Protein AF-0000000078246160 (afdb_homodimer)

Secondary structure (DSSP, 8-state):
-B-TTT--B------GGGTSSSSS--------------------------------------------------------------------------------------------S--HHHHHHHHHHHHHHHHHHT--GGGGGSHHHHHHHHHHHHHHHHH-TTS--TTTTS--HHHHHHHHHHHHHHHHHHHHHHHHH-TT--EEEEEEEEETTEEEEEEEEEEE-TT--EEEEEEEEEE--TT--HHHHHHHHHHHHT--GGG-EEEES-TTS---TTSEEEE-HHHHHHHHHHHHHHHSSS-HHHHHHHHHHHHHHHHHTTPPPSS--PPP-SHHHHHHHHHHHHHTHHHHHHHHHHHS-HHHHHHHHTS-HHHHHHHHHHHHHHHHHHHHHHHSS--GGGHHHHHHHHHHHTSPPTT-S-HHHHHHHHHHHHHHHHHHHHH--HHHHHHHHT-GGGGGGHHHHS-HHHHHHHHHHHHHHHTPPPTT------------HHHHHHHHHHHHSS-----HHHHHHH----HHHHS-HHHHHHTHHHHH-HHHHHHHHHHHTS-SS-------TTT----GGGHHHHHHHHHHHHHHHTTS---/-B-TTT--B------THHHHHHHS------------------GGG-----------------------------------------------------------------------S--HHHHHHHHHHHHHHHHHHT--GGGGGSHHHHHHHHHHHHHHHHH-TTS---TTTS--HHHHHHHHHHHHHHHHHHHHHHHHH-TT--EEEEEEEEETTEEEEEEEEEEE-TT--EEEEEEEEEE--TT--HHHHHHHHHHHHT--GGG-EEEES-TTS---TTSEEEE-HHHHHHHHHHHHHHHSSS-HHHHHHHHHHHHHHHHHTTPPPSS--PPP-STTTHHHHHHHHHHTHHHHHHHHHHHS-HHHHHHHHTS-HHHHHHHHHHHHHHHHHHHHHHHSS--GGGHHHHHHHHHHHTSPPTT-S-HHHHHHHHHHHHHHHHHHHHH--HHHHHHHHT-GGGGGGHHHHS-HHHHHHHHHHHHHHHT-----------------HHHHHHHHHHHHHS-----HHHHHHH----HHHHS-HHHHHHTHHHHH-HHHHHHHHHHHTS-SS-------TTT----GGGHHHHHHHHHHHHHHHTTS---

Organism: Caenorhabditis remanei (NCBI:txid31234)

InterPro domains:
  IPR012337 Ribonuclease H-like superfamily [SSF53098] (216-569)
  IPR052717 Vacuolar processing and transposase activity regulators [PTHR46169] (126-572)

Solvent-accessible surface area (backbone atoms only — not comparable to full-atom values): 72380 Å² total; per-residue (Å²): 85,64,37,81,83,76,70,44,74,42,84,79,77,88,73,71,73,80,62,36,84,41,60,70,82,81,95,68,97,78,68,89,71,78,80,71,85,61,94,61,83,64,86,63,74,88,76,85,72,90,73,90,76,93,83,77,86,84,89,87,93,87,93,84,92,90,91,72,96,86,85,85,92,88,87,94,81,89,78,86,84,80,89,74,96,78,82,84,78,85,86,90,84,88,88,84,82,89,82,84,81,80,82,78,78,78,78,80,79,76,79,75,78,79,75,57,58,90,44,74,65,53,37,49,51,50,40,51,32,49,43,47,19,24,22,61,44,34,31,37,63,64,58,70,66,32,71,19,39,51,53,29,52,48,50,51,31,52,52,30,38,68,37,41,88,80,47,78,67,53,70,82,54,47,70,52,59,68,56,40,53,51,48,45,51,50,51,45,52,50,50,51,51,52,47,24,56,51,43,50,63,38,83,62,34,50,22,37,24,42,22,82,43,78,54,96,91,38,51,28,40,34,33,33,39,22,30,46,45,99,86,51,43,82,43,61,34,48,70,45,62,39,79,61,50,94,84,59,53,65,37,56,53,49,49,51,45,34,60,74,30,49,45,55,66,87,63,31,38,35,22,33,54,63,82,84,59,70,53,51,87,79,52,55,68,44,64,12,47,56,49,45,48,51,52,49,51,49,52,42,42,66,68,41,91,56,70,51,55,59,52,56,51,47,54,53,50,50,50,52,51,37,51,74,70,69,49,85,63,97,63,87,84,69,90,68,89,51,76,65,48,46,43,58,53,42,48,50,46,66,76,39,42,69,60,50,52,51,49,35,66,71,76,43,58,69,69,60,36,55,59,53,68,68,56,55,69,68,59,49,51,42,49,39,62,64,47,45,55,58,40,51,44,46,50,62,45,66,70,52,86,71,25,30,44,46,48,62,61,46,50,52,50,46,48,57,73,28,46,81,57,94,79,57,90,44,73,65,50,47,51,50,21,51,47,40,42,52,50,52,56,58,47,44,68,72,68,58,51,64,66,50,52,41,31,36,66,68,28,70,69,39,55,88,47,38,77,80,75,37,53,71,68,56,48,49,52,31,51,51,49,50,28,63,74,65,67,46,80,67,79,77,65,61,73,77,71,70,77,78,73,82,70,59,72,66,55,49,45,48,45,42,44,41,52,65,58,38,58,73,70,58,41,64,62,54,48,58,68,69,55,83,77,58,66,85,55,34,71,43,61,56,62,24,37,64,47,61,29,36,74,74,28,50,64,59,30,54,49,44,44,44,58,37,29,33,60,37,40,48,68,76,90,82,77,55,77,61,41,44,28,57,52,78,92,46,42,48,60,33,48,34,46,21,29,52,54,63,62,50,58,78,64,58,74,92,121,87,66,36,81,84,77,71,43,75,42,81,79,74,87,65,66,66,82,59,47,75,70,69,62,82,85,91,85,89,74,72,86,81,75,83,72,83,77,89,84,86,74,73,77,60,83,73,85,67,92,84,86,82,71,81,80,71,73,86,88,77,88,87,90,79,89,85,91,85,84,91,82,87,90,84,91,81,88,71,88,78,77,88,72,80,80,80,86,81,86,89,86,88,79,83,71,81,83,82,83,81,81,81,78,78,78,78,80,80,77,80,76,76,78,74,54,56,89,43,76,64,53,37,50,52,51,41,49,31,49,43,48,19,24,22,60,44,34,32,38,64,64,56,70,68,31,73,19,39,52,55,30,51,49,50,49,32,52,52,29,39,69,39,40,88,81,46,75,66,53,71,80,54,49,69,52,58,67,57,41,54,51,49,45,53,51,51,48,53,51,50,52,50,51,47,23,57,50,43,50,63,37,84,63,33,52,21,37,25,42,23,81,43,77,55,96,92,38,52,27,41,35,34,33,39,23,32,47,44,98,86,51,43,81,44,61,34,46,69,45,63,38,79,61,50,94,86,59,55,64,38,58,56,50,48,50,45,34,60,73,29,50,48,57,65,88,62,32,38,34,23,33,55,63,84,84,59,69,53,51,86,79,51,55,67,43,62,12,48,56,48,45,50,52,50,49,53,50,51,42,43,66,68,41,90,56,70,51,55,56,52,55,49,48,53,53,49,51,51,52,51,38,50,74,69,67,49,86,62,98,62,87,84,68,91,68,88,49,76,64,47,45,45,57,54,41,48,51,46,64,74,40,43,69,61,50,53,51,49,35,65,71,75,43,58,71,67,61,37,54,60,52,68,69,55,54,69,68,60,48,50,43,48,38,61,63,47,44,57,58,40,51,46,46,49,61,45,67,70,53,85,72,25,30,44,46,48,62,61,46,49,53,52,44,48,57,71,28,46,81,56,94,79,56,89,44,72,64,52,46,51,51,20,52,47,38,44,54,50,52,57,58,46,44,67,71,67,58,50,63,65,50,51,40,32,35,67,65,28,70,68,39,56,88,47,39,76,79,76,38,54,73,66,56,46,51,52,31,51,50,51,49,28,63,74,65,66,44,77,74,83,66,68,73,74,76,68,68,74,78,71,82,70,63,72,66,56,52,45,48,46,45,45,38,55,64,58,42,63,72,73,59,44,64,63,54,48,56,67,68,55,85,76,60,66,85,56,34,72,41,60,56,62,24,38,66,46,62,30,36,75,77,29,50,64,60,29,55,48,43,45,42,58,38,29,34,60,36,39,50,68,76,92,81,77,56,77,59,42,44,28,57,51,79,90,45,43,48,61,33,48,35,46,22,30,53,57,62,60,51,58,80,63,58,73,91,120

Sequence (1214 aa):
VLDGATHLRLPYVACYACKVLYTDTGGGTGNMTRHRCPIGASYRSSTHASSTETVEAGGTNSFDSTVSARNFGSSTDIVKSQLSISMAESGPESAPSGSGSGNNSLPLLSQHSGENSIGDVDREVLIDAVVKCCAIDLIDPIVFSGKGFRGLLKQICNVSKRLGSTISPPIEAFPDIQTVRSAMQTHLRFCADDLKNELSRTAQGCRLALETLTYSGRDYRVIHGSRISPEWKWRSNILGVFKARENESLSEMINIVVHNYEINKTVLRVTVPNSNNDLDSTYRSFFCVKAKLKEILFTILSSCSQPVMEMLNAVDQLTKALVEMDVRLPFAIEPREDIFDVHQLLAEWNDQWGQLEQIISTKCADTLLDSFKKLDPVHMRDLEIFILPFRETVESLTSEQPNFHKILPEWLALQHECQLQNDEPTALLRELKQIATRVLEAEKEVIMTDEHMIAVLLNPRLIRKLNMILTDQERQIACEKIRSQCGFRNPKEPLSRGSSCDGEPHRKRRMFLSSLEDDQVTDELECYLRSQYPPHQTKDVATFWSATGQSQFPMLSTMARRVLCTPAVAPTTRFDARCASVSPDQLHTFLMLRSMFDCEKEEEPRDVLDGATHLRLPYVACYACKVLYTDTGGGTGNMTRHRCPIGASYRSSTHASSTETVEAGGTNSFDSTVSARNFGSSTDIVKSQLSISMAESGPESAPSGSGSGNNSLPLLSQHSGENSIGDVDREVLIDAVVKCCAIDLIDPIVFSGKGFRGLLKQICNVSKRLGSTISPPIEAFPDIQTVRSAMQTHLRFCADDLKNELSRTAQGCRLALETLTYSGRDYRVIHGSRISPEWKWRSNILGVFKARENESLSEMINIVVHNYEINKTVLRVTVPNSNNDLDSTYRSFFCVKAKLKEILFTILSSCSQPVMEMLNAVDQLTKALVEMDVRLPFAIEPREDIFDVHQLLAEWNDQWGQLEQIISTKCADTLLDSFKKLDPVHMRDLEIFILPFRETVESLTSEQPNFHKILPEWLALQHECQLQNDEPTALLRELKQIATRVLEAEKEVIMTDEHMIAVLLNPRLIRKLNMILTDQERQIACEKIRSQCGFRNPKEPLSRGSSCDGEPHRKRRMFLSSLEDDQVTDELECYLRSQYPPHQTKDVATFWSATGQSQFPMLSTMARRVLCTPAVAPTTRFDARCASVSPDQLHTFLMLRSMFDCEKEEEPRD

pLDDT: mean 72.72, std 28.34, range [13.88, 97.31]

Radius of gyration: 44.69 Å; Cα contacts (8 Å, |Δi|>4): 1254; chains: 2; bounding box: 116×170×140 Å

Nearest PDB structures (foldseek):
  4d1q-assembly1_H-2  TM=7.286E-01  e=3.742E-15  Musca domestica
  8sjd-assembly1_D  TM=7.743E-01  e=3.086E-14  Musca domestica
  4d1q-assembly1_B  TM=7.560E-01  e=2.466E-14  Musca domestica
  2bw3-assembly1_A  TM=7.176E-01  e=1.149E-14  Musca domestica
  8sjd-assembly1_A  TM=7.331E-01  e=1.420E-13  Musca domestica

Structure (mmCIF, N/CA/C/O backbone):
data_AF-0000000078246160-model_v1
#
loop_
_entity.id
_entity.type
_entity.pdbx_description
1 polymer 'HAT C-terminal dimerisation domain-containing protein'
#
loop_
_atom_site.group_PDB
_atom_site.id
_atom_site.type_symbol
_atom_site.label_atom_id
_atom_site.label_alt_id
_atom_site.label_comp_id
_atom_site.label_asym_id
_atom_site.label_entity_id
_atom_site.label_seq_id
_atom_site.pdbx_PDB_ins_code
_atom_site.Cartn_x
_atom_site.Cartn_y
_atom_site.Cartn_z
_atom_site.occupancy
_atom_site.B_iso_or_equiv
_atom_site.auth_seq_id
_atom_site.auth_comp_id
_atom_site.auth_asym_id
_atom_site.auth_atom_id
_atom_site.pdbx_PDB_model_num
ATOM 1 N N . VAL A 1 1 ? 24.234 22.797 -9.469 1 37.72 1 VAL A N 1
ATOM 2 C CA . VAL A 1 1 ? 24.953 23.922 -8.875 1 37.72 1 VAL A CA 1
ATOM 3 C C . VAL A 1 1 ? 25.172 25 -9.93 1 37.72 1 VAL A C 1
ATOM 5 O O . VAL A 1 1 ? 25.703 24.734 -11.008 1 37.72 1 VAL A O 1
ATOM 8 N N . LEU A 1 2 ? 24.141 25.922 -9.984 1 39.09 2 LEU A N 1
ATOM 9 C CA . LEU A 1 2 ? 24.297 27.031 -10.914 1 39.09 2 LEU A CA 1
ATOM 10 C C . LEU A 1 2 ? 25.641 27.734 -10.727 1 39.09 2 LEU A C 1
ATOM 12 O O . LEU A 1 2 ? 26.047 28.016 -9.594 1 39.09 2 LEU A O 1
ATOM 16 N N . ASP A 1 3 ? 26.578 27.5 -11.617 1 35.94 3 ASP A N 1
ATOM 17 C CA . ASP A 1 3 ? 27.859 28.219 -11.641 1 35.94 3 ASP A CA 1
ATOM 18 C C . ASP A 1 3 ? 27.641 29.719 -11.484 1 35.94 3 ASP A C 1
ATOM 20 O O . ASP A 1 3 ? 26.812 30.312 -12.188 1 35.94 3 ASP A O 1
ATOM 24 N N . GLY A 1 4 ? 27.953 30.312 -10.297 1 40.12 4 GLY A N 1
ATOM 25 C CA . GLY A 1 4 ? 27.812 31.734 -10.016 1 40.12 4 GLY A CA 1
ATOM 26 C C . GLY A 1 4 ? 28.297 32.594 -11.156 1 40.12 4 GLY A C 1
ATOM 27 O O . GLY A 1 4 ? 27.875 33.75 -11.281 1 40.12 4 GLY A O 1
ATOM 28 N N . ALA A 1 5 ? 29.453 32.281 -11.664 1 41.91 5 ALA A N 1
ATOM 29 C CA . ALA A 1 5 ? 29.984 33.25 -12.617 1 41.91 5 ALA A CA 1
ATOM 30 C C . ALA A 1 5 ? 29.25 33.188 -13.953 1 41.91 5 ALA A C 1
ATOM 32 O O . ALA A 1 5 ? 28.906 34.219 -14.539 1 41.91 5 ALA A O 1
ATOM 33 N N . THR A 1 6 ? 29.344 31.891 -14.453 1 42.62 6 THR A N 1
ATOM 34 C CA . THR A 1 6 ? 28.875 31.859 -15.836 1 42.62 6 THR A CA 1
ATOM 35 C C . THR A 1 6 ? 27.391 31.484 -15.898 1 42.62 6 THR A C 1
ATOM 37 O O . THR A 1 6 ? 26.781 31.562 -16.969 1 42.62 6 THR A O 1
ATOM 40 N N . HIS A 1 7 ? 26.516 31.688 -14.969 1 41.66 7 HIS A N 1
ATOM 41 C CA . HIS A 1 7 ? 25.078 31.484 -14.797 1 41.66 7 HIS A CA 1
ATOM 42 C C . HIS A 1 7 ? 24.641 30.125 -15.328 1 41.66 7 HIS A C 1
ATOM 44 O O . HIS A 1 7 ? 23.469 29.938 -15.672 1 41.66 7 HIS A O 1
ATOM 50 N N . LEU A 1 8 ? 25.734 29.344 -15.719 1 35.66 8 LEU A N 1
ATOM 51 C CA . LEU A 1 8 ? 25.406 28.094 -16.375 1 35.66 8 LEU A CA 1
ATOM 52 C C . LEU A 1 8 ? 25.156 26.984 -15.352 1 35.66 8 LEU A C 1
ATOM 54 O O . LEU A 1 8 ? 25.812 26.953 -14.305 1 35.66 8 LEU A O 1
ATOM 58 N N . ARG A 1 9 ? 24.094 26.312 -15.305 1 34.66 9 ARG A N 1
ATOM 59 C CA . ARG A 1 9 ? 23.594 25.266 -14.422 1 34.66 9 ARG A CA 1
ATOM 60 C C . ARG A 1 9 ? 24.484 24.031 -14.469 1 34.66 9 ARG A C 1
ATOM 62 O O . ARG A 1 9 ? 24.625 23.406 -15.516 1 34.66 9 ARG A O 1
ATOM 69 N N . LEU A 1 10 ? 25.781 24.047 -13.656 1 30.55 10 LEU A N 1
ATOM 70 C CA . LEU A 1 10 ? 26.781 23 -13.812 1 30.55 10 LEU A CA 1
ATOM 71 C C . LEU A 1 10 ? 26.328 21.719 -13.125 1 30.55 10 LEU A C 1
ATOM 73 O O . LEU A 1 10 ? 25.703 21.75 -12.062 1 30.55 10 LEU A O 1
ATOM 77 N N . PRO A 1 11 ? 26.375 20.453 -13.672 1 29.39 11 PRO A N 1
ATOM 78 C CA . PRO A 1 11 ? 25.969 19.109 -13.258 1 29.39 11 PRO A CA 1
ATOM 79 C C . PRO A 1 11 ? 26.781 18.594 -12.078 1 29.39 11 PRO A C 1
ATOM 81 O O . PRO A 1 11 ? 28.016 18.656 -12.094 1 29.39 11 PRO A O 1
ATOM 84 N N . TYR A 1 12 ? 26.688 18.859 -10.734 1 32.78 12 TYR A N 1
ATOM 85 C CA . TYR A 1 12 ? 27.719 18.578 -9.734 1 32.78 12 TYR A CA 1
ATOM 86 C C . TYR A 1 12 ? 27.891 17.078 -9.539 1 32.78 12 TYR A C 1
ATOM 88 O O . TYR A 1 12 ? 26.906 16.359 -9.297 1 32.78 12 TYR A O 1
ATOM 96 N N . VAL A 1 13 ? 28.969 16.375 -10.148 1 28.92 13 VAL A N 1
ATOM 97 C CA . VAL A 1 13 ? 29.5 15.047 -9.898 1 28.92 13 VAL A CA 1
ATOM 98 C C . VAL A 1 13 ? 30.375 15.062 -8.648 1 28.92 13 VAL A C 1
ATOM 100 O O . VAL A 1 13 ? 31.344 15.82 -8.578 1 28.92 13 VAL A O 1
ATOM 103 N N . ALA A 1 14 ? 30.031 14.922 -7.34 1 28.72 14 ALA A N 1
ATOM 104 C CA . ALA A 1 14 ? 30.969 14.922 -6.215 1 28.72 14 ALA A CA 1
ATOM 105 C C . ALA A 1 14 ? 31.984 13.805 -6.355 1 28.72 14 ALA A C 1
ATOM 107 O O . ALA A 1 14 ? 31.641 12.656 -6.648 1 28.72 14 ALA A O 1
ATOM 108 N N . CYS A 1 15 ? 33.312 14 -6.383 1 27.75 15 CYS A N 1
ATOM 109 C CA . CYS A 1 15 ? 34.531 13.273 -6.641 1 27.75 15 CYS A CA 1
ATOM 110 C C . CYS A 1 15 ? 34.906 12.406 -5.449 1 27.75 15 CYS A C 1
ATOM 112 O O . CYS A 1 15 ? 34.375 12.578 -4.352 1 27.75 15 CYS A O 1
ATOM 114 N N . TYR A 1 16 ? 35.938 11.602 -5.301 1 29.2 16 TYR A N 1
ATOM 115 C CA . TYR A 1 16 ? 36.531 10.531 -4.523 1 29.2 16 TYR A CA 1
ATOM 116 C C . TYR A 1 16 ? 37.156 11.078 -3.244 1 29.2 16 TYR A C 1
ATOM 118 O O . TYR A 1 16 ? 37.125 10.43 -2.195 1 29.2 16 TYR A O 1
ATOM 126 N N . ALA A 1 17 ? 37.875 12.203 -3.121 1 26.97 17 ALA A N 1
ATOM 127 C CA . ALA A 1 17 ? 38.594 12.672 -1.942 1 26.97 17 ALA A CA 1
ATOM 128 C C . ALA A 1 17 ? 37.625 12.906 -0.771 1 26.97 17 ALA A C 1
ATOM 130 O O . ALA A 1 17 ? 38 12.68 0.386 1 26.97 17 ALA A O 1
ATOM 131 N N . CYS A 1 18 ? 36.438 13.242 -0.822 1 29.59 18 CYS A N 1
ATOM 132 C CA . CYS A 1 18 ? 35.625 13.461 0.358 1 29.59 18 CYS A CA 1
ATOM 133 C C . CYS A 1 18 ? 35.25 12.133 1.006 1 29.59 18 CYS A C 1
ATOM 135 O O . CYS A 1 18 ? 34.875 12.094 2.184 1 29.59 18 CYS A O 1
ATOM 137 N N . LYS A 1 19 ? 35.688 10.898 0.575 1 28.22 19 LYS A N 1
ATOM 138 C CA . LYS A 1 19 ? 35.469 9.562 1.11 1 28.22 19 LYS A CA 1
ATOM 139 C C . LYS A 1 19 ? 36.656 9.102 1.948 1 28.22 19 LYS A C 1
ATOM 141 O O . LYS A 1 19 ? 36.469 8.492 3.004 1 28.22 19 LYS A O 1
ATOM 146 N N . VAL A 1 20 ? 37.938 9.039 1.839 1 27.05 20 VAL A N 1
ATOM 147 C CA . VAL A 1 20 ? 38.969 8.266 2.52 1 27.05 20 VAL A CA 1
ATOM 148 C C . VAL A 1 20 ? 39.281 8.891 3.879 1 27.05 20 VAL A C 1
ATOM 150 O O . VAL A 1 20 ? 39.344 8.188 4.891 1 27.05 20 VAL A O 1
ATOM 153 N N . LEU A 1 21 ? 39.812 9.5 4.879 1 28.77 21 LEU A N 1
ATOM 154 C CA . LEU A 1 21 ? 39.812 10.781 5.582 1 28.77 21 LEU A CA 1
ATOM 155 C C . LEU A 1 21 ? 39.375 11.906 4.66 1 28.77 21 LEU A C 1
ATOM 157 O O . LEU A 1 21 ? 39.094 13.023 5.121 1 28.77 21 LEU A O 1
ATOM 161 N N . TYR A 1 22 ? 38.594 11.344 4.078 1 28.66 22 TYR A N 1
ATOM 162 C CA . TYR A 1 22 ? 37.938 10.18 4.684 1 28.66 22 TYR A CA 1
ATOM 163 C C . TYR A 1 22 ? 38.938 9.07 4.949 1 28.66 22 TYR A C 1
ATOM 165 O O . TYR A 1 22 ? 38.938 8.461 6.023 1 28.66 22 TYR A O 1
ATOM 173 N N . THR A 1 23 ? 39.656 8.047 4.379 1 27.72 23 THR A N 1
ATOM 174 C CA . THR A 1 23 ? 40.25 6.816 4.898 1 27.72 23 THR A CA 1
ATOM 175 C C . THR A 1 23 ? 41.719 6.996 5.137 1 27.72 23 THR A C 1
ATOM 177 O O . THR A 1 23 ? 42.344 6.227 5.883 1 27.72 23 THR A O 1
ATOM 180 N N . ASP A 1 24 ? 42.781 7.449 4.43 1 24.34 24 ASP A N 1
ATOM 181 C CA . ASP A 1 24 ? 44.156 7.105 4.723 1 24.34 24 ASP A CA 1
ATOM 182 C C . ASP A 1 24 ? 44.719 7.941 5.879 1 24.34 24 ASP A C 1
ATOM 184 O O . ASP A 1 24 ? 44.156 9.008 6.184 1 24.34 24 ASP A O 1
ATOM 188 N N . THR A 1 25 ? 45.812 8.398 6.316 1 24.47 25 THR A N 1
ATOM 189 C CA . THR A 1 25 ? 46.469 9.289 7.27 1 24.47 25 THR A CA 1
ATOM 190 C C . THR A 1 25 ? 46 10.727 7.062 1 24.47 25 THR A C 1
ATOM 192 O O . THR A 1 25 ? 45.562 11.391 8.016 1 24.47 25 THR A O 1
ATOM 195 N N . GLY A 1 26 ? 47.094 11.578 6.629 1 26.17 26 GLY A N 1
ATOM 196 C CA . GLY A 1 26 ? 48.156 11.992 7.531 1 26.17 26 GLY A CA 1
ATOM 197 C C . GLY A 1 26 ? 47.875 13.305 8.234 1 26.17 26 GLY A C 1
ATOM 198 O O . GLY A 1 26 ? 46.719 13.758 8.266 1 26.17 26 GLY A O 1
ATOM 199 N N . GLY A 1 27 ? 48.781 14.594 8.195 1 25.12 27 GLY A N 1
ATOM 200 C CA . GLY A 1 27 ? 49 15.742 9.07 1 25.12 27 GLY A CA 1
ATOM 201 C C . GLY A 1 27 ? 47.875 16.781 8.969 1 25.12 27 GLY A C 1
ATOM 202 O O . GLY A 1 27 ? 46.875 16.562 8.297 1 25.12 27 GLY A O 1
ATOM 203 N N . GLY A 1 28 ? 48.312 18.391 8.617 1 24.41 28 GLY A N 1
ATOM 204 C CA . GLY A 1 28 ? 48.188 19.766 9.07 1 24.41 28 GLY A CA 1
ATOM 205 C C . GLY A 1 28 ? 47.094 20.547 8.352 1 24.41 28 GLY A C 1
ATOM 206 O O . GLY A 1 28 ? 47.062 21.781 8.43 1 24.41 28 GLY A O 1
ATOM 207 N N . THR A 1 29 ? 46.25 20.312 7.828 1 24.3 29 THR A N 1
ATOM 208 C CA . THR A 1 29 ? 45.469 21.359 7.195 1 24.3 29 THR A CA 1
ATOM 209 C C . THR A 1 29 ? 45.156 22.484 8.188 1 24.3 29 THR A C 1
ATOM 211 O O . THR A 1 29 ? 44.312 22.312 9.062 1 24.3 29 THR A O 1
ATOM 214 N N . GLY A 1 30 ? 46.156 23.391 8.789 1 24.12 30 GLY A N 1
ATOM 215 C CA . GLY A 1 30 ? 46.25 24.625 9.555 1 24.12 30 GLY A CA 1
ATOM 216 C C . GLY A 1 30 ? 45.25 25.688 9.125 1 24.12 30 GLY A C 1
ATOM 217 O O . GLY A 1 30 ? 44.531 26.219 9.945 1 24.12 30 GLY A O 1
ATOM 218 N N . ASN A 1 31 ? 45.625 26.578 7.961 1 21.5 31 ASN A N 1
ATOM 219 C CA . ASN A 1 31 ? 45.406 27.984 7.648 1 21.5 31 ASN A CA 1
ATOM 220 C C . ASN A 1 31 ? 44.031 28.203 7 1 21.5 31 ASN A C 1
ATOM 222 O O . ASN A 1 31 ? 43.812 29.188 6.301 1 21.5 31 ASN A O 1
ATOM 226 N N . MET A 1 32 ? 43.469 27.438 6.539 1 23 32 MET A N 1
ATOM 227 C CA . MET A 1 32 ? 42.344 28.016 5.816 1 23 32 MET A CA 1
ATOM 228 C C . MET A 1 32 ? 41.594 29 6.699 1 23 32 MET A C 1
ATOM 230 O O . MET A 1 32 ? 41 28.609 7.723 1 23 32 MET A O 1
ATOM 234 N N . THR A 1 33 ? 42.062 30.359 6.605 1 21.27 33 THR A N 1
ATOM 235 C CA . THR A 1 33 ? 41.812 31.719 7.086 1 21.27 33 THR A CA 1
ATOM 236 C C . THR A 1 33 ? 40.344 32.094 6.887 1 21.27 33 THR A C 1
ATOM 238 O O . THR A 1 33 ? 39.812 32.031 5.77 1 21.27 33 THR A O 1
ATOM 241 N N . ARG A 1 34 ? 39.531 31.781 7.52 1 22.75 34 ARG A N 1
ATOM 242 C CA . ARG A 1 34 ? 38.25 32.438 7.809 1 22.75 34 ARG A CA 1
ATOM 243 C C . ARG A 1 34 ? 38.438 33.969 7.859 1 22.75 34 ARG A C 1
ATOM 245 O O . ARG A 1 34 ? 39.188 34.469 8.68 1 22.75 34 ARG A O 1
ATOM 252 N N . HIS A 1 35 ? 38.562 34.719 6.641 1 22.73 35 HIS A N 1
ATOM 253 C CA . HIS A 1 35 ? 38.469 36.156 6.578 1 22.73 35 HIS A CA 1
ATOM 254 C C . HIS A 1 35 ? 37.312 36.656 7.434 1 22.73 35 HIS A C 1
ATOM 256 O O . HIS A 1 35 ? 36.344 35.938 7.695 1 22.73 35 HIS A O 1
ATOM 262 N N . ARG A 1 36 ? 37.5 37.969 7.957 1 21.55 36 ARG A N 1
ATOM 263 C CA . ARG A 1 36 ? 37.125 38.781 9.109 1 21.55 36 ARG A CA 1
ATOM 264 C C . ARG A 1 36 ? 35.844 39.531 8.852 1 21.55 36 ARG A C 1
ATOM 266 O O . ARG A 1 36 ? 35.844 40.594 8.266 1 21.55 36 ARG A O 1
ATOM 273 N N . CYS A 1 37 ? 34.906 39.344 8.016 1 21.31 37 CYS A N 1
ATOM 274 C CA . CYS A 1 37 ? 34.156 40.562 7.703 1 21.31 37 CYS A CA 1
ATOM 275 C C . CYS A 1 37 ? 33.875 41.375 8.969 1 21.31 37 CYS A C 1
ATOM 277 O O . CYS A 1 37 ? 33.469 40.812 9.984 1 21.31 37 CYS A O 1
ATOM 279 N N . PRO A 1 38 ? 34.156 42.719 8.898 1 18.75 38 PRO A N 1
ATOM 280 C CA . PRO A 1 38 ? 34.406 43.656 9.977 1 18.75 38 PRO A CA 1
ATOM 281 C C . PRO A 1 38 ? 33.156 43.938 10.828 1 18.75 38 PRO A C 1
ATOM 283 O O . PRO A 1 38 ? 33.281 44.406 11.953 1 18.75 38 PRO A O 1
ATOM 286 N N . ILE A 1 39 ? 32 44.156 10.078 1 20.7 39 ILE A N 1
ATOM 287 C CA . ILE A 1 39 ? 31.234 45.219 10.719 1 20.7 39 ILE A CA 1
ATOM 288 C C . ILE A 1 39 ? 31.016 44.906 12.195 1 20.7 39 ILE A C 1
ATOM 290 O O . ILE A 1 39 ? 30.266 43.969 12.523 1 20.7 39 ILE A O 1
ATOM 294 N N . GLY A 1 40 ? 32.062 44.844 12.906 1 17.36 40 GLY A N 1
ATOM 295 C CA . GLY A 1 40 ? 32.281 44.531 14.305 1 17.36 40 GLY A CA 1
ATOM 296 C C . GLY A 1 40 ? 31.547 45.438 15.25 1 17.36 40 GLY A C 1
ATOM 297 O O . GLY A 1 40 ? 31.766 45.406 16.469 1 17.36 40 GLY A O 1
ATOM 298 N N . ALA A 1 41 ? 30.953 46.688 14.688 1 17.86 41 ALA A N 1
ATOM 299 C CA . ALA A 1 41 ? 31.125 47.688 15.727 1 17.86 41 ALA A CA 1
ATOM 300 C C . ALA A 1 41 ? 30.391 47.312 17 1 17.86 41 ALA A C 1
ATOM 302 O O . ALA A 1 41 ? 29.375 46.625 16.953 1 17.86 41 ALA A O 1
ATOM 303 N N . SER A 1 42 ? 31.031 47.562 18.109 1 17.03 42 SER A N 1
ATOM 304 C CA . SER A 1 42 ? 31.141 47.344 19.547 1 17.03 42 SER A CA 1
ATOM 305 C C . SER A 1 42 ? 30.078 48.125 20.312 1 17.03 42 SER A C 1
ATOM 307 O O . SER A 1 42 ? 30.141 48.219 21.547 1 17.03 42 SER A O 1
ATOM 309 N N . TYR A 1 43 ? 28.906 48.625 19.625 1 16.53 43 TYR A N 1
ATOM 310 C CA . TYR A 1 43 ? 28.422 49.844 20.297 1 16.53 43 TYR A CA 1
ATOM 311 C C . TYR A 1 43 ? 28.188 49.562 21.781 1 16.53 43 TYR A C 1
ATOM 313 O O . TYR A 1 43 ? 27.047 49.344 22.203 1 16.53 43 TYR A O 1
ATOM 321 N N . ARG A 1 44 ? 28.844 48.625 22.281 1 17.53 44 ARG A N 1
ATOM 322 C CA . ARG A 1 44 ? 28.562 48.406 23.703 1 17.53 44 ARG A CA 1
ATOM 323 C C . ARG A 1 44 ? 28.859 49.625 24.531 1 17.53 44 ARG A C 1
ATOM 325 O O . ARG A 1 44 ? 29 49.562 25.766 1 17.53 44 ARG A O 1
ATOM 332 N N . SER A 1 45 ? 29.062 50.812 23.828 1 15.78 45 SER A N 1
ATOM 333 C CA . SER A 1 45 ? 29.812 51.594 24.797 1 15.78 45 SER A CA 1
ATOM 334 C C . SER A 1 45 ? 29.109 51.625 26.156 1 15.78 45 SER A C 1
ATOM 336 O O . SER A 1 45 ? 29.688 51.219 27.172 1 15.78 45 SER A O 1
ATOM 338 N N . SER A 1 46 ? 28.531 52.938 26.625 1 16.03 46 SER A N 1
ATOM 339 C CA . SER A 1 46 ? 28.828 53.875 27.703 1 16.03 46 SER A CA 1
ATOM 340 C C . SER A 1 46 ? 28 53.562 28.938 1 16.03 46 SER A C 1
ATOM 342 O O . SER A 1 46 ? 26.844 53.156 28.828 1 16.03 46 SER A O 1
ATOM 344 N N . THR A 1 47 ? 28.625 53.625 30.281 1 16.27 47 THR A N 1
ATOM 345 C CA . THR A 1 47 ? 28.531 53.406 31.719 1 16.27 47 THR A CA 1
ATOM 346 C C . THR A 1 47 ? 27.469 54.281 32.312 1 16.27 47 THR A C 1
ATOM 348 O O . THR A 1 47 ? 27.25 54.281 33.531 1 16.27 47 THR A O 1
ATOM 351 N N . HIS A 1 48 ? 26.688 55.219 31.734 1 15.99 48 HIS A N 1
ATOM 352 C CA . HIS A 1 48 ? 26.531 56.375 32.594 1 15.99 48 HIS A CA 1
ATOM 353 C C . HIS A 1 48 ? 25.953 55.969 33.938 1 15.99 48 HIS A C 1
ATOM 355 O O . HIS A 1 48 ? 25.094 55.094 34.031 1 15.99 48 HIS A O 1
ATOM 361 N N . ALA A 1 49 ? 26.547 56.625 35.125 1 15.88 49 ALA A N 1
ATOM 362 C CA . ALA A 1 49 ? 26.719 56.656 36.594 1 15.88 49 ALA A CA 1
ATOM 363 C C . ALA A 1 49 ? 25.406 57.031 37.281 1 15.88 49 ALA A C 1
ATOM 365 O O . ALA A 1 49 ? 25.312 56.969 38.5 1 15.88 49 ALA A O 1
ATOM 366 N N . SER A 1 50 ? 24.344 57.625 36.688 1 16.52 50 SER A N 1
ATOM 367 C CA . SER A 1 50 ? 23.859 58.688 37.594 1 16.52 50 SER A CA 1
ATOM 368 C C . SER A 1 50 ? 23.531 58.125 38.969 1 16.52 50 SER A C 1
ATOM 370 O O . SER A 1 50 ? 23 57.031 39.094 1 16.52 50 SER A O 1
ATOM 372 N N . SER A 1 51 ? 23.984 58.969 40.125 1 15.81 51 SER A N 1
ATOM 373 C CA . SER A 1 51 ? 24.266 59.062 41.562 1 15.81 51 SER A CA 1
ATOM 374 C C . SER A 1 51 ? 22.984 58.938 42.375 1 15.81 51 SER A C 1
ATOM 376 O O . SER A 1 51 ? 23.047 58.688 43.594 1 15.81 51 SER A O 1
ATOM 378 N N . THR A 1 52 ? 21.828 59.594 42 1 15.77 52 THR A N 1
ATOM 379 C CA . THR A 1 52 ? 21.312 60.375 43.125 1 15.77 52 THR A CA 1
ATOM 380 C C . THR A 1 52 ? 21.156 59.469 44.375 1 15.77 52 THR A C 1
ATOM 382 O O . THR A 1 52 ? 20.922 58.281 44.25 1 15.77 52 THR A O 1
ATOM 385 N N . GLU A 1 53 ? 21.094 60.219 45.656 1 15.37 53 GLU A N 1
ATOM 386 C CA . GLU A 1 53 ? 21.359 60.406 47.094 1 15.37 53 GLU A CA 1
ATOM 387 C C . GLU A 1 53 ? 20.359 59.625 47.938 1 15.37 53 GLU A C 1
ATOM 389 O O . GLU A 1 53 ? 20.75 58.969 48.906 1 15.37 53 GLU A O 1
ATOM 394 N N . THR A 1 54 ? 19.031 60.125 47.938 1 15.78 54 THR A N 1
ATOM 395 C CA . THR A 1 54 ? 18.531 60.5 49.25 1 15.78 54 THR A CA 1
ATOM 396 C C . THR A 1 54 ? 18.5 59.312 50.188 1 15.78 54 THR A C 1
ATOM 398 O O . THR A 1 54 ? 18.266 58.188 49.75 1 15.78 54 THR A O 1
ATOM 401 N N . VAL A 1 55 ? 18.688 59.625 51.5 1 15.52 55 VAL A N 1
ATOM 402 C CA . VAL A 1 55 ? 19.125 59.344 52.875 1 15.52 55 VAL A CA 1
ATOM 403 C C . VAL A 1 55 ? 18.172 58.344 53.531 1 15.52 55 VAL A C 1
ATOM 405 O O . VAL A 1 55 ? 18.594 57.281 54.031 1 15.52 55 VAL A O 1
ATOM 408 N N . GLU A 1 56 ? 17.375 58.938 54.531 1 14.66 56 GLU A N 1
ATOM 409 C CA . GLU A 1 56 ? 17.406 58.656 55.969 1 14.66 56 GLU A CA 1
ATOM 410 C C . GLU A 1 56 ? 16.406 57.562 56.312 1 14.66 56 GLU A C 1
ATOM 412 O O . GLU A 1 56 ? 16.719 56.656 57.094 1 14.66 56 GLU A O 1
ATOM 417 N N . ALA A 1 57 ? 15.023 57.812 56.062 1 15.41 57 ALA A N 1
ATOM 418 C CA . ALA A 1 57 ? 14.289 58.094 57.281 1 15.41 57 ALA A CA 1
ATOM 419 C C . ALA A 1 57 ? 14.117 56.844 58.156 1 15.41 57 ALA A C 1
ATOM 421 O O . ALA A 1 57 ? 14.141 55.719 57.625 1 15.41 57 ALA A O 1
ATOM 422 N N . GLY A 1 58 ? 13.539 57.031 59.344 1 14.62 58 GLY A N 1
ATOM 423 C CA . GLY A 1 58 ? 13.641 56.625 60.75 1 14.62 58 GLY A CA 1
ATOM 424 C C . GLY A 1 58 ? 13.109 55.219 61 1 14.62 58 GLY A C 1
ATOM 425 O O . GLY A 1 58 ? 13.852 54.344 61.438 1 14.62 58 GLY A O 1
ATOM 426 N N . GLY A 1 59 ? 11.773 55.125 61.562 1 14.9 59 GLY A N 1
ATOM 427 C CA . GLY A 1 59 ? 11.461 54.75 62.938 1 14.9 59 GLY A CA 1
ATOM 428 C C . GLY A 1 59 ? 11.297 53.25 63.125 1 14.9 59 GLY A C 1
ATOM 429 O O . GLY A 1 59 ? 11.203 52.5 62.125 1 14.9 59 GLY A O 1
ATOM 430 N N . THR A 1 60 ? 10.594 52.812 64.25 1 15.09 60 THR A N 1
ATOM 431 C CA . THR A 1 60 ? 10.844 51.969 65.438 1 15.09 60 THR A CA 1
ATOM 432 C C . THR A 1 60 ? 10.414 50.531 65.188 1 15.09 60 THR A C 1
ATOM 434 O O . THR A 1 60 ? 11.203 49.594 65.375 1 15.09 60 THR A O 1
ATOM 437 N N . ASN A 1 61 ? 9.102 50.031 65.812 1 14.58 61 ASN A N 1
ATOM 438 C CA . ASN A 1 61 ? 8.922 49.375 67.125 1 14.58 61 ASN A CA 1
ATOM 439 C C . ASN A 1 61 ? 8.828 47.875 66.938 1 14.58 61 ASN A C 1
ATOM 441 O O . ASN A 1 61 ? 8.625 47.375 65.875 1 14.58 61 ASN A O 1
ATOM 445 N N . SER A 1 62 ? 8.039 47.062 68 1 14.63 62 SER A N 1
ATOM 446 C CA . SER A 1 62 ? 8.125 46.062 69.062 1 14.63 62 SER A CA 1
ATOM 447 C C . SER A 1 62 ? 7.617 44.719 68.625 1 14.63 62 SER A C 1
ATOM 449 O O . SER A 1 62 ? 8.312 43.688 68.75 1 14.63 62 SER A O 1
ATOM 451 N N . PHE A 1 63 ? 6.223 44.219 69.125 1 15.05 63 PHE A N 1
ATOM 452 C CA . PHE A 1 63 ? 5.926 43.281 70.188 1 15.05 63 PHE A CA 1
ATOM 453 C C . PHE A 1 63 ? 5.777 41.844 69.625 1 15.05 63 PHE A C 1
ATOM 455 O O . PHE A 1 63 ? 5.699 41.656 68.438 1 15.05 63 PHE A O 1
ATOM 462 N N . ASP A 1 64 ? 4.707 40.969 70.312 1 13.96 64 ASP A N 1
ATOM 463 C CA . ASP A 1 64 ? 4.43 39.969 71.312 1 13.96 64 ASP A CA 1
ATOM 464 C C . ASP A 1 64 ? 3.92 38.688 70.688 1 13.96 64 ASP A C 1
ATOM 466 O O . ASP A 1 64 ? 4.445 37.594 70.938 1 13.96 64 ASP A O 1
ATOM 470 N N . SER A 1 65 ? 2.471 38.312 70.75 1 14.44 65 SER A N 1
ATOM 471 C CA . SER A 1 65 ? 1.887 37.344 71.688 1 14.44 65 SER A CA 1
ATOM 472 C C . SER A 1 65 ? 1.814 35.969 71.062 1 14.44 65 SER A C 1
ATOM 474 O O . SER A 1 65 ? 2.004 35.812 69.812 1 14.44 65 SER A O 1
ATOM 476 N N . THR A 1 66 ? 0.573 35.125 71.25 1 14.3 66 THR A N 1
ATOM 477 C CA . THR A 1 66 ? -0.001 34.156 72.125 1 14.3 66 THR A CA 1
ATOM 478 C C . THR A 1 66 ? -0.223 32.812 71.438 1 14.3 66 THR A C 1
ATOM 480 O O . THR A 1 66 ? -0.23 32.781 70.188 1 14.3 66 THR A O 1
ATOM 483 N N . VAL A 1 67 ? -1.382 32 71.812 1 14.73 67 VAL A N 1
ATOM 484 C CA . VAL A 1 67 ? -1.606 30.734 72.562 1 14.73 67 VAL A CA 1
ATOM 485 C C . VAL A 1 67 ? -1.716 29.594 71.562 1 14.73 67 VAL A C 1
ATOM 487 O O . VAL A 1 67 ? -0.956 28.625 71.625 1 14.73 67 VAL A O 1
ATOM 490 N N . SER A 1 68 ? -2.957 28.734 71.562 1 13.88 68 SER A N 1
ATOM 491 C CA . SER A 1 68 ? -3.432 27.594 72.312 1 13.88 68 SER A CA 1
ATOM 492 C C . SER A 1 68 ? -3.801 26.422 71.438 1 13.88 68 SER A C 1
ATOM 494 O O . SER A 1 68 ? -3.854 25.281 71.875 1 13.88 68 SER A O 1
ATOM 496 N N . ALA A 1 69 ? -4.664 26.406 70.375 1 15.02 69 ALA A N 1
ATOM 497 C CA . ALA A 1 69 ? -5.824 25.562 70.625 1 15.02 69 ALA A CA 1
ATOM 498 C C . ALA A 1 69 ? -5.5 24.094 70.375 1 15.02 69 ALA A C 1
ATOM 500 O O . ALA A 1 69 ? -4.762 23.766 69.438 1 15.02 69 ALA A O 1
ATOM 501 N N . ARG A 1 70 ? -6.094 23.016 71.125 1 15.15 70 ARG A N 1
ATOM 502 C CA . ARG A 1 70 ? -6.027 21.766 71.875 1 15.15 70 ARG A CA 1
ATOM 503 C C . ARG A 1 70 ? -6.059 20.562 70.938 1 15.15 70 ARG A C 1
ATOM 505 O O . ARG A 1 70 ? -5.195 19.688 71 1 15.15 70 ARG A O 1
ATOM 512 N N . ASN A 1 71 ? -7.336 19.781 70.875 1 14.29 71 ASN A N 1
ATOM 513 C CA . ASN A 1 71 ? -7.801 18.578 71.562 1 14.29 71 ASN A CA 1
ATOM 514 C C . ASN A 1 71 ? -7.672 17.344 70.625 1 14.29 71 ASN A C 1
ATOM 516 O O . ASN A 1 71 ? -7.082 16.344 71 1 14.29 71 ASN A O 1
ATOM 520 N N . PHE A 1 72 ? -8.93 16.656 70.125 1 14.5 72 PHE A N 1
ATOM 521 C CA . PHE A 1 72 ? -9.547 15.438 70.688 1 14.5 72 PHE A CA 1
ATOM 522 C C . PHE A 1 72 ? -9.172 14.234 69.812 1 14.5 72 PHE A C 1
ATOM 524 O O . PHE A 1 72 ? -8.664 13.234 70.312 1 14.5 72 PHE A O 1
ATOM 531 N N . GLY A 1 73 ? -10.242 13.359 69.125 1 14.41 73 GLY A N 1
ATOM 532 C CA . GLY A 1 73 ? -10.781 12.102 69.625 1 14.41 73 GLY A CA 1
ATOM 533 C C . GLY A 1 73 ? -10.195 10.891 68.938 1 14.41 73 GLY A C 1
ATOM 534 O O . GLY A 1 73 ? -9.484 11.031 67.938 1 14.41 73 GLY A O 1
ATOM 535 N N . SER A 1 74 ? -10.867 9.586 69.062 1 15.09 74 SER A N 1
ATOM 536 C CA . SER A 1 74 ? -10.82 8.227 69.625 1 15.09 74 SER A CA 1
ATOM 537 C C . SER A 1 74 ? -10.516 7.203 68.5 1 15.09 74 SER A C 1
ATOM 539 O O . SER A 1 74 ? -9.555 6.438 68.625 1 15.09 74 SER A O 1
ATOM 541 N N . SER A 1 75 ? -11.586 6.25 68.062 1 14.96 75 SER A N 1
ATOM 542 C CA . SER A 1 75 ? -11.812 4.883 68.562 1 14.96 75 SER A CA 1
ATOM 543 C C . SER A 1 75 ? -11.375 3.865 67.5 1 14.96 75 SER A C 1
ATOM 545 O O . SER A 1 75 ? -10.594 2.963 67.812 1 14.96 75 SER A O 1
ATOM 547 N N . THR A 1 76 ? -12.406 3.234 66.562 1 15.02 76 THR A N 1
ATOM 548 C CA . THR A 1 76 ? -12.914 1.868 66.625 1 15.02 76 THR A CA 1
ATOM 549 C C . THR A 1 76 ? -12.125 0.948 65.688 1 15.02 76 THR A C 1
ATOM 551 O O . THR A 1 76 ? -11.43 1.416 64.812 1 15.02 76 THR A O 1
ATOM 554 N N . ASP A 1 77 ? -12.648 -0.483 65.312 1 15.35 77 ASP A N 1
ATOM 555 C CA . ASP A 1 77 ? -12.484 -1.915 65.562 1 15.35 77 ASP A CA 1
ATOM 556 C C . ASP A 1 77 ? -12.156 -2.65 64.25 1 15.35 77 ASP A C 1
ATOM 558 O O . ASP A 1 77 ? -11.398 -3.625 64.312 1 15.35 77 ASP A O 1
ATOM 562 N N . ILE A 1 78 ? -12.727 -2.369 62.969 1 15.62 78 ILE A N 1
ATOM 563 C CA . ILE A 1 78 ? -13.406 -3.527 62.406 1 15.62 78 ILE A CA 1
ATOM 564 C C . ILE A 1 78 ? -12.383 -4.555 61.938 1 15.62 78 ILE A C 1
ATOM 566 O O . ILE A 1 78 ? -11.352 -4.195 61.375 1 15.62 78 ILE A O 1
ATOM 570 N N . VAL A 1 79 ? -12.75 -5.941 61.938 1 15.32 79 VAL A N 1
ATOM 571 C CA . VAL A 1 79 ? -12.414 -7.34 62.188 1 15.32 79 VAL A CA 1
ATOM 572 C C . VAL A 1 79 ? -11.93 -7.996 60.875 1 15.32 79 VAL A C 1
ATOM 574 O O . VAL A 1 79 ? -12.688 -8.102 59.906 1 15.32 79 VAL A O 1
ATOM 577 N N . LYS A 1 80 ? -10.922 -7.676 60.25 1 16.64 80 LYS A N 1
ATOM 578 C CA . LYS A 1 80 ? -10.508 -8.406 59.062 1 16.64 80 LYS A CA 1
ATOM 579 C C . LYS A 1 80 ? -10.391 -9.906 59.344 1 16.64 80 LYS A C 1
ATOM 581 O O . LYS A 1 80 ? -9.508 -10.336 60.094 1 16.64 80 LYS A O 1
ATOM 586 N N . SER A 1 81 ? -11.602 -10.672 59.156 1 15.14 81 SER A N 1
ATOM 587 C CA . SER A 1 81 ? -11.961 -12.055 59.469 1 15.14 81 SER A CA 1
ATOM 588 C C . SER A 1 81 ? -10.961 -13.031 58.844 1 15.14 81 SER A C 1
ATOM 590 O O . SER A 1 81 ? -10.367 -12.734 57.812 1 15.14 81 SER A O 1
ATOM 592 N N . GLN A 1 82 ? -10.719 -14.305 59.406 1 15.95 82 GLN A N 1
ATOM 593 C CA . GLN A 1 82 ? -9.828 -15.375 59.844 1 15.95 82 GLN A CA 1
ATOM 594 C C . GLN A 1 82 ? -9.836 -16.547 58.875 1 15.95 82 GLN A C 1
ATOM 596 O O . GLN A 1 82 ? -8.797 -17.172 58.656 1 15.95 82 GLN A O 1
ATOM 601 N N . LEU A 1 83 ? -11.086 -16.938 58.281 1 14.84 83 LEU A N 1
ATOM 602 C CA . LEU A 1 83 ? -11.391 -18.328 58.594 1 14.84 83 LEU A CA 1
ATOM 603 C C . LEU A 1 83 ? -10.422 -19.266 57.875 1 14.84 83 LEU A C 1
ATOM 605 O O . LEU A 1 83 ? -9.812 -18.875 56.875 1 14.84 83 LEU A O 1
ATOM 609 N N . SER A 1 84 ? -10.547 -20.828 58.094 1 15.47 84 SER A N 1
ATOM 610 C CA . SER A 1 84 ? -9.984 -22.078 58.594 1 15.47 84 SER A CA 1
ATOM 611 C C . SER A 1 84 ? -9.969 -23.156 57.531 1 15.47 84 SER A C 1
ATOM 613 O O . SER A 1 84 ? -9.594 -24.297 57.781 1 15.47 84 SER A O 1
ATOM 615 N N . ILE A 1 85 ? -9.938 -23 56.25 1 16.36 85 ILE A N 1
ATOM 616 C CA . ILE A 1 85 ? -10.352 -24.188 55.5 1 16.36 85 ILE A CA 1
ATOM 617 C C . ILE A 1 85 ? -9.445 -25.375 55.875 1 16.36 85 ILE A C 1
ATOM 619 O O . ILE A 1 85 ? -8.227 -25.297 55.688 1 16.36 85 ILE A O 1
ATOM 623 N N . SER A 1 86 ? -10.008 -26.422 56.5 1 14.85 86 SER A N 1
ATOM 624 C CA . SER A 1 86 ? -9.828 -27.688 57.188 1 14.85 86 SER A CA 1
ATOM 625 C C . SER A 1 86 ? -9.469 -28.812 56.219 1 14.85 86 SER A C 1
ATOM 627 O O . SER A 1 86 ? -9.992 -28.859 55.094 1 14.85 86 SER A O 1
ATOM 629 N N . MET A 1 87 ? -8.375 -29.625 56.438 1 16.83 87 MET A N 1
ATOM 630 C CA . MET A 1 87 ? -7.598 -30.75 55.906 1 16.83 87 MET A CA 1
ATOM 631 C C . MET A 1 87 ? -8.359 -32.062 56.062 1 16.83 87 MET A C 1
ATOM 633 O O . MET A 1 87 ? -7.84 -33.125 55.719 1 16.83 87 MET A O 1
ATOM 637 N N . ALA A 1 88 ? -9.625 -32.094 56.625 1 14.74 88 ALA A N 1
ATOM 638 C CA . ALA A 1 88 ? -9.812 -33.344 57.344 1 14.74 88 ALA A CA 1
ATOM 639 C C . ALA A 1 88 ? -9.703 -34.562 56.438 1 14.74 88 ALA A C 1
ATOM 641 O O . ALA A 1 88 ? -9.93 -34.438 55.219 1 14.74 88 ALA A O 1
ATOM 642 N N . GLU A 1 89 ? -9.5 -35.719 57.125 1 16.72 89 GLU A N 1
ATOM 643 C CA . GLU A 1 89 ? -8.984 -37.094 57.125 1 16.72 89 GLU A CA 1
ATOM 644 C C . GLU A 1 89 ? -9.984 -38.062 56.531 1 16.72 89 GLU A C 1
ATOM 646 O O . GLU A 1 89 ? -9.625 -38.875 55.656 1 16.72 89 GLU A O 1
ATOM 651 N N . SER A 1 90 ? -11.172 -38.312 57.25 1 15.49 90 SER A N 1
ATOM 652 C CA . SER A 1 90 ? -11.367 -39.688 57.781 1 15.49 90 SER A CA 1
ATOM 653 C C . SER A 1 90 ? -11.969 -40.594 56.719 1 15.49 90 SER A C 1
ATOM 655 O O . SER A 1 90 ? -12.016 -40.219 55.531 1 15.49 90 SER A O 1
ATOM 657 N N . GLY A 1 91 ? -13.234 -41.156 57.094 1 15.48 91 GLY A N 1
ATOM 658 C CA . GLY A 1 91 ? -13.617 -42.531 57.469 1 15.48 91 GLY A CA 1
ATOM 659 C C . GLY A 1 91 ? -14.219 -43.312 56.312 1 15.48 91 GLY A C 1
ATOM 660 O O . GLY A 1 91 ? -14.391 -42.781 55.219 1 15.48 91 GLY A O 1
ATOM 661 N N . PRO A 1 92 ? -15.375 -44.062 56.688 1 17.08 92 PRO A N 1
ATOM 662 C CA . PRO A 1 92 ? -15.703 -45.5 56.531 1 17.08 92 PRO A CA 1
ATOM 663 C C . PRO A 1 92 ? -16.469 -45.781 55.25 1 17.08 92 PRO A C 1
ATOM 665 O O . PRO A 1 92 ? -16.859 -44.844 54.531 1 17.08 92 PRO A O 1
ATOM 668 N N . GLU A 1 93 ? -17.781 -46.406 55.406 1 16.58 93 GLU A N 1
ATOM 669 C CA . GLU A 1 93 ? -18.297 -47.719 55.094 1 16.58 93 GLU A CA 1
ATOM 670 C C . GLU A 1 93 ? -19.156 -47.719 53.844 1 16.58 93 GLU A C 1
ATOM 672 O O . GLU A 1 93 ? -18.938 -48.5 52.906 1 16.58 93 GLU A O 1
ATOM 677 N N . SER A 1 94 ? -20.578 -47.312 53.938 1 15.86 94 SER A N 1
ATOM 678 C CA . SER A 1 94 ? -21.656 -48.281 53.781 1 15.86 94 SER A CA 1
ATOM 679 C C . SER A 1 94 ? -22.125 -48.312 52.312 1 15.86 94 SER A C 1
ATOM 681 O O . SER A 1 94 ? -21.875 -47.406 51.562 1 15.86 94 SER A O 1
ATOM 683 N N . ALA A 1 95 ? -23.438 -49.031 52.094 1 17.42 95 ALA A N 1
ATOM 684 C CA . ALA A 1 95 ? -24.062 -50.094 51.312 1 17.42 95 ALA A CA 1
ATOM 685 C C . ALA A 1 95 ? -24.75 -49.5 50.094 1 17.42 95 ALA A C 1
ATOM 687 O O . ALA A 1 95 ? -25 -48.312 50 1 17.42 95 ALA A O 1
ATOM 688 N N . PRO A 1 96 ? -25.594 -50.312 49.25 1 18.42 96 PRO A N 1
ATOM 689 C CA . PRO A 1 96 ? -25.875 -50.75 47.875 1 18.42 96 PRO A CA 1
ATOM 690 C C . PRO A 1 96 ? -27.094 -50.031 47.281 1 18.42 96 PRO A C 1
ATOM 692 O O . PRO A 1 96 ? -27.266 -50.031 46.062 1 18.42 96 PRO A O 1
ATOM 695 N N . SER A 1 97 ? -27.891 -49.219 48.094 1 16.33 97 SER A N 1
ATOM 696 C CA . SER A 1 97 ? -29.281 -49.594 47.844 1 16.33 97 SER A CA 1
ATOM 697 C C . SER A 1 97 ? -29.734 -49.125 46.469 1 16.33 97 SER A C 1
ATOM 699 O O . SER A 1 97 ? -29.125 -48.219 45.906 1 16.33 97 SER A O 1
ATOM 701 N N . GLY A 1 98 ? -31.062 -49.406 46.094 1 16.94 98 GLY A N 1
ATOM 702 C CA . GLY A 1 98 ? -31.906 -49.938 45 1 16.94 98 GLY A CA 1
ATOM 703 C C . GLY A 1 98 ? -32.406 -48.875 44.062 1 16.94 98 GLY A C 1
ATOM 704 O O . GLY A 1 98 ? -32.062 -47.688 44.219 1 16.94 98 GLY A O 1
ATOM 705 N N . SER A 1 99 ? -33.781 -48.75 43.656 1 17.84 99 SER A N 1
ATOM 706 C CA . SER A 1 99 ? -34.594 -49 42.5 1 17.84 99 SER A CA 1
ATOM 707 C C . SER A 1 99 ? -35.156 -47.719 41.906 1 17.84 99 SER A C 1
ATOM 709 O O . SER A 1 99 ? -35.281 -47.594 40.688 1 17.84 99 SER A O 1
ATOM 711 N N . GLY A 1 100 ? -35.625 -46.656 42.688 1 16.88 100 GLY A N 1
ATOM 712 C CA . GLY A 1 100 ? -36.969 -46.25 42.344 1 16.88 100 GLY A CA 1
ATOM 713 C C . GLY A 1 100 ? -37.031 -45.406 41.094 1 16.88 100 GLY A C 1
ATOM 714 O O . GLY A 1 100 ? -36 -44.875 40.625 1 16.88 100 GLY A O 1
ATOM 715 N N . SER A 1 101 ? -38.312 -45.219 40.375 1 19.94 101 SER A N 1
ATOM 716 C CA . SER A 1 101 ? -39 -45.031 39.125 1 19.94 101 SER A CA 1
ATOM 717 C C . SER A 1 101 ? -39.188 -43.562 38.781 1 19.94 101 SER A C 1
ATOM 719 O O . SER A 1 101 ? -39.781 -43.219 37.75 1 19.94 101 SER A O 1
ATOM 721 N N . GLY A 1 102 ? -38.625 -42.625 39.594 1 17.08 102 GLY A N 1
ATOM 722 C CA . GLY A 1 102 ? -39.438 -41.406 39.594 1 17.08 102 GLY A CA 1
ATOM 723 C C . GLY A 1 102 ? -39.531 -40.75 38.25 1 17.08 102 GLY A C 1
ATOM 724 O O . GLY A 1 102 ? -38.656 -40.906 37.406 1 17.08 102 GLY A O 1
ATOM 725 N N . ASN A 1 103 ? -40.781 -40.094 37.938 1 19.84 103 ASN A N 1
ATOM 726 C CA . ASN A 1 103 ? -41.625 -39.531 36.906 1 19.84 103 ASN A CA 1
ATOM 727 C C . ASN A 1 103 ? -41.125 -38.156 36.469 1 19.84 103 ASN A C 1
ATOM 729 O O . ASN A 1 103 ? -41.281 -37.188 37.219 1 19.84 103 ASN A O 1
ATOM 733 N N . ASN A 1 104 ? -39.938 -37.969 36.156 1 18.92 104 ASN A N 1
ATOM 734 C CA . ASN A 1 104 ? -39.344 -36.625 36.031 1 18.92 104 ASN A CA 1
ATOM 735 C C . ASN A 1 104 ? -40.062 -35.781 34.969 1 18.92 104 ASN A C 1
ATOM 737 O O . ASN A 1 104 ? -40.094 -36.156 33.812 1 18.92 104 ASN A O 1
ATOM 741 N N . SER A 1 105 ? -40.969 -34.906 35.438 1 20.48 105 SER A N 1
ATOM 742 C CA . SER A 1 105 ? -41.844 -33.969 34.719 1 20.48 105 SER A CA 1
ATOM 743 C C . SER A 1 105 ? -41 -33.031 33.844 1 20.48 105 SER A C 1
ATOM 745 O O . SER A 1 105 ? -39.875 -32.656 34.219 1 20.48 105 SER A O 1
ATOM 747 N N . LEU A 1 106 ? -41.281 -32.969 32.531 1 21.75 106 LEU A N 1
ATOM 748 C CA . LEU A 1 106 ? -40.719 -32.344 31.328 1 21.75 106 LEU A CA 1
ATOM 749 C C . LEU A 1 106 ? -40.719 -30.828 31.484 1 21.75 106 LEU A C 1
ATOM 751 O O . LEU A 1 106 ? -41.75 -30.203 31.609 1 21.75 106 LEU A O 1
ATOM 755 N N . PRO A 1 107 ? -39.875 -30.25 32.375 1 22.42 107 PRO A N 1
ATOM 756 C CA . PRO A 1 107 ? -40.062 -28.812 32.562 1 22.42 107 PRO A CA 1
ATOM 757 C C . PRO A 1 107 ? -40.281 -28.047 31.281 1 22.42 107 PRO A C 1
ATOM 759 O O . PRO A 1 107 ? -39.844 -28.5 30.203 1 22.42 107 PRO A O 1
ATOM 762 N N . LEU A 1 108 ? -41.25 -27.141 31.25 1 23.2 108 LEU A N 1
ATOM 763 C CA . LEU A 1 108 ? -41.875 -26.219 30.281 1 23.2 108 LEU A CA 1
ATOM 764 C C . LEU A 1 108 ? -40.812 -25.359 29.609 1 23.2 108 LEU A C 1
ATOM 766 O O . LEU A 1 108 ? -39.906 -24.844 30.281 1 23.2 108 LEU A O 1
ATOM 770 N N . LEU A 1 109 ? -40.594 -25.438 28.281 1 25.19 109 LEU A N 1
ATOM 771 C CA . LEU A 1 109 ? -39.75 -24.797 27.281 1 25.19 109 LEU A CA 1
ATOM 772 C C . LEU A 1 109 ? -39.906 -23.281 27.328 1 25.19 109 LEU A C 1
ATOM 774 O O . LEU A 1 109 ? -41 -22.75 27.062 1 25.19 109 LEU A O 1
ATOM 778 N N . SER A 1 110 ? -39.5 -22.547 28.406 1 26.81 110 SER A N 1
ATOM 779 C CA . SER A 1 110 ? -39.688 -21.109 28.531 1 26.81 110 SER A CA 1
ATOM 780 C C . SER A 1 110 ? -39.438 -20.406 27.188 1 26.81 110 SER A C 1
ATOM 782 O O . SER A 1 110 ? -38.562 -20.812 26.422 1 26.81 110 SER A O 1
ATOM 784 N N . GLN A 1 111 ? -40.438 -19.672 26.641 1 29.3 111 GLN A N 1
ATOM 785 C CA . GLN A 1 111 ? -40.656 -18.797 25.5 1 29.3 111 GLN A CA 1
ATOM 786 C C . GLN A 1 111 ? -39.594 -17.703 25.422 1 29.3 111 GLN A C 1
ATOM 788 O O . GLN A 1 111 ? -39.594 -16.781 26.25 1 29.3 111 GLN A O 1
ATOM 793 N N . HIS A 1 112 ? -38.344 -17.938 25.25 1 30.44 112 HIS A N 1
ATOM 794 C CA . HIS A 1 112 ? -37.25 -16.984 25.156 1 30.44 112 HIS A CA 1
ATOM 795 C C . HIS A 1 112 ? -37.625 -15.797 24.266 1 30.44 112 HIS A C 1
ATOM 797 O O . HIS A 1 112 ? -38 -15.984 23.109 1 30.44 112 HIS A O 1
ATOM 803 N N . SER A 1 113 ? -38.25 -14.742 24.766 1 34 113 SER A N 1
ATOM 804 C CA . SER A 1 113 ? -38.531 -13.422 24.219 1 34 113 SER A CA 1
ATOM 805 C C . SER A 1 113 ? -37.344 -12.922 23.359 1 34 113 SER A C 1
ATOM 807 O O . SER A 1 113 ? -36.219 -12.906 23.812 1 34 113 SER A O 1
ATOM 809 N N . GLY A 1 114 ? -37.312 -13.055 22.062 1 35.62 114 GLY A N 1
ATOM 810 C CA . GLY A 1 114 ? -36.406 -12.812 20.953 1 35.62 114 GLY A CA 1
ATOM 811 C C . GLY A 1 114 ? -35.781 -11.438 20.969 1 35.62 114 GLY A C 1
ATOM 812 O O . GLY A 1 114 ? -36.281 -10.5 20.344 1 35.62 114 GLY A O 1
ATOM 813 N N . GLU A 1 115 ? -35.406 -10.773 22.031 1 41.88 115 GLU A N 1
ATOM 814 C CA . GLU A 1 115 ? -34.719 -9.492 22.078 1 41.88 115 GLU A CA 1
ATOM 815 C C . GLU A 1 115 ? -33.594 -9.445 21.047 1 41.88 115 GLU A C 1
ATOM 817 O O . GLU A 1 115 ? -32.75 -10.344 21 1 41.88 115 GLU A O 1
ATOM 822 N N . ASN A 1 116 ? -33.812 -8.812 19.812 1 47.53 116 ASN A N 1
ATOM 823 C CA . ASN A 1 116 ? -33.125 -8.523 18.547 1 47.53 116 ASN A CA 1
ATOM 824 C C . ASN A 1 116 ? -31.734 -7.969 18.766 1 47.53 116 ASN A C 1
ATOM 826 O O . ASN A 1 116 ? -31.484 -6.789 18.516 1 47.53 116 ASN A O 1
ATOM 830 N N . SER A 1 117 ? -31.078 -8.016 19.906 1 56.38 117 SER A N 1
ATOM 831 C CA . SER A 1 117 ? -29.688 -7.59 20.062 1 56.38 117 SER A CA 1
ATOM 832 C C . SER A 1 117 ? -28.75 -8.453 19.234 1 56.38 117 SER A C 1
ATOM 834 O O . SER A 1 117 ? -29.094 -9.578 18.875 1 56.38 117 SER A O 1
ATOM 836 N N . ILE A 1 118 ? -27.812 -7.801 18.594 1 67.56 118 ILE A N 1
ATOM 837 C CA . ILE A 1 118 ? -26.797 -8.547 17.859 1 67.56 118 ILE A CA 1
ATOM 838 C C . ILE A 1 118 ? -26.266 -9.695 18.703 1 67.56 118 ILE A C 1
ATOM 840 O O . ILE A 1 118 ? -25.75 -9.477 19.812 1 67.56 118 ILE A O 1
ATOM 844 N N . GLY A 1 119 ? -26.844 -10.93 18.578 1 72.25 119 GLY A N 1
ATOM 845 C CA . GLY A 1 119 ? -26.453 -12.125 19.312 1 72.25 119 GLY A CA 1
ATOM 846 C C . GLY A 1 119 ? -25.016 -12.539 19.047 1 72.25 119 GLY A C 1
ATOM 847 O O . GLY A 1 119 ? -24.359 -11.984 18.156 1 72.25 119 GLY A O 1
ATOM 848 N N . ASP A 1 120 ? -24.469 -13.375 19.969 1 80.31 120 ASP A N 1
ATOM 849 C CA . ASP A 1 120 ? -23.125 -13.922 19.875 1 80.31 120 ASP A CA 1
ATOM 850 C C . ASP A 1 120 ? -22.891 -14.617 18.547 1 80.31 120 ASP A C 1
ATOM 852 O O . ASP A 1 120 ? -21.797 -14.555 17.984 1 80.31 120 ASP A O 1
ATOM 856 N N . VAL A 1 121 ? -24 -15.117 18 1 83.25 121 VAL A N 1
ATOM 857 C CA . VAL A 1 121 ? -23.906 -15.828 16.734 1 83.25 121 VAL A CA 1
ATOM 858 C C . VAL A 1 121 ? -23.656 -14.836 15.602 1 83.25 121 VAL A C 1
ATOM 860 O O . VAL A 1 121 ? -22.828 -15.086 14.719 1 83.25 121 VAL A O 1
ATOM 863 N N . ASP A 1 122 ? -24.391 -13.719 15.742 1 85 122 ASP A N 1
ATOM 864 C CA . ASP A 1 122 ? -24.219 -12.695 14.711 1 85 122 ASP A CA 1
ATOM 865 C C . ASP A 1 122 ? -22.812 -12.109 14.75 1 85 122 ASP A C 1
ATOM 867 O O . ASP A 1 122 ? -22.203 -11.859 13.703 1 85 122 ASP A O 1
ATOM 871 N N . ARG A 1 123 ? -22.281 -11.984 15.875 1 87.88 123 ARG A N 1
ATOM 872 C CA . ARG A 1 123 ? -20.938 -11.461 16.031 1 87.88 123 ARG A CA 1
ATOM 873 C C . ARG A 1 123 ? -19.906 -12.422 15.445 1 87.88 123 ARG A C 1
ATOM 875 O O . ARG A 1 123 ? -18.969 -12 14.766 1 87.88 123 ARG A O 1
ATOM 882 N N . GLU A 1 124 ? -20.188 -13.664 15.68 1 90.12 124 GLU A N 1
ATOM 883 C CA . GLU A 1 124 ? -19.25 -14.672 15.172 1 90.12 124 GLU A CA 1
ATOM 884 C C . GLU A 1 124 ? -19.297 -14.734 13.648 1 90.12 124 GLU A C 1
ATOM 886 O O . GLU A 1 124 ? -18.25 -14.906 13.008 1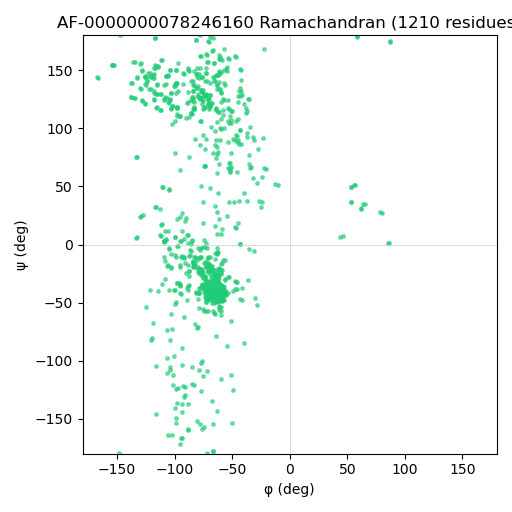 90.12 124 GLU A O 1
ATOM 891 N N . VAL A 1 125 ? -20.484 -14.578 13.125 1 90.88 125 VAL A N 1
ATOM 892 C CA . VAL A 1 125 ? -20.641 -14.617 11.672 1 90.88 125 VAL A CA 1
ATOM 893 C C . VAL A 1 125 ? -19.906 -13.43 11.047 1 90.88 125 VAL A C 1
ATOM 895 O O . VAL A 1 125 ? -19.25 -13.578 10.016 1 90.88 125 VAL A O 1
ATOM 898 N N . LEU A 1 126 ? -20 -12.305 11.703 1 91.19 126 LEU A N 1
ATOM 899 C CA . LEU A 1 126 ? -19.359 -11.109 11.18 1 91.19 126 LEU A CA 1
ATOM 900 C C . LEU A 1 126 ? -17.844 -11.211 11.305 1 91.19 126 LEU A C 1
ATOM 902 O O . LEU A 1 126 ? -17.109 -10.805 10.406 1 91.19 126 LEU A O 1
ATOM 906 N N . ILE A 1 127 ? -17.406 -11.789 12.422 1 93.38 127 ILE A N 1
ATOM 907 C CA . ILE A 1 127 ? -15.977 -11.977 12.625 1 93.38 127 ILE A CA 1
ATOM 908 C C . ILE A 1 127 ? -15.422 -12.891 11.539 1 93.38 127 ILE A C 1
ATOM 910 O O . ILE A 1 127 ? -14.414 -12.57 10.898 1 93.38 127 ILE A O 1
ATOM 914 N N . ASP A 1 128 ? -16.141 -13.93 11.25 1 92.88 128 ASP A N 1
ATOM 915 C CA . ASP A 1 128 ? -15.711 -14.891 10.242 1 92.88 128 ASP A CA 1
ATOM 916 C C . ASP A 1 128 ? -15.703 -14.258 8.844 1 92.88 128 ASP A C 1
ATOM 918 O O . ASP A 1 128 ? -14.789 -14.5 8.055 1 92.88 128 ASP A O 1
ATOM 922 N N . ALA A 1 129 ? -16.719 -13.484 8.641 1 93.5 129 ALA A N 1
ATOM 923 C CA . ALA A 1 129 ? -16.828 -12.844 7.332 1 93.5 129 ALA A CA 1
ATOM 924 C C . ALA A 1 129 ? -15.695 -11.844 7.113 1 93.5 129 ALA A C 1
ATOM 926 O O . ALA A 1 129 ? -15.148 -11.742 6.012 1 93.5 129 ALA A O 1
ATOM 927 N N . VAL A 1 130 ? -15.336 -11.125 8.156 1 94.44 130 VAL A N 1
ATOM 928 C CA . VAL A 1 130 ? -14.258 -10.141 8.047 1 94.44 130 VAL A CA 1
ATOM 929 C C . VAL A 1 130 ? -12.93 -10.859 7.852 1 94.44 130 VAL A C 1
ATOM 931 O O . VAL A 1 130 ? -12.102 -10.43 7.043 1 94.44 130 VAL A O 1
ATOM 934 N N . VAL A 1 131 ? -12.758 -11.938 8.57 1 94.56 131 VAL A N 1
ATOM 935 C CA . VAL A 1 131 ? -11.531 -12.719 8.438 1 94.56 131 VAL A CA 1
ATOM 936 C C . VAL A 1 131 ? -11.391 -13.219 7.008 1 94.56 131 VAL A C 1
ATOM 938 O O . VAL A 1 131 ? -10.328 -13.094 6.398 1 94.56 131 VAL A O 1
ATOM 941 N N . LYS A 1 132 ? -12.469 -13.766 6.43 1 93.5 132 LYS A N 1
ATOM 942 C CA . LYS A 1 132 ? -12.453 -14.273 5.062 1 93.5 132 LYS A CA 1
ATOM 943 C C . LYS A 1 132 ? -12.18 -13.156 4.062 1 93.5 132 LYS A C 1
ATOM 945 O O . LYS A 1 132 ? -11.406 -13.336 3.119 1 93.5 132 LYS A O 1
ATOM 950 N N . CYS A 1 133 ? -12.82 -12.047 4.328 1 92.94 133 CYS A N 1
ATOM 951 C CA . CYS A 1 133 ? -12.609 -10.891 3.459 1 92.94 133 CYS A CA 1
ATOM 952 C C . CYS A 1 133 ? -11.156 -10.453 3.479 1 92.94 133 CYS A C 1
ATOM 954 O O . CYS A 1 133 ? -10.547 -10.25 2.426 1 92.94 133 CYS A O 1
ATOM 956 N N . CYS A 1 134 ? -10.562 -10.367 4.656 1 93 134 CYS A N 1
ATOM 957 C CA . CYS A 1 134 ? -9.18 -9.938 4.812 1 93 134 CYS A CA 1
ATOM 958 C C . CYS A 1 134 ? -8.227 -10.914 4.133 1 93 134 CYS A C 1
ATOM 960 O O . CYS A 1 13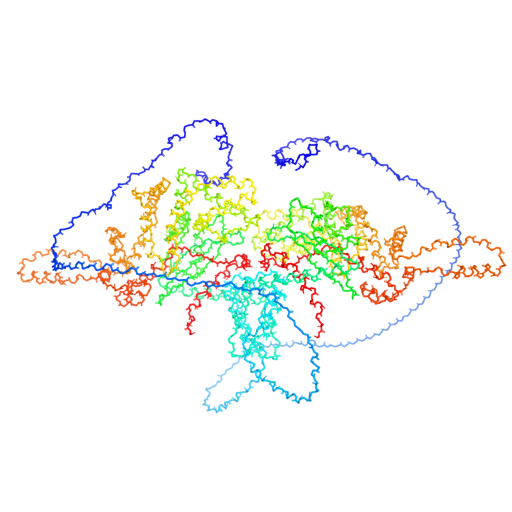4 ? -7.32 -10.5 3.41 1 93 134 CYS A O 1
ATOM 962 N N . ALA A 1 135 ? -8.492 -12.109 4.273 1 92.44 135 ALA A N 1
ATOM 963 C CA . ALA A 1 135 ? -7.613 -13.133 3.717 1 92.44 135 ALA A CA 1
ATOM 964 C C . ALA A 1 135 ? -7.742 -13.195 2.197 1 92.44 135 ALA A C 1
ATOM 966 O O . ALA A 1 135 ? -6.742 -13.117 1.479 1 92.44 135 ALA A O 1
ATOM 967 N N . ILE A 1 136 ? -8.914 -13.266 1.666 1 89.81 136 ILE A N 1
ATOM 968 C CA . ILE A 1 136 ? -9.18 -13.461 0.245 1 89.81 136 ILE A CA 1
ATOM 969 C C . ILE A 1 136 ? -8.695 -12.25 -0.545 1 89.81 136 ILE A C 1
ATOM 971 O O . ILE A 1 136 ? -8.062 -12.398 -1.597 1 89.81 136 ILE A O 1
ATOM 975 N N . ASP A 1 137 ? -8.938 -11.07 -0.003 1 88.69 137 ASP A N 1
ATOM 976 C CA . ASP A 1 137 ? -8.602 -9.852 -0.734 1 88.69 137 ASP A CA 1
ATOM 977 C C . ASP A 1 137 ? -7.258 -9.297 -0.28 1 88.69 137 ASP A C 1
ATOM 979 O O . ASP A 1 137 ? -6.789 -8.281 -0.81 1 88.69 137 ASP A O 1
ATOM 983 N N . LEU A 1 138 ? -6.629 -9.93 0.68 1 90.25 138 LEU A N 1
ATOM 984 C CA . LEU A 1 138 ? -5.344 -9.508 1.236 1 90.25 138 LEU A CA 1
ATOM 985 C C . LEU A 1 138 ? -5.418 -8.078 1.756 1 90.25 138 LEU A C 1
ATOM 987 O O . LEU A 1 138 ? -4.586 -7.242 1.403 1 90.25 138 LEU A O 1
ATOM 991 N N . ILE A 1 139 ? -6.426 -7.852 2.564 1 91 139 ILE A N 1
ATOM 992 C CA . ILE A 1 139 ? -6.66 -6.539 3.154 1 91 139 ILE A CA 1
ATOM 993 C C . ILE A 1 139 ? -6.414 -6.598 4.66 1 91 139 ILE A C 1
ATOM 995 O O . ILE A 1 139 ? -6.91 -7.496 5.34 1 91 139 ILE A O 1
ATOM 999 N N . ASP A 1 140 ? -5.656 -5.715 5.148 1 89.94 140 ASP A N 1
ATOM 1000 C CA . ASP A 1 140 ? -5.461 -5.613 6.59 1 89.94 140 ASP A CA 1
ATOM 1001 C C . ASP A 1 140 ? -6.758 -5.215 7.293 1 89.94 140 ASP A C 1
ATOM 1003 O O . ASP A 1 140 ? -7.504 -4.371 6.793 1 89.94 140 ASP A O 1
ATOM 1007 N N . PRO A 1 141 ? -7.012 -5.793 8.414 1 90.81 141 PRO A N 1
ATOM 1008 C CA . PRO A 1 141 ? -8.25 -5.48 9.133 1 90.81 141 PRO A CA 1
ATOM 1009 C C . PRO A 1 141 ? -8.367 -4 9.492 1 90.81 141 PRO A C 1
ATOM 1011 O O . PRO A 1 141 ? -9.453 -3.527 9.828 1 90.81 141 PRO A O 1
ATOM 1014 N N . ILE A 1 142 ? -7.312 -3.227 9.445 1 88.69 142 ILE A N 1
ATOM 1015 C CA . ILE A 1 142 ? -7.309 -1.812 9.797 1 88.69 142 ILE A CA 1
ATOM 1016 C C . ILE A 1 142 ? -8.211 -1.036 8.844 1 88.69 142 ILE A C 1
ATOM 1018 O O . ILE A 1 142 ? -8.719 0.032 9.188 1 88.69 142 ILE A O 1
ATOM 1022 N N . VAL A 1 143 ? -8.391 -1.535 7.605 1 88.75 143 VAL A N 1
ATOM 1023 C CA . VAL A 1 143 ? -9.211 -0.889 6.582 1 88.75 143 VAL A CA 1
ATOM 1024 C C . VAL A 1 143 ? -10.648 -0.761 7.082 1 88.75 143 VAL A C 1
ATOM 1026 O O . VAL A 1 143 ? -11.359 0.185 6.723 1 88.75 143 VAL A O 1
ATOM 1029 N N . PHE A 1 144 ? -11.094 -1.619 8.016 1 90.31 144 PHE A N 1
ATOM 1030 C CA . PHE A 1 144 ? -12.477 -1.658 8.461 1 90.31 144 PHE A CA 1
ATOM 1031 C C . PHE A 1 144 ? -12.641 -0.903 9.781 1 90.31 144 PHE A C 1
ATOM 1033 O O . PHE A 1 144 ? -13.711 -0.936 10.391 1 90.31 144 PHE A O 1
ATOM 1040 N N . SER A 1 145 ? -11.586 -0.246 10.227 1 87.25 145 SER A N 1
ATOM 1041 C CA . SER A 1 145 ? -11.648 0.497 11.477 1 87.25 145 SER A CA 1
ATOM 1042 C C . SER A 1 145 ? -11.727 1.999 11.227 1 87.25 145 SER A C 1
ATOM 1044 O O . SER A 1 145 ? -11.883 2.783 12.164 1 87.25 145 SER A O 1
ATOM 1046 N N . GLY A 1 146 ? -11.656 2.398 10 1 86.38 146 GLY A N 1
ATOM 1047 C CA . GLY A 1 146 ? -11.648 3.818 9.688 1 86.38 146 GLY A CA 1
ATOM 1048 C C . GLY A 1 146 ? -13 4.484 9.914 1 86.38 146 GLY A C 1
ATOM 1049 O O . GLY A 1 146 ? -14.031 3.812 9.945 1 86.38 146 GLY A O 1
ATOM 1050 N N . LYS A 1 147 ? -12.969 5.84 10.125 1 87 147 LYS A N 1
ATOM 1051 C CA . LYS A 1 147 ? -14.18 6.629 10.312 1 87 147 LYS A CA 1
ATOM 1052 C C . LYS A 1 147 ? -15.078 6.551 9.078 1 87 147 LYS A C 1
ATOM 1054 O O . LYS A 1 147 ? -16.312 6.484 9.203 1 87 147 LYS A O 1
ATOM 1059 N N . GLY A 1 148 ? -14.5 6.59 7.918 1 88.5 148 GLY A N 1
ATOM 1060 C CA . GLY A 1 148 ? -15.258 6.504 6.684 1 88.5 148 GLY A CA 1
ATOM 1061 C C . GLY A 1 148 ? -16 5.195 6.531 1 88.5 148 GLY A C 1
ATOM 1062 O O . GLY A 1 148 ? -17.172 5.188 6.145 1 88.5 148 GLY A O 1
ATOM 1063 N N . PHE A 1 149 ? -15.453 4.129 6.926 1 91.81 149 PHE A N 1
ATOM 1064 C CA . PHE A 1 149 ? -16.094 2.828 6.785 1 91.81 149 PHE A CA 1
ATOM 1065 C C . PHE A 1 149 ? -17.234 2.68 7.773 1 91.81 149 PHE A C 1
ATOM 1067 O O . PHE A 1 149 ? -18.266 2.074 7.457 1 91.81 149 PHE A O 1
ATOM 1074 N N . ARG A 1 150 ? -17 3.176 8.938 1 90.12 150 ARG A N 1
ATOM 1075 C CA . ARG A 1 150 ? -18.094 3.141 9.906 1 90.12 150 ARG A CA 1
ATOM 1076 C C . ARG A 1 150 ? -19.328 3.832 9.367 1 90.12 150 ARG A C 1
ATOM 1078 O O . ARG A 1 150 ? -20.453 3.35 9.555 1 90.12 150 ARG A O 1
ATOM 1085 N N . GLY A 1 151 ? -19.078 4.984 8.695 1 89.25 151 GLY A N 1
ATOM 1086 C CA . GLY A 1 151 ? -20.188 5.66 8.047 1 89.25 151 GLY A CA 1
ATOM 1087 C C . GLY A 1 151 ? -20.828 4.84 6.945 1 89.25 151 GLY A C 1
ATOM 1088 O O . GLY A 1 151 ? -22.047 4.824 6.797 1 89.25 151 GLY A O 1
ATOM 1089 N N . LEU A 1 152 ? -20.031 4.152 6.164 1 92 152 LEU A N 1
ATOM 1090 C CA . LEU A 1 152 ? -20.516 3.289 5.098 1 92 152 LEU A CA 1
ATOM 1091 C C . LEU A 1 152 ? -21.328 2.127 5.668 1 92 152 LEU A C 1
ATOM 1093 O O . LEU A 1 152 ? -22.406 1.807 5.16 1 92 152 LEU A O 1
ATOM 1097 N N . LEU A 1 153 ? -20.812 1.51 6.73 1 91.31 153 LEU A N 1
ATOM 1098 C CA . LEU A 1 153 ? -21.484 0.395 7.387 1 91.31 153 LEU A CA 1
ATOM 1099 C C . LEU A 1 153 ? -22.875 0.804 7.863 1 91.31 153 LEU A C 1
ATOM 1101 O O . LEU A 1 153 ? -23.844 0.062 7.684 1 91.31 153 LEU A O 1
ATOM 1105 N N . LYS A 1 154 ? -22.938 2.016 8.406 1 88.69 154 LYS A N 1
ATOM 1106 C CA . LYS A 1 154 ? -24.219 2.539 8.867 1 88.69 154 LYS A CA 1
ATOM 1107 C C . LYS A 1 154 ? -25.203 2.65 7.715 1 88.69 154 LYS A C 1
ATOM 1109 O O . LYS A 1 154 ? -26.375 2.264 7.855 1 88.69 154 LYS A O 1
ATOM 1114 N N . GLN A 1 155 ? -24.734 3.15 6.609 1 89 155 GLN A N 1
ATOM 1115 C CA . GLN A 1 155 ? -25.625 3.342 5.465 1 89 155 GLN A CA 1
ATOM 1116 C C . GLN A 1 155 ? -26.016 2.004 4.848 1 89 155 GLN A C 1
ATOM 1118 O O . GLN A 1 155 ? -27.156 1.842 4.391 1 89 155 GLN A O 1
ATOM 1123 N N . ILE A 1 156 ? -25.094 1.013 4.793 1 88.25 156 ILE A N 1
ATOM 1124 C CA . ILE A 1 156 ? -25.391 -0.317 4.277 1 88.25 156 ILE A CA 1
ATOM 1125 C C . ILE A 1 156 ? -26.5 -0.957 5.125 1 88.25 156 ILE A C 1
ATOM 1127 O O . ILE A 1 156 ? -27.438 -1.542 4.59 1 88.25 156 ILE A O 1
ATOM 1131 N N . CYS A 1 157 ? -26.344 -0.803 6.383 1 86.25 157 CYS A N 1
ATOM 1132 C CA . CYS A 1 157 ? -27.328 -1.38 7.293 1 86.25 157 CYS A CA 1
ATOM 1133 C C . CYS A 1 157 ? -28.688 -0.707 7.125 1 86.25 157 CYS A C 1
ATOM 1135 O O . CYS A 1 157 ? -29.719 -1.379 7.109 1 86.25 157 CYS A O 1
ATOM 1137 N N . ASN A 1 158 ? -28.656 0.605 6.961 1 85 158 ASN A N 1
ATOM 1138 C CA . ASN A 1 158 ? -29.906 1.344 6.789 1 85 158 ASN A CA 1
ATOM 1139 C C . ASN A 1 158 ? -30.625 0.939 5.508 1 85 158 ASN A C 1
ATOM 1141 O O . ASN A 1 158 ? -31.844 0.742 5.508 1 85 158 ASN A O 1
ATOM 1145 N N . VAL A 1 159 ? -29.891 0.811 4.465 1 84.31 159 VAL A N 1
ATOM 1146 C CA . VAL A 1 159 ? -30.469 0.44 3.176 1 84.31 159 VAL A CA 1
ATOM 1147 C C . VAL A 1 159 ? -30.984 -0.995 3.234 1 84.31 159 VAL A C 1
ATOM 1149 O O . VAL A 1 159 ? -32.062 -1.298 2.701 1 84.31 159 VAL A O 1
ATOM 1152 N N . SER A 1 160 ? -30.25 -1.867 3.928 1 82.81 160 SER A N 1
ATOM 1153 C CA . SER A 1 160 ? -30.656 -3.268 4.031 1 82.81 160 SER A CA 1
ATOM 1154 C C . SER A 1 160 ? -31.938 -3.42 4.84 1 82.81 160 SER A C 1
ATOM 1156 O O . SER A 1 160 ? -32.781 -4.254 4.52 1 82.81 160 SER A O 1
ATOM 1158 N N . LYS A 1 161 ? -32.062 -2.652 5.812 1 80.31 161 LYS A N 1
ATOM 1159 C CA . LYS A 1 161 ? -33.25 -2.695 6.645 1 80.31 161 LYS A CA 1
ATOM 1160 C C . LYS A 1 161 ? -34.469 -2.221 5.867 1 80.31 161 LYS A C 1
ATOM 1162 O O . LYS A 1 161 ? -35.562 -2.77 6.027 1 80.31 161 LYS A O 1
ATOM 1167 N N . ARG A 1 162 ? -34.25 -1.271 5.141 1 78.38 162 ARG A N 1
ATOM 1168 C CA . ARG A 1 162 ? -35.344 -0.713 4.363 1 78.38 162 ARG A CA 1
ATOM 1169 C C . ARG A 1 162 ? -35.844 -1.702 3.307 1 78.38 162 ARG A C 1
ATOM 1171 O O . ARG A 1 162 ? -37.031 -1.764 3.002 1 78.38 162 ARG A O 1
ATOM 1178 N N . LEU A 1 163 ? -34.906 -2.436 2.705 1 74.31 163 LEU A N 1
ATOM 1179 C CA . LEU A 1 163 ? -35.25 -3.363 1.633 1 74.31 163 LEU A CA 1
ATOM 1180 C C . LEU A 1 163 ? -35.906 -4.625 2.193 1 74.31 163 LEU A C 1
ATOM 1182 O O . LEU A 1 163 ? -36.656 -5.32 1.481 1 74.31 163 LEU A O 1
ATOM 1186 N N . GLY A 1 164 ? -36.062 -4.812 3.371 1 62.66 164 GLY A N 1
ATOM 1187 C CA . GLY A 1 164 ? -36.75 -5.922 4.012 1 62.66 164 GLY A CA 1
ATOM 1188 C C . GLY A 1 164 ? -36.156 -7.273 3.648 1 62.66 164 GLY A C 1
ATOM 1189 O O . GLY A 1 164 ? -35.125 -7.352 2.986 1 62.66 164 GLY A O 1
ATOM 1190 N N . SER A 1 165 ? -36.625 -8.508 4.141 1 58.91 165 SER A N 1
ATOM 1191 C CA . SER A 1 165 ? -36.156 -9.891 4.105 1 58.91 165 SER A CA 1
ATOM 1192 C C . SER A 1 165 ? -36.25 -10.469 2.693 1 58.91 165 SER A C 1
ATOM 1194 O O . SER A 1 165 ? -35.656 -11.516 2.412 1 58.91 165 SER A O 1
ATOM 1196 N N . THR A 1 166 ? -37.062 -9.906 1.823 1 54.25 166 THR A N 1
ATOM 1197 C CA . THR A 1 166 ? -37.375 -10.641 0.606 1 54.25 166 THR A CA 1
ATOM 1198 C C . THR A 1 166 ? -36.344 -10.367 -0.487 1 54.25 166 THR A C 1
ATOM 1200 O O . THR A 1 166 ? -36.312 -11.062 -1.503 1 54.25 166 THR A O 1
ATOM 1203 N N . ILE A 1 167 ? -35.75 -9.258 -0.431 1 54.34 167 ILE A N 1
ATOM 1204 C CA . ILE A 1 167 ? -34.938 -8.891 -1.592 1 54.34 167 ILE A CA 1
ATOM 1205 C C . ILE A 1 167 ? -33.469 -9.172 -1.314 1 54.34 167 ILE A C 1
ATOM 1207 O O . ILE A 1 167 ? -32.969 -8.844 -0.238 1 54.34 167 ILE A O 1
ATOM 1211 N N . SER A 1 168 ? -33 -10.211 -1.938 1 55.56 168 SER A N 1
ATOM 1212 C CA . SER A 1 168 ? -31.609 -10.633 -1.902 1 55.56 168 SER A CA 1
ATOM 1213 C C . SER A 1 168 ? -30.672 -9.43 -1.913 1 55.56 168 SER A C 1
ATOM 1215 O O . SER A 1 168 ? -30.875 -8.477 -2.668 1 55.56 168 SER A O 1
ATOM 1217 N N . PRO A 1 169 ? -29.984 -9.273 -0.993 1 55.31 169 PRO A N 1
ATOM 1218 C CA . PRO A 1 169 ? -29.125 -8.125 -0.667 1 55.31 169 PRO A CA 1
ATOM 1219 C C . PRO A 1 169 ? -28.359 -7.602 -1.874 1 55.31 169 PRO A C 1
ATOM 1221 O O . PRO A 1 169 ? -28.078 -8.359 -2.807 1 55.31 169 PRO A O 1
ATOM 1224 N N . PRO A 1 170 ? -28.172 -6.285 -2.037 1 60.28 170 PRO A N 1
ATOM 1225 C CA . PRO A 1 170 ? -27.766 -5.309 -3.047 1 60.28 170 PRO A CA 1
ATOM 1226 C C . PRO A 1 170 ? -26.312 -5.516 -3.508 1 60.28 170 PRO A C 1
ATOM 1228 O O . PRO A 1 170 ? -25.453 -4.664 -3.262 1 60.28 170 PRO A O 1
ATOM 1231 N N . ILE A 1 171 ? -25.812 -6.75 -3.449 1 66.38 171 ILE A N 1
ATOM 1232 C CA . ILE A 1 171 ? -24.5 -6.777 -4.078 1 66.38 171 ILE A CA 1
ATOM 1233 C C . ILE A 1 171 ? -24.547 -6.055 -5.422 1 66.38 171 ILE A C 1
ATOM 1235 O O . ILE A 1 171 ? -23.609 -5.352 -5.789 1 66.38 171 ILE A O 1
ATOM 1239 N N . GLU A 1 172 ? -25.75 -6.23 -5.957 1 73.06 172 GLU A N 1
ATOM 1240 C CA . GLU A 1 172 ? -25.875 -5.621 -7.277 1 73.06 172 GLU A CA 1
ATOM 1241 C C . GLU A 1 172 ? -26.078 -4.113 -7.172 1 73.06 172 GLU A C 1
ATOM 1243 O O . GLU A 1 172 ? -25.797 -3.375 -8.117 1 73.06 172 GLU A O 1
ATOM 1248 N N . ALA A 1 173 ? -26.547 -3.732 -5.977 1 78.06 173 ALA A N 1
ATOM 1249 C CA . ALA A 1 173 ? -26.797 -2.307 -5.789 1 78.06 173 ALA A CA 1
ATOM 1250 C C . ALA A 1 173 ? -25.516 -1.575 -5.395 1 78.06 173 ALA A C 1
ATOM 1252 O O . ALA A 1 173 ? -25.453 -0.344 -5.438 1 78.06 173 ALA A O 1
ATOM 1253 N N . PHE A 1 174 ? -24.609 -2.371 -5.043 1 87.88 174 PHE A N 1
ATOM 1254 C CA . PHE A 1 174 ? -23.359 -1.744 -4.648 1 87.88 174 PHE A CA 1
ATOM 1255 C C . PHE A 1 174 ? -22.625 -1.204 -5.867 1 87.88 174 PHE A C 1
ATOM 1257 O O . PHE A 1 174 ? -22.531 -1.876 -6.898 1 87.88 174 PHE A O 1
ATOM 1264 N N . PRO A 1 175 ? -22.219 -0.007 -5.828 1 89.19 175 PRO A N 1
ATOM 1265 C CA . PRO A 1 175 ? -21.641 0.639 -7.012 1 89.19 175 PRO A CA 1
ATOM 1266 C C . PRO A 1 175 ? -20.344 -0.02 -7.473 1 89.19 175 PRO A C 1
ATOM 1268 O O . PRO A 1 175 ? -19.562 -0.508 -6.645 1 89.19 175 PRO A O 1
ATOM 1271 N N . ASP A 1 176 ? -20.172 -0.012 -8.75 1 88.88 176 ASP A N 1
ATOM 1272 C CA . ASP A 1 176 ? -18.906 -0.502 -9.32 1 88.88 176 ASP A CA 1
ATOM 1273 C C . ASP A 1 176 ? -17.828 0.572 -9.258 1 88.88 176 ASP A C 1
ATOM 1275 O O . ASP A 1 176 ? -18.094 1.713 -8.883 1 88.88 176 ASP A O 1
ATOM 1279 N N . ILE A 1 177 ? -16.672 0.248 -9.648 1 88.81 177 ILE A N 1
ATOM 1280 C CA . ILE A 1 177 ? -15.5 1.105 -9.523 1 88.81 177 ILE A CA 1
ATOM 1281 C C . ILE A 1 177 ? -15.672 2.344 -10.398 1 88.81 177 ILE A C 1
ATOM 1283 O O . ILE A 1 177 ? -15.398 3.465 -9.961 1 88.81 177 ILE A O 1
ATOM 1287 N N . GLN A 1 178 ? -16.203 2.104 -11.555 1 88.94 178 GLN A N 1
ATOM 1288 C CA . GLN A 1 178 ? -16.328 3.209 -12.492 1 88.94 178 GLN A CA 1
ATOM 1289 C C . GLN A 1 178 ? -17.375 4.215 -12.023 1 88.94 178 GLN A C 1
ATOM 1291 O O . GLN A 1 178 ? -17.188 5.426 -12.164 1 88.94 178 GLN A O 1
ATOM 1296 N N . THR A 1 179 ? -18.453 3.717 -11.453 1 92.06 179 THR A N 1
ATOM 1297 C CA . THR A 1 179 ? -19.484 4.59 -10.922 1 92.06 179 THR A CA 1
ATOM 1298 C C . THR A 1 179 ? -18.953 5.43 -9.766 1 92.06 179 THR A C 1
ATOM 1300 O O . THR A 1 179 ? -19.219 6.629 -9.68 1 92.06 179 THR A O 1
ATOM 1303 N N . VAL A 1 180 ? -18.203 4.891 -8.93 1 93.5 180 VAL A N 1
ATOM 1304 C CA . VAL A 1 180 ? -17.641 5.59 -7.781 1 93.5 180 VAL A CA 1
ATOM 1305 C C . VAL A 1 180 ? -16.641 6.645 -8.258 1 93.5 180 VAL A C 1
ATOM 1307 O O . VAL A 1 180 ? -16.641 7.777 -7.77 1 93.5 180 VAL A O 1
ATOM 1310 N N . ARG A 1 181 ? -15.812 6.273 -9.211 1 91.12 181 ARG A N 1
ATOM 1311 C CA . ARG A 1 181 ? -14.82 7.211 -9.734 1 91.12 181 ARG A CA 1
ATOM 1312 C C . ARG A 1 181 ? -15.492 8.414 -10.383 1 91.12 181 ARG A C 1
ATOM 1314 O O . ARG A 1 181 ? -15.07 9.555 -10.18 1 91.12 181 ARG A O 1
ATOM 1321 N N . SER A 1 182 ? -16.562 8.102 -11.102 1 92.75 182 SER A N 1
ATOM 1322 C CA . SER A 1 182 ? -17.312 9.188 -11.719 1 92.75 182 SER A CA 1
ATOM 1323 C C . SER A 1 182 ? -17.969 10.07 -10.664 1 92.75 182 SER A C 1
ATOM 1325 O O . SER A 1 182 ? -17.984 11.297 -10.797 1 92.75 182 SER A O 1
ATOM 1327 N N . ALA A 1 183 ? -18.516 9.461 -9.68 1 94.19 183 ALA A N 1
ATOM 1328 C CA . ALA A 1 183 ? -19.141 10.211 -8.594 1 94.19 183 ALA A CA 1
ATOM 1329 C C . ALA A 1 183 ? -18.109 11.062 -7.855 1 94.19 183 ALA A C 1
ATOM 1331 O O . ALA A 1 183 ? -18.406 12.18 -7.438 1 94.19 183 ALA A O 1
ATOM 1332 N N . MET A 1 184 ? -16.938 10.586 -7.668 1 93.94 184 MET A N 1
ATOM 1333 C CA . MET A 1 184 ? -15.867 11.336 -7.008 1 93.94 184 MET A CA 1
ATOM 1334 C C . MET A 1 184 ? -15.508 12.586 -7.805 1 93.94 184 MET A C 1
ATOM 1336 O O . MET A 1 184 ? -15.336 13.664 -7.23 1 93.94 184 MET A O 1
ATOM 1340 N N . GLN A 1 185 ? -15.469 12.383 -9.117 1 92.88 185 GLN A N 1
ATOM 1341 C CA . GLN A 1 185 ? -15.156 13.523 -9.969 1 92.88 185 GLN A CA 1
ATOM 1342 C C . GLN A 1 185 ? -16.266 14.57 -9.906 1 92.88 185 GLN A C 1
ATOM 1344 O O . GLN A 1 185 ? -16 15.773 -9.898 1 92.88 185 GLN A O 1
ATOM 1349 N N . THR A 1 186 ? -17.453 14.078 -9.836 1 92.69 186 THR A N 1
ATOM 1350 C CA . THR A 1 186 ? -18.578 14.984 -9.727 1 92.69 186 THR A CA 1
ATOM 1351 C C . THR A 1 186 ? -18.547 15.734 -8.398 1 92.69 186 THR A C 1
ATOM 1353 O O . THR A 1 186 ? -18.75 16.953 -8.359 1 92.69 186 THR A O 1
ATOM 1356 N N . HIS A 1 187 ? -18.297 15.008 -7.348 1 92.06 187 HIS A N 1
ATOM 1357 C CA . HIS A 1 187 ? -18.203 15.625 -6.031 1 92.06 187 HIS A CA 1
ATOM 1358 C C . HIS A 1 187 ? -17.062 16.641 -5.988 1 92.06 187 HIS A C 1
ATOM 1360 O O . HIS A 1 187 ? -17.188 17.703 -5.363 1 92.06 187 HIS A O 1
ATOM 1366 N N . LEU A 1 188 ? -15.977 16.281 -6.66 1 93 188 LEU A N 1
ATOM 1367 C CA . LEU A 1 188 ? -14.844 17.188 -6.68 1 93 188 LEU A CA 1
ATOM 1368 C C . LEU A 1 188 ? -15.203 18.5 -7.375 1 93 188 LEU A C 1
ATOM 1370 O O . LEU A 1 188 ? -14.859 19.578 -6.887 1 93 188 LEU A O 1
ATOM 1374 N N . ARG A 1 189 ? -15.898 18.391 -8.477 1 93.12 189 ARG A N 1
ATOM 1375 C CA . ARG A 1 189 ? -16.328 19.594 -9.211 1 93.12 189 ARG A CA 1
ATOM 1376 C C . ARG A 1 189 ? -17.25 20.453 -8.359 1 93.12 189 ARG A C 1
ATOM 1378 O O . ARG A 1 189 ? -17.094 21.672 -8.297 1 93.12 189 ARG A O 1
ATOM 1385 N N . PHE A 1 190 ? -18.125 19.828 -7.691 1 91.5 190 PHE A N 1
ATOM 1386 C CA . PHE A 1 190 ? -19.047 20.547 -6.836 1 91.5 190 PHE A CA 1
ATOM 1387 C C . PHE A 1 190 ? -18.312 21.219 -5.676 1 91.5 190 PHE A C 1
ATOM 1389 O O . PHE A 1 190 ? -18.594 22.359 -5.332 1 91.5 190 PHE A O 1
ATOM 1396 N N . CYS A 1 191 ? -17.453 20.469 -5.102 1 89.69 191 CYS A N 1
ATOM 1397 C CA . CYS A 1 191 ? -16.688 20.984 -3.982 1 89.69 191 CYS A CA 1
ATOM 1398 C C . CYS A 1 191 ? -15.836 22.172 -4.41 1 89.69 191 CYS A C 1
ATOM 1400 O O . CYS A 1 191 ? -15.773 23.188 -3.711 1 89.69 191 CYS A O 1
ATOM 1402 N N . ALA A 1 192 ? -15.227 22.062 -5.57 1 92.38 192 ALA A N 1
ATOM 1403 C CA . ALA A 1 192 ? -14.391 23.141 -6.082 1 92.38 192 ALA A CA 1
ATOM 1404 C C . ALA A 1 192 ? -15.219 24.391 -6.367 1 92.38 192 ALA A C 1
ATOM 1406 O O . ALA A 1 192 ? -14.812 25.5 -6.035 1 92.38 192 ALA A O 1
ATOM 1407 N N . ASP A 1 193 ? -16.391 24.188 -6.871 1 93.12 193 ASP A N 1
ATOM 1408 C CA . ASP A 1 193 ? -17.266 25.297 -7.18 1 93.12 193 ASP A CA 1
ATOM 1409 C C . ASP A 1 193 ? -17.781 25.953 -5.902 1 93.12 193 ASP A C 1
ATOM 1411 O O . ASP A 1 193 ? -17.859 27.188 -5.812 1 93.12 193 ASP A O 1
ATOM 1415 N N . ASP A 1 194 ? -18.125 25.172 -5.012 1 91.25 194 ASP A N 1
ATOM 1416 C CA . ASP A 1 194 ? -18.609 25.672 -3.729 1 91.25 194 ASP A CA 1
ATOM 1417 C C . ASP A 1 194 ? -17.516 26.469 -3.014 1 91.25 194 ASP A C 1
ATOM 1419 O O . ASP A 1 194 ? -17.781 27.531 -2.461 1 91.25 194 ASP A O 1
ATOM 1423 N N . LEU A 1 195 ? -16.359 25.969 -3.051 1 92.31 195 LEU A N 1
ATOM 1424 C CA . LEU A 1 195 ? -15.234 26.656 -2.412 1 92.31 195 LEU A CA 1
ATOM 1425 C C . LEU A 1 195 ? -14.906 27.953 -3.129 1 92.31 195 LEU A C 1
ATOM 1427 O O . LEU A 1 195 ? -14.625 28.969 -2.484 1 92.31 195 LEU A O 1
ATOM 1431 N N . LYS A 1 196 ? -14.969 27.891 -4.387 1 94 196 LYS A N 1
ATOM 1432 C CA . LYS A 1 196 ? -14.734 29.094 -5.16 1 94 196 LYS A CA 1
ATOM 1433 C C . LYS A 1 196 ? -15.742 30.188 -4.805 1 94 196 LYS A C 1
ATOM 1435 O O . LYS A 1 196 ? -15.367 31.328 -4.57 1 94 196 LYS A O 1
ATOM 1440 N N . ASN A 1 197 ? -16.938 29.781 -4.699 1 93.06 197 ASN A N 1
ATOM 1441 C CA . ASN A 1 197 ? -18 30.719 -4.355 1 93.06 197 ASN A CA 1
ATOM 1442 C C . ASN A 1 197 ? -17.828 31.266 -2.941 1 93.06 197 ASN A C 1
ATOM 1444 O O . ASN A 1 197 ? -18.016 32.469 -2.705 1 93.06 197 ASN A O 1
ATOM 1448 N N . GLU A 1 198 ? -17.453 30.469 -2.051 1 90.94 198 GLU A N 1
ATOM 1449 C CA . GLU A 1 198 ? -17.281 30.875 -0.662 1 90.94 198 GLU A CA 1
ATOM 1450 C C . GLU A 1 198 ? -16.062 31.781 -0.506 1 90.94 198 GLU A C 1
ATOM 1452 O O . GLU A 1 198 ? -16.156 32.844 0.097 1 90.94 198 GLU A O 1
ATOM 1457 N N . LEU A 1 199 ? -14.984 31.406 -1.109 1 92.19 199 LEU A N 1
ATOM 1458 C CA . LEU A 1 199 ? -13.719 32.094 -0.891 1 92.19 199 LEU A CA 1
ATOM 1459 C C . LEU A 1 199 ? -13.68 33.438 -1.651 1 92.19 199 LEU A C 1
ATOM 1461 O O . LEU A 1 199 ? -13.094 34.406 -1.182 1 92.19 199 LEU A O 1
ATOM 1465 N N . SER A 1 200 ? -14.305 33.438 -2.76 1 91 200 SER A N 1
ATOM 1466 C CA . SER A 1 200 ? -14.344 34.688 -3.531 1 91 200 SER A CA 1
ATOM 1467 C C . SER A 1 200 ? -15.195 35.75 -2.836 1 91 200 SER A C 1
ATOM 1469 O O . SER A 1 200 ? -14.961 36.938 -2.994 1 91 200 SER A O 1
ATOM 1471 N N . ARG A 1 201 ? -16.062 35.281 -2.025 1 87.12 201 ARG A N 1
ATOM 1472 C CA . ARG A 1 201 ? -16.984 36.188 -1.378 1 87.12 201 ARG A CA 1
ATOM 1473 C C . ARG A 1 201 ? -16.531 36.531 0.041 1 87.12 201 ARG A C 1
ATOM 1475 O O . ARG A 1 201 ? -17.125 37.375 0.704 1 87.12 201 ARG A O 1
ATOM 1482 N N . THR A 1 202 ? -15.602 35.875 0.519 1 85.25 202 THR A N 1
ATOM 1483 C CA . THR A 1 202 ? -15.125 36.125 1.877 1 85.25 202 THR A CA 1
ATOM 1484 C C . THR A 1 202 ? -14.266 37.375 1.935 1 85.25 202 THR A C 1
ATOM 1486 O O . THR A 1 202 ? -13.109 37.344 1.515 1 85.25 202 THR A O 1
ATOM 1489 N N . ALA A 1 203 ? -14.812 38.375 2.475 1 78.19 203 ALA A N 1
ATOM 1490 C CA . ALA A 1 203 ? -14.164 39.688 2.518 1 78.19 203 ALA A CA 1
ATOM 1491 C C . ALA A 1 203 ? -12.906 39.656 3.379 1 78.19 203 ALA A C 1
ATOM 1493 O O . ALA A 1 203 ? -11.938 40.344 3.105 1 78.19 203 ALA A O 1
ATOM 1494 N N . GLN A 1 204 ? -13.016 38.844 4.469 1 80.19 204 GLN A N 1
ATOM 1495 C CA . GLN A 1 204 ? -11.898 38.781 5.402 1 80.19 204 GLN A CA 1
ATOM 1496 C C . GLN A 1 204 ? -10.727 38 4.82 1 80.19 204 GLN A C 1
ATOM 1498 O O . GLN A 1 204 ? -9.617 38.031 5.352 1 80.19 204 GLN A O 1
ATOM 1503 N N . GLY A 1 205 ? -11.047 37.344 3.797 1 81.88 205 GLY A N 1
ATOM 1504 C CA . GLY A 1 205 ? -9.984 36.656 3.082 1 81.88 205 GLY A CA 1
ATOM 1505 C C . GLY A 1 205 ? -9.711 35.281 3.611 1 81.88 205 GLY A C 1
ATOM 1506 O O . GLY A 1 205 ? -10.391 34.812 4.531 1 81.88 205 GLY A O 1
ATOM 1507 N N . CYS A 1 206 ? -8.836 34.531 2.938 1 91.38 206 CYS A N 1
ATOM 1508 C CA . CYS A 1 206 ? -8.383 33.188 3.242 1 91.38 206 CYS A CA 1
ATOM 1509 C C . CYS A 1 206 ? -6.875 33.156 3.439 1 91.38 206 CYS A C 1
ATOM 1511 O O . CYS A 1 206 ? -6.141 33.906 2.797 1 91.38 206 CYS A O 1
ATOM 1513 N N . ARG A 1 207 ? -6.527 32.469 4.5 1 95.5 207 ARG A N 1
ATOM 1514 C CA . ARG A 1 207 ? -5.102 32.281 4.746 1 95.5 207 ARG A CA 1
ATOM 1515 C C . ARG A 1 207 ? -4.621 30.922 4.285 1 95.5 207 ARG A C 1
ATOM 1517 O O . ARG A 1 207 ? -5.316 29.922 4.469 1 95.5 207 ARG A O 1
ATOM 1524 N N . LEU A 1 208 ? -3.469 30.922 3.625 1 95.38 208 LEU A N 1
ATOM 1525 C CA . LEU A 1 208 ? -2.967 29.672 3.049 1 95.38 208 LEU A CA 1
ATOM 1526 C C . LEU A 1 208 ? -1.828 29.109 3.891 1 95.38 208 LEU A C 1
ATOM 1528 O O . LEU A 1 208 ? -1.146 29.859 4.602 1 95.38 208 LEU A O 1
ATOM 1532 N N . ALA A 1 209 ? -1.688 27.859 3.906 1 95.75 209 ALA A N 1
ATOM 1533 C CA . ALA A 1 209 ? -0.58 27.156 4.539 1 95.75 209 ALA A CA 1
ATOM 1534 C C . ALA A 1 209 ? -0.076 26.016 3.65 1 95.75 209 ALA A C 1
ATOM 1536 O O . ALA A 1 209 ? -0.869 25.328 3.018 1 95.75 209 ALA A O 1
ATOM 1537 N N . LEU A 1 210 ? 1.184 25.875 3.605 1 93.81 210 LEU A N 1
ATOM 1538 C CA . LEU A 1 210 ? 1.794 24.859 2.742 1 93.81 210 LEU A CA 1
ATOM 1539 C C . LEU A 1 210 ? 2.275 23.672 3.557 1 93.81 210 LEU A C 1
ATOM 1541 O O . LEU A 1 210 ? 3.053 23.828 4.5 1 93.81 210 LEU A O 1
ATOM 1545 N N . GLU A 1 211 ? 1.796 22.5 3.154 1 93.12 211 GLU A N 1
ATOM 1546 C CA . GLU A 1 211 ? 2.229 21.234 3.738 1 93.12 211 GLU A CA 1
ATOM 1547 C C . GLU A 1 211 ? 3.086 20.438 2.758 1 93.12 211 GLU A C 1
ATOM 1549 O O . GLU A 1 211 ? 2.803 20.406 1.559 1 93.12 211 GLU A O 1
ATOM 1554 N N . THR A 1 212 ? 4.109 19.891 3.295 1 89.88 212 THR A N 1
ATOM 1555 C CA . THR A 1 212 ? 4.832 18.891 2.527 1 89.88 212 THR A CA 1
ATOM 1556 C C . THR A 1 212 ? 4.398 17.484 2.941 1 89.88 212 THR A C 1
ATOM 1558 O O . THR A 1 212 ? 4.664 17.047 4.066 1 89.88 212 THR A O 1
ATOM 1561 N N . LEU A 1 213 ? 3.736 16.828 2.023 1 91.56 213 LEU A N 1
ATOM 1562 C CA . LEU A 1 213 ? 3.213 15.484 2.275 1 91.56 213 LEU A CA 1
ATOM 1563 C C . LEU A 1 213 ? 4.012 14.438 1.508 1 91.56 213 LEU A C 1
ATOM 1565 O O . LEU A 1 213 ? 4.227 14.578 0.302 1 91.56 213 LEU A O 1
ATOM 1569 N N . THR A 1 214 ? 4.484 13.438 2.246 1 88.25 214 THR A N 1
ATOM 1570 C CA . THR A 1 214 ? 5.137 12.305 1.599 1 88.25 214 THR A CA 1
ATOM 1571 C C . THR A 1 214 ? 4.164 11.141 1.447 1 88.25 214 THR A C 1
ATOM 1573 O O . THR A 1 214 ? 3.617 10.648 2.438 1 88.25 214 THR A O 1
ATOM 1576 N N . TYR A 1 215 ? 3.906 10.75 0.206 1 87.5 215 TYR A N 1
ATOM 1577 C CA . TYR A 1 215 ? 2.998 9.656 -0.111 1 87.5 215 TYR A CA 1
ATOM 1578 C C . TYR A 1 215 ? 3.6 8.734 -1.169 1 87.5 215 TYR A C 1
ATOM 1580 O O . TYR A 1 215 ? 4.031 9.195 -2.229 1 87.5 215 TYR A O 1
ATOM 1588 N N . SER A 1 216 ? 3.664 7.441 -0.852 1 79.56 216 SER A N 1
ATOM 1589 C CA . SER A 1 216 ? 4.203 6.41 -1.731 1 79.56 216 SER A CA 1
ATOM 1590 C C . SER A 1 216 ? 5.605 6.766 -2.209 1 79.56 216 SER A C 1
ATOM 1592 O O . SER A 1 216 ? 5.91 6.66 -3.398 1 79.56 216 SER A O 1
ATOM 1594 N N . GLY A 1 217 ? 6.391 7.379 -1.32 1 78.06 217 GLY A N 1
ATOM 1595 C CA . GLY A 1 217 ? 7.785 7.672 -1.595 1 78.06 217 GLY A CA 1
ATOM 1596 C C . GLY A 1 217 ? 7.988 8.977 -2.344 1 78.06 217 GLY A C 1
ATOM 1597 O O . GLY A 1 217 ? 9.117 9.328 -2.697 1 78.06 217 GLY A O 1
ATOM 1598 N N . ARG A 1 218 ? 6.965 9.688 -2.625 1 84.81 218 ARG A N 1
ATOM 1599 C CA . ARG A 1 218 ? 7.062 10.969 -3.318 1 84.81 218 ARG A CA 1
ATOM 1600 C C . ARG A 1 218 ? 6.551 12.109 -2.441 1 84.81 218 ARG A C 1
ATOM 1602 O O . ARG A 1 218 ? 5.664 11.906 -1.608 1 84.81 218 ARG A O 1
ATOM 1609 N N . ASP A 1 219 ? 7.133 13.273 -2.717 1 89.44 219 ASP A N 1
ATOM 1610 C CA . ASP A 1 219 ? 6.723 14.438 -1.944 1 89.44 219 ASP A CA 1
ATOM 1611 C C . ASP A 1 219 ? 5.699 15.273 -2.711 1 89.44 219 ASP A C 1
ATOM 1613 O O . ASP A 1 219 ? 5.82 15.453 -3.926 1 89.44 219 ASP A O 1
ATOM 1617 N N . TYR A 1 220 ? 4.742 15.719 -1.976 1 92.25 220 TYR A N 1
ATOM 1618 C CA . TYR A 1 220 ? 3.699 16.594 -2.512 1 92.25 220 TYR A CA 1
ATOM 1619 C C . TYR A 1 220 ? 3.592 17.875 -1.705 1 92.25 220 TYR A C 1
ATOM 1621 O O . TYR A 1 220 ? 3.893 17.891 -0.509 1 92.25 220 TYR A O 1
ATOM 1629 N N . ARG A 1 221 ? 3.301 18.938 -2.445 1 92.69 221 ARG A N 1
ATOM 1630 C CA . ARG A 1 221 ? 2.955 20.188 -1.779 1 92.69 221 ARG A CA 1
ATOM 1631 C C . ARG A 1 221 ? 1.442 20.359 -1.704 1 92.69 221 ARG A C 1
ATOM 1633 O O . ARG A 1 221 ? 0.766 20.406 -2.732 1 92.69 221 ARG A O 1
ATOM 1640 N N . VAL A 1 222 ? 1 20.406 -0.479 1 95.62 222 VAL A N 1
ATOM 1641 C CA . VAL A 1 222 ? -0.435 20.531 -0.254 1 95.62 222 VAL A CA 1
ATOM 1642 C C . VAL A 1 222 ? -0.745 21.922 0.286 1 95.62 222 VAL A C 1
ATOM 1644 O O . VAL A 1 222 ? -0.162 22.359 1.283 1 95.62 222 VAL A O 1
ATOM 1647 N N . ILE A 1 223 ? -1.614 22.641 -0.361 1 95.88 223 ILE A N 1
ATOM 1648 C CA . ILE A 1 223 ? -1.976 23.984 0.056 1 95.88 223 ILE A CA 1
ATOM 1649 C C . ILE A 1 223 ? -3.322 23.969 0.776 1 95.88 223 ILE A C 1
ATOM 1651 O O . ILE A 1 223 ? -4.332 23.562 0.2 1 95.88 223 ILE A O 1
ATOM 1655 N N . HIS A 1 224 ? -3.291 24.375 1.982 1 96 224 HIS A N 1
ATOM 1656 C CA . HIS A 1 224 ? -4.492 24.484 2.805 1 96 224 HIS A CA 1
ATOM 1657 C C . HIS A 1 224 ? -5.004 25.906 2.844 1 96 224 HIS A C 1
ATOM 1659 O O . HIS A 1 224 ? -4.215 26.859 2.887 1 96 224 HIS A O 1
ATOM 1665 N N . GLY A 1 225 ? -6.297 26.062 2.768 1 95.31 225 GLY A N 1
ATOM 1666 C CA . GLY A 1 225 ? -6.941 27.359 2.977 1 95.31 225 GLY A CA 1
ATOM 1667 C C . GLY A 1 225 ? -7.789 27.406 4.234 1 95.31 225 GLY A C 1
ATOM 1668 O O . GLY A 1 225 ? -8.758 26.656 4.363 1 95.31 225 GLY A O 1
ATOM 1669 N N . SER A 1 226 ? -7.371 28.25 5.164 1 94.06 226 SER A N 1
ATOM 1670 C CA . SER A 1 226 ? -8.094 28.375 6.426 1 94.06 226 SER A CA 1
ATOM 1671 C C . SER A 1 226 ? -8.859 29.688 6.496 1 94.06 226 SER A C 1
ATOM 1673 O O . SER A 1 226 ? -8.414 30.703 5.953 1 94.06 226 SER A O 1
ATOM 1675 N N . ARG A 1 227 ? -10.016 29.672 7.113 1 93.06 227 ARG A N 1
ATOM 1676 C CA . ARG A 1 227 ? -10.852 30.844 7.352 1 93.06 227 ARG A CA 1
ATOM 1677 C C . ARG A 1 227 ? -11.75 30.641 8.562 1 93.06 227 ARG A C 1
ATOM 1679 O O . ARG A 1 227 ? -11.914 29.516 9.039 1 93.06 227 ARG A O 1
ATOM 1686 N N . ILE A 1 228 ? -12.109 31.703 9.133 1 92.69 228 ILE A N 1
ATOM 1687 C CA . ILE A 1 228 ? -13.109 31.688 10.195 1 92.69 228 ILE A CA 1
ATOM 1688 C C . ILE A 1 228 ? -14.438 32.219 9.664 1 92.69 228 ILE A C 1
ATOM 1690 O O . ILE A 1 228 ? -14.508 33.344 9.148 1 92.69 228 ILE A O 1
ATOM 1694 N N . SER A 1 229 ? -15.461 31.422 9.75 1 87.75 229 SER A N 1
ATOM 1695 C CA . SER A 1 229 ? -16.781 31.797 9.258 1 87.75 229 SER A CA 1
ATOM 1696 C C . SER A 1 229 ? -17.375 32.938 10.078 1 87.75 229 SER A C 1
ATOM 1698 O O . SER A 1 229 ? -16.844 33.281 11.133 1 87.75 229 SER A O 1
ATOM 1700 N N . PRO A 1 230 ? -18.469 33.531 9.523 1 86.25 230 PRO A N 1
ATOM 1701 C CA . PRO A 1 230 ? -19.156 34.562 10.297 1 86.25 230 PRO A CA 1
ATOM 1702 C C . PRO A 1 230 ? -19.672 34.062 11.641 1 86.25 230 PRO A C 1
ATOM 1704 O O . PRO A 1 230 ? -19.797 34.844 12.586 1 86.25 230 PRO A O 1
ATOM 1707 N N . GLU A 1 231 ? -19.859 32.688 11.727 1 86.06 231 GLU A N 1
ATOM 1708 C CA . GLU A 1 231 ? -20.297 32.062 12.977 1 86.06 231 GLU A CA 1
ATOM 1709 C C . GLU A 1 231 ? -19.094 31.688 13.844 1 86.06 231 GLU A C 1
ATOM 1711 O O . GLU A 1 231 ? -19.25 31.016 14.867 1 86.06 231 GLU A O 1
ATOM 1716 N N . TRP A 1 232 ? -17.891 32.125 13.438 1 90.88 232 TRP A N 1
ATOM 1717 C CA . TRP A 1 232 ? -16.625 31.984 14.148 1 90.88 232 TRP A CA 1
ATOM 1718 C C . TRP A 1 232 ? -16.234 30.516 14.258 1 90.88 232 TRP A C 1
ATOM 1720 O O . TRP A 1 232 ? -15.719 30.078 15.289 1 90.88 232 TRP A O 1
ATOM 1730 N N . LYS A 1 233 ? -16.594 29.859 13.227 1 88.5 233 LYS A N 1
ATOM 1731 C CA . LYS A 1 233 ? -16.156 28.484 13.109 1 88.5 233 LYS A CA 1
ATOM 1732 C C . LYS A 1 233 ? -14.914 28.375 12.227 1 88.5 233 LYS A C 1
ATOM 1734 O O . LYS A 1 233 ? -14.867 28.953 11.141 1 88.5 233 LYS A O 1
ATOM 1739 N N . TRP A 1 234 ? -13.992 27.656 12.773 1 91.44 234 TRP A N 1
ATOM 1740 C CA . TRP A 1 234 ? -12.773 27.438 12.016 1 91.44 234 TRP A CA 1
ATOM 1741 C C . TRP A 1 234 ? -13.008 26.438 10.883 1 91.44 234 TRP A C 1
ATOM 1743 O O . TRP A 1 234 ? -13.586 25.375 11.094 1 91.44 234 TRP A O 1
ATOM 1753 N N . ARG A 1 235 ? -12.625 26.797 9.656 1 90.25 235 ARG A N 1
ATOM 1754 C CA . ARG A 1 235 ? -12.711 25.922 8.492 1 90.25 235 ARG A CA 1
ATOM 1755 C C . ARG A 1 235 ? -11.391 25.859 7.742 1 90.25 235 ARG A C 1
ATOM 1757 O O . ARG A 1 235 ? -10.703 26.891 7.609 1 90.25 235 ARG A O 1
ATOM 1764 N N . SER A 1 236 ? -11.016 24.688 7.414 1 93.31 236 SER A N 1
ATOM 1765 C CA . SER A 1 236 ? -9.805 24.5 6.621 1 93.31 236 SER A CA 1
ATOM 1766 C C . SER A 1 236 ? -10.008 23.453 5.535 1 93.31 236 SER A C 1
ATOM 1768 O O . SER A 1 236 ? -10.492 22.344 5.809 1 93.31 236 SER A O 1
ATOM 1770 N N . ASN A 1 237 ? -9.703 23.828 4.289 1 94 237 ASN A N 1
ATOM 1771 C CA . ASN A 1 237 ? -9.844 22.906 3.162 1 94 237 ASN A CA 1
ATOM 1772 C C . ASN A 1 237 ? -8.562 22.844 2.33 1 94 237 ASN A C 1
ATOM 1774 O O . ASN A 1 237 ? -7.801 23.797 2.289 1 94 237 ASN A O 1
ATOM 1778 N N . ILE A 1 238 ? -8.336 21.75 1.768 1 95.81 238 ILE A N 1
ATOM 1779 C CA . ILE A 1 238 ? -7.242 21.609 0.812 1 95.81 238 ILE A CA 1
ATOM 1780 C C . ILE A 1 238 ? -7.656 22.203 -0.534 1 95.81 238 ILE A C 1
ATOM 1782 O O . ILE A 1 238 ? -8.703 21.844 -1.082 1 95.81 238 ILE A O 1
ATOM 1786 N N . LEU A 1 239 ? -6.836 23.125 -1.021 1 95.81 239 LEU A N 1
ATOM 1787 C CA . LEU A 1 239 ? -7.191 23.844 -2.232 1 95.81 239 LEU A CA 1
ATOM 1788 C C . LEU A 1 239 ? -6.371 23.359 -3.422 1 95.81 239 LEU A C 1
ATOM 1790 O O . LEU A 1 239 ? -6.727 23.625 -4.574 1 95.81 239 LEU A O 1
ATOM 1794 N N . GLY A 1 240 ? -5.293 22.688 -3.098 1 94.75 240 GLY A N 1
ATOM 1795 C CA . GLY A 1 240 ? -4.453 22.188 -4.172 1 94.75 240 GLY A CA 1
ATOM 1796 C C . GLY A 1 240 ? -3.41 21.188 -3.697 1 94.75 240 GLY A C 1
ATOM 1797 O O . GLY A 1 240 ? -2.922 21.281 -2.568 1 94.75 240 GLY A O 1
ATOM 1798 N N . VAL A 1 241 ? -3.154 20.219 -4.508 1 95.06 241 VAL A N 1
ATOM 1799 C CA . VAL A 1 241 ? -2.109 19.219 -4.293 1 95.06 241 VAL A CA 1
ATOM 1800 C C . VAL A 1 241 ? -1.186 19.172 -5.508 1 95.06 241 VAL A C 1
ATOM 1802 O O . VAL A 1 241 ? -1.638 18.922 -6.629 1 95.06 241 VAL A O 1
ATOM 1805 N N . PHE A 1 242 ? 0.093 19.438 -5.234 1 92.44 242 PHE A N 1
ATOM 1806 C CA . PHE A 1 242 ? 1.055 19.516 -6.328 1 92.44 242 PHE A CA 1
ATOM 1807 C C . PHE A 1 242 ? 2.209 18.547 -6.109 1 92.44 242 PHE A C 1
ATOM 1809 O O . PHE A 1 242 ? 2.658 18.344 -4.977 1 92.44 242 PHE A O 1
ATOM 1816 N N . LYS A 1 243 ? 2.666 17.906 -7.176 1 88 243 LYS A N 1
ATOM 1817 C CA . LYS A 1 243 ? 3.869 17.078 -7.086 1 88 243 LYS A CA 1
ATOM 1818 C C . LYS A 1 243 ? 5.109 17.953 -6.867 1 88 243 LYS A C 1
ATOM 1820 O O . LYS A 1 243 ? 5.281 18.969 -7.52 1 88 243 LYS A O 1
ATOM 1825 N N . ALA A 1 244 ? 5.797 17.531 -5.852 1 86.25 244 ALA A N 1
ATOM 1826 C CA . ALA A 1 244 ? 7.027 18.266 -5.57 1 86.25 244 ALA A CA 1
ATOM 1827 C C . ALA A 1 244 ? 8.086 17.984 -6.637 1 86.25 244 ALA A C 1
ATOM 1829 O O . ALA A 1 244 ? 8.273 16.844 -7.055 1 86.25 244 ALA A O 1
ATOM 1830 N N . ARG A 1 245 ? 8.531 19.016 -7.285 1 77 245 ARG A N 1
ATOM 1831 C CA . ARG A 1 245 ? 9.609 18.906 -8.266 1 77 245 ARG A CA 1
ATOM 1832 C C . ARG A 1 245 ? 10.836 19.703 -7.824 1 77 245 ARG A C 1
ATOM 1834 O O . ARG A 1 245 ? 10.742 20.562 -6.934 1 77 245 ARG A O 1
ATOM 1841 N N . GLU A 1 246 ? 11.945 19.328 -8.273 1 66.06 246 GLU A N 1
ATOM 1842 C CA . GLU A 1 246 ? 13.195 20 -7.926 1 66.06 246 GLU A CA 1
ATOM 1843 C C . GLU A 1 246 ? 13.133 21.484 -8.242 1 66.06 246 GLU A C 1
ATOM 1845 O O . GLU A 1 246 ? 13.602 22.312 -7.457 1 66.06 246 GLU A O 1
ATOM 1850 N N . ASN A 1 247 ? 12.562 21.812 -9.359 1 65.62 247 ASN A N 1
ATOM 1851 C CA . ASN A 1 247 ? 12.492 23.219 -9.75 1 65.62 247 ASN A CA 1
ATOM 1852 C C . ASN A 1 247 ? 11.086 23.781 -9.555 1 65.62 247 ASN A C 1
ATOM 1854 O O . ASN A 1 247 ? 10.594 24.547 -10.391 1 65.62 247 ASN A O 1
ATOM 1858 N N . GLU A 1 248 ? 10.703 23.391 -8.344 1 74.5 248 GLU A N 1
ATOM 1859 C CA . GLU A 1 248 ? 9.32 23.812 -8.141 1 74.5 248 GLU A CA 1
ATOM 1860 C C . GLU A 1 248 ? 9.234 25.25 -7.668 1 74.5 248 GLU A C 1
ATOM 1862 O O . GLU A 1 248 ? 10.109 25.719 -6.93 1 74.5 248 GLU A O 1
ATOM 1867 N N . SER A 1 249 ? 8.375 26.031 -8.297 1 82.25 249 SER A N 1
ATOM 1868 C CA . SER A 1 249 ? 8.078 27.391 -7.832 1 82.25 249 SER A CA 1
ATOM 1869 C C . SER A 1 249 ? 6.836 27.406 -6.953 1 82.25 249 SER A C 1
ATOM 1871 O O . SER A 1 249 ? 5.719 27.219 -7.441 1 82.25 249 SER A O 1
ATOM 1873 N N . LEU A 1 250 ? 7.066 27.656 -5.652 1 86.25 250 LEU A N 1
ATOM 1874 C CA . LEU A 1 250 ? 5.945 27.75 -4.719 1 86.25 250 LEU A CA 1
ATOM 1875 C C . LEU A 1 250 ? 5 28.875 -5.121 1 86.25 250 LEU A C 1
ATOM 1877 O O . LEU A 1 250 ? 3.783 28.75 -4.969 1 86.25 250 LEU A O 1
ATOM 1881 N N . SER A 1 251 ? 5.613 29.938 -5.652 1 87.69 251 SER A N 1
ATOM 1882 C CA . SER A 1 251 ? 4.809 31.078 -6.078 1 87.69 251 SER A CA 1
ATOM 1883 C C . SER A 1 251 ? 3.84 30.688 -7.188 1 87.69 251 SER A C 1
ATOM 1885 O O . SER A 1 251 ? 2.701 31.156 -7.219 1 87.69 251 SER A O 1
ATOM 1887 N N . GLU A 1 252 ? 4.355 29.859 -8.016 1 88.19 252 GLU A N 1
ATOM 1888 C CA . GLU A 1 252 ? 3.492 29.422 -9.102 1 88.19 252 GLU A CA 1
ATOM 1889 C C . GLU A 1 252 ? 2.32 28.594 -8.57 1 88.19 252 GLU A C 1
ATOM 1891 O O . GLU A 1 252 ? 1.188 28.75 -9.031 1 88.19 252 GLU A O 1
ATOM 1896 N N . MET A 1 253 ? 2.57 27.797 -7.625 1 91 253 MET A N 1
ATOM 1897 C CA . MET A 1 253 ? 1.524 26.953 -7.039 1 91 253 MET A CA 1
ATOM 1898 C C . MET A 1 253 ? 0.469 27.812 -6.348 1 91 253 MET A C 1
ATOM 1900 O O . MET A 1 253 ? -0.73 27.594 -6.516 1 91 253 MET A O 1
ATOM 1904 N N . ILE A 1 254 ? 0.945 28.781 -5.637 1 92.31 254 ILE A N 1
ATOM 1905 C CA . ILE A 1 254 ? 0.041 29.672 -4.922 1 92.31 254 ILE A CA 1
ATOM 1906 C C . ILE A 1 254 ? -0.778 30.484 -5.922 1 92.31 254 ILE A C 1
ATOM 1908 O O . ILE A 1 254 ? -1.982 30.672 -5.738 1 92.31 254 ILE A O 1
ATOM 1912 N N . ASN A 1 255 ? -0.132 30.922 -6.992 1 92.19 255 ASN A N 1
ATOM 1913 C CA . ASN A 1 255 ? -0.836 31.672 -8.016 1 92.19 255 ASN A CA 1
ATOM 1914 C C . ASN A 1 255 ? -1.945 30.859 -8.664 1 92.19 255 ASN A C 1
ATOM 1916 O O . ASN A 1 255 ? -3.016 31.375 -8.977 1 92.19 255 ASN A O 1
ATOM 1920 N N . ILE A 1 256 ? -1.65 29.609 -8.836 1 93.38 256 ILE A N 1
ATOM 1921 C CA . ILE A 1 256 ? -2.648 28.719 -9.43 1 93.38 256 ILE A CA 1
ATOM 1922 C C . ILE A 1 256 ? -3.865 28.641 -8.508 1 93.38 256 ILE A C 1
ATOM 1924 O O . ILE A 1 256 ? -5.004 28.75 -8.969 1 93.38 256 ILE A O 1
ATOM 1928 N N . VAL A 1 257 ? -3.605 28.484 -7.23 1 94.75 257 VAL A N 1
ATOM 1929 C CA . VAL A 1 257 ? -4.688 28.359 -6.262 1 94.75 257 VAL A CA 1
ATOM 1930 C C . VAL A 1 257 ? -5.461 29.672 -6.164 1 94.75 257 VAL A C 1
ATOM 1932 O O . VAL A 1 257 ? -6.695 29.672 -6.148 1 94.75 257 VAL A O 1
ATOM 1935 N N . VAL A 1 258 ? -4.723 30.781 -6.137 1 93.94 258 VAL A N 1
ATOM 1936 C CA . VAL A 1 258 ? -5.344 32.094 -6.031 1 93.94 258 VAL A CA 1
ATOM 1937 C C . VAL A 1 258 ? -6.219 32.344 -7.254 1 93.94 258 VAL A C 1
ATOM 1939 O O . VAL A 1 258 ? -7.328 32.875 -7.129 1 93.94 258 VAL A O 1
ATOM 1942 N N . HIS A 1 259 ? -5.781 31.938 -8.367 1 94.38 259 HIS A N 1
ATOM 1943 C CA . HIS A 1 259 ? -6.531 32.125 -9.609 1 94.38 259 HIS A CA 1
ATOM 1944 C C . HIS A 1 259 ? -7.746 31.203 -9.664 1 94.38 259 HIS A C 1
ATOM 1946 O O . HIS A 1 259 ? -8.844 31.625 -10.023 1 94.38 259 HIS A O 1
ATOM 1952 N N . ASN A 1 260 ? -7.543 29.969 -9.32 1 94.44 260 ASN A N 1
ATOM 1953 C CA . ASN A 1 260 ? -8.609 28.984 -9.398 1 94.44 260 ASN A CA 1
ATOM 1954 C C . ASN A 1 260 ? -9.789 29.359 -8.5 1 94.44 260 ASN A C 1
ATOM 1956 O O . ASN A 1 260 ? -10.945 29.125 -8.852 1 94.44 260 ASN A O 1
ATOM 1960 N N . TYR A 1 261 ? -9.445 29.922 -7.336 1 94.69 261 TYR A N 1
ATOM 1961 C CA . TYR A 1 261 ? -10.5 30.188 -6.367 1 94.69 261 TYR A CA 1
ATOM 1962 C C . TYR A 1 261 ? -10.766 31.688 -6.234 1 94.69 261 TYR A C 1
ATOM 1964 O O . TYR A 1 261 ? -11.531 32.125 -5.363 1 94.69 261 TYR A O 1
ATOM 1972 N N . GLU A 1 262 ? -10.07 32.531 -7.031 1 93.06 262 GLU A N 1
ATOM 1973 C CA . GLU A 1 262 ? -10.242 33.969 -7.062 1 93.06 262 GLU A CA 1
ATOM 1974 C C . GLU A 1 262 ? -10.117 34.594 -5.668 1 93.06 262 GLU A C 1
ATOM 1976 O O . GLU A 1 262 ? -10.984 35.344 -5.23 1 93.06 262 GLU A O 1
ATOM 1981 N N . ILE A 1 263 ? -9.078 34.219 -5.016 1 92.19 263 ILE A N 1
ATOM 1982 C CA . ILE A 1 263 ? -8.828 34.688 -3.66 1 92.19 263 ILE A CA 1
ATOM 1983 C C . ILE A 1 263 ? -8.312 36.125 -3.697 1 92.19 263 ILE A C 1
ATOM 1985 O O . ILE A 1 263 ? -7.531 36.469 -4.582 1 92.19 263 ILE A O 1
ATOM 1989 N N . ASN A 1 264 ? -8.719 36.875 -2.729 1 88 264 ASN A N 1
ATOM 1990 C CA . ASN A 1 264 ? -8.25 38.25 -2.607 1 88 264 ASN A CA 1
ATOM 1991 C C . ASN A 1 264 ? -6.777 38.312 -2.223 1 88 264 ASN A C 1
ATOM 1993 O O . ASN A 1 264 ? -6.406 37.969 -1.102 1 88 264 ASN A O 1
ATOM 1997 N N . LYS A 1 265 ? -5.934 38.875 -2.998 1 85.94 265 LYS A N 1
ATOM 1998 C CA . LYS A 1 265 ? -4.48 38.906 -2.836 1 85.94 265 LYS A CA 1
ATOM 1999 C C . LYS A 1 265 ? -4.051 39.906 -1.775 1 85.94 265 LYS A C 1
ATOM 2001 O O . LYS A 1 265 ? -2.992 39.75 -1.164 1 85.94 265 LYS A O 1
ATOM 2006 N N . THR A 1 266 ? -4.84 40.844 -1.55 1 83.25 266 THR A N 1
ATOM 2007 C CA . THR A 1 266 ? -4.461 41.938 -0.665 1 83.25 266 THR A CA 1
ATOM 2008 C C . THR A 1 266 ? -4.367 41.469 0.78 1 83.25 266 THR A C 1
ATOM 2010 O O . THR A 1 266 ? -3.52 41.938 1.543 1 83.25 266 THR A O 1
ATOM 2013 N N . VAL A 1 267 ? -5.219 40.594 1.143 1 86.25 267 VAL A N 1
ATOM 2014 C CA . VAL A 1 267 ? -5.258 40.188 2.537 1 86.25 267 VAL A CA 1
ATOM 2015 C C . VAL A 1 267 ? -4.691 38.75 2.656 1 86.25 267 VAL A C 1
ATOM 2017 O O . VAL A 1 267 ? -4.758 38.156 3.725 1 86.25 267 VAL A O 1
ATOM 2020 N N . LEU A 1 268 ? -4.086 38.312 1.565 1 91 268 LEU A N 1
ATOM 2021 C CA . LEU A 1 268 ? -3.594 36.938 1.544 1 91 268 LEU A CA 1
ATOM 2022 C C . LEU A 1 268 ? -2.293 36.812 2.33 1 91 268 LEU 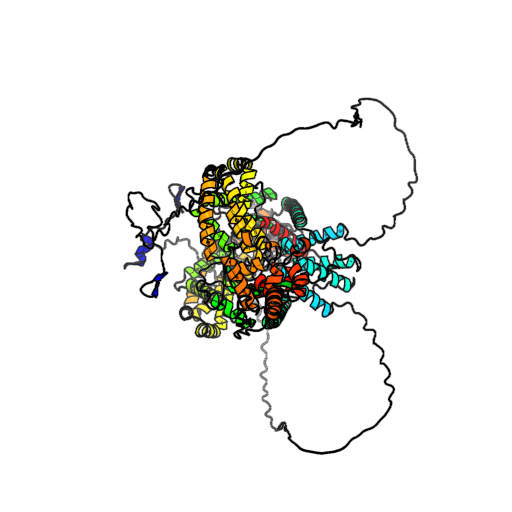A C 1
ATOM 2024 O O . LEU A 1 268 ? -1.416 37.688 2.227 1 91 268 LEU A O 1
ATOM 2028 N N . ARG A 1 269 ? -2.281 35.938 3.234 1 92.31 269 ARG A N 1
ATOM 2029 C CA . ARG A 1 269 ? -1.079 35.531 3.955 1 92.31 269 ARG A CA 1
ATOM 2030 C C . ARG A 1 269 ? -0.803 34.031 3.775 1 92.31 269 ARG A C 1
ATOM 2032 O O . ARG A 1 269 ? -1.733 33.219 3.66 1 92.31 269 ARG A O 1
ATOM 2039 N N . VAL A 1 270 ? 0.471 33.688 3.717 1 92.75 270 VAL A N 1
ATOM 2040 C CA . VAL A 1 270 ? 0.829 32.281 3.467 1 92.75 270 VAL A CA 1
ATOM 2041 C C . VAL A 1 270 ? 1.816 31.812 4.527 1 92.75 270 VAL A C 1
ATOM 2043 O O . VAL A 1 270 ? 2.846 32.438 4.762 1 92.75 270 VAL A O 1
ATOM 2046 N N . THR A 1 271 ? 1.447 30.75 5.207 1 93.69 271 THR A N 1
ATOM 2047 C CA . THR A 1 271 ? 2.373 30.094 6.125 1 93.69 271 THR A CA 1
ATOM 2048 C C . THR A 1 271 ? 3.203 29.047 5.395 1 93.69 271 THR A C 1
ATOM 2050 O O . THR A 1 271 ? 2.652 28.109 4.809 1 93.69 271 THR A O 1
ATOM 2053 N N . VAL A 1 272 ? 4.559 29.156 5.434 1 90.31 272 VAL A N 1
ATOM 2054 C CA . VAL A 1 272 ? 5.441 28.281 4.66 1 90.31 272 VAL A CA 1
ATOM 2055 C C . VAL A 1 272 ? 6.453 27.609 5.586 1 90.31 272 VAL A C 1
ATOM 2057 O O . VAL A 1 272 ? 6.832 28.172 6.617 1 90.31 272 VAL A O 1
ATOM 2060 N N . PRO A 1 273 ? 6.852 26.312 5.312 1 81.5 273 PRO A N 1
ATOM 2061 C CA . PRO A 1 273 ? 7.84 25.641 6.156 1 81.5 273 PRO A CA 1
ATOM 2062 C C . PRO A 1 273 ? 9.227 26.266 6.062 1 81.5 273 PRO A C 1
ATOM 2064 O O . PRO A 1 273 ? 9.922 26.406 7.074 1 81.5 273 PRO A O 1
ATOM 2067 N N . ASN A 1 274 ? 9.922 26.406 4.852 1 69.69 274 ASN A N 1
ATOM 2068 C CA . ASN A 1 274 ? 11.289 26.906 4.785 1 69.69 274 ASN A CA 1
ATOM 2069 C C . ASN A 1 274 ? 11.352 28.234 4.043 1 69.69 274 ASN A C 1
ATOM 2071 O O . ASN A 1 274 ? 10.477 28.547 3.24 1 69.69 274 ASN A O 1
ATOM 2075 N N . SER A 1 275 ? 12.172 29.078 4.664 1 58.84 275 SER A N 1
ATOM 2076 C CA . SER A 1 275 ? 12.414 30.453 4.211 1 58.84 275 SER A CA 1
ATOM 2077 C C . SER A 1 275 ? 12.734 30.484 2.723 1 58.84 275 SER A C 1
ATOM 2079 O O . SER A 1 275 ? 12.438 31.469 2.045 1 58.84 275 SER A O 1
ATOM 2081 N N . ASN A 1 276 ? 13.547 29.438 2.299 1 51.88 276 ASN A N 1
ATOM 2082 C CA . ASN A 1 276 ? 14.203 29.688 1.021 1 51.88 276 ASN A CA 1
ATOM 2083 C C . ASN A 1 276 ? 13.195 29.859 -0.11 1 51.88 276 ASN A C 1
ATOM 2085 O O . ASN A 1 276 ? 13.57 29.984 -1.274 1 51.88 276 ASN A O 1
ATOM 2089 N N . ASN A 1 277 ? 11.977 29.625 0.211 1 54.5 277 ASN A N 1
ATOM 2090 C CA . ASN A 1 277 ? 11.203 29.5 -1.021 1 54.5 277 ASN A CA 1
ATOM 2091 C C . ASN A 1 277 ? 10.781 30.859 -1.562 1 54.5 277 ASN A C 1
ATOM 2093 O O . ASN A 1 277 ? 10.531 31.781 -0.792 1 54.5 277 ASN A O 1
ATOM 2097 N N . ASP A 1 278 ? 11.258 31.156 -2.689 1 58.81 278 ASP A N 1
ATOM 2098 C CA . ASP A 1 278 ? 11.062 32.25 -3.656 1 58.81 278 ASP A CA 1
ATOM 2099 C C . ASP A 1 278 ? 9.594 32.688 -3.709 1 58.81 278 ASP A C 1
ATOM 2101 O O . ASP A 1 278 ? 8.914 32.469 -4.715 1 58.81 278 ASP A O 1
ATOM 2105 N N . LEU A 1 279 ? 9.008 32.656 -2.484 1 69.5 279 LEU A N 1
ATOM 2106 C CA . LEU A 1 279 ? 7.684 33.219 -2.67 1 69.5 279 LEU A CA 1
ATOM 2107 C C . LEU A 1 279 ? 7.789 34.688 -3.139 1 69.5 279 LEU A C 1
ATOM 2109 O O . LEU A 1 279 ? 8.609 35.438 -2.625 1 69.5 279 LEU A O 1
ATOM 2113 N N . ASP A 1 280 ? 7.371 34.906 -4.301 1 64.5 280 ASP A N 1
ATOM 2114 C CA . ASP A 1 280 ? 7.324 36.25 -4.863 1 64.5 280 ASP A CA 1
ATOM 2115 C C . ASP A 1 280 ? 6.973 37.281 -3.793 1 64.5 280 ASP A C 1
ATOM 2117 O O . ASP A 1 280 ? 6.207 37 -2.871 1 64.5 280 ASP A O 1
ATOM 2121 N N . SER A 1 281 ? 7.715 38.25 -3.594 1 65.44 281 SER A N 1
ATOM 2122 C CA . SER A 1 281 ? 7.57 39.375 -2.684 1 65.44 281 SER A CA 1
ATOM 2123 C C . SER A 1 281 ? 6.145 39.906 -2.697 1 65.44 281 SER A C 1
ATOM 2125 O O . SER A 1 281 ? 5.762 40.688 -1.824 1 65.44 281 SER A O 1
ATOM 2127 N N . THR A 1 282 ? 5.359 39.25 -3.502 1 70.94 282 THR A N 1
ATOM 2128 C CA . THR A 1 282 ? 4.012 39.781 -3.625 1 70.94 282 THR A CA 1
ATOM 2129 C C . THR A 1 282 ? 3.127 39.312 -2.48 1 70.94 282 THR A C 1
ATOM 2131 O O . THR A 1 282 ? 2.141 39.938 -2.131 1 70.94 282 THR A O 1
ATOM 2134 N N . TYR A 1 283 ? 3.562 38.219 -1.815 1 79.94 283 TYR A N 1
ATOM 2135 C CA . TYR A 1 283 ? 2.725 37.719 -0.739 1 79.94 283 TYR A CA 1
ATOM 2136 C C . TYR A 1 283 ? 3.451 37.781 0.599 1 79.94 283 TYR A C 1
ATOM 2138 O O . TYR A 1 283 ? 4.656 37.531 0.671 1 79.94 283 TYR A O 1
ATOM 2146 N N . ARG A 1 284 ? 2.758 38.312 1.573 1 85.81 284 ARG A N 1
ATOM 2147 C CA . ARG A 1 284 ? 3.318 38.25 2.918 1 85.81 284 ARG A CA 1
ATOM 2148 C C . ARG A 1 284 ? 3.297 36.812 3.463 1 85.81 284 ARG A C 1
ATOM 2150 O O . ARG A 1 284 ? 2.281 36.125 3.365 1 85.81 284 ARG A O 1
ATOM 2157 N N . SER A 1 285 ? 4.398 36.344 3.854 1 89.69 285 SER A N 1
ATOM 2158 C CA . SER A 1 285 ? 4.496 34.969 4.301 1 89.69 285 SER A CA 1
ATOM 2159 C C . SER A 1 285 ? 4.938 34.875 5.758 1 89.69 285 SER A C 1
ATOM 2161 O O . SER A 1 285 ? 5.566 35.812 6.273 1 89.69 285 SER A O 1
ATOM 2163 N N . PHE A 1 286 ? 4.473 33.938 6.43 1 92.62 286 PHE A N 1
ATOM 2164 C CA . PHE A 1 286 ? 4.879 33.594 7.789 1 92.62 286 PHE A CA 1
ATOM 2165 C C . PHE A 1 286 ? 5.566 32.219 7.812 1 92.62 286 PHE A C 1
ATOM 2167 O O . PHE A 1 286 ? 5.293 31.375 6.969 1 92.62 286 PHE A O 1
ATOM 2174 N N . PHE A 1 287 ? 6.391 32.062 8.758 1 92.38 287 PHE A N 1
ATOM 2175 C CA . PHE A 1 287 ? 7.043 30.781 8.93 1 92.38 287 PHE A CA 1
ATOM 2176 C C . PHE A 1 287 ? 6.152 29.828 9.719 1 92.38 287 PHE A C 1
ATOM 2178 O O . PHE A 1 287 ? 5.5 30.234 10.68 1 92.38 287 PHE A O 1
ATOM 2185 N N . CYS A 1 288 ? 6.141 28.641 9.219 1 93.75 288 CYS A N 1
ATOM 2186 C CA . CYS A 1 288 ? 5.586 27.578 10.055 1 93.75 288 CYS A CA 1
ATOM 2187 C C . CYS A 1 288 ? 6.43 27.375 11.312 1 93.75 288 CYS A C 1
ATOM 2189 O O . CYS A 1 288 ? 7.586 26.969 11.219 1 93.75 288 CYS A O 1
ATOM 2191 N N . VAL A 1 289 ? 5.844 27.609 12.414 1 94.75 289 VAL A N 1
ATOM 2192 C CA . VAL A 1 289 ? 6.609 27.641 13.656 1 94.75 289 VAL A CA 1
ATOM 2193 C C . VAL A 1 289 ? 7.156 26.25 13.969 1 94.75 289 VAL A C 1
ATOM 2195 O O . VAL A 1 289 ? 8.266 26.109 14.477 1 94.75 289 VAL A O 1
ATOM 2198 N N . LYS A 1 290 ? 6.414 25.219 13.695 1 94 290 LYS A N 1
ATOM 2199 C CA . LYS A 1 290 ? 6.895 23.859 13.938 1 94 290 LYS A CA 1
ATOM 2200 C C . LYS A 1 290 ? 8.148 23.562 13.117 1 94 290 LYS A C 1
ATOM 2202 O O . LYS A 1 290 ? 9.125 23.016 13.641 1 94 290 LYS A O 1
ATOM 2207 N N . ALA A 1 291 ? 8.156 23.922 11.867 1 91.94 291 ALA A N 1
ATOM 2208 C CA . ALA A 1 291 ? 9.312 23.703 11.008 1 91.94 291 ALA A CA 1
ATOM 2209 C C . ALA A 1 291 ? 10.516 24.5 11.492 1 91.94 291 ALA A C 1
ATOM 2211 O O . ALA A 1 291 ? 11.648 24.016 11.484 1 91.94 291 ALA A O 1
ATOM 2212 N N . LYS A 1 292 ? 10.258 25.672 11.914 1 93.38 292 LYS A N 1
ATOM 2213 C CA . LYS A 1 292 ? 11.344 26.516 12.406 1 93.38 292 LYS A CA 1
ATOM 2214 C C . LYS A 1 292 ? 11.914 25.969 13.711 1 93.38 292 LYS A C 1
ATOM 2216 O O . LYS A 1 292 ? 13.125 26 13.922 1 93.38 292 LYS A O 1
ATOM 2221 N N . LEU A 1 293 ? 10.992 25.562 14.531 1 94.88 293 LEU A N 1
ATOM 2222 C CA . LEU A 1 293 ? 11.461 25 15.789 1 94.88 293 LEU A CA 1
ATOM 2223 C C . LEU A 1 293 ? 12.289 23.734 15.531 1 94.88 293 LEU A C 1
ATOM 2225 O O . LEU A 1 293 ? 13.242 23.469 16.266 1 94.88 293 LEU A O 1
ATOM 2229 N N . LYS A 1 294 ? 11.914 23 14.578 1 93 294 LYS A N 1
ATOM 2230 C CA . LYS A 1 294 ? 12.703 21.828 14.188 1 93 294 LYS A CA 1
ATOM 2231 C C . LYS A 1 294 ? 14.109 22.234 13.75 1 93 294 LYS A C 1
ATOM 2233 O O . LYS A 1 294 ? 15.102 21.625 14.172 1 93 294 LYS A O 1
ATOM 2238 N N . GLU A 1 295 ? 14.188 23.266 12.977 1 92.38 295 GLU A N 1
ATOM 2239 C CA . GLU A 1 295 ? 15.469 23.781 12.523 1 92.38 295 GLU A CA 1
ATOM 2240 C C . GLU A 1 295 ? 16.312 24.297 13.688 1 92.38 295 GLU A C 1
ATOM 2242 O O . GLU A 1 295 ? 17.516 24.047 13.742 1 92.38 295 GLU A O 1
ATOM 2247 N N . ILE A 1 296 ? 15.633 24.969 14.508 1 94.94 296 ILE A N 1
ATOM 2248 C CA . ILE A 1 296 ? 16.312 25.547 15.672 1 94.94 296 ILE A CA 1
ATOM 2249 C C . ILE A 1 296 ? 16.875 24.422 16.547 1 94.94 296 ILE A C 1
ATOM 2251 O O . ILE A 1 296 ? 18.031 24.469 16.953 1 94.94 296 ILE A O 1
ATOM 2255 N N . LEU A 1 297 ? 16.031 23.484 16.797 1 95 297 LEU A N 1
ATOM 2256 C CA . LEU A 1 297 ? 16.484 22.359 17.625 1 95 297 LEU A CA 1
ATOM 2257 C C . LEU A 1 297 ? 17.656 21.641 16.969 1 95 297 LEU A C 1
ATOM 2259 O O . LEU A 1 297 ? 18.625 21.297 17.641 1 95 297 LEU A O 1
ATOM 2263 N N . PHE A 1 298 ? 17.641 21.484 15.719 1 93.06 298 PHE A N 1
ATOM 2264 C CA . PHE A 1 298 ? 18.734 20.859 14.992 1 93.06 298 PHE A CA 1
ATOM 2265 C C . PHE A 1 298 ? 20.016 21.688 15.109 1 93.06 298 PHE A C 1
ATOM 2267 O O . PHE A 1 298 ? 21.094 21.141 15.305 1 93.06 298 PHE A O 1
ATOM 2274 N N . THR A 1 299 ? 19.859 22.953 14.977 1 94.25 299 THR A N 1
ATOM 2275 C CA . THR A 1 299 ? 21 23.859 15.078 1 94.25 299 THR A CA 1
ATOM 2276 C C . THR A 1 299 ? 21.609 23.797 16.469 1 94.25 299 THR A C 1
ATOM 2278 O O . THR A 1 299 ? 22.844 23.766 16.609 1 94.25 299 THR A O 1
ATOM 2281 N N . ILE A 1 300 ? 20.797 23.734 17.469 1 95.94 300 ILE A N 1
ATOM 2282 C CA . ILE A 1 300 ? 21.25 23.703 18.844 1 95.94 300 ILE A CA 1
ATOM 2283 C C . ILE A 1 300 ? 22.016 22.391 19.094 1 95.94 300 ILE A C 1
ATOM 2285 O O . ILE A 1 300 ? 23.141 22.406 19.609 1 95.94 300 ILE A O 1
ATOM 2289 N N . LEU A 1 301 ? 21.438 21.328 18.656 1 94.56 301 LEU A N 1
ATOM 2290 C CA . LEU A 1 301 ? 22.031 20.016 18.906 1 94.56 301 LEU A CA 1
ATOM 2291 C C . LEU A 1 301 ? 23.312 19.812 18.109 1 94.56 301 LEU A C 1
ATOM 2293 O O . LEU A 1 301 ? 24.234 19.156 18.562 1 94.56 301 LEU A O 1
ATOM 2297 N N . SER A 1 302 ? 23.328 20.391 16.969 1 93.31 302 SER A N 1
ATOM 2298 C CA . SER A 1 302 ? 24.516 20.266 16.109 1 93.31 302 SER A CA 1
ATOM 2299 C C . SER A 1 302 ? 25.656 21.141 16.609 1 93.31 302 SER A C 1
ATOM 2301 O O . SER A 1 302 ? 26.828 20.844 16.344 1 93.31 302 SER A O 1
ATOM 2303 N N . SER A 1 303 ? 25.344 22.203 17.281 1 93.62 303 SER A N 1
ATOM 2304 C CA . SER A 1 303 ? 26.344 23.156 17.734 1 93.62 303 SER A CA 1
ATOM 2305 C C . SER A 1 303 ? 26.938 22.75 19.094 1 93.62 303 SER A C 1
ATOM 2307 O O . SER A 1 303 ? 27.891 23.359 19.562 1 93.62 303 SER A O 1
ATOM 2309 N N . CYS A 1 304 ? 26.406 21.75 19.609 1 92.62 304 CYS A N 1
ATOM 2310 C CA . CYS A 1 304 ? 26.875 21.281 20.906 1 92.62 304 CYS A CA 1
ATOM 2311 C C . CYS A 1 304 ? 28.25 20.609 20.781 1 92.62 304 CYS A C 1
ATOM 2313 O O . CYS A 1 304 ? 28.547 19.984 19.766 1 92.62 304 CYS A O 1
ATOM 2315 N N . SER A 1 305 ? 29.062 20.734 21.812 1 91.62 305 SER A N 1
ATOM 2316 C CA . SER A 1 305 ? 30.406 20.156 21.828 1 91.62 305 SER A CA 1
ATOM 2317 C C . SER A 1 305 ? 30.359 18.641 21.891 1 91.62 305 SER A C 1
ATOM 2319 O O . SER A 1 305 ? 31.203 17.953 21.297 1 91.62 305 SER A O 1
ATOM 2321 N N . GLN A 1 306 ? 29.406 18.172 22.578 1 90.44 306 GLN A N 1
ATOM 2322 C CA . GLN A 1 306 ? 29.219 16.734 22.656 1 90.44 306 GLN A CA 1
ATOM 2323 C C . GLN A 1 306 ? 28.5 16.203 21.422 1 90.44 306 GLN A C 1
ATOM 2325 O O . GLN A 1 306 ? 27.672 16.906 20.844 1 90.44 306 GLN A O 1
ATOM 2330 N N . PRO A 1 307 ? 28.828 15.055 20.969 1 90.81 307 PRO A N 1
ATOM 2331 C CA . PRO A 1 307 ? 28.188 14.492 19.781 1 90.81 307 PRO A CA 1
ATOM 2332 C C . PRO A 1 307 ? 26.766 14.008 20.047 1 90.81 307 PRO A C 1
ATOM 2334 O O . PRO A 1 307 ? 26.469 12.82 19.859 1 90.81 307 PRO A O 1
ATOM 2337 N N . VAL A 1 308 ? 25.906 14.914 20.312 1 91.69 308 VAL A N 1
ATOM 2338 C CA . VAL A 1 308 ? 24.531 14.602 20.734 1 91.69 308 VAL A CA 1
ATOM 2339 C C . VAL A 1 308 ? 23.75 14.078 19.531 1 91.69 308 VAL A C 1
ATOM 2341 O O . VAL A 1 308 ? 22.922 13.172 19.672 1 91.69 308 VAL A O 1
ATOM 2344 N N . MET A 1 309 ? 23.984 14.609 18.359 1 90.69 309 MET A N 1
ATOM 2345 C CA . MET A 1 309 ? 23.266 14.164 17.156 1 90.69 309 MET A CA 1
ATOM 2346 C C . MET A 1 309 ? 23.609 12.711 16.828 1 90.69 309 MET A C 1
ATOM 2348 O O . MET A 1 309 ? 22.734 11.953 16.406 1 90.69 309 MET A O 1
ATOM 2352 N N . GLU A 1 310 ? 24.781 12.391 17.016 1 90.12 310 GLU A N 1
ATOM 2353 C CA . GLU A 1 310 ? 25.203 11.016 16.781 1 90.12 310 GLU A CA 1
ATOM 2354 C C . GLU A 1 310 ? 24.531 10.062 17.781 1 90.12 310 GLU A C 1
ATOM 2356 O O . GLU A 1 310 ? 24.172 8.938 17.422 1 90.12 310 GLU A O 1
ATOM 2361 N N . MET A 1 311 ? 24.438 10.57 19.016 1 91.25 311 MET A N 1
ATOM 2362 C CA . MET A 1 311 ? 23.766 9.758 20.031 1 91.25 311 MET A CA 1
ATOM 2363 C C . MET A 1 311 ? 22.312 9.5 19.656 1 91.25 311 MET A C 1
ATOM 2365 O O . MET A 1 311 ? 21.828 8.375 19.766 1 91.25 311 MET A O 1
ATOM 2369 N N . LEU A 1 312 ? 21.641 10.531 19.188 1 91.44 312 LEU A N 1
ATOM 2370 C CA . LEU A 1 312 ? 20.234 10.406 18.797 1 91.44 312 LEU A CA 1
ATOM 2371 C C . LEU A 1 312 ? 20.078 9.477 17.609 1 91.44 312 LEU A C 1
ATOM 2373 O O . LEU A 1 312 ? 19.172 8.648 17.562 1 91.44 312 LEU A O 1
ATOM 2377 N N . ASN A 1 313 ? 20.922 9.594 16.688 1 89.69 313 ASN A N 1
ATOM 2378 C CA . ASN A 1 313 ? 20.906 8.711 15.523 1 89.69 313 ASN A CA 1
ATOM 2379 C C . ASN A 1 313 ? 21.172 7.258 15.914 1 89.69 313 ASN A C 1
ATOM 2381 O O . ASN A 1 313 ? 20.594 6.34 15.344 1 89.69 313 ASN A O 1
ATOM 2385 N N . ALA A 1 314 ? 22.109 7.094 16.844 1 90.5 314 ALA A N 1
ATOM 2386 C CA . ALA A 1 314 ? 22.438 5.75 17.312 1 90.5 314 ALA A CA 1
ATOM 2387 C C . ALA A 1 314 ? 21.234 5.074 17.938 1 90.5 314 ALA A C 1
ATOM 2389 O O . ALA A 1 314 ? 20.984 3.885 17.719 1 90.5 314 ALA A O 1
ATOM 2390 N N . VAL A 1 315 ? 20.5 5.816 18.719 1 91.19 315 VAL A N 1
ATOM 2391 C CA . VAL A 1 315 ? 19.312 5.277 19.359 1 91.19 315 VAL A CA 1
ATOM 2392 C C . VAL A 1 315 ? 18.297 4.863 18.312 1 91.19 315 VAL A C 1
ATOM 2394 O O . VAL A 1 315 ? 17.688 3.797 18.422 1 91.19 315 VAL A O 1
ATOM 2397 N N . ASP A 1 316 ? 18.109 5.691 17.359 1 89.31 316 ASP A N 1
ATOM 2398 C CA . ASP A 1 316 ? 17.156 5.402 16.281 1 89.31 316 ASP A CA 1
ATOM 2399 C C . ASP A 1 316 ? 17.594 4.168 15.484 1 89.31 316 ASP A C 1
ATOM 2401 O O . ASP A 1 316 ? 16.766 3.301 15.188 1 89.31 316 ASP A O 1
ATOM 2405 N N . GLN A 1 317 ? 18.828 4.078 15.203 1 88.12 317 GLN A N 1
ATOM 2406 C CA . GLN A 1 317 ? 19.375 2.955 14.438 1 88.12 317 GLN A CA 1
ATOM 2407 C C . GLN A 1 317 ? 19.281 1.655 15.227 1 88.12 317 GLN A C 1
ATOM 2409 O O . GLN A 1 317 ? 18.969 0.601 14.672 1 88.12 317 GLN A O 1
ATOM 2414 N N . LEU A 1 318 ? 19.641 1.771 16.469 1 90.25 318 LEU A N 1
ATOM 2415 C CA . LEU A 1 318 ? 19.547 0.597 17.344 1 90.25 318 LEU A CA 1
ATOM 2416 C C . LEU A 1 318 ? 18.109 0.083 17.406 1 90.25 318 LEU A C 1
ATOM 2418 O O . LEU A 1 318 ? 17.875 -1.127 17.344 1 90.25 318 LEU A O 1
ATOM 2422 N N . THR A 1 319 ? 17.203 0.992 17.516 1 90.19 319 THR A N 1
ATOM 2423 C CA . THR A 1 319 ? 15.805 0.618 17.578 1 90.19 319 THR A CA 1
ATOM 2424 C C . THR A 1 319 ? 15.367 -0.07 16.297 1 90.19 319 THR A C 1
ATOM 2426 O O . THR A 1 319 ? 14.695 -1.102 16.328 1 90.19 319 THR A O 1
ATOM 2429 N N . LYS A 1 320 ? 15.672 0.507 15.188 1 86.88 320 LYS A N 1
ATOM 2430 C CA . LYS A 1 320 ? 15.344 -0.074 13.891 1 86.88 320 LYS A CA 1
ATOM 2431 C C . LYS A 1 320 ? 15.961 -1.461 13.727 1 86.88 320 LYS A C 1
ATOM 2433 O O . LYS A 1 320 ? 15.312 -2.379 13.219 1 86.88 320 LYS A O 1
ATOM 2438 N N . ALA A 1 321 ? 17.234 -1.592 14.133 1 86.44 321 ALA A N 1
ATOM 2439 C CA . ALA A 1 321 ? 17.938 -2.871 14.047 1 86.44 321 ALA A CA 1
ATOM 2440 C C . ALA A 1 321 ? 17.234 -3.938 14.891 1 86.44 321 ALA A C 1
ATOM 2442 O O . ALA A 1 321 ? 17.109 -5.086 14.461 1 86.44 321 ALA A O 1
ATOM 2443 N N . LEU A 1 322 ? 16.828 -3.518 16.031 1 87.88 322 LEU A N 1
ATOM 2444 C CA . LEU A 1 322 ? 16.156 -4.453 16.922 1 87.88 322 LEU A CA 1
ATOM 2445 C C . LEU A 1 322 ? 14.82 -4.902 16.328 1 87.88 322 LEU A C 1
ATOM 2447 O O . LEU A 1 322 ? 14.469 -6.082 16.406 1 87.88 322 LEU A O 1
ATOM 2451 N N . VAL A 1 323 ? 14.125 -4.012 15.648 1 82.81 323 VAL A N 1
ATOM 2452 C CA . VAL A 1 323 ? 12.852 -4.328 15.016 1 82.81 323 VAL A CA 1
ATOM 2453 C C . VAL A 1 323 ? 13.078 -5.254 13.82 1 82.81 323 VAL A C 1
ATOM 2455 O O . VAL A 1 323 ? 12.328 -6.211 13.617 1 82.81 323 VAL A O 1
ATOM 2458 N N . GLU A 1 324 ? 14.062 -5.023 13.07 1 77.81 324 GLU A N 1
ATOM 2459 C CA . GLU A 1 324 ? 14.398 -5.832 11.906 1 77.81 324 GLU A CA 1
ATOM 2460 C C . GLU A 1 324 ? 14.766 -7.258 12.305 1 77.81 324 GLU A C 1
ATOM 2462 O O . GLU A 1 324 ? 14.531 -8.203 11.547 1 77.81 324 GLU A O 1
ATOM 2467 N N . MET A 1 325 ? 15.344 -7.387 13.5 1 78.31 325 MET A N 1
ATOM 2468 C CA . MET A 1 325 ? 15.734 -8.695 14.023 1 78.31 325 MET A CA 1
ATOM 2469 C C . MET A 1 325 ? 14.562 -9.375 14.719 1 78.31 325 MET A C 1
ATOM 2471 O O . MET A 1 325 ? 14.719 -10.445 15.312 1 78.31 325 MET A O 1
ATOM 2475 N N . ASP A 1 326 ? 13.352 -8.734 14.688 1 75.62 326 ASP A N 1
ATOM 2476 C CA . ASP A 1 326 ? 12.117 -9.242 15.273 1 75.62 326 ASP A CA 1
ATOM 2477 C C . ASP A 1 326 ? 12.258 -9.406 16.781 1 75.62 326 ASP A C 1
ATOM 2479 O O . ASP A 1 326 ? 11.781 -10.391 17.359 1 75.62 326 ASP A O 1
ATOM 2483 N N . VAL A 1 327 ? 13.07 -8.547 17.328 1 81.94 327 VAL A N 1
ATOM 2484 C CA . VAL A 1 327 ? 13.18 -8.523 18.781 1 81.94 327 VAL A CA 1
ATOM 2485 C C . VAL A 1 327 ? 12 -7.754 19.375 1 81.94 327 VAL A C 1
ATOM 2487 O O . VAL A 1 327 ? 11.695 -6.641 18.938 1 81.94 327 VAL A O 1
ATOM 2490 N N . ARG A 1 328 ? 11.352 -8.398 20.297 1 82 328 ARG A N 1
ATOM 2491 C CA . ARG A 1 328 ? 10.234 -7.734 20.969 1 82 328 ARG A CA 1
ATOM 2492 C C . ARG A 1 328 ? 10.734 -6.68 21.953 1 82 328 ARG A C 1
ATOM 2494 O O . ARG A 1 328 ? 11.422 -7.004 22.922 1 82 328 ARG A O 1
ATOM 2501 N N . LEU A 1 329 ? 10.422 -5.504 21.766 1 87.56 329 LEU A N 1
ATOM 2502 C CA . LEU A 1 329 ? 10.812 -4.398 22.625 1 87.56 329 LEU A CA 1
ATOM 2503 C C . LEU A 1 329 ? 9.789 -4.199 23.75 1 87.56 329 LEU A C 1
ATOM 2505 O O . LEU A 1 329 ? 8.617 -4.562 23.594 1 87.56 329 LEU A O 1
ATOM 2509 N N . PRO A 1 330 ? 10.242 -3.738 24.797 1 87.62 330 PRO A N 1
ATOM 2510 C CA . PRO A 1 330 ? 9.344 -3.557 25.938 1 87.62 330 PRO A CA 1
ATOM 2511 C C . PRO A 1 330 ? 8.367 -2.402 25.75 1 87.62 330 PRO A C 1
ATOM 2513 O O . PRO A 1 330 ? 7.578 -2.098 26.656 1 87.62 330 PRO A O 1
ATOM 2516 N N . PHE A 1 331 ? 8.43 -1.655 24.688 1 85.44 331 PHE A N 1
ATOM 2517 C CA . PHE A 1 331 ? 7.516 -0.557 24.375 1 85.44 331 PHE A CA 1
ATOM 2518 C C . PHE A 1 331 ? 7.066 -0.616 22.922 1 85.44 331 PHE A C 1
ATOM 2520 O O . PHE A 1 331 ? 7.68 -1.304 22.109 1 85.44 331 PHE A O 1
ATOM 2527 N N . ALA A 1 332 ? 5.906 0.013 22.703 1 79.62 332 ALA A N 1
ATOM 2528 C CA . ALA A 1 332 ? 5.379 0.06 21.344 1 79.62 332 ALA A CA 1
ATOM 2529 C C . ALA A 1 332 ? 6.129 1.087 20.5 1 79.62 332 ALA A C 1
ATOM 2531 O O . ALA A 1 332 ? 6.469 2.168 20.984 1 79.62 332 ALA A O 1
ATOM 2532 N N . ILE A 1 333 ? 6.516 0.646 19.344 1 77.62 333 ILE A N 1
ATOM 2533 C CA . ILE A 1 333 ? 7.219 1.551 18.438 1 77.62 333 ILE A CA 1
ATOM 2534 C C . ILE A 1 333 ? 6.207 2.35 17.625 1 77.62 333 ILE A C 1
ATOM 2536 O O . ILE A 1 333 ? 5.41 1.773 16.875 1 77.62 333 ILE A O 1
ATOM 2540 N N . GLU A 1 334 ? 6.18 3.59 17.875 1 73.5 334 GLU A N 1
ATOM 2541 C CA . GLU A 1 334 ? 5.32 4.48 17.109 1 73.5 334 GLU A CA 1
ATOM 2542 C C . GLU A 1 334 ? 6.062 5.062 15.906 1 73.5 334 GLU A C 1
ATOM 2544 O O . GLU A 1 334 ? 7.285 5.215 15.945 1 73.5 334 GLU A O 1
ATOM 2549 N N . PRO A 1 335 ? 5.281 5.25 14.875 1 72.19 335 PRO A N 1
ATOM 2550 C CA . PRO A 1 335 ? 5.93 5.887 13.727 1 72.19 335 PRO A CA 1
ATOM 2551 C C . PRO A 1 335 ? 6.496 7.266 14.055 1 72.19 335 PRO A C 1
ATOM 2553 O O . PRO A 1 335 ? 5.887 8.023 14.812 1 72.19 335 PRO A O 1
ATOM 2556 N N . ARG A 1 336 ? 7.715 7.461 13.688 1 75.31 336 ARG A N 1
ATOM 2557 C CA . ARG A 1 336 ? 8.406 8.719 13.945 1 75.31 336 ARG A CA 1
ATOM 2558 C C . ARG A 1 336 ? 8.477 9.57 12.68 1 75.31 336 ARG A C 1
ATOM 2560 O O . ARG A 1 336 ? 8.992 9.125 11.648 1 75.31 336 ARG A O 1
ATOM 2567 N N . GLU A 1 337 ? 7.859 10.719 12.75 1 69.12 337 GLU A N 1
ATOM 2568 C CA . GLU A 1 337 ? 7.852 11.586 11.578 1 69.12 337 GLU A CA 1
ATOM 2569 C C . GLU A 1 337 ? 8.93 12.664 11.68 1 69.12 337 GLU A C 1
ATOM 2571 O O . GLU A 1 337 ? 9.469 13.102 10.664 1 69.12 337 GLU A O 1
ATOM 2576 N N . ASP A 1 338 ? 9.133 13.062 13.016 1 77.12 338 ASP A N 1
ATOM 2577 C CA . ASP A 1 338 ? 10.109 14.141 13.156 1 77.12 338 ASP A CA 1
ATOM 2578 C C . ASP A 1 338 ? 10.859 14.031 14.484 1 77.12 338 ASP A C 1
ATOM 2580 O O . ASP A 1 338 ? 10.727 13.039 15.195 1 77.12 338 ASP A O 1
ATOM 2584 N N . ILE A 1 339 ? 11.75 14.953 14.734 1 78.5 339 ILE A N 1
ATOM 2585 C CA . ILE A 1 339 ? 12.672 14.945 15.867 1 78.5 339 ILE A CA 1
ATOM 2586 C C . ILE A 1 339 ? 11.883 15.062 17.172 1 78.5 339 ILE A C 1
ATOM 2588 O O . ILE A 1 339 ? 12.375 14.664 18.234 1 78.5 339 ILE A O 1
ATOM 2592 N N . PHE A 1 340 ? 10.734 15.625 17.109 1 86.06 340 PHE A N 1
ATOM 2593 C CA . PHE A 1 340 ? 9.938 15.789 18.312 1 86.06 340 PHE A CA 1
ATOM 2594 C C . PHE A 1 340 ? 9.398 14.445 18.797 1 86.06 340 PHE A C 1
ATOM 2596 O O . PHE A 1 340 ? 9.18 14.242 19.984 1 86.06 340 PHE A O 1
ATOM 2603 N N . ASP A 1 341 ? 9.344 13.57 17.828 1 82.25 341 ASP A N 1
ATOM 2604 C CA . ASP A 1 341 ? 8.875 12.227 18.141 1 82.25 341 ASP A CA 1
ATOM 2605 C C . ASP A 1 341 ? 9.992 11.391 18.781 1 82.25 341 ASP A C 1
ATOM 2607 O O . ASP A 1 341 ? 9.719 10.391 19.438 1 82.25 341 ASP A O 1
ATOM 2611 N N . VAL A 1 342 ? 11.18 11.836 18.531 1 85.19 342 VAL A N 1
ATOM 2612 C CA . VAL A 1 342 ? 12.312 11.133 19.109 1 85.19 342 VAL A CA 1
ATOM 2613 C C . VAL A 1 342 ? 12.281 11.25 20.641 1 85.19 342 VAL A C 1
ATOM 2615 O O . VAL A 1 342 ? 12.82 10.398 21.344 1 85.19 342 VAL A O 1
ATOM 2618 N N . HIS A 1 343 ? 11.641 12.336 21.078 1 89.25 343 HIS A N 1
ATOM 2619 C CA . HIS A 1 343 ? 11.523 12.516 22.516 1 89.25 343 HIS A CA 1
ATOM 2620 C C . HIS A 1 343 ? 10.844 11.312 23.172 1 89.25 343 HIS A C 1
ATOM 2622 O O . HIS A 1 343 ? 11.289 10.844 24.219 1 89.25 343 HIS A O 1
ATOM 2628 N N . GLN A 1 344 ? 9.844 10.852 22.562 1 87.56 344 GLN A N 1
ATOM 2629 C CA . GLN A 1 344 ? 9.133 9.695 23.125 1 87.56 344 GLN A CA 1
ATOM 2630 C C . GLN A 1 344 ? 10.031 8.461 23.156 1 87.56 344 GLN A C 1
ATOM 2632 O O . GLN A 1 344 ? 9.992 7.688 24.109 1 87.56 344 GLN A O 1
ATOM 2637 N N . LEU A 1 345 ? 10.734 8.328 22.094 1 90.38 345 LEU A N 1
ATOM 2638 C CA . LEU A 1 345 ? 11.68 7.211 22.031 1 90.38 345 LEU A CA 1
ATOM 2639 C C . LEU A 1 345 ? 12.719 7.328 23.141 1 90.38 345 LEU A C 1
ATOM 2641 O O . LEU A 1 345 ? 13.039 6.34 23.812 1 90.38 345 LEU A O 1
ATOM 2645 N N . LEU A 1 346 ? 13.234 8.555 23.344 1 91.62 346 LEU A N 1
ATOM 2646 C CA . LEU A 1 346 ? 14.219 8.797 24.391 1 91.62 346 LEU A CA 1
ATOM 2647 C C . LEU A 1 346 ? 13.633 8.492 25.766 1 91.62 346 LEU A C 1
ATOM 2649 O O . LEU A 1 346 ? 14.305 7.898 26.609 1 91.62 346 LEU A O 1
ATOM 2653 N N . ALA A 1 347 ? 12.43 8.852 25.922 1 92.38 347 ALA A N 1
ATOM 2654 C CA . ALA A 1 347 ? 11.758 8.617 27.188 1 92.38 347 ALA A CA 1
ATOM 2655 C C . ALA A 1 347 ? 11.609 7.121 27.469 1 92.38 347 ALA A C 1
ATOM 2657 O O . ALA A 1 347 ? 11.867 6.66 28.578 1 92.38 347 ALA A O 1
ATOM 2658 N N . GLU A 1 348 ? 11.242 6.391 26.469 1 91.69 348 GLU A N 1
ATOM 2659 C CA . GLU A 1 348 ? 11.086 4.945 26.609 1 91.69 348 GLU A CA 1
ATOM 2660 C C . GLU A 1 348 ? 12.422 4.262 26.875 1 91.69 348 GLU A C 1
ATOM 2662 O O . GLU A 1 348 ? 12.516 3.359 27.703 1 91.69 348 GLU A O 1
ATOM 2667 N N . TRP A 1 349 ? 13.414 4.711 26.156 1 92.75 349 TRP A N 1
ATOM 2668 C CA . TRP A 1 349 ? 14.75 4.16 26.328 1 92.75 349 TRP A CA 1
ATOM 2669 C C . TRP A 1 349 ? 15.266 4.43 27.734 1 92.75 349 TRP A C 1
ATOM 2671 O O . TRP A 1 349 ? 15.836 3.541 28.375 1 92.75 349 TRP A O 1
ATOM 2681 N N . ASN A 1 350 ? 15.062 5.656 28.203 1 93.62 350 ASN A N 1
ATOM 2682 C CA . ASN A 1 350 ? 15.531 6.035 29.531 1 93.62 350 ASN A CA 1
ATOM 2683 C C . ASN A 1 350 ? 14.789 5.27 30.625 1 93.62 350 ASN A C 1
ATOM 2685 O O . ASN A 1 350 ? 15.398 4.82 31.594 1 93.62 350 ASN A O 1
ATOM 2689 N N . ASP A 1 351 ? 13.539 5.055 30.438 1 93.5 351 ASP A N 1
ATOM 2690 C CA . ASP A 1 351 ? 12.719 4.375 31.438 1 93.5 351 ASP A CA 1
ATOM 2691 C C . ASP A 1 351 ? 13.047 2.885 31.484 1 93.5 351 ASP A C 1
ATOM 2693 O O . ASP A 1 351 ? 12.977 2.27 32.562 1 93.5 351 ASP A O 1
ATOM 2697 N N . GLN A 1 352 ? 13.422 2.35 30.359 1 93.62 352 GLN A N 1
ATOM 2698 C CA . GLN A 1 352 ? 13.625 0.907 30.281 1 93.62 352 GLN A CA 1
ATOM 2699 C C . GLN A 1 352 ? 15.086 0.578 29.984 1 93.62 352 GLN A C 1
ATOM 2701 O O . GLN A 1 352 ? 15.383 -0.388 29.281 1 93.62 352 GLN A O 1
ATOM 2706 N N . TRP A 1 353 ? 15.977 1.391 30.469 1 92.62 353 TRP A N 1
ATOM 2707 C CA . TRP A 1 353 ? 17.391 1.262 30.156 1 92.62 353 TRP A CA 1
ATOM 2708 C C . TRP A 1 353 ? 17.922 -0.11 30.562 1 92.62 353 TRP A C 1
ATOM 2710 O O . TRP A 1 353 ? 18.594 -0.785 29.766 1 92.62 353 TRP A O 1
ATOM 2720 N N . GLY A 1 354 ? 17.594 -0.553 31.719 1 91.06 354 GLY A N 1
ATOM 2721 C CA . GLY A 1 354 ? 18.062 -1.83 32.25 1 91.06 354 GLY A CA 1
ATOM 2722 C C . GLY A 1 354 ? 17.547 -3.016 31.438 1 91.06 354 GLY A C 1
ATOM 2723 O O . GLY A 1 354 ? 18.312 -3.938 31.141 1 91.06 354 GLY A O 1
ATOM 2724 N N . GLN A 1 355 ? 16.328 -2.988 31.125 1 92.62 355 GLN A N 1
ATOM 2725 C CA . GLN A 1 355 ? 15.734 -4.074 30.359 1 92.62 355 GLN A CA 1
ATOM 2726 C C . GLN A 1 355 ? 16.328 -4.145 28.953 1 92.62 355 GLN A C 1
ATOM 2728 O O . GLN A 1 355 ? 16.547 -5.234 28.422 1 92.62 355 GLN A O 1
ATOM 2733 N N . LEU A 1 356 ? 16.562 -2.996 28.359 1 93.06 356 LEU A N 1
ATOM 2734 C CA . LEU A 1 356 ? 17.141 -2.949 27.016 1 93.06 356 LEU A CA 1
ATOM 2735 C C . LEU A 1 356 ? 18.562 -3.494 27.016 1 93.06 356 LEU A C 1
ATOM 2737 O O . LEU A 1 356 ? 18.953 -4.211 26.094 1 93.06 356 LEU A O 1
ATOM 2741 N N . GLU A 1 357 ? 19.266 -3.154 28.047 1 90.5 357 GLU A N 1
ATOM 2742 C CA . GLU A 1 357 ? 20.625 -3.672 28.172 1 90.5 357 GLU A CA 1
ATOM 2743 C C . GLU A 1 357 ? 20.625 -5.195 28.234 1 90.5 357 GLU A C 1
ATOM 2745 O O . GLU A 1 357 ? 21.469 -5.844 27.594 1 90.5 357 GLU A O 1
ATOM 2750 N N . GLN A 1 358 ? 19.719 -5.742 28.875 1 90.81 358 GLN A N 1
ATOM 2751 C CA . GLN A 1 358 ? 19.609 -7.191 29.016 1 90.81 358 GLN A CA 1
ATOM 2752 C C . GLN A 1 358 ? 19.234 -7.84 27.688 1 90.81 358 GLN A C 1
ATOM 2754 O O . GLN A 1 358 ? 19.812 -8.859 27.297 1 90.81 358 GLN A O 1
ATOM 2759 N N . ILE A 1 359 ? 18.25 -7.227 27.016 1 91.19 359 ILE A N 1
ATOM 2760 C CA . ILE A 1 359 ? 17.766 -7.754 25.75 1 91.19 359 ILE A CA 1
ATOM 2761 C C . ILE A 1 359 ? 18.906 -7.734 24.719 1 91.19 359 ILE A C 1
ATOM 2763 O O . ILE A 1 359 ? 19.125 -8.727 24.016 1 91.19 359 ILE A O 1
ATOM 2767 N N . ILE A 1 360 ? 19.641 -6.641 24.672 1 90.44 360 ILE A N 1
ATOM 2768 C CA . ILE A 1 360 ? 20.688 -6.465 23.656 1 90.44 360 ILE A CA 1
ATOM 2769 C C . ILE A 1 360 ? 21.875 -7.383 23.984 1 90.44 360 ILE A C 1
ATOM 2771 O O . ILE A 1 360 ? 22.469 -7.961 23.078 1 90.44 360 ILE A O 1
ATOM 2775 N N . SER A 1 361 ? 22.141 -7.613 25.219 1 88.12 361 SER A N 1
ATOM 2776 C CA . SER A 1 361 ? 23.25 -8.453 25.641 1 88.12 361 SER A CA 1
ATOM 2777 C C . SER A 1 361 ? 22.969 -9.93 25.375 1 88.12 361 SER A C 1
ATOM 2779 O O . SER A 1 361 ? 23.859 -10.695 25.031 1 88.12 361 SER A O 1
ATOM 2781 N N . THR A 1 362 ? 21.719 -10.273 25.438 1 86.94 362 THR A N 1
ATOM 2782 C CA . THR A 1 362 ? 21.359 -11.688 25.359 1 86.94 362 THR A CA 1
ATOM 2783 C C . THR A 1 362 ? 21.016 -12.078 23.922 1 86.94 362 THR A C 1
ATOM 2785 O O . THR A 1 362 ? 21.391 -13.164 23.469 1 86.94 362 THR A O 1
ATOM 2788 N N . LYS A 1 363 ? 20.312 -11.266 23.266 1 80.5 363 LYS A N 1
ATOM 2789 C CA . LYS A 1 363 ? 19.688 -11.695 22.016 1 80.5 363 LYS A CA 1
ATOM 2790 C C . LYS A 1 363 ? 20.438 -11.148 20.812 1 80.5 363 LYS A C 1
ATOM 2792 O O . LYS A 1 363 ? 20.25 -11.625 19.688 1 80.5 363 LYS A O 1
ATOM 2797 N N . CYS A 1 364 ? 21.203 -10.133 21.062 1 78.12 364 CYS A N 1
ATOM 2798 C CA . CYS A 1 364 ? 21.719 -9.453 19.875 1 78.12 364 CYS A CA 1
ATOM 2799 C C . CYS A 1 364 ? 23.219 -9.664 19.75 1 78.12 364 CYS A C 1
ATOM 2801 O O . CYS A 1 364 ? 23.875 -10.078 20.703 1 78.12 364 CYS A O 1
ATOM 2803 N N . ALA A 1 365 ? 23.719 -9.477 18.484 1 73.94 365 ALA A N 1
ATOM 2804 C CA . ALA A 1 365 ? 25.125 -9.609 18.141 1 73.94 365 ALA A CA 1
ATOM 2805 C C . ALA A 1 365 ? 25.984 -8.625 18.922 1 73.94 365 ALA A C 1
ATOM 2807 O O . ALA A 1 365 ? 25.469 -7.617 19.438 1 73.94 365 ALA A O 1
ATOM 2808 N N . ASP A 1 366 ? 27.219 -8.867 19.031 1 79.62 366 ASP A N 1
ATOM 2809 C CA . ASP A 1 366 ? 28.188 -8.078 19.781 1 79.62 366 ASP A CA 1
ATOM 2810 C C . ASP A 1 366 ? 28.297 -6.668 19.203 1 79.62 366 ASP A C 1
ATOM 2812 O O . ASP A 1 366 ? 28.516 -5.707 19.938 1 79.62 366 ASP A O 1
ATOM 2816 N N . THR A 1 367 ? 27.906 -6.457 17.953 1 82.75 367 THR A N 1
ATOM 2817 C CA . THR A 1 367 ? 28.016 -5.148 17.328 1 82.75 367 THR A CA 1
ATOM 2818 C C . THR A 1 367 ? 26.969 -4.188 17.859 1 82.75 367 THR A C 1
ATOM 2820 O O . THR A 1 367 ? 27.25 -3.014 18.109 1 82.75 367 THR A O 1
ATOM 2823 N N . LEU A 1 368 ? 25.828 -4.727 18.141 1 87.19 368 LEU A N 1
ATOM 2824 C CA . LEU A 1 368 ? 24.75 -3.889 18.672 1 87.19 368 LEU A CA 1
ATOM 2825 C C . LEU A 1 368 ? 25 -3.543 20.125 1 87.19 368 LEU A C 1
ATOM 2827 O O . LEU A 1 368 ? 24.688 -2.432 20.562 1 87.19 368 LEU A O 1
ATOM 2831 N N . LEU A 1 369 ? 25.703 -4.488 20.766 1 88.12 369 LEU A N 1
ATOM 2832 C CA . LEU A 1 369 ? 26.031 -4.254 22.172 1 88.12 369 LEU A CA 1
ATOM 2833 C C . LEU A 1 369 ? 27.094 -3.172 22.297 1 88.12 369 LEU A C 1
ATOM 2835 O O . LEU A 1 369 ? 27.031 -2.338 23.203 1 88.12 369 LEU A O 1
ATOM 2839 N N . ASP A 1 370 ? 28.016 -3.205 21.406 1 88.94 370 ASP A N 1
ATOM 2840 C CA . ASP A 1 370 ? 29.047 -2.186 21.438 1 88.94 370 ASP A CA 1
ATOM 2841 C C . ASP A 1 370 ? 28.469 -0.797 21.172 1 88.94 370 ASP A C 1
ATOM 2843 O O . ASP A 1 370 ? 28.875 0.179 21.812 1 88.94 370 ASP A O 1
ATOM 2847 N N . SER A 1 371 ? 27.531 -0.716 20.234 1 89.88 371 SER A N 1
ATOM 2848 C CA . SER A 1 371 ? 26.875 0.553 19.938 1 89.88 371 SER A CA 1
ATOM 2849 C C . SER A 1 371 ? 26.047 1.041 21.125 1 89.88 371 SER A C 1
ATOM 2851 O O . SER A 1 371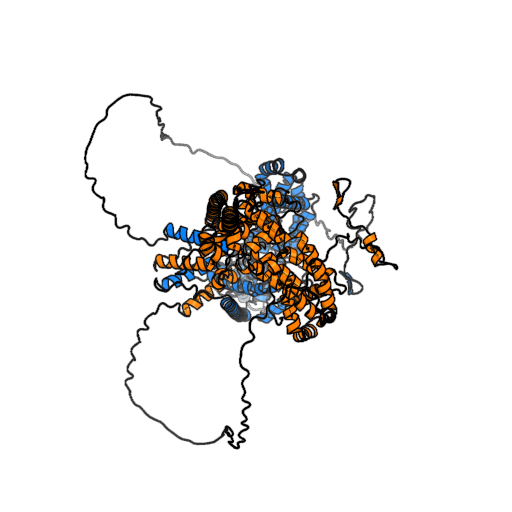 ? 25.984 2.244 21.391 1 89.88 371 SER A O 1
ATOM 2853 N N . PHE A 1 372 ? 25.5 0.138 21.844 1 92.44 372 PHE A N 1
ATOM 2854 C CA . PHE A 1 372 ? 24.703 0.47 23.016 1 92.44 372 PHE A CA 1
ATOM 2855 C C . PHE A 1 372 ? 25.562 0.997 24.141 1 92.44 372 PHE A C 1
ATOM 2857 O O . PHE A 1 372 ? 25.203 1.957 24.828 1 92.44 372 PHE A O 1
ATOM 2864 N N . LYS A 1 373 ? 26.719 0.405 24.312 1 89.44 373 LYS A N 1
ATOM 2865 C CA . LYS A 1 373 ? 27.609 0.781 25.406 1 89.44 373 LYS A CA 1
ATOM 2866 C C . LYS A 1 373 ? 28.219 2.164 25.172 1 89.44 373 LYS A C 1
ATOM 2868 O O . LYS A 1 373 ? 28.656 2.816 26.109 1 89.44 373 LYS A O 1
ATOM 2873 N N . LYS A 1 374 ? 28.125 2.619 23.953 1 89.69 374 LYS A N 1
ATOM 2874 C CA . LYS A 1 374 ? 28.656 3.941 23.641 1 89.69 374 LYS A CA 1
ATOM 2875 C C . LYS A 1 374 ? 27.672 5.039 24.047 1 89.69 374 LYS A C 1
ATOM 2877 O O . LYS A 1 374 ? 28.047 6.211 24.125 1 89.69 374 LYS A O 1
ATOM 2882 N N . LEU A 1 375 ? 26.484 4.664 24.359 1 92.38 375 LEU A N 1
ATOM 2883 C CA . LEU A 1 375 ? 25.484 5.641 24.734 1 92.38 375 LEU A CA 1
ATOM 2884 C C . LEU A 1 375 ? 25.594 5.996 26.219 1 92.38 375 LEU A C 1
ATOM 2886 O O . LEU A 1 375 ? 25.688 5.105 27.062 1 92.38 375 LEU A O 1
ATOM 2890 N N . ASP A 1 376 ? 25.766 7.246 26.516 1 91.5 376 ASP A N 1
ATOM 2891 C CA . ASP A 1 376 ? 25.812 7.723 27.891 1 91.5 376 ASP A CA 1
ATOM 2892 C C . ASP A 1 376 ? 24.406 7.941 28.438 1 91.5 376 ASP A C 1
ATOM 2894 O O . ASP A 1 376 ? 23.688 8.836 28 1 91.5 376 ASP A O 1
ATOM 2898 N N . PRO A 1 377 ? 24 7.199 29.469 1 91.5 377 PRO A N 1
ATOM 2899 C CA . PRO A 1 377 ? 22.656 7.32 30.031 1 91.5 377 PRO A CA 1
ATOM 2900 C C . PRO A 1 377 ? 22.375 8.711 30.578 1 91.5 377 PRO A C 1
ATOM 2902 O O . PRO A 1 377 ? 21.219 9.172 30.547 1 91.5 377 PRO A O 1
ATOM 2905 N N . VAL A 1 378 ? 23.344 9.375 31.141 1 92.56 378 VAL A N 1
ATOM 2906 C CA . VAL A 1 378 ? 23.156 10.711 31.688 1 92.56 378 VAL A CA 1
ATOM 2907 C C . VAL A 1 378 ? 22.859 11.695 30.562 1 92.56 378 VAL A C 1
ATOM 2909 O O . VAL A 1 378 ? 21.953 12.523 30.672 1 92.56 378 VAL A O 1
ATOM 2912 N N . HIS A 1 379 ? 23.594 11.57 29.5 1 94 379 HIS A N 1
ATOM 2913 C CA . HIS A 1 379 ? 23.375 12.43 28.359 1 94 379 HIS A CA 1
ATOM 2914 C C . HIS A 1 379 ? 22 12.164 27.734 1 94 379 HIS A C 1
ATOM 2916 O O . HIS A 1 379 ? 21.344 13.094 27.266 1 94 379 HIS A O 1
ATOM 2922 N N . MET A 1 380 ? 21.609 10.945 27.828 1 93.62 380 MET A N 1
ATOM 2923 C CA . MET A 1 380 ? 20.297 10.586 27.281 1 93.62 380 MET A CA 1
ATOM 2924 C C . MET A 1 380 ? 19.172 11.242 28.094 1 93.62 380 MET A C 1
ATOM 2926 O O . MET A 1 380 ? 18.203 11.727 27.531 1 93.62 380 MET A O 1
ATOM 2930 N N . ARG A 1 381 ? 19.344 11.281 29.297 1 94.06 381 ARG A N 1
ATOM 2931 C CA . ARG A 1 381 ? 18.359 11.922 30.172 1 94.06 381 ARG A CA 1
ATOM 2932 C C . ARG A 1 381 ? 18.359 13.43 29.969 1 94.06 381 ARG A C 1
ATOM 2934 O O . ARG A 1 381 ? 17.297 14.055 29.953 1 94.06 381 ARG A O 1
ATOM 2941 N N . ASP A 1 382 ? 19.531 13.992 29.859 1 94.56 382 ASP A N 1
ATOM 2942 C CA . ASP A 1 382 ? 19.656 15.43 29.609 1 94.56 382 ASP A CA 1
ATOM 2943 C C . ASP A 1 382 ? 18.953 15.82 28.312 1 94.56 382 ASP A C 1
ATOM 2945 O O . ASP A 1 382 ? 18.266 16.844 28.25 1 94.56 382 ASP A O 1
ATOM 2949 N N . LEU A 1 383 ? 19.141 14.977 27.375 1 94.56 383 LEU A N 1
ATOM 2950 C CA . LEU A 1 383 ? 18.531 15.25 26.078 1 94.56 383 LEU A CA 1
ATOM 2951 C C . LEU A 1 383 ? 17.016 15.172 26.156 1 94.56 383 LEU A C 1
ATOM 2953 O O . LEU A 1 383 ? 16.312 15.984 25.562 1 94.56 383 LEU A O 1
ATOM 2957 N N . GLU A 1 384 ? 16.516 14.258 26.891 1 94.25 384 GLU A N 1
ATOM 2958 C CA . GLU A 1 384 ? 15.078 14.141 27.109 1 94.25 384 GLU A CA 1
ATOM 2959 C C . GLU A 1 384 ? 14.516 15.398 27.766 1 94.25 384 GLU A C 1
ATOM 2961 O O . GLU A 1 384 ? 13.492 15.93 27.344 1 94.25 384 GLU A O 1
ATOM 2966 N N . ILE A 1 385 ? 15.219 15.859 28.75 1 93.5 385 ILE A N 1
ATOM 2967 C CA . ILE A 1 385 ? 14.781 17.031 29.5 1 93.5 385 ILE A CA 1
ATOM 2968 C C . ILE A 1 385 ? 14.836 18.266 28.609 1 93.5 385 ILE A C 1
ATOM 2970 O O . ILE A 1 385 ? 13.93 19.109 28.641 1 93.5 385 ILE A O 1
ATOM 2974 N N . PHE A 1 386 ? 15.867 18.312 27.859 1 95 386 PHE A N 1
ATOM 2975 C CA . PHE A 1 386 ? 16.094 19.5 27.047 1 95 386 PHE A CA 1
ATOM 2976 C C . PHE A 1 386 ? 15.062 19.594 25.922 1 95 386 PHE A C 1
ATOM 2978 O O . PHE A 1 386 ? 14.602 20.688 25.578 1 95 386 PHE A O 1
ATOM 2985 N N . ILE A 1 387 ? 14.641 18.453 25.312 1 95.44 387 ILE A N 1
ATOM 2986 C CA . ILE A 1 387 ? 13.781 18.438 24.141 1 95.44 387 ILE A CA 1
ATOM 2987 C C . ILE A 1 387 ? 12.32 18.578 24.562 1 95.44 387 ILE A C 1
ATOM 2989 O O . ILE A 1 387 ? 11.484 19.031 23.781 1 95.44 387 ILE A O 1
ATOM 2993 N N . LEU A 1 388 ? 11.977 18.375 25.75 1 94.81 388 LEU A N 1
ATOM 2994 C CA . LEU A 1 388 ? 10.609 18.328 26.25 1 94.81 388 LEU A CA 1
ATOM 2995 C C . LEU A 1 388 ? 9.906 19.656 26.047 1 94.81 388 LEU A C 1
ATOM 2997 O O . LEU A 1 388 ? 8.797 19.719 25.516 1 94.81 388 LEU A O 1
ATOM 3001 N N . PRO A 1 389 ? 10.586 20.781 26.406 1 95.81 389 PRO A N 1
ATOM 3002 C CA . PRO A 1 389 ? 9.898 22.062 26.219 1 95.81 389 PRO A CA 1
ATOM 3003 C C . PRO A 1 389 ? 9.586 22.344 24.75 1 95.81 389 PRO A C 1
ATOM 3005 O O . PRO A 1 389 ? 8.562 22.969 24.453 1 95.81 389 PRO A O 1
ATOM 3008 N N . PHE A 1 390 ? 10.469 21.922 23.906 1 96.56 390 PHE A N 1
ATOM 3009 C CA . PHE A 1 390 ? 10.227 22.109 22.484 1 96.56 390 PHE A CA 1
ATOM 3010 C C . PHE A 1 390 ? 9.008 21.312 22.031 1 96.56 390 PHE A C 1
ATOM 3012 O O . PHE A 1 390 ? 8.156 21.812 21.297 1 96.56 390 PHE A O 1
ATOM 3019 N N . ARG A 1 391 ? 8.922 20.094 22.469 1 94.62 391 ARG A N 1
ATOM 3020 C CA . ARG A 1 391 ? 7.793 19.219 22.141 1 94.62 391 ARG A CA 1
ATOM 3021 C C . ARG A 1 391 ? 6.484 19.797 22.672 1 94.62 391 ARG A C 1
ATOM 3023 O O . ARG A 1 391 ? 5.477 19.828 21.953 1 94.62 391 ARG A O 1
ATOM 3030 N N . GLU A 1 392 ? 6.496 20.281 23.844 1 94.69 392 GLU A N 1
ATOM 3031 C CA . GLU A 1 392 ? 5.305 20.844 24.469 1 94.69 392 GLU A CA 1
ATOM 3032 C C . GLU A 1 392 ? 4.836 22.109 23.734 1 94.69 392 GLU A C 1
ATOM 3034 O O . GLU A 1 392 ? 3.633 22.344 23.609 1 94.69 392 GLU A O 1
ATOM 3039 N N . THR A 1 393 ? 5.773 22.875 23.328 1 96.19 393 THR A N 1
ATOM 3040 C CA . THR A 1 393 ? 5.438 24.078 22.578 1 96.19 393 THR A CA 1
ATOM 3041 C C . THR A 1 393 ? 4.738 23.719 21.266 1 96.19 393 THR A C 1
ATOM 3043 O O . THR A 1 393 ? 3.701 24.297 20.938 1 96.19 393 THR A O 1
ATOM 3046 N N . VAL A 1 394 ? 5.27 22.734 20.594 1 94.12 394 VAL A N 1
ATOM 3047 C CA . VAL A 1 394 ? 4.684 22.312 19.328 1 94.12 394 VAL A CA 1
ATOM 3048 C C . VAL A 1 394 ? 3.297 21.719 19.578 1 94.12 394 VAL A C 1
ATOM 3050 O O . VAL A 1 394 ? 2.359 21.984 18.828 1 94.12 394 VAL A O 1
ATOM 3053 N N . GLU A 1 395 ? 3.135 20.969 20.609 1 92.75 395 GLU A N 1
ATOM 3054 C CA . GLU A 1 395 ? 1.844 20.359 20.938 1 92.75 395 GLU A CA 1
ATOM 3055 C C . GLU A 1 395 ? 0.803 21.438 21.25 1 92.75 395 GLU A C 1
ATOM 3057 O O . GLU A 1 395 ? -0.351 21.328 20.828 1 92.75 395 GLU A O 1
ATOM 3062 N N . SER A 1 396 ? 1.232 22.438 21.906 1 93.31 396 SER A N 1
ATOM 3063 C CA . SER A 1 396 ? 0.337 23.547 22.25 1 93.31 396 SER A CA 1
ATOM 3064 C C . SER A 1 396 ? -0.124 24.281 21 1 93.31 396 SER A C 1
ATOM 3066 O O . SER A 1 396 ? -1.271 24.719 20.906 1 93.31 396 SER A O 1
ATOM 3068 N N . LEU A 1 397 ? 0.771 24.406 20.062 1 94.5 397 LEU A N 1
ATOM 3069 C CA . LEU A 1 397 ? 0.473 25.156 18.859 1 94.5 397 LEU A CA 1
ATOM 3070 C C . LEU A 1 397 ? -0.292 24.312 17.859 1 94.5 397 LEU A C 1
ATOM 3072 O O . LEU A 1 397 ? -0.816 24.828 16.859 1 94.5 397 LEU A O 1
ATOM 3076 N N . THR A 1 398 ? -0.414 23 18.047 1 89.81 398 THR A N 1
ATOM 3077 C CA . THR A 1 398 ? -1.092 22.125 17.094 1 89.81 398 THR A CA 1
ATOM 3078 C C . THR A 1 398 ? -2.428 21.641 17.672 1 89.81 398 THR A C 1
ATOM 3080 O O . THR A 1 398 ? -3.248 21.078 16.938 1 89.81 398 THR A O 1
ATOM 3083 N N . SER A 1 399 ? -2.783 21.781 18.844 1 81.25 399 SER A N 1
ATOM 3084 C CA . SER A 1 399 ? -3.92 21.188 19.531 1 81.25 399 SER A CA 1
ATOM 3085 C C . SER A 1 399 ? -5.234 21.812 19.078 1 81.25 399 SER A C 1
ATOM 3087 O O . SER A 1 399 ? -6.172 21.109 18.719 1 81.25 399 SER A O 1
ATOM 3089 N N . GLU A 1 400 ? -5.359 23.141 19.219 1 84.94 400 GLU A N 1
ATOM 3090 C CA . GLU A 1 400 ? -6.641 23.781 18.938 1 84.94 400 GLU A CA 1
ATOM 3091 C C . GLU A 1 400 ? -6.453 25.016 18.047 1 84.94 400 GLU A C 1
ATOM 3093 O O . GLU A 1 400 ? -5.414 25.672 18.094 1 84.94 400 GLU A O 1
ATOM 3098 N N . GLN A 1 401 ? -7.496 25.172 17.156 1 89.62 401 GLN A N 1
ATOM 3099 C CA . GLN A 1 401 ? -7.535 26.375 16.344 1 89.62 401 GLN A CA 1
ATOM 3100 C C . GLN A 1 401 ? -8.609 27.344 16.844 1 89.62 401 GLN A C 1
ATOM 3102 O O . GLN A 1 401 ? -9.625 26.922 17.406 1 89.62 401 GLN A O 1
ATOM 3107 N N . PRO A 1 402 ? -8.312 28.578 16.734 1 94 402 PRO A N 1
ATOM 3108 C CA . PRO A 1 402 ? -7.152 29.266 16.156 1 94 402 PRO A CA 1
ATOM 3109 C C . PRO A 1 402 ? -5.953 29.281 17.109 1 94 402 PRO A C 1
ATOM 3111 O O . PRO A 1 402 ? -6.125 29.297 18.328 1 94 402 PRO A O 1
ATOM 3114 N N . ASN A 1 403 ? -4.711 29.328 16.562 1 95.56 403 ASN A N 1
ATOM 3115 C CA . ASN A 1 403 ? -3.527 29.203 17.406 1 95.56 403 ASN A CA 1
ATOM 3116 C C . ASN A 1 403 ? -2.49 30.281 17.078 1 95.56 403 ASN A C 1
ATOM 3118 O O . ASN A 1 403 ? -1.404 30.297 17.656 1 95.56 403 ASN A O 1
ATOM 3122 N N . PHE A 1 404 ? -2.795 31.188 16.25 1 96.75 404 PHE A N 1
ATOM 3123 C CA . PHE A 1 404 ? -1.83 32.188 15.82 1 96.75 404 PHE A CA 1
ATOM 3124 C C . PHE A 1 404 ? -1.465 33.125 16.969 1 96.75 404 PHE A C 1
ATOM 3126 O O . PHE A 1 404 ? -0.312 33.531 17.094 1 96.75 404 PHE A O 1
ATOM 3133 N N . HIS A 1 405 ? -2.455 33.438 17.844 1 95.56 405 HIS A N 1
ATOM 3134 C CA . HIS A 1 405 ? -2.262 34.344 18.969 1 95.56 405 HIS A CA 1
ATOM 3135 C C . HIS A 1 405 ? -1.397 33.719 20.047 1 95.56 405 HIS A C 1
ATOM 3137 O O . HIS A 1 405 ? -0.914 34.406 20.953 1 95.56 405 HIS A O 1
ATOM 3143 N N . LYS A 1 406 ? -1.144 32.406 19.938 1 95.69 406 LYS A N 1
ATOM 3144 C CA . LYS A 1 406 ? -0.383 31.688 20.953 1 95.69 406 LYS A CA 1
ATOM 3145 C C . LYS A 1 406 ? 1.104 31.672 20.609 1 95.69 406 LYS A C 1
ATOM 3147 O O . LYS A 1 406 ? 1.933 31.312 21.453 1 95.69 406 LYS A O 1
ATOM 3152 N N . ILE A 1 407 ? 1.482 32.062 19.438 1 96.69 407 ILE A N 1
ATOM 3153 C CA . ILE A 1 407 ? 2.842 31.875 18.938 1 96.69 407 ILE A CA 1
ATOM 3154 C C . ILE A 1 407 ? 3.826 32.625 19.844 1 96.69 407 ILE A C 1
ATOM 3156 O O . ILE A 1 407 ? 4.766 32.031 20.375 1 96.69 407 ILE A O 1
ATOM 3160 N N . LEU A 1 408 ? 3.588 33.906 20.047 1 95.81 408 LEU A N 1
ATOM 3161 C CA . LEU A 1 408 ? 4.543 34.719 20.766 1 95.81 408 LEU A CA 1
ATOM 3162 C C . LEU A 1 408 ? 4.602 34.312 22.234 1 95.81 408 LEU A C 1
ATOM 3164 O O . LEU A 1 408 ? 5.688 34.094 22.781 1 95.81 408 LEU A O 1
ATOM 3168 N N . PRO A 1 409 ? 3.457 34.156 22.891 1 94.56 409 PRO A N 1
ATOM 3169 C CA . PRO A 1 409 ? 3.518 33.688 24.281 1 94.56 409 PRO A CA 1
ATOM 3170 C C . PRO A 1 409 ? 4.223 32.344 24.422 1 94.56 409 PRO A C 1
ATOM 3172 O O . PRO A 1 409 ? 5.004 32.156 25.359 1 94.56 409 PRO A O 1
ATOM 3175 N N . GLU A 1 410 ? 3.941 31.406 23.562 1 96.31 410 GLU A N 1
ATOM 3176 C CA . GLU A 1 410 ? 4.582 30.109 23.625 1 96.31 410 GLU A CA 1
ATOM 3177 C C . GLU A 1 410 ? 6.078 30.203 23.344 1 96.31 410 GLU A C 1
ATOM 3179 O O . GLU A 1 410 ? 6.875 29.469 23.922 1 96.31 410 GLU A O 1
ATOM 3184 N N . TRP A 1 411 ? 6.441 31.062 22.422 1 96.5 411 TRP A N 1
ATOM 3185 C CA . TRP A 1 411 ? 7.852 31.297 22.125 1 96.5 411 TRP A CA 1
ATOM 3186 C C . TRP A 1 411 ? 8.586 31.828 23.344 1 96.5 411 TRP A C 1
ATOM 3188 O O . TRP A 1 411 ? 9.68 31.359 23.672 1 96.5 411 TRP A O 1
ATOM 3198 N N . LEU A 1 412 ? 8.023 32.812 24.047 1 94.94 412 LEU A N 1
ATOM 3199 C CA . LEU A 1 412 ? 8.633 33.406 25.234 1 94.94 412 LEU A CA 1
ATOM 3200 C C . LEU A 1 412 ? 8.711 32.406 26.359 1 94.94 412 LEU A C 1
ATOM 3202 O O . LEU A 1 412 ? 9.688 32.375 27.125 1 94.94 412 LEU A O 1
ATOM 3206 N N . ALA A 1 413 ? 7.652 31.609 26.484 1 95.56 413 ALA A N 1
ATOM 3207 C CA . ALA A 1 413 ? 7.688 30.531 27.469 1 95.56 413 ALA A CA 1
ATOM 3208 C C . ALA A 1 413 ? 8.844 29.578 27.203 1 95.56 413 ALA A C 1
ATOM 3210 O O . ALA A 1 413 ? 9.523 29.141 28.125 1 95.56 413 ALA A O 1
ATOM 3211 N N . LEU A 1 414 ? 9.023 29.234 25.953 1 96.88 414 LEU A N 1
ATOM 3212 C CA . LEU A 1 414 ? 10.125 28.359 25.562 1 96.88 414 LEU A CA 1
ATOM 3213 C C . LEU A 1 414 ? 11.469 29 25.875 1 96.88 414 LEU A C 1
ATOM 3215 O O . LEU A 1 414 ? 12.367 28.344 26.391 1 96.88 414 LEU A O 1
ATOM 3219 N N . GLN A 1 415 ? 11.602 30.281 25.609 1 94.81 415 GLN A N 1
ATOM 3220 C CA . GLN A 1 415 ? 12.82 31.016 25.922 1 94.81 415 GLN A CA 1
ATOM 3221 C C . GLN A 1 415 ? 13.094 31 27.438 1 94.81 415 GLN A C 1
ATOM 3223 O O . GLN A 1 415 ? 14.242 30.844 27.859 1 94.81 415 GLN A O 1
ATOM 3228 N N . HIS A 1 416 ? 12.07 31.109 28.156 1 94.12 416 HIS A N 1
ATOM 3229 C CA . HIS A 1 416 ? 12.195 31.109 29.609 1 94.12 416 HIS A CA 1
ATOM 3230 C C . HIS A 1 416 ? 12.672 29.75 30.125 1 94.12 416 HIS A C 1
ATOM 3232 O O . HIS A 1 416 ? 13.508 29.688 31.031 1 94.12 416 HIS A O 1
ATOM 3238 N N . GLU A 1 417 ? 12.094 28.719 29.578 1 94.31 417 GLU A N 1
ATOM 3239 C CA . GLU A 1 417 ? 12.461 27.359 29.969 1 94.31 417 GLU A CA 1
ATOM 3240 C C . GLU A 1 417 ? 13.914 27.062 29.625 1 94.31 417 GLU A C 1
ATOM 3242 O O . GLU A 1 417 ? 14.57 26.25 30.281 1 94.31 417 GLU A O 1
ATOM 3247 N N . CYS A 1 418 ? 14.438 27.75 28.609 1 93.88 418 CYS A N 1
ATOM 3248 C CA . CYS A 1 418 ? 15.797 27.484 28.141 1 93.88 418 CYS A CA 1
ATOM 3249 C C . CYS A 1 418 ? 16.781 28.438 28.797 1 93.88 418 CYS A C 1
ATOM 3251 O O . CYS A 1 418 ? 17.984 28.359 28.547 1 93.88 418 CYS A O 1
ATOM 3253 N N . GLN A 1 419 ? 16.281 29.234 29.656 1 91.06 419 GLN A N 1
ATOM 3254 C CA . GLN A 1 419 ? 17.188 30.156 30.328 1 91.06 419 GLN A CA 1
ATOM 3255 C C . GLN A 1 419 ? 18.078 29.438 31.328 1 91.06 419 GLN A C 1
ATOM 3257 O O . GLN A 1 419 ? 17.625 28.516 32 1 91.06 419 GLN A O 1
ATOM 3262 N N . LEU A 1 420 ? 19.297 29.875 31.344 1 89.31 420 LEU A N 1
ATOM 3263 C CA . LEU A 1 420 ? 20.281 29.25 32.219 1 89.31 420 LEU A CA 1
ATOM 3264 C C . LEU A 1 420 ? 19.969 29.516 33.688 1 89.31 420 LEU A C 1
ATOM 3266 O O . LEU A 1 420 ? 19.719 30.656 34.062 1 89.31 420 LEU A O 1
ATOM 3270 N N . GLN A 1 421 ? 19.812 28.406 34.312 1 84.44 421 GLN A N 1
ATOM 3271 C CA . GLN A 1 421 ? 19.656 28.516 35.781 1 84.44 421 GLN A CA 1
ATOM 3272 C C . GLN A 1 421 ? 20.969 28.234 36.469 1 84.44 421 GLN A C 1
ATOM 3274 O O . GLN A 1 421 ? 21.828 27.516 35.969 1 84.44 421 GLN A O 1
ATOM 3279 N N . ASN A 1 422 ? 21.188 28.828 37.594 1 78.69 422 ASN A N 1
ATOM 3280 C CA . ASN A 1 422 ? 22.422 28.688 38.312 1 78.69 422 ASN A CA 1
ATOM 3281 C C . ASN A 1 422 ? 22.672 27.25 38.75 1 78.69 422 ASN A C 1
ATOM 3283 O O . ASN A 1 422 ? 23.812 26.797 38.844 1 78.69 422 ASN A O 1
ATOM 3287 N N . ASP A 1 423 ? 21.672 26.516 38.906 1 80 423 ASP A N 1
ATOM 3288 C CA . ASP A 1 423 ? 21.828 25.172 39.469 1 80 423 ASP A CA 1
ATOM 3289 C C . ASP A 1 423 ? 21.562 24.109 38.406 1 80 423 ASP A C 1
ATOM 3291 O O . ASP A 1 423 ? 20.859 23.125 38.656 1 80 423 ASP A O 1
ATOM 3295 N N . GLU A 1 424 ? 22.219 24.281 37.219 1 82.44 424 GLU A N 1
ATOM 3296 C CA . GLU A 1 424 ? 22.016 23.234 36.25 1 82.44 424 GLU A CA 1
ATOM 3297 C C . GLU A 1 424 ? 22.797 21.969 36.625 1 82.44 424 GLU A C 1
ATOM 3299 O O . GLU A 1 424 ? 23.984 22.031 36.875 1 82.44 424 GLU A O 1
ATOM 3304 N N . PRO A 1 425 ? 22.141 20.875 36.656 1 83 425 PRO A N 1
ATOM 3305 C CA . PRO A 1 425 ? 22.734 19.656 37.219 1 83 425 PRO A CA 1
ATOM 3306 C C . PRO A 1 425 ? 23.891 19.125 36.375 1 83 425 PRO A C 1
ATOM 3308 O O . PRO A 1 425 ? 24.828 18.531 36.906 1 83 425 PRO A O 1
ATOM 3311 N N . THR A 1 426 ? 23.812 19.312 35.062 1 91.38 426 THR A N 1
ATOM 3312 C CA . THR A 1 426 ? 24.828 18.688 34.219 1 91.38 426 THR A CA 1
ATOM 3313 C C . THR A 1 426 ? 25.453 19.703 33.25 1 91.38 426 THR A C 1
ATOM 3315 O O . THR A 1 426 ? 24.828 20.719 32.938 1 91.38 426 THR A O 1
ATOM 3318 N N . ALA A 1 427 ? 26.672 19.391 32.812 1 91.31 427 ALA A N 1
ATOM 3319 C CA . ALA A 1 427 ? 27.406 20.266 31.891 1 91.31 427 ALA A CA 1
ATOM 3320 C C . ALA A 1 427 ? 26.75 20.281 30.516 1 91.31 427 ALA A C 1
ATOM 3322 O O . ALA A 1 427 ? 26.734 21.328 29.844 1 91.31 427 ALA A O 1
ATOM 3323 N N . LEU A 1 428 ? 26.188 19.25 30.156 1 94.38 428 LEU A N 1
ATOM 3324 C CA . LEU A 1 428 ? 25.547 19.172 28.859 1 94.38 428 LEU A CA 1
ATOM 3325 C C . LEU A 1 428 ? 24.297 20.047 28.812 1 94.38 428 LEU A C 1
ATOM 3327 O O . LEU A 1 428 ? 24.094 20.797 27.859 1 94.38 428 LEU A O 1
ATOM 3331 N N . LEU A 1 429 ? 23.531 19.969 29.797 1 94.25 429 LEU A N 1
ATOM 3332 C CA . LEU A 1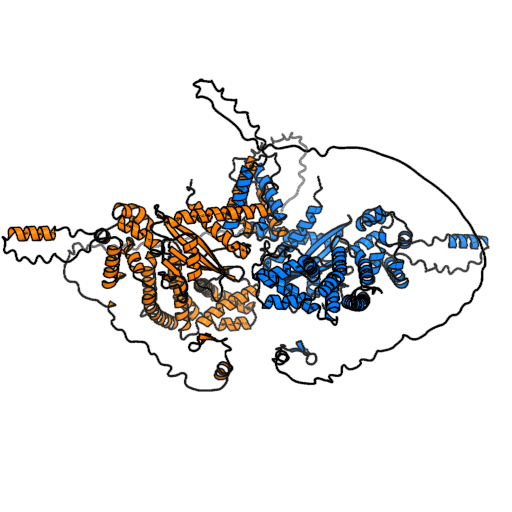 429 ? 22.312 20.766 29.859 1 94.25 429 LEU A CA 1
ATOM 3333 C C . LEU A 1 429 ? 22.641 22.266 29.875 1 94.25 429 LEU A C 1
ATOM 3335 O O . LEU A 1 429 ? 21.938 23.062 29.281 1 94.25 429 LEU A O 1
ATOM 3339 N N . ARG A 1 430 ? 23.719 22.547 30.578 1 94.5 430 ARG A N 1
ATOM 3340 C CA . ARG A 1 430 ? 24.141 23.938 30.641 1 94.5 430 ARG A CA 1
ATOM 3341 C C . ARG A 1 430 ? 24.547 24.453 29.266 1 94.5 430 ARG A C 1
ATOM 3343 O O . ARG A 1 430 ? 24.156 25.547 28.875 1 94.5 430 ARG A O 1
ATOM 3350 N N . GLU A 1 431 ? 25.234 23.656 28.609 1 95.19 431 GLU A N 1
ATOM 3351 C CA . GLU A 1 431 ? 25.672 24.047 27.281 1 95.19 431 GLU A CA 1
ATOM 3352 C C . GLU A 1 431 ? 24.5 24.156 26.312 1 95.19 431 GLU A C 1
ATOM 3354 O O . GLU A 1 431 ? 24.406 25.125 25.547 1 95.19 431 GLU A O 1
ATOM 3359 N N . LEU A 1 432 ? 23.656 23.219 26.359 1 95.88 432 LEU A N 1
ATOM 3360 C CA . LEU A 1 432 ? 22.5 23.219 25.484 1 95.88 432 LEU A CA 1
ATOM 3361 C C . LEU A 1 432 ? 21.609 24.438 25.734 1 95.88 432 LEU A C 1
ATOM 3363 O O . LEU A 1 432 ? 21.172 25.094 24.781 1 95.88 432 LEU A O 1
ATOM 3367 N N . LYS A 1 433 ? 21.422 24.75 26.922 1 95.75 433 LYS A N 1
ATOM 3368 C CA . LYS A 1 433 ? 20.562 25.891 27.266 1 95.75 433 LYS A CA 1
ATOM 3369 C C . LYS A 1 433 ? 21.234 27.219 26.875 1 95.75 433 LYS A C 1
ATOM 3371 O O . LYS A 1 433 ? 20.562 28.156 26.453 1 95.75 433 LYS A O 1
ATOM 3376 N N . GLN A 1 434 ? 22.516 27.25 27.016 1 95.12 434 GLN A N 1
ATOM 3377 C CA . GLN A 1 434 ? 23.234 28.453 26.609 1 95.12 434 GLN A CA 1
ATOM 3378 C C . GLN A 1 434 ? 23.109 28.672 25.109 1 95.12 434 GLN A C 1
ATOM 3380 O O . GLN A 1 434 ? 22.828 29.797 24.656 1 95.12 434 GLN A O 1
ATOM 3385 N N . ILE A 1 435 ? 23.266 27.672 24.422 1 96.25 435 ILE A N 1
ATOM 3386 C CA . ILE A 1 435 ? 23.141 27.766 22.969 1 96.25 435 ILE A CA 1
ATOM 3387 C C . ILE A 1 435 ? 21.703 28.094 22.578 1 96.25 435 ILE A C 1
ATOM 3389 O O . ILE A 1 435 ? 21.453 28.922 21.703 1 96.25 435 ILE A O 1
ATOM 3393 N N . ALA A 1 436 ? 20.781 27.453 23.234 1 97.31 436 ALA A N 1
ATOM 3394 C CA . ALA A 1 436 ? 19.375 27.641 22.953 1 97.31 436 ALA A CA 1
ATOM 3395 C C . ALA A 1 436 ? 18.953 29.094 23.172 1 97.31 436 ALA A C 1
ATOM 3397 O O . ALA A 1 436 ? 18.203 29.672 22.375 1 97.31 436 ALA A O 1
ATOM 3398 N N . THR A 1 437 ? 19.422 29.656 24.25 1 95.56 437 THR A N 1
ATOM 3399 C CA . THR A 1 437 ? 19.094 31.031 24.562 1 95.56 437 THR A CA 1
ATOM 3400 C C . THR A 1 437 ? 19.578 31.969 23.469 1 95.56 437 THR A C 1
ATOM 3402 O O . THR A 1 437 ? 18.828 32.844 23.031 1 95.56 437 THR A O 1
ATOM 3405 N N . ARG A 1 438 ? 20.656 31.703 23.016 1 95.62 438 ARG A N 1
ATOM 3406 C CA . ARG A 1 438 ? 21.234 32.531 21.969 1 95.62 438 ARG A CA 1
ATOM 3407 C C . ARG A 1 438 ? 20.484 32.344 20.656 1 95.62 438 ARG A C 1
ATOM 3409 O O . ARG A 1 438 ? 20.125 33.312 20 1 95.62 438 ARG A O 1
ATOM 3416 N N . VAL A 1 439 ? 20.25 31.156 20.281 1 96.56 439 VAL A N 1
ATOM 3417 C CA . VAL A 1 439 ? 19.641 30.844 19 1 96.56 439 VAL A CA 1
ATOM 3418 C C . VAL A 1 439 ? 18.188 31.297 18.984 1 96.56 439 VAL A C 1
ATOM 3420 O O . VAL A 1 439 ? 17.703 31.875 18 1 96.56 439 VAL A O 1
ATOM 3423 N N . LEU A 1 440 ? 17.469 31.094 20.047 1 97.06 440 LEU A N 1
ATOM 3424 C CA . LEU A 1 440 ? 16.062 31.469 20.125 1 97.06 440 LEU A CA 1
ATOM 3425 C C . LEU A 1 440 ? 15.898 32.969 20.062 1 97.06 440 LEU A C 1
ATOM 3427 O O . LEU A 1 440 ? 14.945 33.469 19.453 1 97.06 440 LEU A O 1
ATOM 3431 N N . GLU A 1 441 ? 16.797 33.656 20.641 1 94.81 441 GLU A N 1
ATOM 3432 C CA . GLU A 1 441 ? 16.75 35.125 20.609 1 94.81 441 GLU A CA 1
ATOM 3433 C C . GLU A 1 441 ? 17 35.625 19.203 1 94.81 441 GLU A C 1
ATOM 3435 O O . GLU A 1 441 ? 16.312 36.531 18.734 1 94.81 441 GLU A O 1
ATOM 3440 N N . ALA A 1 442 ? 17.906 35.062 18.594 1 95.31 442 ALA A N 1
ATOM 3441 C CA . ALA A 1 442 ? 18.25 35.5 17.234 1 95.31 442 ALA A CA 1
ATOM 3442 C C . ALA A 1 442 ? 17.109 35.156 16.266 1 95.31 442 ALA A C 1
ATOM 3444 O O . ALA A 1 442 ? 16.781 35.969 15.398 1 95.31 442 ALA A O 1
ATOM 3445 N N . GLU A 1 443 ? 16.562 34.031 16.422 1 95.31 443 GLU A N 1
ATOM 3446 C CA . GLU A 1 443 ? 15.516 33.594 15.508 1 95.31 443 GLU A CA 1
ATOM 3447 C C . GLU A 1 443 ? 14.203 34.344 15.758 1 95.31 443 GLU A C 1
ATOM 3449 O O . GLU A 1 443 ? 13.391 34.5 14.852 1 95.31 443 GLU A O 1
ATOM 3454 N N . LYS A 1 444 ? 13.969 34.781 16.938 1 94.56 444 LYS A N 1
ATOM 3455 C CA . LYS A 1 444 ? 12.766 35.531 17.25 1 94.56 444 LYS A CA 1
ATOM 3456 C C . LYS A 1 444 ? 12.672 36.781 16.391 1 94.56 444 LYS A C 1
ATOM 3458 O O . LYS A 1 444 ? 11.594 37.125 15.891 1 94.56 444 LYS A O 1
ATOM 3463 N N . GLU A 1 445 ? 13.742 37.406 16.141 1 91.25 445 GLU A N 1
ATOM 3464 C CA . GLU A 1 445 ? 13.781 38.656 15.367 1 91.25 445 GLU A CA 1
ATOM 3465 C C . GLU A 1 445 ? 13.43 38.406 13.898 1 91.25 445 GLU A C 1
ATOM 3467 O O . GLU A 1 445 ? 12.859 39.281 13.234 1 91.25 445 GLU A O 1
ATOM 3472 N N . VAL A 1 446 ? 13.727 37.219 13.516 1 89.38 446 VAL A N 1
ATOM 3473 C CA . VAL A 1 446 ? 13.5 36.875 12.117 1 89.38 446 VAL A CA 1
ATOM 3474 C C . VAL A 1 446 ? 12.07 36.375 11.938 1 89.38 446 VAL A C 1
ATOM 3476 O O . VAL A 1 446 ? 11.414 36.688 10.938 1 89.38 446 VAL A O 1
ATOM 3479 N N . ILE A 1 447 ? 11.547 35.688 12.898 1 92.5 447 ILE A N 1
ATOM 3480 C CA . ILE A 1 447 ? 10.289 34.969 12.766 1 92.5 447 ILE A CA 1
ATOM 3481 C C . ILE A 1 447 ? 9.125 35.875 13.141 1 92.5 447 ILE A C 1
ATOM 3483 O O . ILE A 1 447 ? 8.078 35.875 12.484 1 92.5 447 ILE A O 1
ATOM 3487 N N . MET A 1 448 ? 9.297 36.719 14.148 1 93.56 448 MET A N 1
ATOM 3488 C CA . MET A 1 448 ? 8.195 37.5 14.68 1 93.56 448 MET A CA 1
ATOM 3489 C C . MET A 1 448 ? 7.996 38.781 13.875 1 93.56 448 MET A C 1
ATOM 3491 O O . MET A 1 448 ? 8.961 39.5 13.602 1 93.56 448 MET A O 1
ATOM 3495 N N . THR A 1 449 ? 6.77 38.906 13.477 1 92.38 449 THR A N 1
ATOM 3496 C CA . THR A 1 449 ? 6.379 40.094 12.727 1 92.38 449 THR A CA 1
ATOM 3497 C C . THR A 1 449 ? 5.336 40.906 13.5 1 92.38 449 THR A C 1
ATOM 3499 O O . THR A 1 449 ? 4.922 40.5 14.594 1 92.38 449 THR A O 1
ATOM 3502 N N . ASP A 1 450 ? 4.926 42.031 12.953 1 92.81 450 ASP A N 1
ATOM 3503 C CA . ASP A 1 450 ? 3.916 42.906 13.562 1 92.81 450 ASP A CA 1
ATOM 3504 C C . ASP A 1 450 ? 2.576 42.188 13.688 1 92.81 450 ASP A C 1
ATOM 3506 O O . ASP A 1 450 ? 1.826 42.406 14.633 1 92.81 450 ASP A O 1
ATOM 3510 N N . GLU A 1 451 ? 2.344 41.344 12.766 1 94.38 451 GLU A N 1
ATOM 3511 C CA . GLU A 1 451 ? 1.07 40.625 12.812 1 94.38 451 GLU A CA 1
ATOM 3512 C C . GLU A 1 451 ? 1.01 39.656 14 1 94.38 451 GLU A C 1
ATOM 3514 O O . GLU A 1 451 ? -0.064 39.438 14.555 1 94.38 451 GLU A O 1
ATOM 3519 N N . HIS A 1 452 ? 2.145 39.156 14.359 1 96.38 452 HIS A N 1
ATOM 3520 C CA . HIS A 1 452 ? 2.182 38.344 15.562 1 96.38 452 HIS A CA 1
ATOM 3521 C C . HIS A 1 452 ? 1.838 39.156 16.797 1 96.38 452 HIS A C 1
ATOM 3523 O O . HIS A 1 452 ? 1.132 38.688 17.688 1 96.38 452 HIS A O 1
ATOM 3529 N N . MET A 1 453 ? 2.332 40.406 16.859 1 95.81 453 MET A N 1
ATOM 3530 C CA . MET A 1 453 ? 2.049 41.281 17.969 1 95.81 453 MET A CA 1
ATOM 3531 C C . MET A 1 453 ? 0.57 41.656 18.016 1 95.81 453 MET A C 1
ATOM 3533 O O . MET A 1 453 ? -0.033 41.719 19.078 1 95.81 453 MET A O 1
ATOM 3537 N N . ILE A 1 454 ? 0.058 41.906 16.828 1 95.88 454 ILE A N 1
ATOM 3538 C CA . ILE A 1 454 ? -1.362 42.219 16.719 1 95.88 454 ILE A CA 1
ATOM 3539 C C . ILE A 1 454 ? -2.189 41.031 17.219 1 95.88 454 ILE A C 1
ATOM 3541 O O . ILE A 1 454 ? -3.168 41.219 17.953 1 95.88 454 ILE A O 1
ATOM 3545 N N . ALA A 1 455 ? -1.748 39.812 16.875 1 96.88 455 ALA A N 1
ATOM 3546 C CA . ALA A 1 455 ? -2.469 38.625 17.297 1 96.88 455 ALA A CA 1
ATOM 3547 C C . ALA A 1 455 ? -2.496 38.5 18.812 1 96.88 455 ALA A C 1
ATOM 3549 O O . ALA A 1 455 ? -3.51 38.094 19.391 1 96.88 455 ALA A O 1
ATOM 3550 N N . VAL A 1 456 ? -1.449 38.812 19.406 1 95.69 456 VAL A N 1
ATOM 3551 C CA . VAL A 1 456 ? -1.372 38.719 20.859 1 95.69 456 VAL A CA 1
ATOM 3552 C C . VAL A 1 456 ? -2.33 39.75 21.484 1 95.69 456 VAL A C 1
ATOM 3554 O O . VAL A 1 456 ? -2.994 39.438 22.469 1 95.69 456 VAL A O 1
ATOM 3557 N N . LEU A 1 457 ? -2.363 40.938 20.891 1 95.25 457 LEU A N 1
ATOM 3558 C CA . LEU A 1 457 ? -3.238 42 21.391 1 95.25 457 LEU A CA 1
ATOM 3559 C C . LEU A 1 457 ? -4.703 41.594 21.281 1 95.25 457 LEU A C 1
ATOM 3561 O O . LEU A 1 457 ? -5.539 42.031 22.062 1 95.25 457 LEU A O 1
ATOM 3565 N N . LEU A 1 458 ? -4.965 40.781 20.344 1 95.25 458 LEU A N 1
ATOM 3566 C CA . LEU A 1 458 ? -6.344 40.344 20.094 1 95.25 458 LEU A CA 1
ATOM 3567 C C . LEU A 1 458 ? -6.715 39.156 20.969 1 95.25 458 LEU A C 1
ATOM 3569 O O . LEU A 1 458 ? -7.809 38.625 20.844 1 95.25 458 LEU A O 1
ATOM 3573 N N . ASN A 1 459 ? -5.809 38.688 21.812 1 94.75 459 ASN A N 1
ATOM 3574 C CA . ASN A 1 459 ? -6.105 37.656 22.828 1 94.75 459 ASN A CA 1
ATOM 3575 C C . ASN A 1 459 ? -6.559 38.312 24.125 1 94.75 459 ASN A C 1
ATOM 3577 O O . ASN A 1 459 ? -5.742 38.875 24.875 1 94.75 459 ASN A O 1
ATOM 3581 N N . PRO A 1 460 ? -7.824 38.188 24.438 1 93.06 460 PRO A N 1
ATOM 3582 C CA . PRO A 1 460 ? -8.352 38.875 25.609 1 93.06 460 PRO A CA 1
ATOM 3583 C C . PRO A 1 460 ? -7.762 38.375 26.922 1 93.06 460 PRO A C 1
ATOM 3585 O O . PRO A 1 460 ? -7.746 39.094 27.906 1 93.06 460 PRO A O 1
ATOM 3588 N N . ARG A 1 461 ? -7.258 37.219 26.938 1 90.75 461 ARG A N 1
ATOM 3589 C CA . ARG A 1 461 ? -6.676 36.656 28.156 1 90.75 461 ARG A CA 1
ATOM 3590 C C . ARG A 1 461 ? -5.34 37.312 28.484 1 90.75 461 ARG A C 1
ATOM 3592 O O . ARG A 1 461 ? -4.914 37.312 29.641 1 90.75 461 ARG A O 1
ATOM 3599 N N . LEU A 1 462 ? -4.738 37.938 27.5 1 90.94 462 LEU A N 1
ATOM 3600 C CA . LEU A 1 462 ? -3.375 38.438 27.672 1 90.94 462 LEU A CA 1
ATOM 3601 C C . LEU A 1 462 ? -3.354 39.969 27.781 1 90.94 462 LEU A C 1
ATOM 3603 O O . LEU A 1 462 ? -2.285 40.562 27.891 1 90.94 462 LEU A O 1
ATOM 3607 N N . ILE A 1 463 ? -4.434 40.594 27.812 1 88.12 463 ILE A N 1
ATOM 3608 C CA . ILE A 1 463 ? -4.508 42.031 27.797 1 88.12 463 ILE A CA 1
ATOM 3609 C C . ILE A 1 463 ? -3.779 42.594 29.016 1 88.12 463 ILE A C 1
ATOM 3611 O O . ILE A 1 463 ? -3.061 43.594 28.906 1 88.12 463 ILE A O 1
ATOM 3615 N N . ARG A 1 464 ? -3.859 41.906 30.141 1 83.56 464 ARG A N 1
ATOM 3616 C CA . ARG A 1 464 ? -3.266 42.406 31.391 1 83.56 464 ARG A CA 1
ATOM 3617 C C . ARG A 1 464 ? -1.774 42.094 31.438 1 83.56 464 ARG A C 1
ATOM 3619 O O . ARG A 1 464 ? -1.038 42.656 32.219 1 83.56 464 ARG A O 1
ATOM 3626 N N . LYS A 1 465 ? -1.402 41.219 30.625 1 86.31 465 LYS A N 1
ATOM 3627 C CA . LYS A 1 465 ? -0.012 40.781 30.672 1 86.31 465 LYS A CA 1
ATOM 3628 C C . LYS A 1 465 ? 0.756 41.25 29.438 1 86.31 465 LYS A C 1
ATOM 3630 O O . LYS A 1 465 ? 1.829 40.75 29.125 1 86.31 465 LYS A O 1
ATOM 3635 N N . LEU A 1 466 ? 0.23 42.219 28.734 1 89.69 466 LEU A N 1
ATOM 3636 C CA . LEU A 1 466 ? 0.825 42.656 27.469 1 89.69 466 LEU A CA 1
ATOM 3637 C C . LEU A 1 466 ? 2.197 43.281 27.719 1 89.69 466 LEU A C 1
ATOM 3639 O O . LEU A 1 466 ? 3.096 43.156 26.875 1 89.69 466 LEU A O 1
ATOM 3643 N N . ASN A 1 467 ? 2.314 43.875 28.922 1 86.25 467 ASN A N 1
ATOM 3644 C CA . ASN A 1 467 ? 3.576 44.531 29.234 1 86.25 467 ASN A CA 1
ATOM 3645 C C . ASN A 1 467 ? 4.699 43.531 29.469 1 86.25 467 ASN A C 1
ATOM 3647 O O . ASN A 1 467 ? 5.879 43.875 29.375 1 86.25 467 ASN A O 1
ATOM 3651 N N . MET A 1 468 ? 4.312 42.344 29.719 1 87.31 468 MET A N 1
ATOM 3652 C CA . MET A 1 468 ? 5.293 41.281 29.922 1 87.31 468 MET A CA 1
ATOM 3653 C C . MET A 1 468 ? 5.684 40.625 28.594 1 87.31 468 MET A C 1
ATOM 3655 O O . MET A 1 468 ? 6.762 40.031 28.484 1 87.31 468 MET A O 1
ATOM 3659 N N . ILE A 1 469 ? 4.84 40.75 27.641 1 90.38 469 ILE A N 1
ATOM 3660 C CA . ILE A 1 469 ? 5.02 40.031 26.375 1 90.38 469 ILE A CA 1
ATOM 3661 C C . ILE A 1 469 ? 5.609 40.969 25.328 1 90.38 469 ILE A C 1
ATOM 3663 O O . ILE A 1 469 ? 6.488 40.594 24.562 1 90.38 469 ILE A O 1
ATOM 3667 N N . LEU A 1 470 ? 5.121 42.219 25.375 1 92.44 470 LEU A N 1
ATOM 3668 C CA . LEU A 1 470 ? 5.539 43.188 24.359 1 92.44 470 LEU A CA 1
ATOM 3669 C C . LEU A 1 470 ? 6.258 44.375 25.016 1 92.44 470 LEU A C 1
ATOM 3671 O O . LEU A 1 470 ? 5.883 44.812 26.094 1 92.44 470 LEU A O 1
ATOM 3675 N N . THR A 1 471 ? 7.27 44.875 24.344 1 90.25 471 THR A N 1
ATOM 3676 C CA . THR A 1 471 ? 7.883 46.125 24.75 1 90.25 471 THR A CA 1
ATOM 3677 C C . THR A 1 471 ? 6.957 47.312 24.438 1 90.25 471 THR A C 1
ATOM 3679 O O . THR A 1 471 ? 6.012 47.156 23.656 1 90.25 471 THR A O 1
ATOM 3682 N N . ASP A 1 472 ? 7.188 48.406 25.016 1 90.38 472 ASP A N 1
ATOM 3683 C CA . ASP A 1 472 ? 6.367 49.594 24.812 1 90.38 472 ASP A CA 1
ATOM 3684 C C . ASP A 1 472 ? 6.371 50 23.344 1 90.38 472 ASP A C 1
ATOM 3686 O O . ASP A 1 472 ? 5.344 50.438 22.797 1 90.38 472 ASP A O 1
ATOM 3690 N N . GLN A 1 473 ? 7.504 49.844 22.766 1 91 473 GLN A N 1
ATOM 3691 C CA . GLN A 1 473 ? 7.625 50.219 21.359 1 91 473 GLN A CA 1
ATOM 3692 C C . GLN A 1 473 ? 6.805 49.281 20.469 1 91 473 GLN A C 1
ATOM 3694 O O . GLN A 1 473 ? 6.094 49.719 19.578 1 91 473 GLN A O 1
ATOM 3699 N N . GLU A 1 474 ? 6.93 48.031 20.781 1 91.75 474 GLU A N 1
ATOM 3700 C CA . GLU A 1 474 ? 6.191 47.031 20.016 1 91.75 474 GLU A CA 1
ATOM 3701 C C . GLU A 1 474 ? 4.684 47.219 20.172 1 91.75 474 GLU A C 1
ATOM 3703 O O . GLU A 1 474 ? 3.936 47.062 19.203 1 91.75 474 GLU A O 1
ATOM 3708 N N . ARG A 1 475 ? 4.254 47.5 21.312 1 92.75 475 ARG A N 1
ATOM 3709 C CA . ARG A 1 475 ? 2.84 47.719 21.609 1 92.75 475 ARG A CA 1
ATOM 3710 C C . ARG A 1 475 ? 2.314 48.938 20.844 1 92.75 475 ARG A C 1
ATOM 3712 O O . ARG A 1 475 ? 1.223 48.906 20.266 1 92.75 475 ARG A O 1
ATOM 3719 N N . GLN A 1 476 ? 3.076 49.969 20.859 1 90.31 476 GLN A N 1
ATOM 3720 C CA . GLN A 1 476 ? 2.666 51.188 20.172 1 90.31 476 GLN A CA 1
ATOM 3721 C C . GLN A 1 476 ? 2.539 50.969 18.656 1 90.31 476 GLN A C 1
ATOM 3723 O O . GLN A 1 476 ? 1.574 51.406 18.031 1 90.31 476 GLN A O 1
ATOM 3728 N N . ILE A 1 477 ? 3.477 50.25 18.188 1 92.31 477 ILE A N 1
ATOM 3729 C CA . ILE A 1 477 ? 3.471 49.969 16.75 1 92.31 477 ILE A CA 1
ATOM 3730 C C . ILE A 1 477 ? 2.25 49.125 16.406 1 92.31 477 ILE A C 1
ATOM 3732 O O . ILE A 1 477 ? 1.554 49.406 15.422 1 92.31 477 ILE A O 1
ATOM 3736 N N . ALA A 1 478 ? 1.992 48.125 17.172 1 94.06 478 ALA A N 1
ATOM 3737 C CA . ALA A 1 478 ? 0.86 47.219 16.938 1 94.06 478 ALA A CA 1
ATOM 3738 C C . ALA A 1 478 ? -0.463 47.969 17.047 1 94.06 478 ALA A C 1
ATOM 3740 O O . ALA A 1 478 ? -1.364 47.781 16.234 1 94.06 478 ALA A O 1
ATOM 3741 N N . CYS A 1 479 ? -0.56 48.875 18.016 1 93.25 479 CYS A N 1
ATOM 3742 C CA . CYS A 1 479 ? -1.782 49.625 18.219 1 93.25 479 CYS A CA 1
ATOM 3743 C C . CYS A 1 479 ? -2.016 50.594 17.062 1 93.25 479 CYS A C 1
ATOM 3745 O O . CYS A 1 479 ? -3.146 50.75 16.594 1 93.25 479 CYS A O 1
ATOM 3747 N N . GLU A 1 480 ? -0.969 51.188 16.641 1 92.56 480 GLU A N 1
ATOM 3748 C CA . GLU A 1 480 ? -1.086 52.094 15.508 1 92.56 480 GLU A CA 1
ATOM 3749 C C . GLU A 1 480 ? -1.54 51.375 14.242 1 92.56 480 GLU A C 1
ATOM 3751 O O . GLU A 1 480 ? -2.355 51.906 13.477 1 92.56 480 GLU A O 1
ATOM 3756 N N . LYS A 1 481 ? -1 50.281 14.094 1 93.75 481 LYS A N 1
ATOM 3757 C CA . LYS A 1 481 ? -1.378 49.5 12.93 1 93.75 481 LYS A CA 1
ATOM 3758 C C . LYS A 1 481 ? -2.838 49.062 13.008 1 93.75 481 LYS A C 1
ATOM 3760 O O . LYS A 1 481 ? -3.545 49.031 12 1 93.75 481 LYS A O 1
ATOM 3765 N N . ILE A 1 482 ? -3.281 48.625 14.156 1 94.81 482 ILE A N 1
ATOM 3766 C CA . ILE A 1 482 ? -4.68 48.25 14.344 1 94.81 482 ILE A CA 1
ATOM 3767 C C . ILE A 1 482 ? -5.578 49.438 14.047 1 94.81 482 ILE A C 1
ATOM 3769 O O . ILE A 1 482 ? -6.586 49.312 13.352 1 94.81 482 ILE A O 1
ATOM 3773 N N . ARG A 1 483 ? -5.172 50.594 14.539 1 93.38 483 ARG A N 1
ATOM 3774 C CA . ARG A 1 483 ? -5.961 51.812 14.32 1 93.38 483 ARG A CA 1
ATOM 3775 C C . ARG A 1 483 ? -6.031 52.156 12.836 1 93.38 483 ARG A C 1
ATOM 3777 O O . ARG A 1 483 ? -7.09 52.531 12.328 1 93.38 483 ARG A O 1
ATOM 3784 N N . SER A 1 484 ? -4.938 52.031 12.234 1 91.31 484 SER A N 1
ATOM 3785 C CA . SER A 1 484 ? -4.887 52.312 10.805 1 91.31 484 SER A CA 1
ATOM 3786 C C . SER A 1 484 ? -5.77 51.375 10.008 1 91.31 484 SER A C 1
ATOM 3788 O O . SER A 1 484 ? -6.484 51.781 9.094 1 91.31 484 SER A O 1
ATOM 3790 N N . GLN A 1 485 ? -5.77 50.156 10.336 1 89.5 485 GLN A N 1
ATOM 3791 C CA . GLN A 1 485 ? -6.5 49.125 9.602 1 89.5 485 GLN A CA 1
ATOM 3792 C C . GLN A 1 485 ? -7.992 49.188 9.914 1 89.5 485 GLN A C 1
ATOM 3794 O O . GLN A 1 485 ? -8.82 48.844 9.062 1 89.5 485 GLN A O 1
ATOM 3799 N N . CYS A 1 486 ? -8.305 49.5 11.117 1 90.88 486 CYS A N 1
ATOM 3800 C CA . CYS A 1 486 ? -9.703 49.562 11.516 1 90.88 486 CYS A CA 1
ATOM 3801 C C . CYS A 1 486 ? -10.281 50.938 11.242 1 90.88 486 CYS A C 1
ATOM 3803 O O . CYS A 1 486 ? -11.484 51.156 11.398 1 90.88 486 CYS A O 1
ATOM 3805 N N . GLY A 1 487 ? -9.492 51.906 10.906 1 83.75 487 GLY A N 1
ATOM 3806 C CA . GLY A 1 487 ? -9.953 53.25 10.602 1 83.75 487 GLY A CA 1
ATOM 3807 C C . GLY A 1 487 ? -10.242 54.094 11.844 1 83.75 487 GLY A C 1
ATOM 3808 O O . GLY A 1 487 ? -11.156 54.906 11.844 1 83.75 487 GLY A O 1
ATOM 3809 N N . PHE A 1 488 ? -9.5 53.719 12.922 1 81.75 488 PHE A N 1
ATOM 3810 C CA . PHE A 1 488 ? -9.688 54.5 14.141 1 81.75 488 PHE A CA 1
ATOM 3811 C C . PHE A 1 488 ? -8.914 55.812 14.078 1 81.75 488 PHE A C 1
ATOM 3813 O O . PHE A 1 488 ? -7.84 55.875 13.477 1 81.75 488 PHE A O 1
ATOM 3820 N N . ARG A 1 489 ? -9.469 56.906 14.469 1 66.12 489 ARG A N 1
ATOM 3821 C CA . ARG A 1 489 ? -8.789 58.219 14.508 1 66.12 489 ARG A CA 1
ATOM 3822 C C . ARG A 1 489 ? -7.746 58.25 15.617 1 66.12 489 ARG A C 1
ATOM 3824 O O . ARG A 1 489 ? -7.941 57.656 16.688 1 66.12 489 ARG A O 1
ATOM 3831 N N . ASN A 1 490 ? -6.43 58.562 15.32 1 60.16 490 ASN A N 1
ATOM 3832 C CA . ASN A 1 490 ? -5.34 58.688 16.281 1 60.16 490 ASN A CA 1
ATOM 3833 C C . ASN A 1 490 ? -5.672 59.656 17.406 1 60.16 490 ASN A C 1
ATOM 3835 O O . ASN A 1 490 ? -6.156 60.75 17.141 1 60.16 490 ASN A O 1
ATOM 3839 N N . PRO A 1 491 ? -5.602 59.25 18.641 1 54 491 PRO A N 1
ATOM 3840 C CA . PRO A 1 491 ? -5.938 60.156 19.734 1 54 491 PRO A CA 1
ATOM 3841 C C . PRO A 1 491 ? -5.086 61.438 19.734 1 54 491 PRO A C 1
ATOM 3843 O O . PRO A 1 491 ? -5.469 62.438 20.328 1 54 491 PRO A O 1
ATOM 3846 N N . LYS A 1 492 ? -3.721 61.344 19.344 1 53.06 492 LYS A N 1
ATOM 3847 C CA . LYS A 1 492 ? -2.869 62.531 19.5 1 53.06 492 LYS A CA 1
ATOM 3848 C C . LYS A 1 492 ? -3.359 63.688 18.625 1 53.06 492 LYS A C 1
ATOM 3850 O O . LYS A 1 492 ? -2.818 64.812 18.688 1 53.06 492 LYS A O 1
ATOM 3855 N N . GLU A 1 493 ? -3.926 63.344 17.469 1 43.62 493 GLU A N 1
ATOM 3856 C CA . GLU A 1 493 ? -4.094 64.562 16.672 1 43.62 493 GLU A CA 1
ATOM 3857 C C . GLU A 1 493 ? -5.07 65.5 17.328 1 43.62 493 GLU A C 1
ATOM 3859 O O . GLU A 1 493 ? -6.266 65.25 17.422 1 43.62 493 GLU A O 1
ATOM 3864 N N . PRO A 1 494 ? -4.559 66.312 18.25 1 40.22 494 PRO A N 1
ATOM 3865 C CA . PRO A 1 494 ? -5.449 67.375 18.688 1 40.22 494 PRO A CA 1
ATOM 3866 C C . PRO A 1 494 ? -6.16 68.062 17.531 1 40.22 494 PRO A C 1
ATOM 3868 O O . PRO A 1 494 ? -5.625 68.125 16.422 1 40.22 494 PRO A O 1
ATOM 3871 N N . LEU A 1 495 ? -7.391 67.875 17.328 1 37.84 495 LEU A N 1
ATOM 3872 C CA . LEU A 1 495 ? -7.984 68.812 16.406 1 37.84 495 LEU A CA 1
ATOM 3873 C C . LEU A 1 495 ? -7.281 70.188 16.5 1 37.84 495 LEU A C 1
ATOM 3875 O O . LEU A 1 495 ? -7.062 70.688 17.594 1 37.84 495 LEU A O 1
ATOM 3879 N N . SER A 1 496 ? -6.32 70.312 15.664 1 35.84 496 SER A N 1
ATOM 3880 C CA . SER A 1 496 ? -5.805 71.688 15.547 1 35.84 496 SER A CA 1
ATOM 3881 C C . SER A 1 496 ? -6.906 72.75 15.773 1 35.84 496 SER A C 1
ATOM 3883 O O . SER A 1 496 ? -7.746 72.938 14.891 1 35.84 496 SER A O 1
ATOM 3885 N N . ARG A 1 497 ? -7.543 72.688 16.938 1 37.12 497 ARG A N 1
ATOM 3886 C CA . ARG A 1 497 ? -8.312 73.875 17.125 1 37.12 497 ARG A CA 1
ATOM 3887 C C . ARG A 1 497 ? -7.441 75.125 16.938 1 37.12 497 ARG A C 1
ATOM 3889 O O . ARG A 1 497 ? -6.504 75.375 17.703 1 37.12 497 ARG A O 1
ATOM 3896 N N . GLY A 1 498 ? -7.012 75.438 15.727 1 35.62 498 GLY A N 1
ATOM 3897 C CA . GLY A 1 498 ? -6.48 76.75 15.414 1 35.62 498 GLY A CA 1
ATOM 3898 C C . GLY A 1 498 ? -7.051 77.875 16.281 1 35.62 498 GLY A C 1
ATOM 3899 O O . GLY A 1 498 ? -6.504 78.938 16.344 1 35.62 498 GLY A O 1
ATOM 3900 N N . SER A 1 499 ? -8.43 78 16.375 1 36.38 499 SER A N 1
ATOM 3901 C CA . SER A 1 499 ? -8.844 79.375 16.672 1 36.38 499 SER A CA 1
ATOM 3902 C C . SER A 1 499 ? -8.594 79.75 18.141 1 36.38 499 SER A C 1
ATOM 3904 O O . SER A 1 499 ? -8.922 78.938 19.031 1 36.38 499 SER A O 1
ATOM 3906 N N . SER A 1 500 ? -7.461 80.375 18.516 1 37.19 500 SER A N 1
ATOM 3907 C CA . SER A 1 500 ? -7.113 81.188 19.672 1 37.19 500 SER A CA 1
ATOM 3908 C C . SER A 1 500 ? -8.352 81.875 20.25 1 37.19 500 SER A C 1
ATOM 3910 O O . SER A 1 500 ? -8.703 83 19.859 1 37.19 500 SER A O 1
ATOM 3912 N N . CYS A 1 501 ? -9.586 81.312 20.328 1 33.97 501 CYS A N 1
ATOM 3913 C CA . CYS A 1 501 ? -10.602 82.188 20.922 1 33.97 501 CYS A CA 1
ATOM 3914 C C . CYS A 1 501 ? -10.227 82.562 22.359 1 33.97 501 CYS A C 1
ATOM 3916 O O . CYS A 1 501 ? -9.938 81.688 23.172 1 33.97 501 CYS A O 1
ATOM 3918 N N . ASP A 1 502 ? -9.672 83.75 22.672 1 37.34 502 ASP A N 1
ATOM 3919 C CA . ASP A 1 502 ? -9.445 84.625 23.828 1 37.34 502 ASP A CA 1
ATOM 3920 C C . ASP A 1 502 ? -10.617 84.562 24.797 1 37.34 502 ASP A C 1
ATOM 3922 O O . ASP A 1 502 ? -10.797 85.438 25.641 1 37.34 502 ASP A O 1
ATOM 3926 N N . GLY A 1 503 ? -11.758 83.812 24.5 1 37.66 503 GLY A N 1
ATOM 3927 C CA . GLY A 1 503 ? -12.859 84.188 25.375 1 37.66 503 GLY A CA 1
ATOM 3928 C C . GLY A 1 503 ? -12.602 83.812 26.828 1 37.66 503 GLY A C 1
ATOM 3929 O O . GLY A 1 503 ? -11.547 83.25 27.172 1 37.66 503 GLY A O 1
ATOM 3930 N N . GLU A 1 504 ? -13.742 84.125 27.828 1 44.47 504 GLU A N 1
ATOM 3931 C CA . GLU A 1 504 ? -13.836 84.188 29.281 1 44.47 504 GLU A CA 1
ATOM 3932 C C . GLU A 1 504 ? -13.43 82.875 29.953 1 44.47 504 GLU A C 1
ATOM 3934 O O . GLU A 1 504 ? -13.57 81.812 29.375 1 44.47 504 GLU A O 1
ATOM 3939 N N . PRO A 1 505 ? -12.859 83 31.25 1 46.84 505 PRO A N 1
ATOM 3940 C CA . PRO A 1 505 ? -12.344 81.938 32.094 1 46.84 505 PRO A CA 1
ATOM 3941 C C . PRO A 1 505 ? -13.266 80.75 32.156 1 46.84 505 PRO A C 1
ATOM 3943 O O . PRO A 1 505 ? -12.797 79.562 32.219 1 46.84 505 PRO A O 1
ATOM 3946 N N . HIS A 1 506 ? -14.578 81 32.188 1 47.09 506 HIS A N 1
ATOM 3947 C CA . HIS A 1 506 ? -15.523 79.875 32.344 1 47.09 506 HIS A CA 1
ATOM 3948 C C . HIS A 1 506 ? -15.484 79 31.125 1 47.09 506 HIS A C 1
ATOM 3950 O O . HIS A 1 506 ? -15.625 77.75 31.25 1 47.09 506 HIS A O 1
ATOM 3956 N N . ARG A 1 507 ? -15.406 79.562 29.938 1 47.84 507 ARG A N 1
ATOM 3957 C CA . ARG A 1 507 ? -15.359 78.75 28.734 1 47.84 507 ARG A CA 1
ATOM 3958 C C . ARG A 1 507 ? -14.07 77.938 28.688 1 47.84 507 ARG A C 1
ATOM 3960 O O . ARG A 1 507 ? -14.078 76.812 28.219 1 47.84 507 ARG A O 1
ATOM 3967 N N . LYS A 1 508 ? -12.969 78.562 29.172 1 49.28 508 LYS A N 1
ATOM 3968 C CA . LYS A 1 508 ? -11.734 77.812 29.234 1 49.28 508 LYS A CA 1
ATOM 3969 C C . LYS A 1 508 ? -11.891 76.562 30.141 1 49.28 508 LYS A C 1
ATOM 3971 O O . LYS A 1 508 ? -11.414 75.5 29.797 1 49.28 508 LYS A O 1
ATOM 3976 N N . ARG A 1 509 ? -12.586 76.875 31.312 1 48.12 509 ARG A N 1
ATOM 3977 C CA . ARG A 1 509 ? -12.789 75.688 32.188 1 48.12 509 ARG A CA 1
ATOM 3978 C C . ARG A 1 509 ? -13.688 74.688 31.516 1 48.12 509 ARG A C 1
ATOM 3980 O O . ARG A 1 509 ? -13.414 73.438 31.594 1 48.12 509 ARG A O 1
ATOM 3987 N N . ARG A 1 510 ? -14.914 75.125 30.969 1 47.69 510 ARG A N 1
ATOM 3988 C CA . ARG A 1 510 ? -15.742 74.125 30.266 1 47.69 510 ARG A CA 1
ATOM 3989 C C . ARG A 1 510 ? -14.977 73.5 29.094 1 47.69 510 ARG A C 1
ATOM 3991 O O . ARG A 1 510 ? -15.07 72.312 28.859 1 47.69 510 ARG A O 1
ATOM 3998 N N . MET A 1 511 ? -14.242 74.375 28.438 1 49.03 511 MET A N 1
ATOM 3999 C CA . MET A 1 511 ? -13.422 73.812 27.359 1 49.03 511 MET A CA 1
ATOM 4000 C C . MET A 1 511 ? -12.328 72.875 27.922 1 49.03 511 MET A C 1
ATOM 4002 O O . MET A 1 511 ? -11.992 71.875 27.328 1 49.03 511 MET A O 1
ATOM 4006 N N . PHE A 1 512 ? -11.711 73.375 29.062 1 48.28 512 PHE A N 1
ATOM 4007 C CA . PHE A 1 512 ? -10.781 72.5 29.75 1 48.28 512 PHE A CA 1
ATOM 4008 C C . PHE A 1 512 ? -11.492 71.25 30.234 1 48.28 512 PHE A C 1
ATOM 4010 O O . PHE A 1 512 ? -11 70.125 30.047 1 48.28 512 PHE A O 1
ATOM 4017 N N . LEU A 1 513 ? -12.602 71.5 31.062 1 48.66 513 LEU A N 1
ATOM 4018 C CA . LEU A 1 513 ? -13.336 70.312 31.469 1 48.66 513 LEU A CA 1
ATOM 4019 C C . LEU A 1 513 ? -13.883 69.562 30.25 1 48.66 513 LEU A C 1
ATOM 4021 O O . LEU A 1 513 ? -13.891 68.312 30.219 1 48.66 513 LEU A O 1
ATOM 4025 N N . SER A 1 514 ? -14.539 70.25 29.312 1 46.28 514 SER A N 1
ATOM 4026 C CA . SER A 1 514 ? -14.875 69.625 28.047 1 46.28 514 SER A CA 1
ATOM 4027 C C . SER A 1 514 ? -13.633 69.062 27.344 1 46.28 514 SER A C 1
ATOM 4029 O O . SER A 1 514 ? -13.68 68 26.703 1 46.28 514 SER A O 1
ATOM 4031 N N . SER A 1 515 ? -12.57 69.812 27.344 1 45.53 515 SER A N 1
ATOM 4032 C CA . SER A 1 515 ? -11.297 69.25 26.891 1 45.53 515 SER A CA 1
ATOM 4033 C C . SER A 1 515 ? -10.844 68.125 27.797 1 45.53 515 SER A C 1
ATOM 4035 O O . SER A 1 515 ? -10.172 67.188 27.344 1 45.53 515 SER A O 1
ATOM 4037 N N . LEU A 1 516 ? -10.883 68.312 29.094 1 43.03 516 LEU A N 1
ATOM 4038 C CA . LEU A 1 516 ? -10.734 67.188 30 1 43.03 516 LEU A CA 1
ATOM 4039 C C . LEU A 1 516 ? -11.828 66.188 29.734 1 43.03 516 LEU A C 1
ATOM 4041 O O . LEU A 1 516 ? -11.602 64.938 29.891 1 43.03 516 LEU A O 1
ATOM 4045 N N . GLU A 1 517 ? -13.164 66.562 29.891 1 38.38 517 GLU A N 1
ATOM 4046 C CA . GLU A 1 517 ? -14.234 65.688 29.391 1 38.38 517 GLU A CA 1
ATOM 4047 C C . GLU A 1 517 ? -14.086 65.5 27.891 1 38.38 517 GLU A C 1
ATOM 4049 O O . GLU A 1 517 ? -14.938 64.875 27.266 1 38.38 517 GLU A O 1
ATOM 4054 N N . ASP A 1 518 ? -13.688 66.5 27.109 1 39.59 518 ASP A N 1
ATOM 4055 C CA . ASP A 1 518 ? -13.281 66.062 25.781 1 39.59 518 ASP A CA 1
ATOM 4056 C C . ASP A 1 518 ? -12.758 64.625 25.812 1 39.59 518 ASP A C 1
ATOM 4058 O O . ASP A 1 518 ? -11.773 64.312 26.5 1 39.59 518 ASP A O 1
ATOM 4062 N N . ASP A 1 519 ? -13.648 63.875 25.781 1 40.44 519 ASP A N 1
ATOM 4063 C CA . ASP A 1 519 ? -13.789 62.438 25.594 1 40.44 519 ASP A CA 1
ATOM 4064 C C . ASP A 1 519 ? -12.602 61.844 24.828 1 40.44 519 ASP A C 1
ATOM 4066 O O . ASP A 1 519 ? -12.391 62.188 23.656 1 40.44 519 ASP A O 1
ATOM 4070 N N . GLN A 1 520 ? -11.383 61.969 25.266 1 42.56 520 GLN A N 1
ATOM 4071 C CA . GLN A 1 520 ? -10.492 60.938 24.703 1 42.56 520 GLN A CA 1
ATOM 4072 C C . GLN A 1 520 ? -11.273 59.875 23.984 1 42.56 520 GLN A C 1
ATOM 4074 O O . GLN A 1 520 ? -11.922 59.031 24.609 1 42.56 520 GLN A O 1
ATOM 4079 N N . VAL A 1 521 ? -12.102 60.25 23.125 1 48.41 521 VAL A N 1
ATOM 4080 C CA . VAL A 1 521 ? -12.812 59.344 22.203 1 48.41 521 VAL A CA 1
ATOM 4081 C C . VAL A 1 521 ? -12.055 58.031 22.094 1 48.41 521 VAL A C 1
ATOM 4083 O O . VAL A 1 521 ? -10.945 58 21.547 1 48.41 521 VAL A O 1
ATOM 4086 N N . THR A 1 522 ? -12.023 57.375 23.172 1 64.38 522 THR A N 1
ATOM 4087 C CA . THR A 1 522 ? -11.438 56.031 23.312 1 64.38 522 THR A CA 1
ATOM 4088 C C . THR A 1 522 ? -11.891 55.125 22.188 1 64.38 522 THR A C 1
ATOM 4090 O O . THR A 1 522 ? -13.094 54.938 21.953 1 64.38 522 THR A O 1
ATOM 4093 N N . ASP A 1 523 ? -11.156 55.156 21.141 1 82.81 523 ASP A N 1
ATOM 4094 C CA . ASP A 1 523 ? -11.492 54.219 20.062 1 82.81 523 ASP A CA 1
ATOM 4095 C C . ASP A 1 523 ? -11.742 52.812 20.594 1 82.81 523 ASP A C 1
ATOM 4097 O O . ASP A 1 523 ? -11.633 52.562 21.797 1 82.81 523 ASP A O 1
ATOM 4101 N N . GLU A 1 524 ? -12.352 52.125 19.812 1 90.06 524 GLU A N 1
ATOM 4102 C CA . GLU A 1 524 ? -12.711 50.75 20.172 1 90.06 524 GLU A CA 1
ATOM 4103 C C . GLU A 1 524 ? -11.531 50.031 20.781 1 90.06 524 GLU A C 1
ATOM 4105 O O . GLU A 1 524 ? -11.703 49.219 21.703 1 90.06 524 GLU A O 1
ATOM 4110 N N . LEU A 1 525 ? -10.383 50.406 20.312 1 92.5 525 LEU A N 1
ATOM 4111 C CA . LEU A 1 525 ? -9.188 49.719 20.781 1 92.5 525 LEU A CA 1
ATOM 4112 C C . LEU A 1 525 ? -8.867 50.094 22.219 1 92.5 525 LEU A C 1
ATOM 4114 O O . LEU A 1 525 ? -8.562 49.219 23.047 1 92.5 525 LEU A O 1
ATOM 4118 N N . GLU A 1 526 ? -8.898 51.344 22.5 1 88.81 526 GLU A N 1
ATOM 4119 C CA . GLU A 1 526 ? -8.609 51.812 23.859 1 88.81 526 GLU A CA 1
ATOM 4120 C C . GLU A 1 526 ? -9.617 51.25 24.859 1 88.81 526 GLU A C 1
ATOM 4122 O O . GLU A 1 526 ? -9.242 50.844 25.969 1 88.81 526 GLU A O 1
ATOM 4127 N N . CYS A 1 527 ? -10.828 51.25 24.422 1 89.44 527 CYS A N 1
ATOM 4128 C CA . CYS A 1 527 ? -11.859 50.688 25.281 1 89.44 527 CYS A CA 1
ATOM 4129 C C . CYS A 1 527 ? -11.594 49.219 25.547 1 89.44 527 CYS A C 1
ATOM 4131 O O . CYS A 1 527 ? -11.711 48.75 26.688 1 89.44 527 CYS A O 1
ATOM 4133 N N . TYR A 1 528 ? -11.266 48.531 24.484 1 93.06 528 TYR A N 1
ATOM 4134 C CA . TYR A 1 528 ? -10.961 47.094 24.594 1 93.06 528 TYR A CA 1
ATOM 4135 C C . TYR A 1 528 ? -9.781 46.875 25.531 1 93.06 528 TYR A C 1
ATOM 4137 O O . TYR A 1 528 ? -9.836 46 26.391 1 93.06 528 TYR A O 1
ATOM 4145 N N . LEU A 1 529 ? -8.734 47.656 25.438 1 90.94 529 LEU A N 1
ATOM 4146 C CA . LEU A 1 529 ? -7.512 47.469 26.219 1 90.94 529 LEU A CA 1
ATOM 4147 C C . LEU A 1 529 ? -7.746 47.781 27.688 1 90.94 529 LEU A C 1
ATOM 4149 O O . LEU A 1 529 ? -7.066 47.25 28.562 1 90.94 529 LEU A O 1
ATOM 4153 N N . ARG A 1 530 ? -8.75 48.625 27.922 1 87.44 530 ARG A N 1
ATOM 4154 C CA . ARG A 1 530 ? -9.016 49.031 29.281 1 87.44 530 ARG A CA 1
ATOM 4155 C C . ARG A 1 530 ? -10.07 48.156 29.938 1 87.44 530 ARG A C 1
ATOM 4157 O O . ARG A 1 530 ? -10.25 48.188 31.156 1 87.44 530 ARG A O 1
ATOM 4164 N N . SER A 1 531 ? -10.688 47.344 29.156 1 87 531 SER A N 1
ATOM 4165 C CA . SER A 1 531 ? -11.781 46.531 29.672 1 87 531 SER A CA 1
ATOM 4166 C C . SER A 1 531 ? -11.25 45.312 30.406 1 87 531 SER A C 1
ATOM 4168 O O . SER A 1 531 ? -10.156 44.812 30.109 1 87 531 SER A O 1
ATOM 4170 N N . GLN A 1 532 ? -12.078 44.969 31.453 1 85.25 532 GLN A N 1
ATOM 4171 C CA . GLN A 1 532 ? -11.758 43.75 32.219 1 85.25 532 GLN A CA 1
ATOM 4172 C C . GLN A 1 532 ? -12.859 42.688 32.062 1 85.25 532 GLN A C 1
ATOM 4174 O O . GLN A 1 532 ? -14.047 43.031 32.156 1 85.25 532 GLN A O 1
ATOM 4179 N N . TYR A 1 533 ? -12.352 41.531 31.734 1 87.56 533 TYR A N 1
ATOM 4180 C CA . TYR A 1 533 ? -13.305 40.438 31.562 1 87.56 533 TYR A CA 1
ATOM 4181 C C . TYR A 1 533 ? -12.992 39.281 32.5 1 87.56 533 TYR A C 1
ATOM 4183 O O . TYR A 1 533 ? -11.82 39 32.781 1 87.56 533 TYR A O 1
ATOM 4191 N N . PRO A 1 534 ? -13.992 38.594 32.938 1 86.12 534 PRO A N 1
ATOM 4192 C CA . PRO A 1 534 ? -13.758 37.406 33.719 1 86.12 534 PRO A CA 1
ATOM 4193 C C . PRO A 1 534 ? -13.078 36.281 32.938 1 86.12 534 PRO A C 1
ATOM 4195 O O . PRO A 1 534 ? -13.234 36.188 31.719 1 86.12 534 PRO A O 1
ATOM 4198 N N . PRO A 1 535 ? -12.445 35.438 33.656 1 84.56 535 PRO A N 1
ATOM 4199 C CA . PRO A 1 535 ? -11.664 34.375 33 1 84.56 535 PRO A CA 1
ATOM 4200 C C . PRO A 1 535 ? -12.539 33.438 32.188 1 84.56 535 PRO A C 1
ATOM 4202 O O . PRO A 1 535 ? -12.102 32.906 31.172 1 84.56 535 PRO A O 1
ATOM 4205 N N . HIS A 1 536 ? -13.648 33.219 32.625 1 84.94 536 HIS A N 1
ATOM 4206 C CA . HIS A 1 536 ? -14.516 32.25 31.922 1 84.94 536 HIS A CA 1
ATOM 4207 C C . HIS A 1 536 ? -14.922 32.781 30.547 1 84.94 536 HIS A C 1
ATOM 4209 O O . HIS A 1 536 ? -15.203 31.984 29.641 1 84.94 536 HIS A O 1
ATOM 4215 N N . GLN A 1 537 ? -14.836 34.062 30.375 1 85.5 537 GLN A N 1
ATOM 4216 C CA . GLN A 1 537 ? -15.234 34.656 29.109 1 85.5 537 GLN A CA 1
ATOM 4217 C C . GLN A 1 537 ? -14.055 34.75 28.141 1 85.5 537 GLN A C 1
ATOM 4219 O O . GLN A 1 537 ? -14.242 34.906 26.938 1 85.5 537 GLN A O 1
ATOM 4224 N N . THR A 1 538 ? -12.836 34.594 28.719 1 86.88 538 THR A N 1
ATOM 4225 C CA . THR A 1 538 ? -11.672 34.812 27.859 1 86.88 538 THR A CA 1
ATOM 4226 C C . THR A 1 538 ? -10.922 33.5 27.625 1 86.88 538 THR A C 1
ATOM 4228 O O . THR A 1 538 ? -9.844 33.531 27.016 1 86.88 538 THR A O 1
ATOM 4231 N N . LYS A 1 539 ? -11.484 32.438 28.078 1 82.81 539 LYS A N 1
ATOM 4232 C CA . LYS A 1 539 ? -10.812 31.141 27.953 1 82.81 539 LYS A CA 1
ATOM 4233 C C . LYS A 1 539 ? -10.602 30.766 26.484 1 82.81 539 LYS A C 1
ATOM 4235 O O . LYS A 1 539 ? -9.539 30.266 26.109 1 82.81 539 LYS A O 1
ATOM 4240 N N . ASP A 1 540 ? -11.633 31 25.719 1 89.19 540 ASP A N 1
ATOM 4241 C CA . ASP A 1 540 ? -11.594 30.703 24.297 1 89.19 540 ASP A CA 1
ATOM 4242 C C . ASP A 1 540 ? -11.719 31.969 23.469 1 89.19 540 ASP A C 1
ATOM 4244 O O . ASP A 1 540 ? -12.727 32.688 23.547 1 89.19 540 ASP A O 1
ATOM 4248 N N . VAL A 1 541 ? -10.648 32.219 22.703 1 93.5 541 VAL A N 1
ATOM 4249 C CA . VAL A 1 541 ? -10.57 33.469 21.938 1 93.5 541 VAL A CA 1
ATOM 4250 C C . VAL A 1 541 ? -11.727 33.531 20.938 1 93.5 541 VAL A C 1
ATOM 4252 O O . VAL A 1 541 ? -12.312 34.594 20.734 1 93.5 541 VAL A O 1
ATOM 4255 N N . ALA A 1 542 ? -12.086 32.406 20.359 1 92.12 542 ALA A N 1
ATOM 4256 C CA . ALA A 1 542 ? -13.172 32.375 19.375 1 92.12 542 ALA A CA 1
ATOM 4257 C C . ALA A 1 542 ? -14.516 32.688 20.031 1 92.12 542 ALA A C 1
ATOM 4259 O O . ALA A 1 542 ? -15.32 33.438 19.484 1 92.12 542 ALA A O 1
ATOM 4260 N N . THR A 1 543 ? -14.75 32.156 21.188 1 91.75 543 THR A N 1
ATOM 4261 C CA . THR A 1 543 ? -15.992 32.375 21.906 1 91.75 543 THR A CA 1
ATOM 4262 C C . THR A 1 543 ? -16.109 33.844 22.328 1 91.75 543 THR A C 1
ATOM 4264 O O . THR A 1 543 ? -17.203 34.438 22.266 1 91.75 543 THR A O 1
ATOM 4267 N N . PHE A 1 544 ? -15.023 34.469 22.766 1 95.12 544 PHE A N 1
ATOM 4268 C CA . PHE A 1 544 ? -15.031 35.875 23.188 1 95.12 544 PHE A CA 1
ATOM 4269 C C . PHE A 1 544 ? -15.422 36.781 22.016 1 95.12 544 PHE A C 1
ATOM 4271 O O . PHE A 1 544 ? -16.297 37.625 22.156 1 95.12 544 PHE A O 1
ATOM 4278 N N . TRP A 1 545 ? -14.781 36.562 20.906 1 95 545 TRP A N 1
ATOM 4279 C CA . TRP A 1 545 ? -14.977 37.469 19.781 1 95 545 TRP A CA 1
ATOM 4280 C C . TRP A 1 545 ? -16.312 37.219 19.094 1 95 545 TRP A C 1
ATOM 4282 O O . TRP A 1 545 ? -16.859 38.094 18.422 1 95 545 TRP A O 1
ATOM 4292 N N . SER A 1 546 ? -16.844 35.969 19.25 1 92.44 546 SER A N 1
ATOM 4293 C CA . SER A 1 546 ? -18.141 35.656 18.672 1 92.44 546 SER A CA 1
ATOM 4294 C C . SER A 1 546 ? -19.297 36.25 19.469 1 92.44 546 SER A C 1
ATOM 4296 O O . SER A 1 546 ? -20.375 36.5 18.938 1 92.44 546 SER A O 1
ATOM 4298 N N . ALA A 1 547 ? -19.109 36.562 20.688 1 92.81 547 ALA A N 1
ATOM 4299 C CA . ALA A 1 547 ? -20.188 37.031 21.562 1 92.81 547 ALA A CA 1
ATOM 4300 C C . ALA A 1 547 ? -19.906 38.438 22.094 1 92.81 547 ALA A C 1
ATOM 4302 O O . ALA A 1 547 ? -20.25 39.438 21.453 1 92.81 547 ALA A O 1
ATOM 4303 N N . THR A 1 548 ? -19.062 38.5 23.141 1 91.19 548 THR A N 1
ATOM 4304 C CA . THR A 1 548 ? -18.781 39.75 23.812 1 91.19 548 THR A CA 1
ATOM 4305 C C . THR A 1 548 ? -18.031 40.688 22.875 1 91.19 548 THR A C 1
ATOM 4307 O O . THR A 1 548 ? -18.344 41.875 22.812 1 91.19 548 THR A O 1
ATOM 4310 N N . GLY A 1 549 ? -17.094 40.219 22.203 1 92.19 549 GLY A N 1
ATOM 4311 C CA . GLY A 1 549 ? -16.281 41.031 21.328 1 92.19 549 GLY A CA 1
ATOM 4312 C C . GLY A 1 549 ? -17.047 41.594 20.156 1 92.19 549 GLY A C 1
ATOM 4313 O O . GLY A 1 549 ? -16.844 42.75 19.781 1 92.19 549 GLY A O 1
ATOM 4314 N N . GLN A 1 550 ? -17.891 40.781 19.656 1 92.25 550 GLN A N 1
ATOM 4315 C CA . GLN A 1 550 ? -18.672 41.25 18.516 1 92.25 550 GLN A CA 1
ATOM 4316 C C . GLN A 1 550 ? -19.641 42.375 18.922 1 92.25 550 GLN A C 1
ATOM 4318 O O . GLN A 1 550 ? -19.875 43.312 18.172 1 92.25 550 GLN A O 1
ATOM 4323 N N . SER A 1 551 ? -20.219 42.281 20.078 1 91.88 551 SER A N 1
ATOM 4324 C CA . SER A 1 551 ? -21.203 43.25 20.562 1 91.88 551 SER A CA 1
ATOM 4325 C C . SER A 1 551 ? -20.547 44.562 20.984 1 91.88 551 SER A C 1
ATOM 4327 O O . SER A 1 551 ? -21.047 45.625 20.688 1 91.88 551 SER A O 1
ATOM 4329 N N . GLN A 1 552 ? -19.406 44.469 21.594 1 92.19 552 GLN A N 1
ATOM 4330 C CA . GLN A 1 552 ? -18.781 45.625 22.188 1 92.19 552 GLN A CA 1
ATOM 4331 C C . GLN A 1 552 ? -17.766 46.25 21.234 1 92.19 552 GLN A C 1
ATOM 4333 O O . GLN A 1 552 ? -17.562 47.469 21.25 1 92.19 552 GLN A O 1
ATOM 4338 N N . PHE A 1 553 ? -17.125 45.375 20.484 1 93.88 553 PHE A N 1
ATOM 4339 C CA . PHE A 1 553 ? -16.047 45.844 19.625 1 93.88 553 PHE A CA 1
ATOM 4340 C C . PHE A 1 553 ? -16.188 45.25 18.219 1 93.88 553 PHE A C 1
ATOM 4342 O O . PHE A 1 553 ? -15.367 44.469 17.797 1 93.88 553 PHE A O 1
ATOM 4349 N N . PRO A 1 554 ? -17.062 45.656 17.375 1 93.06 554 PRO A N 1
ATOM 4350 C CA . PRO A 1 554 ? -17.359 45.062 16.078 1 93.06 554 PRO A CA 1
ATOM 4351 C C . PRO A 1 554 ? -16.203 45.156 15.094 1 93.06 554 PRO A C 1
ATOM 4353 O O . PRO A 1 554 ? -15.938 44.219 14.344 1 93.06 554 PRO A O 1
ATOM 4356 N N . MET A 1 555 ? -15.523 46.312 15.055 1 92.75 555 MET A N 1
ATOM 4357 C CA . MET A 1 555 ? -14.43 46.5 14.109 1 92.75 555 MET A CA 1
ATOM 4358 C C . MET A 1 555 ? -13.227 45.625 14.492 1 92.75 555 MET A C 1
ATOM 4360 O O . MET A 1 555 ? -12.578 45.062 13.617 1 92.75 555 MET A O 1
ATOM 4364 N N . LEU A 1 556 ? -12.977 45.531 15.766 1 94.5 556 LEU A N 1
ATOM 4365 C CA . LEU A 1 556 ? -11.883 44.688 16.234 1 94.5 556 LEU A CA 1
ATOM 4366 C C . LEU A 1 556 ? -12.203 43.219 16 1 94.5 556 LEU A C 1
ATOM 4368 O O . LEU A 1 556 ? -11.312 42.406 15.703 1 94.5 556 LEU A O 1
ATOM 4372 N N . SER A 1 557 ? -13.469 42.906 16.125 1 94.44 557 SER A N 1
ATOM 4373 C CA . SER A 1 557 ? -13.898 41.531 15.906 1 94.44 557 SER A CA 1
ATOM 4374 C C . SER A 1 557 ? -13.672 41.125 14.453 1 94.44 557 SER A C 1
ATOM 4376 O O . SER A 1 557 ? -13.242 40 14.188 1 94.44 557 SER A O 1
ATOM 4378 N N . THR A 1 558 ? -13.922 42 13.578 1 92.5 558 THR A N 1
ATOM 4379 C CA . THR A 1 558 ? -13.695 41.719 12.164 1 92.5 558 THR A CA 1
ATOM 4380 C C . THR A 1 558 ? -12.203 41.562 11.883 1 92.5 558 THR A C 1
ATOM 4382 O O . THR A 1 558 ? -11.812 40.656 11.117 1 92.5 558 THR A O 1
ATOM 4385 N N . MET A 1 559 ? -11.461 42.375 12.477 1 93.31 559 MET A N 1
ATOM 4386 C CA . MET A 1 559 ? -10.016 42.25 12.312 1 93.31 559 MET A CA 1
ATOM 4387 C C . MET A 1 559 ? -9.508 40.938 12.922 1 93.31 559 MET A C 1
ATOM 4389 O O . MET A 1 559 ? -8.641 40.281 12.344 1 93.31 559 MET A O 1
ATOM 4393 N N . ALA A 1 560 ? -10.023 40.625 14.133 1 95.38 560 ALA A N 1
ATOM 4394 C CA . ALA A 1 560 ? -9.625 39.375 14.797 1 95.38 560 ALA A CA 1
ATOM 4395 C C . ALA A 1 560 ? -9.906 38.188 13.914 1 95.38 560 ALA A C 1
ATOM 4397 O O . ALA A 1 560 ? -9.102 37.25 13.844 1 95.38 560 ALA A O 1
ATOM 4398 N N . ARG A 1 561 ? -10.984 38.188 13.258 1 94 561 ARG A N 1
ATOM 4399 C CA . ARG A 1 561 ? -11.352 37.094 12.359 1 94 561 ARG A CA 1
ATOM 4400 C C . ARG A 1 561 ? -10.328 36.938 11.242 1 94 561 ARG A C 1
ATOM 4402 O O . ARG A 1 561 ? -9.953 35.812 10.883 1 94 561 ARG A O 1
ATOM 4409 N N . ARG A 1 562 ? -9.828 38 10.742 1 93.31 562 ARG A N 1
ATOM 4410 C CA . ARG A 1 562 ? -8.867 38 9.641 1 93.31 562 ARG A CA 1
ATOM 4411 C C . ARG A 1 562 ? -7.492 37.531 10.117 1 93.31 562 ARG A C 1
ATOM 4413 O O . ARG A 1 562 ? -6.836 36.75 9.445 1 93.31 562 ARG A O 1
ATOM 4420 N N . VAL A 1 563 ? -7.098 37.969 11.219 1 95.06 563 VAL A N 1
ATOM 4421 C CA . VAL A 1 563 ? -5.738 37.75 11.695 1 95.06 563 VAL A CA 1
ATOM 4422 C C . VAL A 1 563 ? -5.641 36.344 12.305 1 95.06 563 VAL A C 1
ATOM 4424 O O . VAL A 1 563 ? -4.68 35.625 12.047 1 95.06 563 VAL A O 1
ATOM 4427 N N . LEU A 1 564 ? -6.652 35.938 13.062 1 95.75 564 LEU A N 1
ATOM 4428 C CA . LEU A 1 564 ? -6.59 34.719 13.844 1 95.75 564 LEU A CA 1
ATOM 4429 C C . LEU A 1 564 ? -6.805 33.5 12.961 1 95.75 564 LEU A C 1
ATOM 4431 O O . LEU A 1 564 ? -6.547 32.375 13.383 1 95.75 564 LEU A O 1
ATOM 4435 N N . CYS A 1 565 ? -7.234 33.688 11.719 1 94.88 565 CYS A N 1
ATOM 4436 C CA . CYS A 1 565 ? -7.422 32.562 10.82 1 94.88 565 CYS A CA 1
ATOM 4437 C C . CYS A 1 565 ? -6.086 32.062 10.25 1 94.88 565 CYS A C 1
ATOM 4439 O O . CYS A 1 565 ? -6.016 31.031 9.602 1 94.88 565 CYS A O 1
ATOM 4441 N N . THR A 1 566 ? -4.969 32.75 10.562 1 95.31 566 THR A N 1
ATOM 4442 C CA . THR A 1 566 ? -3.633 32.344 10.141 1 95.31 566 THR A CA 1
ATOM 4443 C C . THR A 1 566 ? -3.145 31.156 10.984 1 95.31 566 THR A C 1
ATOM 4445 O O . THR A 1 566 ? -3.113 31.234 12.211 1 95.31 566 THR A O 1
ATOM 4448 N N . PRO A 1 567 ? -2.793 30.094 10.312 1 95.31 567 PRO A N 1
ATOM 4449 C CA . PRO A 1 567 ? -2.291 28.969 11.086 1 95.31 567 PRO A CA 1
ATOM 4450 C C . PRO A 1 567 ? -0.85 29.156 11.555 1 95.31 567 PRO A C 1
ATOM 4452 O O . PRO A 1 567 ? 0.004 29.594 10.773 1 95.31 567 PRO A O 1
ATOM 4455 N N . ALA A 1 568 ? -0.658 28.859 12.836 1 95.25 568 ALA A N 1
ATOM 4456 C CA . ALA A 1 568 ? 0.699 28.906 13.375 1 95.25 568 ALA A CA 1
ATOM 4457 C C . ALA A 1 568 ? 1.579 27.828 12.766 1 95.25 568 ALA A C 1
ATOM 4459 O O . ALA A 1 568 ? 2.781 28.031 12.578 1 95.25 568 ALA A O 1
ATOM 4460 N N . VAL A 1 569 ? 0.918 26.703 12.602 1 94 569 VAL A N 1
ATOM 4461 C CA . VAL A 1 569 ? 1.593 25.531 12.07 1 94 569 VAL A CA 1
ATOM 4462 C C . VAL A 1 569 ? 0.839 25.016 10.844 1 94 569 VAL A C 1
ATOM 4464 O O . VAL A 1 569 ? -0.394 25 10.828 1 94 569 VAL A O 1
ATOM 4467 N N . ALA A 1 570 ? 1.692 24.672 9.875 1 91 570 ALA A N 1
ATOM 4468 C CA . ALA A 1 570 ? 1.054 24.062 8.703 1 91 570 ALA A CA 1
ATOM 4469 C C . ALA A 1 570 ? 0.323 22.781 9.07 1 91 570 ALA A C 1
ATOM 4471 O O . ALA A 1 570 ? 0.838 21.969 9.836 1 91 570 ALA A O 1
ATOM 4472 N N . PRO A 1 571 ? -0.906 22.672 8.562 1 89.31 571 PRO A N 1
ATOM 4473 C CA . PRO A 1 571 ? -1.638 21.422 8.82 1 89.31 571 PRO A CA 1
ATOM 4474 C C . PRO A 1 571 ? -0.929 20.188 8.266 1 89.31 571 PRO A C 1
ATOM 4476 O O . PRO A 1 571 ? -0.143 20.312 7.32 1 89.31 571 PRO A O 1
ATOM 4479 N N . THR A 1 572 ? -1.116 19.109 8.969 1 86.88 572 THR A N 1
ATOM 4480 C CA . THR A 1 572 ? -0.542 17.844 8.516 1 86.88 572 THR A CA 1
ATOM 4481 C C . THR A 1 572 ? -1.64 16.828 8.227 1 86.88 572 THR A C 1
ATOM 4483 O O . THR A 1 572 ? -2.525 16.609 9.055 1 86.88 572 THR A O 1
ATOM 4486 N N . THR A 1 573 ? -1.559 16.359 7.051 1 88.5 573 THR A N 1
ATOM 4487 C CA . THR A 1 573 ? -2.48 15.289 6.695 1 88.5 573 THR A CA 1
ATOM 4488 C C . THR A 1 573 ? -2.047 13.969 7.324 1 88.5 573 THR A C 1
ATOM 4490 O O . THR A 1 573 ? -0.947 13.477 7.059 1 88.5 573 THR A O 1
ATOM 4493 N N . ARG A 1 574 ? -2.932 13.453 8.211 1 82.25 574 ARG A N 1
ATOM 4494 C CA . ARG A 1 574 ? -2.619 12.203 8.883 1 82.25 574 ARG A CA 1
ATOM 4495 C C . ARG A 1 574 ? -3.391 11.039 8.266 1 82.25 574 ARG A C 1
ATOM 4497 O O . ARG A 1 574 ? -4.57 11.172 7.941 1 82.25 574 ARG A O 1
ATOM 4504 N N . PHE A 1 575 ? -2.686 10.023 7.973 1 82.56 575 PHE A N 1
ATOM 4505 C CA . PHE A 1 575 ? -3.307 8.797 7.496 1 82.56 575 PHE A CA 1
ATOM 4506 C C . PHE A 1 575 ? -2.447 7.582 7.84 1 82.56 575 PHE A C 1
ATOM 4508 O O . PHE A 1 575 ? -1.273 7.727 8.188 1 82.56 575 PHE A O 1
ATOM 4515 N N . ASP A 1 576 ? -3.094 6.422 7.945 1 75.94 576 ASP A N 1
ATOM 4516 C CA . ASP A 1 576 ? -2.389 5.16 8.148 1 75.94 576 ASP A CA 1
ATOM 4517 C C . ASP A 1 576 ? -1.889 4.594 6.82 1 75.94 576 ASP A C 1
ATOM 4519 O O . ASP A 1 576 ? -2.686 4.277 5.934 1 75.94 576 ASP A O 1
ATOM 4523 N N . ALA A 1 577 ? -0.597 4.477 6.715 1 73.75 577 ALA A N 1
ATOM 4524 C CA . ALA A 1 577 ? 0.028 4.039 5.469 1 73.75 577 ALA A CA 1
ATOM 4525 C C . ALA A 1 577 ? -0.429 2.633 5.094 1 73.75 577 ALA A C 1
ATOM 4527 O O . ALA A 1 577 ? -0.395 2.258 3.918 1 73.75 577 ALA A O 1
ATOM 4528 N N . ARG A 1 578 ? -0.924 1.906 6.066 1 72.12 578 ARG A N 1
ATOM 4529 C CA . ARG A 1 578 ? -1.376 0.546 5.793 1 72.12 578 ARG A CA 1
ATOM 4530 C C . ARG A 1 578 ? -2.746 0.548 5.125 1 72.12 578 ARG A C 1
ATOM 4532 O O . ARG A 1 578 ? -3.123 -0.423 4.465 1 72.12 578 ARG A O 1
ATOM 4539 N N . CYS A 1 579 ? -3.441 1.585 5.363 1 76.94 579 CYS A N 1
ATOM 4540 C CA . CYS A 1 579 ? -4.812 1.675 4.867 1 76.94 579 CYS A CA 1
ATOM 4541 C C . CYS A 1 579 ? -4.863 2.441 3.549 1 76.94 579 CYS A C 1
ATOM 4543 O O . CYS A 1 579 ? -5.637 2.094 2.656 1 76.94 579 CYS A O 1
ATOM 4545 N N . ALA A 1 580 ? -3.963 3.395 3.453 1 80.69 580 ALA A N 1
ATOM 4546 C CA . ALA A 1 580 ? -4.004 4.285 2.295 1 80.69 580 ALA A CA 1
ATOM 4547 C C . ALA A 1 580 ? -3.611 3.543 1.021 1 80.69 580 ALA A C 1
ATOM 4549 O O . ALA A 1 580 ? -2.537 2.941 0.948 1 80.69 580 ALA A O 1
ATOM 4550 N N . SER A 1 581 ? -4.516 3.492 0.099 1 83.31 581 SER A N 1
ATOM 4551 C CA . SER A 1 581 ? -4.289 2.742 -1.132 1 83.31 581 SER A CA 1
ATOM 4552 C C . SER A 1 581 ? -4.602 3.59 -2.361 1 83.31 581 SER A C 1
ATOM 4554 O O . SER A 1 581 ? -4.832 3.055 -3.447 1 83.31 581 SER A O 1
ATOM 4556 N N . VAL A 1 582 ? -4.523 4.895 -2.229 1 86.06 582 VAL A N 1
ATOM 4557 C CA . VAL A 1 582 ? -4.871 5.797 -3.32 1 86.06 582 VAL A CA 1
ATOM 4558 C C . VAL A 1 582 ? -3.693 5.914 -4.285 1 86.06 582 VAL A C 1
ATOM 4560 O O . VAL A 1 582 ? -2.541 6.012 -3.861 1 86.06 582 VAL A O 1
ATOM 4563 N N . SER A 1 583 ? -4.027 5.836 -5.508 1 83.19 583 SER A N 1
ATOM 4564 C CA . SER A 1 583 ? -2.99 6.066 -6.508 1 83.19 583 SER A CA 1
ATOM 4565 C C . SER A 1 583 ? -2.504 7.512 -6.48 1 83.19 583 SER A C 1
ATOM 4567 O O . SER A 1 583 ? -3.295 8.438 -6.277 1 83.19 583 SER A O 1
ATOM 4569 N N . PRO A 1 584 ? -1.246 7.715 -6.703 1 82.5 584 PRO A N 1
ATOM 4570 C CA . PRO A 1 584 ? -0.678 9.062 -6.652 1 82.5 584 PRO A CA 1
ATOM 4571 C C . PRO A 1 584 ? -1.383 10.039 -7.594 1 82.5 584 PRO A C 1
ATOM 4573 O O . PRO A 1 584 ? -1.543 11.219 -7.262 1 82.5 584 PRO A O 1
ATOM 4576 N N . ASP A 1 585 ? -1.917 9.547 -8.719 1 82.06 585 ASP A N 1
ATOM 4577 C CA . ASP A 1 585 ? -2.561 10.406 -9.703 1 82.06 585 ASP A CA 1
ATOM 4578 C C . ASP A 1 585 ? -3.924 10.883 -9.211 1 82.06 585 ASP A C 1
ATOM 4580 O O . ASP A 1 585 ? -4.453 11.883 -9.703 1 82.06 585 ASP A O 1
ATOM 4584 N N . GLN A 1 586 ? -4.438 10.227 -8.188 1 88.38 586 GLN A N 1
ATOM 4585 C CA . GLN A 1 586 ? -5.762 10.57 -7.68 1 88.38 586 GLN A CA 1
ATOM 4586 C C . GLN A 1 586 ? -5.668 11.242 -6.312 1 88.38 586 GLN A C 1
ATOM 4588 O O . GLN A 1 586 ? -6.688 11.617 -5.73 1 88.38 586 GLN A O 1
ATOM 4593 N N . LEU A 1 587 ? -4.508 11.453 -5.855 1 91.38 587 LEU A N 1
ATOM 4594 C CA . LEU A 1 587 ? -4.305 11.969 -4.508 1 91.38 587 LEU A CA 1
ATOM 4595 C C . LEU A 1 587 ? -4.98 13.328 -4.34 1 91.38 587 LEU A C 1
ATOM 4597 O O . LEU A 1 587 ? -5.574 13.609 -3.297 1 91.38 587 LEU A O 1
ATOM 4601 N N . HIS A 1 588 ? -4.926 14.086 -5.363 1 92.56 588 HIS A N 1
ATOM 4602 C CA . HIS A 1 588 ? -5.547 15.406 -5.348 1 92.56 588 HIS A CA 1
ATOM 4603 C C . HIS A 1 588 ? -7.043 15.305 -5.066 1 92.56 588 HIS A C 1
ATOM 4605 O O . HIS A 1 588 ? -7.555 15.984 -4.176 1 92.56 588 HIS A O 1
ATOM 4611 N N . THR A 1 589 ? -7.68 14.43 -5.746 1 92.62 589 THR A N 1
ATOM 4612 C CA . THR A 1 589 ? -9.125 14.258 -5.613 1 92.62 589 THR A CA 1
ATOM 4613 C C . THR A 1 589 ? -9.484 13.781 -4.211 1 92.62 589 THR A C 1
ATOM 4615 O O . THR A 1 589 ? -10.383 14.336 -3.574 1 92.62 589 THR A O 1
ATOM 4618 N N . PHE A 1 590 ? -8.734 12.898 -3.707 1 94.06 590 PHE A N 1
ATOM 4619 C CA . PHE A 1 590 ? -9.047 12.281 -2.422 1 94.06 590 PHE A CA 1
ATOM 4620 C C . PHE A 1 590 ? -8.812 13.266 -1.281 1 94.06 590 PHE A C 1
ATOM 4622 O O . PHE A 1 590 ? -9.648 13.391 -0.384 1 94.06 590 PHE A O 1
ATOM 4629 N N . LEU A 1 591 ? -7.773 13.977 -1.372 1 94.44 591 LEU A N 1
ATOM 4630 C CA . LEU A 1 591 ? -7.441 14.891 -0.286 1 94.44 591 LEU A CA 1
ATOM 4631 C C . LEU A 1 591 ? -8.406 16.078 -0.26 1 94.44 591 LEU A C 1
ATOM 4633 O O . LEU A 1 591 ? -8.805 16.531 0.812 1 94.44 591 LEU A O 1
ATOM 4637 N N . MET A 1 592 ? -8.75 16.562 -1.416 1 94.06 592 MET A N 1
ATOM 4638 C CA . MET A 1 592 ? -9.703 17.672 -1.478 1 94.06 592 MET A CA 1
ATOM 4639 C C . MET A 1 592 ? -11.07 17.25 -0.941 1 94.06 592 MET A C 1
ATOM 4641 O O . MET A 1 592 ? -11.672 17.953 -0.127 1 94.06 592 MET A O 1
ATOM 4645 N N . LEU A 1 593 ? -11.477 16.109 -1.326 1 93.44 593 LEU A N 1
ATOM 4646 C CA . LEU A 1 593 ? -12.766 15.602 -0.86 1 93.44 593 LEU A CA 1
ATOM 4647 C C . LEU A 1 593 ? -12.734 15.328 0.64 1 93.44 593 LEU A C 1
ATOM 4649 O O . LEU A 1 593 ? -13.695 15.617 1.352 1 93.44 593 LEU A O 1
ATOM 4653 N N . ARG A 1 594 ? -11.633 14.773 1.074 1 92.5 594 ARG A N 1
ATOM 4654 C CA . ARG A 1 594 ? -11.477 14.492 2.498 1 92.5 594 ARG A CA 1
ATOM 4655 C C . ARG A 1 594 ? -11.625 15.766 3.324 1 92.5 594 ARG A C 1
ATOM 4657 O O . ARG A 1 594 ? -12.328 15.781 4.336 1 92.5 594 ARG A O 1
ATOM 4664 N N . SER A 1 595 ? -10.922 16.75 2.865 1 90.94 595 SER A N 1
ATOM 4665 C CA . SER A 1 595 ? -10.961 18.016 3.594 1 90.94 595 SER A CA 1
ATOM 4666 C C . SER A 1 595 ? -12.367 18.594 3.605 1 90.94 595 SER A C 1
ATOM 4668 O O . SER A 1 595 ? -12.75 19.281 4.559 1 90.94 595 SER A O 1
ATOM 4670 N N . MET A 1 596 ? -13.156 18.297 2.625 1 88.5 596 MET A N 1
ATOM 4671 C CA . MET A 1 596 ? -14.523 18.812 2.533 1 88.5 596 MET A CA 1
ATOM 4672 C C . MET A 1 596 ? -15.461 18.031 3.436 1 88.5 596 MET A C 1
ATOM 4674 O O . MET A 1 596 ? -16.328 18.609 4.105 1 88.5 596 MET A O 1
ATOM 4678 N N . PHE A 1 597 ? -15.266 16.75 3.436 1 86.62 597 PHE A N 1
ATOM 4679 C CA . PHE A 1 597 ? -16.156 15.898 4.219 1 86.62 597 PHE A CA 1
ATOM 4680 C C . PHE A 1 597 ? -15.844 16.016 5.707 1 86.62 597 PHE A C 1
ATOM 4682 O O . PHE A 1 597 ? -16.734 15.836 6.543 1 86.62 597 PHE A O 1
ATOM 4689 N N . ASP A 1 598 ? -14.633 16.156 6.098 1 75.62 598 ASP A N 1
ATOM 4690 C CA . ASP A 1 598 ? -14.25 16.312 7.5 1 75.62 598 ASP A CA 1
ATOM 4691 C C . ASP A 1 598 ? -14.836 17.594 8.086 1 75.62 598 ASP A C 1
ATOM 4693 O O . ASP A 1 598 ? -15.172 17.641 9.273 1 75.62 598 ASP A O 1
ATOM 4697 N N . CYS A 1 599 ? -14.984 18.609 7.277 1 62.09 599 CYS A N 1
ATOM 4698 C CA . CYS A 1 599 ? -15.531 19.875 7.73 1 62.09 599 CYS A CA 1
ATOM 4699 C C . CYS A 1 599 ? -17.031 19.766 7.953 1 62.09 599 CYS A C 1
ATOM 4701 O O . CYS A 1 599 ? -17.594 20.5 8.781 1 62.09 599 CYS A O 1
ATOM 4703 N N . GLU A 1 600 ? -17.766 18.828 7.238 1 52.34 600 GLU A N 1
ATOM 4704 C CA . GLU A 1 600 ? -19.203 18.703 7.367 1 52.34 600 GLU A CA 1
ATOM 4705 C C . GLU A 1 600 ? -19.594 18.141 8.734 1 52.34 600 GLU A C 1
ATOM 4707 O O . GLU A 1 600 ? -20.656 18.469 9.273 1 52.34 600 GLU A O 1
ATOM 4712 N N . LYS A 1 601 ? -18.953 17.141 9.336 1 50.47 601 LYS A N 1
ATOM 4713 C CA . LYS A 1 601 ? -19.359 16.422 10.539 1 50.47 601 LYS A CA 1
ATOM 4714 C C . LYS A 1 601 ? -19.516 17.375 11.727 1 50.47 601 LYS A C 1
ATOM 4716 O O . LYS A 1 601 ? -20.344 17.156 12.602 1 50.47 601 LYS A O 1
ATOM 4721 N N . GLU A 1 602 ? -18.688 18.375 11.812 1 44.72 602 GLU A N 1
ATOM 4722 C CA . GLU A 1 602 ? -18.891 19.203 13 1 44.72 602 GLU A CA 1
ATOM 4723 C C . GLU A 1 602 ? -20.266 19.859 12.977 1 44.72 602 GLU A C 1
ATOM 4725 O O . GLU A 1 602 ? -20.766 20.312 14.008 1 44.72 602 GLU A O 1
ATOM 4730 N N . GLU A 1 603 ? -20.938 19.703 11.859 1 41.22 603 GLU A N 1
ATOM 4731 C CA . GLU A 1 603 ? -22.234 20.359 11.82 1 41.22 603 GLU A CA 1
ATOM 4732 C C . GLU A 1 603 ? -23.359 19.406 12.211 1 41.22 603 GLU A C 1
ATOM 4734 O O . GLU A 1 603 ? -24.516 19.797 12.305 1 41.22 603 GLU A O 1
ATOM 4739 N N . GLU A 1 604 ? -23.172 18.125 12.188 1 39.81 604 GLU A N 1
ATOM 4740 C CA . GLU A 1 604 ? -24.344 17.359 12.609 1 39.81 604 GLU A CA 1
ATOM 4741 C C . GLU A 1 604 ? -24.609 17.516 14.102 1 39.81 604 GLU A C 1
ATOM 4743 O O . GLU A 1 604 ? -23.703 17.375 14.922 1 39.81 604 GLU A O 1
ATOM 4748 N N . PRO A 1 605 ? -25.797 18.078 14.469 1 35.75 605 PRO A N 1
ATOM 4749 C CA . PRO A 1 605 ? -26.156 18.312 15.867 1 35.75 605 PRO A CA 1
ATOM 4750 C C . PRO A 1 605 ? -25.969 17.078 16.734 1 35.75 605 PRO A C 1
ATOM 4752 O O . PRO A 1 605 ? -26.203 15.953 16.281 1 35.75 605 PRO A O 1
ATOM 4755 N N . ARG A 1 606 ? -25.078 17.047 17.688 1 34.06 606 ARG A N 1
ATOM 4756 C CA . ARG A 1 606 ? -25.25 16.156 18.828 1 34.06 606 ARG A CA 1
ATOM 4757 C C . ARG A 1 606 ? -26.719 16 19.203 1 34.06 606 ARG A C 1
ATOM 4759 O O . ARG A 1 606 ? -27.312 16.891 19.828 1 34.06 606 ARG A O 1
ATOM 4766 N N . ASP A 1 607 ? -27.609 15.398 18.359 1 29.19 607 ASP A N 1
ATOM 4767 C CA . ASP A 1 607 ? -28.859 15.008 18.984 1 29.19 607 ASP A CA 1
ATOM 4768 C C . ASP A 1 607 ? -28.656 13.812 19.922 1 29.19 607 ASP A C 1
ATOM 4770 O O . ASP A 1 607 ? -27.984 12.844 19.562 1 29.19 607 ASP A O 1
ATOM 4774 N N . VAL B 1 1 ? 31.422 -14.172 -5.148 1 37.34 1 VAL B N 1
ATOM 4775 C CA . VAL B 1 1 ? 32.094 -15.195 -5.941 1 37.34 1 VAL B CA 1
ATOM 4776 C C . VAL B 1 1 ? 32.938 -16.078 -5.031 1 37.34 1 VAL B C 1
ATOM 4778 O O . VAL B 1 1 ? 33.75 -15.57 -4.246 1 37.34 1 VAL B O 1
ATOM 4781 N N . LEU B 1 2 ? 32.312 -17.188 -4.613 1 38.84 2 LEU B N 1
ATOM 4782 C CA . LEU B 1 2 ? 33.062 -18.125 -3.781 1 38.84 2 LEU B CA 1
ATOM 4783 C C . LEU B 1 2 ? 34.375 -18.531 -4.465 1 38.84 2 LEU B C 1
ATOM 4785 O O . LEU B 1 2 ? 34.375 -18.891 -5.648 1 38.84 2 LEU B O 1
ATOM 4789 N N . ASP B 1 3 ? 35.5 -18.016 -3.988 1 35.88 3 ASP B N 1
ATOM 4790 C CA . ASP B 1 3 ? 36.812 -18.422 -4.457 1 35.88 3 ASP B CA 1
ATOM 4791 C C . ASP B 1 3 ? 36.969 -19.938 -4.434 1 35.88 3 ASP B C 1
ATOM 4793 O O . ASP B 1 3 ? 36.625 -20.594 -3.434 1 35.88 3 ASP B O 1
ATOM 4797 N N . GLY B 1 4 ? 36.969 -20.625 -5.625 1 40.34 4 GLY B N 1
ATOM 4798 C CA . GLY B 1 4 ? 37.125 -22.062 -5.777 1 40.34 4 GLY B CA 1
ATOM 4799 C C . GLY B 1 4 ? 38.188 -22.656 -4.875 1 40.34 4 GLY B C 1
ATOM 4800 O O . GLY B 1 4 ? 38.125 -23.828 -4.52 1 40.34 4 GLY B O 1
ATOM 4801 N N . ALA B 1 5 ? 39.344 -22.016 -4.875 1 41.53 5 ALA B N 1
ATOM 4802 C CA . ALA B 1 5 ? 40.406 -22.719 -4.18 1 41.53 5 ALA B CA 1
ATOM 4803 C C . ALA B 1 5 ? 40.25 -22.625 -2.666 1 41.53 5 ALA B C 1
ATOM 4805 O O . ALA B 1 5 ? 40.406 -23.625 -1.953 1 41.53 5 ALA B O 1
ATOM 4806 N N . THR B 1 6 ? 40.188 -21.281 -2.289 1 43.09 6 THR B N 1
ATOM 4807 C CA . THR B 1 6 ? 40.312 -21.172 -0.841 1 43.09 6 THR B CA 1
ATOM 4808 C C . THR B 1 6 ? 38.969 -21.109 -0.17 1 43.09 6 THR B C 1
ATOM 4810 O O . THR B 1 6 ? 38.844 -21.125 1.059 1 43.09 6 THR B O 1
ATOM 4813 N N . HIS B 1 7 ? 37.875 -21.578 -0.709 1 40.84 7 HIS B N 1
ATOM 4814 C CA . HIS B 1 7 ? 36.469 -21.75 -0.321 1 40.84 7 HIS B CA 1
ATOM 4815 C C . HIS B 1 7 ? 35.938 -20.484 0.33 1 40.84 7 HIS B C 1
ATOM 4817 O O . HIS B 1 7 ? 34.969 -20.531 1.094 1 40.84 7 HIS B O 1
ATOM 4823 N N . LEU B 1 8 ? 36.844 -19.438 0.262 1 34.81 8 LEU B N 1
ATOM 4824 C CA . LEU B 1 8 ? 36.531 -18.203 0.963 1 34.81 8 LEU B CA 1
ATOM 4825 C C . LEU B 1 8 ? 35.625 -17.312 0.101 1 34.81 8 LEU B C 1
ATOM 4827 O O . LEU B 1 8 ? 35.781 -17.297 -1.124 1 34.81 8 LEU B O 1
ATOM 4831 N N . ARG B 1 9 ? 34.562 -16.891 0.49 1 34.28 9 ARG B N 1
ATOM 4832 C CA . ARG B 1 9 ? 33.531 -16.078 -0.143 1 34.28 9 ARG B CA 1
ATOM 4833 C C . ARG B 1 9 ? 34.062 -14.695 -0.502 1 34.28 9 ARG B C 1
ATOM 4835 O O . ARG B 1 9 ? 34.438 -13.922 0.378 1 34.28 9 ARG B O 1
ATOM 4842 N N . LEU B 1 10 ? 34.906 -14.586 -1.711 1 30.44 10 LEU B N 1
ATOM 4843 C CA . LEU B 1 10 ? 35.594 -13.344 -2.027 1 30.44 10 LEU B CA 1
ATOM 4844 C C . LEU B 1 10 ? 34.625 -12.273 -2.506 1 30.44 10 LEU B C 1
ATOM 4846 O O . LEU B 1 10 ? 33.656 -12.57 -3.221 1 30.44 10 LEU B O 1
ATOM 4850 N N . PRO B 1 11 ? 34.594 -11.016 -1.967 1 30.16 11 PRO B N 1
ATOM 4851 C CA . PRO B 1 11 ? 33.781 -9.836 -2.236 1 30.16 11 PRO B CA 1
ATOM 4852 C C . PRO B 1 11 ? 33.969 -9.289 -3.65 1 30.16 11 PRO B C 1
ATOM 4854 O O . PRO B 1 11 ? 35.094 -9.258 -4.148 1 30.16 11 PRO B O 1
ATOM 4857 N N . TYR B 1 12 ? 33.375 -9.68 -4.785 1 33.28 12 TYR B N 1
ATOM 4858 C CA . TYR B 1 12 ? 33.812 -9.359 -6.137 1 33.28 12 TYR B CA 1
ATOM 4859 C C . TYR B 1 12 ? 33.812 -7.852 -6.379 1 33.28 12 TYR B C 1
ATOM 4861 O O . TYR B 1 12 ? 32.781 -7.203 -6.188 1 33.28 12 TYR B O 1
ATOM 4869 N N . VAL B 1 13 ? 34.969 -7.098 -6.105 1 29.5 13 VAL B N 1
ATOM 4870 C CA . VAL B 1 13 ? 35.312 -5.746 -6.543 1 29.5 13 VAL B CA 1
ATOM 4871 C C . VAL B 1 13 ? 35.688 -5.758 -8.031 1 29.5 13 VAL B C 1
ATOM 4873 O O . VAL B 1 13 ? 36.594 -6.473 -8.445 1 29.5 13 VAL B O 1
ATOM 4876 N N . ALA B 1 14 ? 34.781 -5.738 -9.086 1 29.48 14 ALA B N 1
ATOM 4877 C CA . ALA B 1 14 ? 35.219 -5.664 -10.477 1 29.48 14 ALA B CA 1
ATOM 4878 C C . ALA B 1 14 ? 36.188 -4.488 -10.68 1 29.48 14 ALA B C 1
ATOM 4880 O O . ALA B 1 14 ? 35.875 -3.363 -10.266 1 29.48 14 ALA B O 1
ATOM 4881 N N . CYS B 1 15 ? 37.406 -4.707 -10.922 1 28.06 15 CYS B N 1
ATOM 4882 C CA . CYS B 1 15 ? 38.625 -3.916 -11.078 1 28.06 15 CYS B CA 1
ATOM 4883 C C . CYS B 1 15 ? 38.531 -3.047 -12.328 1 28.06 15 CYS B C 1
ATOM 4885 O O . CYS B 1 15 ? 37.656 -3.238 -13.172 1 28.06 15 CYS B O 1
ATOM 4887 N N . TYR B 1 16 ? 39.406 -2.232 -12.711 1 29.94 16 TYR B N 1
ATOM 4888 C CA . TYR B 1 16 ? 39.719 -1.188 -13.672 1 29.94 16 TYR B CA 1
ATOM 4889 C C . TYR B 1 16 ? 39.875 -1.764 -15.07 1 29.94 16 TYR B C 1
ATOM 4891 O O . TYR B 1 16 ? 39.469 -1.146 -16.047 1 29.94 16 TYR B O 1
ATOM 4899 N N . ALA B 1 17 ? 40.531 -2.902 -15.32 1 26.47 17 ALA B N 1
ATOM 4900 C CA . ALA B 1 17 ? 40.781 -3.4 -16.672 1 26.47 17 ALA B CA 1
ATOM 4901 C C . ALA B 1 17 ? 39.5 -3.719 -17.406 1 26.47 17 ALA B C 1
ATOM 4903 O O . ALA B 1 17 ? 39.375 -3.467 -18.609 1 26.47 17 ALA B O 1
ATOM 4904 N N . CYS B 1 18 ? 38.469 -4.211 -16.812 1 29.45 18 CYS B N 1
ATOM 4905 C CA . CYS B 1 18 ? 37.312 -4.465 -17.641 1 29.45 18 CYS B CA 1
ATOM 4906 C C . CYS B 1 18 ? 36.688 -3.156 -18.109 1 29.45 18 CYS B C 1
ATOM 4908 O O . CYS B 1 18 ? 35.906 -3.141 -19.078 1 29.45 18 CYS B O 1
ATOM 4910 N N . LYS B 1 19 ? 37.094 -2.064 -17.578 1 29.67 19 LYS B N 1
ATOM 4911 C CA . LYS B 1 19 ? 36.781 -0.678 -17.906 1 29.67 19 LYS B CA 1
ATOM 4912 C C . LYS B 1 19 ? 37.562 -0.207 -19.125 1 29.67 19 LYS B C 1
ATOM 4914 O O . LYS B 1 19 ? 36.969 0.42 -20.031 1 29.67 19 LYS B O 1
ATOM 4919 N N . VAL B 1 20 ? 38.875 -0.28 -19.203 1 30.2 20 VAL B N 1
ATOM 4920 C CA . VAL B 1 20 ? 39.719 0.362 -20.219 1 30.2 20 VAL B CA 1
ATOM 4921 C C . VAL B 1 20 ? 39.562 -0.359 -21.547 1 30.2 20 VAL B C 1
ATOM 4923 O O . VAL B 1 20 ? 39.531 0.28 -22.609 1 30.2 20 VAL B O 1
ATOM 4926 N N . LEU B 1 21 ? 39.594 -1.646 -21.844 1 27.28 21 LEU B N 1
ATOM 4927 C CA . LEU B 1 21 ? 39.406 -2.34 -23.109 1 27.28 21 LEU B CA 1
ATOM 4928 C C . LEU B 1 21 ? 38 -2.107 -23.641 1 27.28 21 LEU B C 1
ATOM 4930 O O . LEU B 1 21 ? 37.688 -2.479 -24.781 1 27.28 21 LEU B O 1
ATOM 4934 N N . TYR B 1 22 ? 36.906 -1.337 -23.375 1 30.62 22 TYR B N 1
ATOM 4935 C CA . TYR B 1 22 ? 36.25 -0.524 -24.375 1 30.62 22 TYR B CA 1
ATOM 4936 C C . TYR B 1 22 ? 37.125 0.625 -24.844 1 30.62 22 TYR B C 1
ATOM 4938 O O . TYR B 1 22 ? 36.906 1.192 -25.922 1 30.62 22 TYR B O 1
ATOM 4946 N N . THR B 1 23 ? 37.719 1.438 -24.031 1 29.11 23 THR B N 1
ATOM 4947 C CA . THR B 1 23 ? 38.156 2.73 -24.562 1 29.11 23 THR B CA 1
ATOM 4948 C C . THR B 1 23 ? 39.25 2.559 -25.594 1 29.11 23 THR B C 1
ATOM 4950 O O . THR B 1 23 ? 39.375 3.357 -26.531 1 29.11 23 THR B O 1
ATOM 4953 N N . ASP B 1 24 ? 40.438 1.985 -25.438 1 25.88 24 ASP B N 1
ATOM 4954 C CA . ASP B 1 24 ? 41.469 2.25 -26.453 1 25.88 24 ASP B CA 1
ATOM 4955 C C . ASP B 1 24 ? 41.188 1.433 -27.719 1 25.88 24 ASP B C 1
ATOM 4957 O O . ASP B 1 24 ? 40.5 0.41 -27.672 1 25.88 24 ASP B O 1
ATOM 4961 N N . THR B 1 25 ? 41.906 1.047 -28.688 1 24.8 25 THR B N 1
ATOM 4962 C CA . THR B 1 25 ? 42.094 0.16 -29.828 1 24.8 25 THR B CA 1
ATOM 4963 C C . THR B 1 25 ? 41.844 -1.29 -29.438 1 24.8 25 THR B C 1
ATOM 4965 O O . THR B 1 25 ? 41.844 -1.637 -28.25 1 24.8 25 THR B O 1
ATOM 4968 N N . GLY B 1 26 ? 42.469 -1.964 -30.172 1 26.34 26 GLY B N 1
ATOM 4969 C CA . GLY B 1 26 ? 42.156 -2.1 -31.578 1 26.34 26 GLY B CA 1
ATOM 4970 C C . GLY B 1 26 ? 41.469 -3.408 -31.922 1 26.34 26 GLY B C 1
ATOM 4971 O O . GLY B 1 26 ? 40.562 -3.447 -32.781 1 26.34 26 GLY B O 1
ATOM 4972 N N . GLY B 1 27 ? 42.25 -4.855 -31.609 1 25.08 27 GLY B N 1
ATOM 4973 C CA . GLY B 1 27 ? 42.312 -6.113 -32.344 1 25.08 27 GLY B CA 1
ATOM 4974 C C . GLY B 1 27 ? 41.188 -7.062 -31.984 1 25.08 27 GLY B C 1
ATOM 4975 O O . GLY B 1 27 ? 40.406 -6.805 -31.031 1 25.08 27 GLY B O 1
ATOM 4976 N N . GLY B 1 28 ? 41.344 -8.719 -32.281 1 26.39 28 GLY B N 1
ATOM 4977 C CA . GLY B 1 28 ? 40.75 -9.883 -32.906 1 26.39 28 GLY B CA 1
ATOM 4978 C C . GLY B 1 28 ? 40 -10.766 -31.953 1 26.39 28 GLY B C 1
ATOM 4979 O O . GLY B 1 28 ? 40.562 -11.258 -30.969 1 26.39 28 GLY B O 1
ATOM 4980 N N . THR B 1 29 ? 38.938 -10.57 -31.547 1 27.33 29 THR B N 1
ATOM 4981 C CA . THR B 1 29 ? 37.875 -11.258 -30.828 1 27.33 29 THR B CA 1
ATOM 4982 C C . THR B 1 29 ? 37.656 -12.656 -31.406 1 27.33 29 THR B C 1
ATOM 4984 O O . THR B 1 29 ? 36.594 -13.25 -31.219 1 27.33 29 THR B O 1
ATOM 4987 N N . GLY B 1 30 ? 38.656 -13.352 -32.25 1 24.23 30 GLY B N 1
ATOM 4988 C CA . GLY B 1 30 ? 38.562 -14.586 -33 1 24.23 30 GLY B CA 1
ATOM 4989 C C . GLY B 1 30 ? 38.125 -15.773 -32.156 1 24.23 30 GLY B C 1
ATOM 4990 O O . GLY B 1 30 ? 37.188 -16.484 -32.5 1 24.23 30 GLY B O 1
ATOM 4991 N N . ASN B 1 31 ? 39.125 -16.562 -31.438 1 21.88 31 ASN B N 1
ATOM 4992 C CA . ASN B 1 31 ? 39.281 -18 -31.188 1 21.88 31 ASN B CA 1
ATOM 4993 C C . ASN B 1 31 ? 38.469 -18.438 -29.984 1 21.88 31 ASN B C 1
ATOM 4995 O O . ASN B 1 31 ? 38.75 -19.469 -29.359 1 21.88 31 ASN B O 1
ATOM 4999 N N . MET B 1 32 ? 38.031 -17.734 -29.234 1 23.92 32 MET B N 1
ATOM 5000 C CA . MET B 1 32 ? 37.531 -18.5 -28.094 1 23.92 32 MET B CA 1
ATOM 5001 C C . MET B 1 32 ? 36.594 -19.609 -28.562 1 23.92 32 MET B C 1
ATOM 5003 O O . MET B 1 32 ? 35.594 -19.344 -29.25 1 23.92 32 MET B O 1
ATOM 5007 N N . THR B 1 33 ? 37.156 -20.953 -28.531 1 22.05 33 THR B N 1
ATOM 5008 C CA . THR B 1 33 ? 36.906 -22.359 -28.828 1 22.05 33 THR B CA 1
ATOM 5009 C C . THR B 1 33 ? 35.531 -22.781 -28.344 1 22.05 33 THR B C 1
ATOM 5011 O O . THR B 1 33 ? 35.094 -22.391 -27.25 1 22.05 33 THR B O 1
ATOM 5014 N N . ARG B 1 34 ? 34.75 -23.375 -29.234 1 23.08 34 ARG B N 1
ATOM 5015 C CA . ARG B 1 34 ? 33.531 -24.125 -29.609 1 23.08 34 ARG B CA 1
ATOM 5016 C C . ARG B 1 34 ? 33.5 -25.484 -28.906 1 23.08 34 ARG B C 1
ATOM 5018 O O . ARG B 1 34 ? 33.5 -26.516 -29.578 1 23.08 34 ARG B O 1
ATOM 5025 N N . HIS B 1 35 ? 34.219 -25.797 -27.719 1 23.16 35 HIS B N 1
ATOM 5026 C CA . HIS B 1 35 ? 34.25 -27.25 -27.625 1 23.16 35 HIS B CA 1
ATOM 5027 C C . HIS B 1 35 ? 32.844 -27.844 -27.469 1 23.16 35 HIS B C 1
ATOM 5029 O O . HIS B 1 35 ? 32.125 -27.453 -26.562 1 23.16 35 HIS B O 1
ATOM 5035 N N . ARG B 1 36 ? 32.031 -27.734 -28.234 1 21.33 36 ARG B N 1
ATOM 5036 C CA . ARG B 1 36 ? 30.828 -28.562 -28.25 1 21.33 36 ARG B CA 1
ATOM 5037 C C . ARG B 1 36 ? 31.188 -30.031 -28.484 1 21.33 36 ARG B C 1
ATOM 5039 O O . ARG B 1 36 ? 31.875 -30.359 -29.453 1 21.33 36 ARG B O 1
ATOM 5046 N N . CYS B 1 37 ? 31.125 -30.906 -27.406 1 20.08 37 CYS B N 1
ATOM 5047 C CA . CYS B 1 37 ? 31.141 -32.344 -27.188 1 20.08 37 CYS B CA 1
ATOM 5048 C C . CYS B 1 37 ? 30.266 -33.062 -28.219 1 20.08 37 CYS B C 1
ATOM 5050 O O . CYS B 1 37 ? 29.234 -32.531 -28.641 1 20.08 37 CYS B O 1
ATOM 5052 N N . PRO B 1 38 ? 30.562 -34.375 -28.641 1 18.22 38 PRO B N 1
ATOM 5053 C CA . PRO B 1 38 ? 30.328 -35.188 -29.844 1 18.22 38 PRO B CA 1
ATOM 5054 C C . PRO B 1 38 ? 28.922 -35.75 -29.906 1 18.22 38 PRO B C 1
ATOM 5056 O O . PRO B 1 38 ? 28.469 -36.156 -30.984 1 18.22 38 PRO B O 1
ATOM 5059 N N . ILE B 1 39 ? 28.344 -36.375 -28.781 1 19.22 39 ILE B N 1
ATOM 5060 C CA . ILE B 1 39 ? 27.594 -37.594 -29.031 1 19.22 39 ILE B CA 1
ATOM 5061 C C . ILE B 1 39 ? 26.516 -37.312 -30.094 1 19.22 39 ILE B C 1
ATOM 5063 O O . ILE B 1 39 ? 25.938 -36.25 -30.125 1 19.22 39 ILE B O 1
ATOM 5067 N N . GLY B 1 40 ? 26.172 -38.469 -30.953 1 16.98 40 GLY B N 1
ATOM 5068 C CA . GLY B 1 40 ? 25.828 -38.969 -32.281 1 16.98 40 GLY B CA 1
ATOM 5069 C C . GLY B 1 40 ? 24.391 -38.656 -32.688 1 16.98 40 GLY B C 1
ATOM 5070 O O . GLY B 1 40 ? 23.891 -37.562 -32.438 1 16.98 40 GLY B O 1
ATOM 5071 N N . ALA B 1 41 ? 23.5 -40 -32.812 1 17.91 41 ALA B N 1
ATOM 5072 C CA . ALA B 1 41 ? 22.734 -40.469 -33.969 1 17.91 41 ALA B CA 1
ATOM 5073 C C . ALA B 1 41 ? 21.328 -39.906 -33.969 1 17.91 41 ALA B C 1
ATOM 5075 O O . ALA B 1 41 ? 20.766 -39.594 -32.906 1 17.91 41 ALA B O 1
ATOM 5076 N N . SER B 1 42 ? 20.875 -39.375 -35.031 1 17.67 42 SER B N 1
ATOM 5077 C CA . SER B 1 42 ? 19.812 -38.656 -35.75 1 17.67 42 SER B CA 1
ATOM 5078 C C . SER B 1 42 ? 18.547 -39.5 -35.844 1 17.67 42 SER B C 1
ATOM 5080 O O . SER B 1 42 ? 17.719 -39.25 -36.719 1 17.67 42 SER B O 1
ATOM 5082 N N . TYR B 1 43 ? 18.234 -40.406 -34.719 1 16.97 43 TYR B N 1
ATOM 5083 C CA . TYR B 1 43 ? 17.406 -41.531 -35.125 1 16.97 43 TYR B CA 1
ATOM 5084 C C . TYR B 1 43 ? 16.125 -41.062 -35.781 1 16.97 43 TYR B C 1
ATOM 5086 O O . TYR B 1 43 ? 15.219 -41.844 -36.062 1 16.97 43 TYR B O 1
ATOM 5094 N N . ARG B 1 44 ? 15.867 -39.781 -35.625 1 17.88 44 ARG B N 1
ATOM 5095 C CA . ARG B 1 44 ? 14.43 -39.594 -35.75 1 17.88 44 ARG B CA 1
ATOM 5096 C C . ARG B 1 44 ? 13.953 -39.969 -37.156 1 17.88 44 ARG B C 1
ATOM 5098 O O . ARG B 1 44 ? 12.797 -39.75 -37.5 1 17.88 44 ARG B O 1
ATOM 5105 N N . SER B 1 45 ? 15.016 -40.25 -38.094 1 16.41 45 SER B N 1
ATOM 5106 C CA . SER B 1 45 ? 14.461 -40.062 -39.438 1 16.41 45 SER B CA 1
ATOM 5107 C C . SER B 1 45 ? 13.422 -41.125 -39.75 1 16.41 45 SER B C 1
ATOM 5109 O O . SER B 1 45 ? 12.945 -41.188 -40.906 1 16.41 45 SER B O 1
ATOM 5111 N N . SER B 1 46 ? 13.359 -42.281 -39.031 1 16.36 46 SER B N 1
ATOM 5112 C CA . SER B 1 46 ? 13.125 -43.438 -39.938 1 16.36 46 SER B CA 1
ATOM 5113 C C . SER B 1 46 ? 11.82 -43.25 -40.688 1 16.36 46 SER B C 1
ATOM 5115 O O . SER B 1 46 ? 10.758 -43.094 -40.094 1 16.36 46 SER B O 1
ATOM 5117 N N . THR B 1 47 ? 11.914 -42.969 -41.969 1 16.31 47 THR B N 1
ATOM 5118 C CA . THR B 1 47 ? 11.086 -42.781 -43.156 1 16.31 47 THR B CA 1
ATOM 5119 C C . THR B 1 47 ? 10.125 -43.938 -43.375 1 16.31 47 THR B C 1
ATOM 5121 O O . THR B 1 47 ? 8.961 -43.75 -43.719 1 16.31 47 THR B O 1
ATOM 5124 N N . HIS B 1 48 ? 10.641 -45.25 -43.688 1 15.98 48 HIS B N 1
ATOM 5125 C CA . HIS B 1 48 ? 10.297 -45.75 -45 1 15.98 48 HIS B CA 1
ATOM 5126 C C . HIS B 1 48 ? 8.859 -46.25 -45.062 1 15.98 48 HIS B C 1
ATOM 5128 O O . HIS B 1 48 ? 8.078 -45.844 -45.906 1 15.98 48 HIS B O 1
ATOM 5134 N N . ALA B 1 49 ? 8.625 -47.75 -45 1 15.77 49 ALA B N 1
ATOM 5135 C CA . ALA B 1 49 ? 8.273 -48.719 -46.031 1 15.77 49 ALA B CA 1
ATOM 5136 C C . ALA B 1 49 ? 6.836 -49.188 -45.875 1 15.77 49 ALA B C 1
ATOM 5138 O O . ALA B 1 49 ? 6.359 -50 -46.688 1 15.77 49 ALA B O 1
ATOM 5139 N N . SER B 1 50 ? 6.172 -49.281 -44.781 1 17.05 50 SER B N 1
ATOM 5140 C CA . SER B 1 50 ? 5.41 -50.531 -44.875 1 17.05 50 SER B CA 1
ATOM 5141 C C . SER B 1 50 ? 4.551 -50.562 -46.125 1 17.05 50 SER B C 1
ATOM 5143 O O . SER B 1 50 ? 4.137 -49.5 -46.625 1 17.05 50 SER B O 1
ATOM 5145 N N . SER B 1 51 ? 4.184 -51.875 -46.812 1 17.27 51 SER B N 1
ATOM 5146 C CA . SER B 1 51 ? 3.793 -52.656 -47.969 1 17.27 51 SER B CA 1
ATOM 5147 C C . SER B 1 51 ? 2.385 -52.312 -48.438 1 17.27 51 SER B C 1
ATOM 5149 O O . SER B 1 51 ? 1.674 -51.562 -47.75 1 17.27 51 SER B O 1
ATOM 5151 N N . THR B 1 52 ? 1.521 -53.531 -48.75 1 16.19 52 THR B N 1
ATOM 5152 C CA . THR B 1 52 ? 0.764 -53.812 -49.969 1 16.19 52 THR B CA 1
ATOM 5153 C C . THR B 1 52 ? -0.559 -53.062 -49.969 1 16.19 52 THR B C 1
ATOM 5155 O O . THR B 1 52 ? -0.949 -52.469 -51 1 16.19 52 THR B O 1
ATOM 5158 N N . GLU B 1 53 ? -1.598 -53.469 -49.094 1 16.94 53 GLU B N 1
ATOM 5159 C CA . GLU B 1 53 ? -2.793 -54.094 -49.625 1 16.94 53 GLU B CA 1
ATOM 5160 C C . GLU B 1 53 ? -3.811 -53.062 -50.094 1 16.94 53 GLU B C 1
ATOM 5162 O O . GLU B 1 53 ? -3.957 -52 -49.469 1 16.94 53 GLU B O 1
ATOM 5167 N N . THR B 1 54 ? -4.508 -53.344 -51.25 1 16.23 54 THR B N 1
ATOM 5168 C CA . THR B 1 54 ? -5.387 -52.719 -52.25 1 16.23 54 THR B CA 1
ATOM 5169 C C . THR B 1 54 ? -6.703 -52.281 -51.625 1 16.23 54 THR B C 1
ATOM 5171 O O . THR B 1 54 ? -7.59 -51.781 -52.312 1 16.23 54 THR B O 1
ATOM 5174 N N . VAL B 1 55 ? -6.906 -52.156 -50.312 1 16.8 55 VAL B N 1
ATOM 5175 C CA . VAL B 1 55 ? -8.344 -52.375 -50.25 1 16.8 55 VAL B CA 1
ATOM 5176 C C . VAL B 1 55 ? -9.062 -51.438 -51.219 1 16.8 55 VAL B C 1
ATOM 5178 O O . VAL B 1 55 ? -8.641 -50.312 -51.469 1 16.8 55 VAL B O 1
ATOM 5181 N N . GLU B 1 56 ? -10.352 -51.812 -51.594 1 16.56 56 GLU B N 1
ATOM 5182 C CA . GLU B 1 56 ? -11.188 -51.844 -52.781 1 16.56 56 GLU B CA 1
ATOM 5183 C C . GLU B 1 56 ? -11.695 -50.438 -53.125 1 16.56 56 GLU B C 1
ATOM 5185 O O . GLU B 1 56 ? -12.172 -49.719 -52.25 1 16.56 56 GLU B O 1
ATOM 5190 N N . ALA B 1 57 ? -11.406 -49.938 -54.25 1 15.73 57 ALA B N 1
ATOM 5191 C CA . ALA B 1 57 ? -11.57 -48.688 -55 1 15.73 57 ALA B CA 1
ATOM 5192 C C . ALA B 1 57 ? -13.047 -48.344 -55.188 1 15.73 57 ALA B C 1
ATOM 5194 O O . ALA B 1 57 ? -13.398 -47.438 -55.906 1 15.73 57 ALA B O 1
ATOM 5195 N N . GLY B 1 58 ? -14.039 -49.062 -54.531 1 14.84 58 GLY B N 1
ATOM 5196 C CA . GLY B 1 58 ? -15.023 -49.156 -55.625 1 14.84 58 GLY B CA 1
ATOM 5197 C C . GLY B 1 58 ? -15.305 -47.812 -56.281 1 14.84 58 GLY B C 1
ATOM 5198 O O . GLY B 1 58 ? -14.5 -46.875 -56.188 1 14.84 58 GLY B O 1
ATOM 5199 N N . GLY B 1 59 ? -16.656 -47.469 -56.312 1 15.42 59 GLY B N 1
ATOM 5200 C CA . GLY B 1 59 ? -17.453 -47.312 -57.531 1 15.42 59 GLY B CA 1
ATOM 5201 C C . GLY B 1 59 ? -17.391 -45.906 -58.094 1 15.42 59 GLY B C 1
ATOM 5202 O O . GLY B 1 59 ? -16.781 -45 -57.469 1 15.42 59 GLY B O 1
ATOM 5203 N N . THR B 1 60 ? -18.594 -45.406 -58.531 1 15.8 60 THR B N 1
ATOM 5204 C CA . THR B 1 60 ? -19 -44.781 -59.781 1 15.8 60 THR B CA 1
ATOM 5205 C C . THR B 1 60 ? -18.75 -43.281 -59.75 1 15.8 60 THR B C 1
ATOM 5207 O O . THR B 1 60 ? -18.672 -42.688 -58.688 1 15.8 60 THR B O 1
ATOM 5210 N N . ASN B 1 61 ? -18.453 -42.656 -60.938 1 14.91 61 ASN B N 1
ATOM 5211 C CA . ASN B 1 61 ? -18.062 -41.469 -61.719 1 14.91 61 ASN B CA 1
ATOM 5212 C C . ASN B 1 61 ? -19.094 -40.344 -61.562 1 14.91 61 ASN B C 1
ATOM 5214 O O . ASN B 1 61 ? -18.844 -39.219 -61.969 1 14.91 61 ASN B O 1
ATOM 5218 N N . SER B 1 62 ? -20.406 -40.406 -61.469 1 15.09 62 SER B N 1
ATOM 5219 C CA . SER B 1 62 ? -21.062 -39.906 -62.656 1 15.09 62 SER B CA 1
ATOM 5220 C C . SER B 1 62 ? -20.844 -38.406 -62.844 1 15.09 62 SER B C 1
ATOM 5222 O O . SER B 1 62 ? -20.438 -37.719 -61.875 1 15.09 62 SER B O 1
ATOM 5224 N N . PHE B 1 63 ? -21.844 -37.562 -63.625 1 15.55 63 PHE B N 1
ATOM 5225 C CA . PHE B 1 63 ? -21.953 -36.719 -64.812 1 15.55 63 PHE B CA 1
ATOM 5226 C C . PHE B 1 63 ? -21.906 -35.25 -64.438 1 15.55 63 PHE B C 1
ATOM 5228 O O . PHE B 1 63 ? -21.094 -34.5 -64.938 1 15.55 63 PHE B O 1
ATOM 5235 N N . ASP B 1 64 ? -23.25 -34.469 -64.25 1 14.92 64 ASP B N 1
ATOM 5236 C CA . ASP B 1 64 ? -23.844 -33.594 -65.25 1 14.92 64 ASP B CA 1
ATOM 5237 C C . ASP B 1 64 ? -23.5 -32.125 -64.938 1 14.92 64 ASP B C 1
ATOM 5239 O O . ASP B 1 64 ? -23.422 -31.734 -63.75 1 14.92 64 ASP B O 1
ATOM 5243 N N . SER B 1 65 ? -23.125 -31.188 -65.938 1 15.38 65 SER B N 1
ATOM 5244 C CA . SER B 1 65 ? -22.625 -29.891 -66.375 1 15.38 65 SER B CA 1
ATOM 5245 C C . SER B 1 65 ? -23.578 -28.766 -66 1 15.38 65 SER B C 1
ATOM 5247 O O . SER B 1 65 ? -23.297 -27.594 -66.312 1 15.38 65 SER B O 1
ATOM 5249 N N . THR B 1 66 ? -24.828 -28.766 -65.562 1 14.72 66 THR B N 1
ATOM 5250 C CA . THR B 1 66 ? -25.703 -27.891 -66.375 1 14.72 66 THR B CA 1
ATOM 5251 C C . THR B 1 66 ? -25.344 -26.422 -66.125 1 14.72 66 THR B C 1
ATOM 5253 O O . THR B 1 66 ? -24.766 -26.094 -65.062 1 14.72 66 THR B O 1
ATOM 5256 N N . VAL B 1 67 ? -26 -25.359 -66.938 1 15.35 67 VAL B N 1
ATOM 5257 C CA . VAL B 1 67 ? -25.969 -24.234 -67.875 1 15.35 67 VAL B CA 1
ATOM 5258 C C . VAL B 1 67 ? -26.156 -22.938 -67.125 1 15.35 67 VAL B C 1
ATOM 5260 O O . VAL B 1 67 ? -25.375 -21.984 -67.312 1 15.35 67 VAL B O 1
ATOM 5263 N N . SER B 1 68 ? -27.438 -22.516 -66.562 1 14.62 68 SER B N 1
ATOM 5264 C CA . SER B 1 68 ? -28.188 -21.406 -67.125 1 14.62 68 SER B CA 1
ATOM 5265 C C . SER B 1 68 ? -27.75 -20.062 -66.562 1 14.62 68 SER B C 1
ATOM 5267 O O . SER B 1 68 ? -27.453 -19.969 -65.375 1 14.62 68 SER B O 1
ATOM 5269 N N . ALA B 1 69 ? -27.641 -18.828 -67.375 1 15.27 69 ALA B N 1
ATOM 5270 C CA . ALA B 1 69 ? -27.125 -17.531 -67.75 1 15.27 69 ALA B CA 1
ATOM 5271 C C . ALA B 1 69 ? -27.703 -16.422 -66.875 1 15.27 69 ALA B C 1
ATOM 5273 O O . ALA B 1 69 ? -27.125 -15.336 -66.75 1 15.27 69 ALA B O 1
ATOM 5274 N N . ARG B 1 70 ? -29.047 -16.234 -66.312 1 15.56 70 ARG B N 1
ATOM 5275 C CA . ARG B 1 70 ? -29.953 -15.352 -67.062 1 15.56 70 ARG B CA 1
ATOM 5276 C C . ARG B 1 70 ? -29.688 -13.891 -66.688 1 15.56 70 ARG B C 1
ATOM 5278 O O . ARG B 1 70 ? -29.453 -13.07 -67.562 1 15.56 70 ARG B O 1
ATOM 5285 N N . ASN B 1 71 ? -30.781 -13.102 -66.125 1 14.78 71 ASN B N 1
ATOM 5286 C CA . ASN B 1 71 ? -31.516 -11.938 -66.625 1 14.78 71 ASN B CA 1
ATOM 5287 C C . ASN B 1 71 ? -30.969 -10.641 -66.062 1 14.78 71 ASN B C 1
ATOM 5289 O O . ASN B 1 71 ? -30.438 -10.641 -64.938 1 14.78 71 ASN B O 1
ATOM 5293 N N . PHE B 1 72 ? -31.156 -9.359 -66.75 1 15.28 72 PHE B N 1
ATOM 5294 C CA . PHE B 1 72 ? -30.828 -8.031 -67.25 1 15.28 72 PHE B CA 1
ATOM 5295 C C . PHE B 1 72 ? -31.203 -6.953 -66.188 1 15.28 72 PHE B C 1
ATOM 5297 O O . PHE B 1 72 ? -30.5 -5.953 -66.062 1 15.28 72 PHE B O 1
ATOM 5304 N N . GLY B 1 73 ? -32.469 -6.906 -65.5 1 14.52 73 GLY B N 1
ATOM 5305 C CA . GLY B 1 73 ? -33.25 -5.73 -65.875 1 14.52 73 GLY B CA 1
ATOM 5306 C C . GLY B 1 73 ? -32.719 -4.453 -65.25 1 14.52 73 GLY B C 1
ATOM 5307 O O . GLY B 1 73 ? -31.844 -4.492 -64.375 1 14.52 73 GLY B O 1
ATOM 5308 N N . SER B 1 74 ? -33.688 -3.373 -65.125 1 15.09 74 SER B N 1
ATOM 5309 C CA . SER B 1 74 ? -34 -2.021 -65.562 1 15.09 74 SER B CA 1
ATOM 5310 C C . SER B 1 74 ? -33.594 -0.988 -64.562 1 15.09 74 SER B C 1
ATOM 5312 O O . SER B 1 74 ? -33.281 -1.344 -63.406 1 15.09 74 SER B O 1
ATOM 5314 N N . SER B 1 75 ? -34.625 -0.104 -64.125 1 15.09 75 SER B N 1
ATOM 5315 C CA . SER B 1 75 ? -34.875 1.306 -64.438 1 15.09 75 SER B CA 1
ATOM 5316 C C . SER B 1 75 ? -34.469 2.189 -63.281 1 15.09 75 SER B C 1
ATOM 5318 O O . SER B 1 75 ? -33.5 2.941 -63.375 1 15.09 75 SER B O 1
ATOM 5320 N N . THR B 1 76 ? -35.531 2.807 -62.5 1 15.12 76 THR B N 1
ATOM 5321 C CA . THR B 1 76 ? -36 4.188 -62.562 1 15.12 76 THR B CA 1
ATOM 5322 C C . THR B 1 76 ? -35.406 5.008 -61.438 1 15.12 76 THR B C 1
ATOM 5324 O O . THR B 1 76 ? -34.844 4.453 -60.469 1 15.12 76 THR B O 1
ATOM 5327 N N . ASP B 1 77 ? -36.219 6.027 -60.719 1 15.17 77 ASP B N 1
ATOM 5328 C CA . ASP B 1 77 ? -36.438 7.473 -60.75 1 15.17 77 ASP B CA 1
ATOM 5329 C C . ASP B 1 77 ? -36.031 8.117 -59.406 1 15.17 77 ASP B C 1
ATOM 5331 O O . ASP B 1 77 ? -35.312 9.117 -59.406 1 15.17 77 ASP B O 1
ATOM 5335 N N . ILE B 1 78 ? -36.844 7.809 -58.188 1 15.44 78 ILE B N 1
ATOM 5336 C CA . ILE B 1 78 ? -37.594 8.922 -57.625 1 15.44 78 ILE B CA 1
ATOM 5337 C C . ILE B 1 78 ? -36.688 9.75 -56.719 1 15.44 78 ILE B C 1
ATOM 5339 O O . ILE B 1 78 ? -35.844 9.203 -56 1 15.44 78 ILE B O 1
ATOM 5343 N N . VAL B 1 79 ? -36.906 11.102 -56.594 1 15.91 79 VAL B N 1
ATOM 5344 C CA . VAL B 1 79 ? -36.5 12.5 -56.438 1 15.91 79 VAL B CA 1
ATOM 5345 C C . VAL B 1 79 ? -36.406 12.883 -54.969 1 15.91 79 VAL B C 1
ATOM 5347 O O . VAL B 1 79 ? -36.062 14.016 -54.656 1 15.91 79 VAL B O 1
ATOM 5350 N N . LYS B 1 80 ? -36.219 11.977 -53.969 1 16.19 80 LYS B N 1
ATOM 5351 C CA . LYS B 1 80 ? -36.875 12.422 -52.75 1 16.19 80 LYS B CA 1
ATOM 5352 C C . LYS B 1 80 ? -36.344 13.781 -52.312 1 16.19 80 LYS B C 1
ATOM 5354 O O . LYS B 1 80 ? -35.156 13.938 -52.062 1 16.19 80 LYS B O 1
ATOM 5359 N N . SER B 1 81 ? -37.281 14.773 -52.438 1 15.67 81 SER B N 1
ATOM 5360 C CA . SER B 1 81 ? -37.375 16.234 -52.406 1 15.67 81 SER B CA 1
ATOM 5361 C C . SER B 1 81 ? -36.844 16.812 -51.094 1 15.67 81 SER B C 1
ATOM 5363 O O . SER B 1 81 ? -36.75 16.094 -50.094 1 15.67 81 SER B O 1
ATOM 5365 N N . GLN B 1 82 ? -36.688 18.078 -51.094 1 16.16 82 GLN B N 1
ATOM 5366 C CA . GLN B 1 82 ? -36.094 19.344 -50.688 1 16.16 82 GLN B CA 1
ATOM 5367 C C . GLN B 1 82 ? -36.781 19.922 -49.469 1 16.16 82 GLN B C 1
ATOM 5369 O O . GLN B 1 82 ? -37.969 20.203 -49.469 1 16.16 82 GLN B O 1
ATOM 5374 N N . LEU B 1 83 ? -36.469 19.312 -48.25 1 15.48 83 LEU B N 1
ATOM 5375 C CA . LEU B 1 83 ? -37.062 19.75 -47 1 15.48 83 LEU B CA 1
ATOM 5376 C C . LEU B 1 83 ? -37.062 21.266 -46.875 1 15.48 83 LEU B C 1
ATOM 5378 O O . LEU B 1 83 ? -35.969 21.875 -46.844 1 15.48 83 LEU B O 1
ATOM 5382 N N . SER B 1 84 ? -38.125 21.906 -47.344 1 14.83 84 SER B N 1
ATOM 5383 C CA . SER B 1 84 ? -38.531 23.281 -47.562 1 14.83 84 SER B CA 1
ATOM 5384 C C . SER B 1 84 ? -38.656 24.047 -46.25 1 14.83 84 SER B C 1
ATOM 5386 O O . SER B 1 84 ? -39.406 23.625 -45.375 1 14.83 84 SER B O 1
ATOM 5388 N N . ILE B 1 85 ? -37.781 24.797 -45.781 1 16.83 85 ILE B N 1
ATOM 5389 C CA . ILE B 1 85 ? -37.719 25.656 -44.625 1 16.83 85 ILE B CA 1
ATOM 5390 C C . ILE B 1 85 ? -38.625 26.844 -44.781 1 16.83 85 ILE B C 1
ATOM 5392 O O . ILE B 1 85 ? -38.156 27.969 -45 1 16.83 85 ILE B O 1
ATOM 5396 N N . SER B 1 86 ? -39.906 26.531 -45.188 1 14.97 86 SER B N 1
ATOM 5397 C CA . SER B 1 86 ? -40.625 27.734 -45.562 1 14.97 86 SER B CA 1
ATOM 5398 C C . SER B 1 86 ? -40.75 28.688 -44.375 1 14.97 86 SER B C 1
ATOM 5400 O O . SER B 1 86 ? -40.812 28.25 -43.219 1 14.97 86 SER B O 1
ATOM 5402 N N . MET B 1 87 ? -40.75 30.047 -44.625 1 15.78 87 MET B N 1
ATOM 5403 C CA . MET B 1 87 ? -40.625 31.422 -44.156 1 15.78 87 MET B CA 1
ATOM 5404 C C . MET B 1 87 ? -41.906 31.875 -43.469 1 15.78 87 MET B C 1
ATOM 5406 O O . MET B 1 87 ? -41.875 32.719 -42.562 1 15.78 87 MET B O 1
ATOM 5410 N N . ALA B 1 88 ? -43.219 31.5 -43.938 1 14.95 88 ALA B N 1
ATOM 5411 C CA . ALA B 1 88 ? -44.031 32.688 -44.25 1 14.95 88 ALA B CA 1
ATOM 5412 C C . ALA B 1 88 ? -44.562 33.312 -42.969 1 14.95 88 ALA B C 1
ATOM 5414 O O . ALA B 1 88 ? -44.594 32.688 -41.906 1 14.95 88 ALA B O 1
ATOM 5415 N N . GLU B 1 89 ? -45.75 34.062 -43.094 1 15.9 89 GLU B N 1
ATOM 5416 C CA . GLU B 1 89 ? -46.25 35.438 -42.938 1 15.9 89 GLU B CA 1
ATOM 5417 C C . GLU B 1 89 ? -47.094 35.562 -41.688 1 15.9 89 GLU B C 1
ATOM 5419 O O . GLU B 1 89 ? -46.906 36.469 -40.844 1 15.9 89 GLU B O 1
ATOM 5424 N N . SER B 1 90 ? -48.438 35 -41.594 1 15.45 90 SER B N 1
ATOM 5425 C CA . SER B 1 90 ? -49.5 36 -41.562 1 15.45 90 SER B CA 1
ATOM 5426 C C . SER B 1 90 ? -49.844 36.406 -40.125 1 15.45 90 SER B C 1
ATOM 5428 O O . SER B 1 90 ? -49.375 35.781 -39.188 1 15.45 90 SER B O 1
ATOM 5430 N N . GLY B 1 91 ? -51.281 36.375 -39.719 1 15.96 91 GLY B N 1
ATOM 5431 C CA . GLY B 1 91 ? -52.281 37.375 -39.438 1 15.96 91 GLY B CA 1
ATOM 5432 C C . GLY B 1 91 ? -52.594 37.531 -37.938 1 15.96 91 GLY B C 1
ATOM 5433 O O . GLY B 1 91 ? -52.156 36.688 -37.156 1 15.96 91 GLY B O 1
ATOM 5434 N N . PRO B 1 92 ? -53.75 38.188 -37.562 1 17.92 92 PRO B N 1
ATOM 5435 C CA . PRO B 1 92 ? -54.031 39.25 -36.594 1 17.92 92 PRO B CA 1
ATOM 5436 C C . PRO B 1 92 ? -54.469 38.719 -35.219 1 17.92 92 PRO B C 1
ATOM 5438 O O . PRO B 1 92 ? -53.875 39.062 -34.219 1 17.92 92 PRO B O 1
ATOM 5441 N N . GLU B 1 93 ? -55.875 38.469 -34.969 1 17.09 93 GLU B N 1
ATOM 5442 C CA . GLU B 1 93 ? -56.688 39.281 -34.094 1 17.09 93 GLU B CA 1
ATOM 5443 C C . GLU B 1 93 ? -56.844 38.656 -32.719 1 17.09 93 GLU B C 1
ATOM 5445 O O . GLU B 1 93 ? -56.5 37.469 -32.531 1 17.09 93 GLU B O 1
ATOM 5450 N N . SER B 1 94 ? -58.094 38.875 -31.891 1 17.72 94 SER B N 1
ATOM 5451 C CA . SER B 1 94 ? -58.594 39.438 -30.656 1 17.72 94 SER B CA 1
ATOM 5452 C C . SER B 1 94 ? -59.094 38.375 -29.688 1 17.72 94 SER B C 1
ATOM 5454 O O . SER B 1 94 ? -59.656 38.688 -28.641 1 17.72 94 SER B O 1
ATOM 5456 N N . ALA B 1 95 ? -58.688 37.156 -29.547 1 14.67 95 ALA B N 1
ATOM 5457 C CA . ALA B 1 95 ? -59.688 36.188 -29.156 1 14.67 95 ALA B CA 1
ATOM 5458 C C . ALA B 1 95 ? -59.906 36.219 -27.641 1 14.67 95 ALA B C 1
ATOM 5460 O O . ALA B 1 95 ? -59.031 35.812 -26.875 1 14.67 95 ALA B O 1
ATOM 5461 N N . PRO B 1 96 ? -60.781 36.969 -27.062 1 17.59 96 PRO B N 1
ATOM 5462 C CA . PRO B 1 96 ? -60.938 37.219 -25.625 1 17.59 96 PRO B CA 1
ATOM 5463 C C . PRO B 1 96 ? -61.562 36.062 -24.891 1 17.59 96 PRO B C 1
ATOM 5465 O O . PRO B 1 96 ? -61.906 36.188 -23.703 1 17.59 96 PRO B O 1
ATOM 5468 N N . SER B 1 97 ? -61.312 34.844 -25.203 1 15.8 97 SER B N 1
ATOM 5469 C CA . SER B 1 97 ? -62.375 33.938 -24.734 1 15.8 97 SER B CA 1
ATOM 5470 C C . SER B 1 97 ? -62.469 33.938 -23.219 1 15.8 97 SER B C 1
ATOM 5472 O O . SER B 1 97 ? -61.438 34 -22.531 1 15.8 97 SER B O 1
ATOM 5474 N N . GLY B 1 98 ? -63.656 34.031 -22.672 1 16.77 98 GLY B N 1
ATOM 5475 C CA . GLY B 1 98 ? -64.375 34.25 -21.422 1 16.77 98 GLY B CA 1
ATOM 5476 C C . GLY B 1 98 ? -64.125 33.188 -20.391 1 16.77 98 GLY B C 1
ATOM 5477 O O . GLY B 1 98 ? -63.469 32.188 -20.672 1 16.77 98 GLY B O 1
ATOM 5478 N N . SER B 1 99 ? -65.188 32.719 -19.484 1 18.03 99 SER B N 1
ATOM 5479 C CA . SER B 1 99 ? -65.5 32.781 -18.062 1 18.03 99 SER B CA 1
ATOM 5480 C C . SER B 1 99 ? -65.375 31.391 -17.422 1 18.03 99 SER B C 1
ATOM 5482 O O . SER B 1 99 ? -65.062 31.266 -16.234 1 18.03 99 SER B O 1
ATOM 5484 N N . GLY B 1 100 ? -65.688 30.203 -18.078 1 17.36 100 GLY B N 1
ATOM 5485 C CA . GLY B 1 100 ? -66.5 29.328 -17.297 1 17.36 100 GLY B CA 1
ATOM 5486 C C . GLY B 1 100 ? -65.812 28.562 -16.219 1 17.36 100 GLY B C 1
ATOM 5487 O O . GLY B 1 100 ? -64.562 28.484 -16.234 1 17.36 100 GLY B O 1
ATOM 5488 N N . SER B 1 101 ? -66.5 27.922 -15.102 1 19.91 101 SER B N 1
ATOM 5489 C CA . SER B 1 101 ? -66.5 27.562 -13.688 1 19.91 101 SER B CA 1
ATOM 5490 C C . SER B 1 101 ? -65.938 26.141 -13.484 1 19.91 101 SER B C 1
ATOM 5492 O O . SER B 1 101 ? -65.938 25.609 -12.375 1 19.91 101 SER B O 1
ATOM 5494 N N . GLY B 1 102 ? -65.312 25.5 -14.508 1 17.55 102 GLY B N 1
ATOM 5495 C CA . GLY B 1 102 ? -65.5 24.062 -14.398 1 17.55 102 GLY B CA 1
ATOM 5496 C C . GLY B 1 102 ? -64.75 23.469 -13.211 1 17.55 102 GLY B C 1
ATOM 5497 O O . GLY B 1 102 ? -63.75 24 -12.781 1 17.55 102 GLY B O 1
ATOM 5498 N N . ASN B 1 103 ? -65.375 22.484 -12.43 1 20.39 103 ASN B N 1
ATOM 5499 C CA . ASN B 1 103 ? -65.312 21.734 -11.18 1 20.39 103 ASN B CA 1
ATOM 5500 C C . ASN B 1 103 ? -64.25 20.688 -11.211 1 20.39 103 ASN B C 1
ATOM 5502 O O . ASN B 1 103 ? -64.312 19.734 -11.977 1 20.39 103 ASN B O 1
ATOM 5506 N N . ASN B 1 104 ? -63.031 20.984 -11.242 1 19.47 104 ASN B N 1
ATOM 5507 C CA . ASN B 1 104 ? -61.844 20.172 -11.516 1 19.47 104 ASN B CA 1
ATOM 5508 C C . ASN B 1 104 ? -61.656 19.078 -10.453 1 19.47 104 ASN B C 1
ATOM 5510 O O . ASN B 1 104 ? -61.469 19.391 -9.273 1 19.47 104 ASN B O 1
ATOM 5514 N N . SER B 1 105 ? -62.25 17.906 -10.688 1 21.77 105 SER B N 1
ATOM 5515 C CA . SER B 1 105 ? -62.25 16.734 -9.82 1 21.77 105 SER B CA 1
ATOM 5516 C C . SER B 1 105 ? -60.812 16.281 -9.539 1 21.77 105 SER B C 1
ATOM 5518 O O . SER B 1 105 ? -59.938 16.344 -10.414 1 21.77 105 SER B O 1
ATOM 5520 N N . LEU B 1 106 ? -60.375 16.141 -8.258 1 22.66 106 LEU B N 1
ATOM 5521 C CA . LEU B 1 106 ? -59.125 15.883 -7.574 1 22.66 106 LEU B CA 1
ATOM 5522 C C . LEU B 1 106 ? -58.594 14.492 -7.922 1 22.66 106 LEU B C 1
ATOM 5524 O O . LEU B 1 106 ? -59.281 13.492 -7.688 1 22.66 106 LEU B O 1
ATOM 5528 N N . PRO B 1 107 ? -58.062 14.258 -9.094 1 23.36 107 PRO B N 1
ATOM 5529 C CA . PRO B 1 107 ? -57.719 12.867 -9.414 1 23.36 107 PRO B CA 1
ATOM 5530 C C . PRO B 1 107 ? -57.031 12.148 -8.258 1 23.36 107 PRO B C 1
ATOM 5532 O O . PRO B 1 107 ? -56.406 12.797 -7.418 1 23.36 107 PRO B O 1
ATOM 5535 N N . LEU B 1 108 ? -57.469 10.922 -7.902 1 24.45 108 LEU B N 1
ATOM 5536 C CA . LEU B 1 108 ? -57.156 9.938 -6.875 1 24.45 108 LEU B CA 1
ATOM 5537 C C . LEU B 1 108 ? -55.688 9.602 -6.879 1 24.45 108 LEU B C 1
ATOM 5539 O O . LEU B 1 108 ? -55.062 9.445 -7.945 1 24.45 108 LEU B O 1
ATOM 5543 N N . LEU B 1 109 ? -54.906 9.867 -5.809 1 25.88 109 LEU B N 1
ATOM 5544 C CA . LEU B 1 109 ? -53.531 9.648 -5.41 1 25.88 109 LEU B CA 1
ATOM 5545 C C . LEU B 1 109 ? -53.125 8.18 -5.57 1 25.88 109 LEU B C 1
ATOM 5547 O O . LEU B 1 109 ? -53.719 7.309 -4.934 1 25.88 109 LEU B O 1
ATOM 5551 N N . SER B 1 110 ? -52.969 7.613 -6.797 1 27.22 110 SER B N 1
ATOM 5552 C CA . SER B 1 110 ? -52.594 6.215 -6.996 1 27.22 110 SER B CA 1
ATOM 5553 C C . SER B 1 110 ? -51.594 5.758 -5.949 1 27.22 110 SER B C 1
ATOM 5555 O O . SER B 1 110 ? -50.656 6.496 -5.609 1 27.22 110 SER B O 1
ATOM 5557 N N . GLN B 1 111 ? -51.906 4.824 -5.066 1 29.12 111 GLN B N 1
ATOM 5558 C CA . GLN B 1 111 ? -51.25 4.039 -4.031 1 29.12 111 GLN B CA 1
ATOM 5559 C C . GLN B 1 111 ? -50 3.359 -4.574 1 29.12 111 GLN B C 1
ATOM 5561 O O . GLN B 1 111 ? -50.094 2.438 -5.391 1 29.12 111 GLN B O 1
ATOM 5566 N N . HIS B 1 112 ? -48.938 4.035 -4.98 1 30.53 112 HIS B N 1
ATOM 5567 C CA . HIS B 1 112 ? -47.688 3.479 -5.445 1 30.53 112 HIS B CA 1
ATOM 5568 C C . HIS B 1 112 ? -47.25 2.297 -4.578 1 30.53 112 HIS B C 1
ATOM 5570 O O . HIS B 1 112 ? -47.125 2.432 -3.361 1 30.53 112 HIS B O 1
ATOM 5576 N N . SER B 1 113 ? -47.688 1.107 -4.84 1 34 113 SER B N 1
ATOM 5577 C CA . SER B 1 113 ? -47.25 -0.194 -4.332 1 34 113 SER B CA 1
ATOM 5578 C C . SER B 1 113 ? -45.75 -0.254 -4.152 1 34 113 SER B C 1
ATOM 5580 O O . SER B 1 113 ? -45 0.019 -5.094 1 34 113 SER B O 1
ATOM 5582 N N . GLY B 1 114 ? -45.156 0.027 -3.039 1 35.88 114 GLY B N 1
ATOM 5583 C CA . GLY B 1 114 ? -43.812 0.123 -2.5 1 35.88 114 GLY B CA 1
ATOM 5584 C C . GLY B 1 114 ? -42.906 -1.032 -2.912 1 35.88 114 GLY B C 1
ATOM 5585 O O . GLY B 1 114 ? -42.781 -2.023 -2.188 1 35.88 114 GLY B O 1
ATOM 5586 N N . GLU B 1 115 ? -42.906 -1.604 -4.074 1 41.66 115 GLU B N 1
ATOM 5587 C CA . GLU B 1 115 ? -41.969 -2.635 -4.516 1 41.66 115 GLU B CA 1
ATOM 5588 C C . GLU B 1 115 ? -40.562 -2.303 -4.098 1 41.66 115 GLU B C 1
ATOM 5590 O O . GLU B 1 115 ? -40.062 -1.2 -4.359 1 41.66 115 GLU B O 1
ATOM 5595 N N . ASN B 1 116 ? -40 -2.889 -2.957 1 47.69 116 ASN B N 1
ATOM 5596 C CA . ASN B 1 116 ? -38.781 -2.914 -2.145 1 47.69 116 ASN B CA 1
ATOM 5597 C C . ASN B 1 116 ? -37.531 -3.049 -3.006 1 47.69 116 ASN B C 1
ATOM 5599 O O . ASN B 1 116 ? -36.906 -4.102 -3.014 1 47.69 116 ASN B O 1
ATOM 5603 N N . SER B 1 117 ? -37.5 -2.873 -4.328 1 56.38 117 SER B N 1
ATOM 5604 C CA . SER B 1 117 ? -36.281 -2.893 -5.113 1 56.38 117 SER B CA 1
ATOM 5605 C C . SER B 1 117 ? -35.344 -1.748 -4.719 1 56.38 117 SER B C 1
ATOM 5607 O O . SER B 1 117 ? -35.812 -0.746 -4.156 1 56.38 117 SER B O 1
ATOM 5609 N N . ILE B 1 118 ? -34.094 -2.074 -4.617 1 67.5 118 ILE B N 1
ATOM 5610 C CA . ILE B 1 118 ? -33.125 -1.025 -4.328 1 67.5 118 ILE B CA 1
ATOM 5611 C C . ILE B 1 118 ? -33.375 0.175 -5.238 1 67.5 118 ILE B C 1
ATOM 5613 O O . ILE B 1 118 ? -33.344 0.046 -6.465 1 67.5 118 ILE B O 1
ATOM 5617 N N . GLY B 1 119 ? -34.156 1.199 -4.789 1 72.5 119 GLY B N 1
ATOM 5618 C CA . GLY B 1 119 ? -34.469 2.412 -5.527 1 72.5 119 GLY B CA 1
ATOM 5619 C C . GLY B 1 119 ? -33.25 3.242 -5.867 1 72.5 119 GLY B C 1
ATOM 5620 O O . GLY B 1 119 ? -32.156 2.957 -5.391 1 72.5 119 GLY B O 1
ATOM 5621 N N . ASP B 1 120 ? -33.406 4.121 -6.879 1 80.44 120 ASP B N 1
ATOM 5622 C CA . ASP B 1 120 ? -32.375 5.043 -7.336 1 80.44 120 ASP B CA 1
ATOM 5623 C C . ASP B 1 120 ? -31.812 5.859 -6.176 1 80.44 120 ASP B C 1
ATOM 5625 O O . ASP B 1 120 ? -30.609 6.152 -6.133 1 80.44 120 ASP B O 1
ATOM 5629 N N . VAL B 1 121 ? -32.688 6.043 -5.18 1 83.31 121 VAL B N 1
ATOM 5630 C CA . VAL B 1 121 ? -32.281 6.832 -4.027 1 83.31 121 VAL B CA 1
ATOM 5631 C C . VAL B 1 121 ? -31.297 6.027 -3.182 1 83.31 121 VAL B C 1
ATOM 5633 O O . VAL B 1 121 ? -30.281 6.559 -2.723 1 83.31 121 VAL B O 1
ATOM 5636 N N . ASP B 1 122 ? -31.656 4.738 -3.076 1 85.06 122 ASP B N 1
ATOM 5637 C CA . ASP B 1 122 ? -30.766 3.885 -2.289 1 85.06 122 ASP B CA 1
ATOM 5638 C C . ASP B 1 122 ? -29.406 3.736 -2.959 1 85.06 122 ASP B C 1
ATOM 5640 O O . ASP B 1 122 ? -28.375 3.736 -2.285 1 85.06 122 ASP B O 1
ATOM 5644 N N . ARG B 1 123 ? -29.406 3.695 -4.203 1 87.88 123 ARG B N 1
ATOM 5645 C CA . ARG B 1 123 ? -28.156 3.582 -4.953 1 87.88 123 ARG B CA 1
ATOM 5646 C C . ARG B 1 123 ? -27.312 4.836 -4.793 1 87.88 123 ARG B C 1
ATOM 5648 O O . ARG B 1 123 ? -26.094 4.75 -4.605 1 87.88 123 ARG B O 1
ATOM 5655 N N . GLU B 1 124 ? -28 5.93 -4.809 1 90.25 124 GLU B N 1
ATOM 5656 C CA . GLU B 1 124 ? -27.297 7.191 -4.676 1 90.25 124 GLU B CA 1
ATOM 5657 C C . GLU B 1 124 ? -26.703 7.348 -3.277 1 90.25 124 GLU B C 1
ATOM 5659 O O . GLU B 1 124 ? -25.594 7.859 -3.119 1 90.25 124 GLU B O 1
ATOM 5664 N N . VAL B 1 125 ? -27.453 6.879 -2.312 1 90.94 125 VAL B N 1
ATOM 5665 C CA . VAL B 1 125 ? -26.984 6.961 -0.932 1 90.94 125 VAL B CA 1
ATOM 5666 C C . VAL B 1 125 ? -25.75 6.09 -0.754 1 90.94 125 VAL B C 1
ATOM 5668 O O . VAL B 1 125 ? -24.781 6.492 -0.088 1 90.94 125 VAL B O 1
ATOM 5671 N N . LEU B 1 126 ? -25.766 4.941 -1.38 1 91.25 126 LEU B N 1
ATOM 5672 C CA . LEU B 1 126 ? -24.625 4.031 -1.26 1 91.25 126 LEU B CA 1
ATOM 5673 C C . LEU B 1 126 ? -23.422 4.57 -2.014 1 91.25 126 LEU B C 1
ATOM 5675 O O . LEU B 1 126 ? -22.297 4.465 -1.537 1 91.25 126 LEU B O 1
ATOM 5679 N N . ILE B 1 127 ? -23.688 5.176 -3.162 1 93.44 127 ILE B N 1
ATOM 5680 C CA . ILE B 1 127 ? -22.609 5.762 -3.936 1 93.44 127 ILE B CA 1
ATOM 5681 C C . ILE B 1 127 ? -21.938 6.875 -3.127 1 93.44 127 ILE B C 1
ATOM 5683 O O . ILE B 1 127 ? -20.703 6.902 -2.996 1 93.44 127 ILE B O 1
ATOM 5687 N N . ASP B 1 128 ? -22.75 7.676 -2.492 1 93 128 ASP B N 1
ATOM 5688 C CA . ASP B 1 128 ? -22.234 8.789 -1.695 1 93 128 ASP B CA 1
ATOM 5689 C C . ASP B 1 128 ? -21.453 8.273 -0.484 1 93 128 ASP B C 1
ATOM 5691 O O . ASP B 1 128 ? -20.406 8.836 -0.131 1 93 128 ASP B O 1
ATOM 5695 N N . ALA B 1 129 ? -22 7.246 0.077 1 93.56 129 ALA B N 1
ATOM 5696 C CA . ALA B 1 129 ? -21.344 6.688 1.261 1 93.56 129 ALA B CA 1
ATOM 5697 C C . ALA B 1 129 ? -19.984 6.086 0.909 1 93.56 129 ALA B C 1
ATOM 5699 O O . ALA B 1 129 ? -19.031 6.223 1.669 1 93.56 129 ALA B O 1
ATOM 5700 N N . VAL B 1 130 ? -19.906 5.445 -0.242 1 94.5 130 VAL B N 1
ATOM 5701 C CA . VAL B 1 130 ? -18.641 4.84 -0.669 1 94.5 130 VAL B CA 1
ATOM 5702 C C . VAL B 1 130 ? -17.641 5.938 -1.004 1 94.5 130 VAL B C 1
ATOM 5704 O O . VAL B 1 130 ? -16.453 5.832 -0.651 1 94.5 130 VAL B O 1
ATOM 5707 N N . VAL B 1 131 ? -18.125 6.961 -1.655 1 94.56 131 VAL B N 1
ATOM 5708 C CA . VAL B 1 131 ? -17.266 8.078 -1.999 1 94.56 131 VAL B CA 1
ATOM 5709 C C . VAL B 1 131 ? -16.688 8.695 -0.726 1 94.56 131 VAL B C 1
ATOM 5711 O O . VAL B 1 131 ? -15.477 8.93 -0.635 1 94.56 131 VAL B O 1
ATOM 5714 N N . LYS B 1 132 ? -17.516 8.922 0.286 1 93.44 132 LYS B N 1
ATOM 5715 C CA . LYS B 1 132 ? -17.094 9.5 1.554 1 93.44 132 LYS B CA 1
ATOM 5716 C C . LYS B 1 132 ? -16.094 8.586 2.264 1 93.44 132 LYS B C 1
ATOM 5718 O O . LYS B 1 132 ? -15.086 9.055 2.805 1 93.44 132 LYS B O 1
ATOM 5723 N N . CYS B 1 133 ? -16.422 7.32 2.215 1 93 133 CYS B N 1
ATOM 5724 C CA . CYS B 1 133 ? -15.523 6.344 2.832 1 93 133 CYS B CA 1
ATOM 5725 C C . CYS B 1 133 ? -14.156 6.359 2.17 1 93 133 CYS B C 1
ATOM 5727 O O . CYS B 1 133 ? -13.133 6.418 2.852 1 93 133 CYS B O 1
ATOM 5729 N N . CYS B 1 134 ? -14.125 6.383 0.848 1 93 134 CYS B N 1
ATOM 5730 C CA . CYS B 1 134 ? -12.883 6.387 0.092 1 93 134 CYS B CA 1
ATOM 5731 C C . CYS B 1 134 ? -12.07 7.645 0.381 1 93 134 CYS B C 1
ATOM 5733 O O . CYS B 1 134 ? -10.859 7.566 0.621 1 93 134 CYS B O 1
ATOM 5735 N N . ALA B 1 135 ? -12.711 8.695 0.444 1 92.38 135 ALA B N 1
ATOM 5736 C CA . ALA B 1 135 ? -12.031 9.969 0.647 1 92.38 135 ALA B CA 1
ATOM 5737 C C . ALA B 1 135 ? -11.523 10.094 2.08 1 92.38 135 ALA B C 1
ATOM 5739 O O . ALA B 1 135 ? -10.336 10.359 2.303 1 92.38 135 ALA B O 1
ATOM 5740 N N . ILE B 1 136 ? -12.32 9.836 3.061 1 89.75 136 ILE B N 1
ATOM 5741 C CA . ILE B 1 136 ? -12.008 10.047 4.469 1 89.75 136 ILE B CA 1
ATOM 5742 C C . ILE B 1 136 ? -10.898 9.086 4.895 1 89.75 136 ILE B C 1
ATOM 5744 O O . ILE B 1 136 ? -9.953 9.484 5.59 1 89.75 136 ILE B O 1
ATOM 5748 N N . ASP B 1 137 ? -10.992 7.863 4.434 1 88.69 137 ASP B N 1
ATOM 5749 C CA . ASP B 1 137 ? -10.031 6.852 4.867 1 88.69 137 ASP B CA 1
ATOM 5750 C C . ASP B 1 137 ? -8.906 6.691 3.855 1 88.69 137 ASP B C 1
ATOM 5752 O O . ASP B 1 137 ? -7.977 5.906 4.066 1 88.69 137 ASP B O 1
ATOM 5756 N N . LEU B 1 138 ? -8.953 7.426 2.773 1 90.19 138 LEU B N 1
ATOM 5757 C CA . LEU B 1 138 ? -7.961 7.379 1.706 1 90.19 138 LEU B CA 1
ATOM 5758 C C . LEU B 1 138 ? -7.812 5.961 1.168 1 90.19 138 LEU B C 1
ATOM 5760 O O . LEU B 1 138 ? -6.695 5.441 1.081 1 90.19 138 LEU B O 1
ATOM 5764 N N . ILE B 1 139 ? -8.938 5.379 0.835 1 91 139 ILE B N 1
ATOM 5765 C CA . ILE B 1 139 ? -8.992 4.02 0.313 1 91 139 ILE B CA 1
ATOM 5766 C C . ILE B 1 139 ? -9.445 4.047 -1.146 1 91 139 ILE B C 1
ATOM 5768 O O . ILE B 1 139 ? -10.43 4.703 -1.489 1 91 139 ILE B O 1
ATOM 5772 N N . ASP B 1 140 ? -8.727 3.402 -1.97 1 89.94 140 ASP B N 1
ATOM 5773 C CA . ASP B 1 140 ? -9.141 3.266 -3.363 1 89.94 140 ASP B CA 1
ATOM 5774 C C . ASP B 1 140 ? -10.43 2.451 -3.475 1 89.94 140 ASP B C 1
ATOM 5776 O O . ASP B 1 140 ? -10.609 1.458 -2.766 1 89.94 140 ASP B O 1
ATOM 5780 N N . PRO B 1 141 ? -11.289 2.846 -4.344 1 90.69 141 PRO B N 1
ATOM 5781 C CA . PRO B 1 141 ? -12.555 2.131 -4.492 1 90.69 141 PRO B CA 1
ATOM 5782 C C . PRO B 1 141 ? -12.367 0.663 -4.871 1 90.69 141 PRO B C 1
ATOM 5784 O O . PRO B 1 141 ? -13.297 -0.136 -4.746 1 90.69 141 PRO B O 1
ATOM 5787 N N . ILE B 1 142 ? -11.219 0.243 -5.34 1 88.69 142 ILE B N 1
ATOM 5788 C CA . ILE B 1 142 ? -10.953 -1.127 -5.762 1 88.69 142 ILE B CA 1
ATOM 5789 C C . ILE B 1 142 ? -11.086 -2.07 -4.566 1 88.69 142 ILE B C 1
ATOM 5791 O O . ILE B 1 142 ? -11.352 -3.262 -4.734 1 88.69 142 ILE B O 1
ATOM 5795 N N . VAL B 1 143 ? -10.859 -1.559 -3.322 1 88.88 143 VAL B N 1
ATOM 5796 C CA . VAL B 1 143 ? -10.938 -2.35 -2.1 1 88.88 143 VAL B CA 1
ATOM 5797 C C . VAL B 1 143 ? -12.336 -2.932 -1.943 1 88.88 143 VAL B C 1
ATOM 5799 O O . VAL B 1 143 ? -12.508 -4.02 -1.388 1 88.88 143 VAL B O 1
ATOM 5802 N N . PHE B 1 144 ? -13.359 -2.299 -2.545 1 90.38 144 PHE B N 1
ATOM 5803 C CA . PHE B 1 144 ? -14.742 -2.703 -2.359 1 90.38 144 PHE B CA 1
ATOM 5804 C C . PHE B 1 144 ? -15.219 -3.557 -3.531 1 90.38 144 PHE B C 1
ATOM 5806 O O . PHE B 1 144 ? -16.406 -3.879 -3.629 1 90.38 144 PHE B O 1
ATOM 5813 N N . SER B 1 145 ? -14.328 -3.893 -4.422 1 87.38 145 SER B N 1
ATOM 5814 C CA . SER B 1 145 ? -14.695 -4.703 -5.578 1 87.38 145 SER B CA 1
ATOM 5815 C C . SER B 1 145 ? -14.203 -6.141 -5.422 1 87.38 145 SER B C 1
ATOM 5817 O O . SER B 1 145 ? -14.492 -6.992 -6.266 1 87.38 145 SER B O 1
ATOM 5819 N N . GLY B 1 146 ? -13.516 -6.414 -4.379 1 86.38 146 GLY B N 1
ATOM 5820 C CA . GLY B 1 146 ? -12.953 -7.742 -4.191 1 86.38 146 GLY B CA 1
ATOM 5821 C C . GLY B 1 146 ? -13.992 -8.797 -3.883 1 86.38 146 GLY B C 1
ATOM 5822 O O . GLY B 1 146 ? -15.094 -8.477 -3.432 1 86.38 146 GLY B O 1
ATOM 5823 N N . LYS B 1 147 ? -13.648 -10.102 -4.176 1 87.12 147 LYS B N 1
ATOM 5824 C CA . LYS B 1 147 ? -14.523 -11.234 -3.891 1 87.12 147 LYS B CA 1
ATOM 5825 C C . LYS B 1 147 ? -14.805 -11.352 -2.393 1 87.12 147 LYS B C 1
ATOM 5827 O O . LYS B 1 147 ? -15.922 -11.664 -1.986 1 87.12 147 LYS B O 1
ATOM 5832 N N . GLY B 1 148 ? -13.805 -11.141 -1.595 1 88.5 148 GLY B N 1
ATOM 5833 C CA . GLY B 1 148 ? -13.953 -11.203 -0.15 1 88.5 148 GLY B CA 1
ATOM 5834 C C . GLY B 1 148 ? -14.93 -10.18 0.392 1 88.5 148 GLY B C 1
ATOM 5835 O O . GLY B 1 148 ? -15.773 -10.5 1.232 1 88.5 148 GLY B O 1
ATOM 5836 N N . PHE B 1 149 ? -14.93 -9.023 -0.13 1 91.69 149 PHE B N 1
ATOM 5837 C CA . PHE B 1 149 ? -15.812 -7.969 0.356 1 91.69 149 PHE B CA 1
ATOM 5838 C C . PHE B 1 149 ? -17.266 -8.242 -0.047 1 91.69 149 PHE B C 1
ATOM 5840 O O . PHE B 1 149 ? -18.188 -7.945 0.71 1 91.69 149 PHE B O 1
ATOM 5847 N N . ARG B 1 150 ? -17.406 -8.719 -1.225 1 89.94 150 ARG B N 1
ATOM 5848 C CA . ARG B 1 150 ? -18.75 -9.078 -1.644 1 89.94 150 ARG B CA 1
ATOM 5849 C C . ARG B 1 150 ? -19.375 -10.07 -0.67 1 89.94 150 ARG B C 1
ATOM 5851 O O . ARG B 1 150 ? -20.562 -9.961 -0.34 1 89.94 150 ARG B O 1
ATOM 5858 N N . GLY B 1 151 ? -18.547 -11.055 -0.254 1 89.19 151 GLY B N 1
ATOM 5859 C CA . GLY B 1 151 ? -19.016 -11.984 0.758 1 89.19 151 GLY B CA 1
ATOM 5860 C C . GLY B 1 151 ? -19.344 -11.312 2.08 1 89.19 151 GLY B C 1
ATOM 5861 O O . GLY B 1 151 ? -20.328 -11.656 2.73 1 89.19 151 GLY B O 1
ATOM 5862 N N . LEU B 1 152 ? -18.531 -10.367 2.496 1 92.06 152 LEU B N 1
ATOM 5863 C CA . LEU B 1 152 ? -18.766 -9.617 3.727 1 92.06 152 LEU B CA 1
ATOM 5864 C C . LEU B 1 152 ? -20.047 -8.789 3.631 1 92.06 152 LEU B C 1
ATOM 5866 O O . LEU B 1 152 ? -20.844 -8.766 4.566 1 92.06 152 LEU B O 1
ATOM 5870 N N . LEU B 1 153 ? -20.219 -8.109 2.486 1 91.25 153 LEU B N 1
ATOM 5871 C CA . LEU B 1 153 ? -21.406 -7.301 2.252 1 91.25 153 LEU B CA 1
ATOM 5872 C C . LEU B 1 153 ? -22.672 -8.141 2.383 1 91.25 153 LEU B C 1
ATOM 5874 O O . LEU B 1 153 ? -23.656 -7.711 3.004 1 91.25 153 LEU B O 1
ATOM 5878 N N . LYS B 1 154 ? -22.609 -9.352 1.85 1 88.56 154 LYS B N 1
ATOM 5879 C CA . LYS B 1 154 ? -23.75 -10.266 1.941 1 88.56 154 LYS B CA 1
ATOM 5880 C C . LYS B 1 154 ? -24.078 -10.586 3.396 1 88.56 154 LYS B C 1
ATOM 5882 O O . LYS B 1 154 ? -25.234 -10.578 3.791 1 88.56 154 LYS B O 1
ATOM 5887 N N . GLN B 1 155 ? -23.047 -10.844 4.16 1 89 155 GLN B N 1
ATOM 5888 C CA . GLN B 1 155 ? -23.25 -11.203 5.555 1 89 155 GLN B CA 1
ATOM 5889 C C . GLN B 1 155 ? -23.734 -10.008 6.371 1 89 155 GLN B C 1
ATOM 5891 O O . GLN B 1 155 ? -24.562 -10.164 7.277 1 89 155 GLN B O 1
ATOM 5896 N N . ILE B 1 156 ? -23.203 -8.789 6.094 1 88.25 156 ILE B N 1
ATOM 5897 C CA . ILE B 1 156 ? -23.656 -7.582 6.777 1 88.25 156 ILE B CA 1
ATOM 5898 C C . ILE B 1 156 ? -25.141 -7.355 6.52 1 88.25 156 ILE B C 1
ATOM 5900 O O . ILE B 1 156 ? -25.891 -7.035 7.441 1 88.25 156 ILE B O 1
ATOM 5904 N N . CYS B 1 157 ? -25.5 -7.555 5.32 1 86.31 157 CYS B N 1
ATOM 5905 C CA . CYS B 1 157 ? -26.906 -7.359 4.953 1 86.31 157 CYS B CA 1
ATOM 5906 C C . CYS B 1 157 ? -27.797 -8.391 5.637 1 86.31 157 CYS B C 1
ATOM 5908 O O . CYS B 1 157 ? -28.875 -8.062 6.133 1 86.31 157 CYS B O 1
ATOM 5910 N N . ASN B 1 158 ? -27.328 -9.625 5.676 1 85 158 ASN B N 1
ATOM 5911 C CA . ASN B 1 158 ? -28.094 -10.688 6.312 1 85 158 ASN B CA 1
ATOM 5912 C C . ASN B 1 158 ? -28.281 -10.43 7.805 1 85 158 ASN B C 1
ATOM 5914 O O . ASN B 1 158 ? -29.375 -10.602 8.336 1 85 158 ASN B O 1
ATOM 5918 N N . VAL B 1 159 ? -27.234 -10 8.438 1 84.5 159 VAL B N 1
ATOM 5919 C CA . VAL B 1 159 ? -27.297 -9.727 9.875 1 84.5 159 VAL B CA 1
ATOM 5920 C C . VAL B 1 159 ? -28.188 -8.523 10.133 1 84.5 159 VAL B C 1
ATOM 5922 O O . VAL B 1 159 ? -28.953 -8.516 11.094 1 84.5 159 VAL B O 1
ATOM 5925 N N . SER B 1 160 ? -28.125 -7.531 9.258 1 82.62 160 SER B N 1
ATOM 5926 C CA . SER B 1 160 ? -28.922 -6.324 9.422 1 82.62 160 SER B CA 1
ATOM 5927 C C . SER B 1 160 ? -30.406 -6.613 9.25 1 82.62 160 SER B C 1
ATOM 5929 O O . SER B 1 160 ? -31.25 -6.047 9.953 1 82.62 160 SER B O 1
ATOM 5931 N N . LYS B 1 161 ? -30.688 -7.441 8.375 1 80.06 161 LYS B N 1
ATOM 5932 C CA . LYS B 1 161 ? -32.062 -7.812 8.141 1 80.06 161 LYS B CA 1
ATOM 5933 C C . LYS B 1 161 ? -32.656 -8.57 9.328 1 80.06 161 LYS B C 1
ATOM 5935 O O . LYS B 1 161 ? -33.812 -8.375 9.688 1 80.06 161 LYS B O 1
ATOM 5940 N N . ARG B 1 162 ? -31.875 -9.352 9.836 1 78.25 162 ARG B N 1
ATOM 5941 C CA . ARG B 1 162 ? -32.312 -10.156 10.969 1 78.25 162 ARG B CA 1
ATOM 5942 C C . ARG B 1 162 ? -32.562 -9.281 12.188 1 78.25 162 ARG B C 1
ATOM 5944 O O . ARG B 1 162 ? -33.469 -9.562 12.984 1 78.25 162 ARG B O 1
ATOM 5951 N N . LEU B 1 163 ? -31.766 -8.258 12.383 1 74.25 163 LEU B N 1
ATOM 5952 C CA . LEU B 1 163 ? -31.875 -7.398 13.555 1 74.25 163 LEU B CA 1
ATOM 5953 C C . LEU B 1 163 ? -33.062 -6.438 13.406 1 74.25 163 LEU B C 1
ATOM 5955 O O . LEU B 1 163 ? -33.594 -5.938 14.406 1 74.25 163 LEU B O 1
ATOM 5959 N N . GLY B 1 164 ? -33.75 -6.402 12.414 1 62.22 164 GLY B N 1
ATOM 5960 C CA . GLY B 1 164 ? -34.938 -5.602 12.195 1 62.22 164 GLY B CA 1
ATOM 5961 C C . GLY B 1 164 ? -34.688 -4.113 12.336 1 62.22 164 GLY B C 1
ATOM 5962 O O . GLY B 1 164 ? -33.562 -3.68 12.492 1 62.22 164 GLY B O 1
ATOM 5963 N N . SER B 1 165 ? -35.688 -3.107 12.133 1 58.75 165 SER B N 1
ATOM 5964 C CA . SER B 1 165 ? -35.688 -1.653 12.008 1 58.75 165 SER B CA 1
ATOM 5965 C C . SER B 1 165 ? -35.312 -0.989 13.328 1 58.75 165 SER B C 1
ATOM 5967 O O . SER B 1 165 ? -35 0.207 13.367 1 58.75 165 SER B O 1
ATOM 5969 N N . THR B 1 166 ? -35.438 -1.683 14.422 1 54.25 166 THR B N 1
ATOM 5970 C CA . THR B 1 166 ? -35.406 -0.96 15.688 1 54.25 166 THR B CA 1
ATOM 5971 C C . THR B 1 166 ? -33.969 -0.851 16.219 1 54.25 166 THR B C 1
ATOM 5973 O O . THR B 1 166 ? -33.719 -0.086 17.141 1 54.25 166 THR B O 1
ATOM 5976 N N . ILE B 1 167 ? -33.156 -1.756 15.805 1 53.97 167 ILE B N 1
ATOM 5977 C CA . ILE B 1 167 ? -31.875 -1.795 16.484 1 53.97 167 ILE B CA 1
ATOM 5978 C C . ILE B 1 167 ? -30.812 -1.142 15.609 1 53.97 167 ILE B C 1
ATOM 5980 O O . ILE B 1 167 ? -30.719 -1.419 14.414 1 53.97 167 ILE B O 1
ATOM 5984 N N . SER B 1 168 ? -30.469 0.032 15.969 1 55.5 168 SER B N 1
ATOM 5985 C CA . SER B 1 168 ? -29.406 0.802 15.344 1 55.5 168 SER B CA 1
ATOM 5986 C C . SER B 1 168 ? -28.234 -0.093 14.953 1 55.5 168 SER B C 1
ATOM 5988 O O . SER B 1 168 ? -27.828 -0.966 15.727 1 55.5 168 SER B O 1
ATOM 5990 N N . PRO B 1 169 ? -28 -0.248 13.766 1 55.56 169 PRO B N 1
ATOM 5991 C CA . PRO B 1 169 ? -27.016 -1.162 13.18 1 55.56 169 PRO B CA 1
ATOM 5992 C C . PRO B 1 169 ? -25.688 -1.178 13.953 1 55.56 169 PRO B C 1
ATOM 5994 O O . PRO B 1 169 ? -25.281 -0.149 14.492 1 55.56 169 PRO B O 1
ATOM 5997 N N . PRO B 1 170 ? -25.188 -2.336 14.336 1 59.25 170 PRO B N 1
ATOM 5998 C CA . PRO B 1 170 ? -24.141 -2.73 15.289 1 59.25 170 PRO B CA 1
ATOM 5999 C C . PRO B 1 170 ? -22.766 -2.199 14.914 1 59.25 170 PRO B C 1
ATOM 6001 O O . PRO B 1 170 ? -21.984 -2.896 14.25 1 59.25 170 PRO B O 1
ATOM 6004 N N . ILE B 1 171 ? -22.641 -0.935 14.516 1 65.81 171 ILE B N 1
ATOM 6005 C CA . ILE B 1 171 ? -21.234 -0.505 14.484 1 65.81 171 ILE B CA 1
ATOM 6006 C C . ILE B 1 171 ? -20.469 -1.144 15.641 1 65.81 171 ILE B C 1
ATOM 6008 O O . ILE B 1 171 ? -19.312 -1.524 15.484 1 65.81 171 ILE B O 1
ATOM 6012 N N . GLU B 1 172 ? -21.312 -1.31 16.641 1 72.88 172 GLU B N 1
ATOM 6013 C CA . GLU B 1 172 ? -20.672 -1.854 17.828 1 72.88 172 GLU B CA 1
ATOM 6014 C C . GLU B 1 172 ? -20.453 -3.359 17.703 1 72.88 172 GLU B C 1
ATOM 6016 O O . GLU B 1 172 ? -19.594 -3.93 18.375 1 72.88 172 GLU B O 1
ATOM 6021 N N . ALA B 1 173 ? -21.266 -3.922 16.797 1 77.75 173 ALA B N 1
ATOM 6022 C CA . ALA B 1 173 ? -21.141 -5.367 16.625 1 77.75 173 ALA B CA 1
ATOM 6023 C C . ALA B 1 173 ? -20.016 -5.715 15.672 1 77.75 173 ALA B C 1
ATOM 6025 O O . ALA B 1 173 ? -19.578 -6.867 15.594 1 77.75 173 ALA B O 1
ATOM 6026 N N . PHE B 1 174 ? -19.641 -4.719 15.016 1 87.69 174 PHE B N 1
ATOM 6027 C CA . PHE B 1 174 ? -18.547 -4.977 14.078 1 87.69 174 PHE B CA 1
ATOM 6028 C C . PHE B 1 174 ? -17.234 -5.188 14.828 1 87.69 174 PHE B C 1
ATOM 6030 O O . PHE B 1 174 ? -16.922 -4.449 15.766 1 87.69 174 PHE B O 1
ATOM 6037 N N . PRO B 1 175 ? -16.562 -6.223 14.547 1 89.19 175 PRO B N 1
ATOM 6038 C CA . PRO B 1 175 ? -15.375 -6.586 15.328 1 89.19 175 PRO B CA 1
ATOM 6039 C C . PRO B 1 175 ? -14.266 -5.543 15.234 1 89.19 175 PRO B C 1
ATOM 6041 O O . PRO B 1 175 ? -14.102 -4.906 14.188 1 89.19 175 PRO B O 1
ATOM 6044 N N . ASP B 1 176 ? -13.57 -5.398 16.312 1 88.81 176 ASP B N 1
ATOM 6045 C CA . ASP B 1 176 ? -12.406 -4.52 16.328 1 88.81 176 ASP B CA 1
ATOM 6046 C C . ASP B 1 176 ? -11.18 -5.223 15.75 1 88.81 176 ASP B C 1
ATOM 6048 O O . ASP B 1 176 ? -11.234 -6.414 15.438 1 88.81 176 ASP B O 1
ATOM 6052 N N . ILE B 1 177 ? -10.117 -4.551 15.625 1 88.75 177 ILE B N 1
ATOM 6053 C CA . ILE B 1 177 ? -8.914 -5.027 14.961 1 88.75 177 ILE B CA 1
ATOM 6054 C C . ILE B 1 177 ? -8.32 -6.195 15.742 1 88.75 177 ILE B C 1
ATOM 6056 O O . ILE B 1 177 ? -7.941 -7.215 15.164 1 88.75 177 ILE B O 1
ATOM 6060 N N . GLN B 1 178 ? -8.375 -6.055 17.031 1 88.88 178 GLN B N 1
ATOM 6061 C CA . GLN B 1 178 ? -7.758 -7.078 17.875 1 88.88 178 GLN B CA 1
ATOM 6062 C C . GLN B 1 178 ? -8.555 -8.383 17.828 1 88.88 178 GLN B C 1
ATOM 6064 O O . GLN B 1 178 ? -7.973 -9.469 17.781 1 88.88 178 GLN B O 1
ATOM 6069 N N . THR B 1 179 ? -9.859 -8.266 17.797 1 92 179 THR B N 1
ATOM 6070 C CA . THR B 1 179 ? -10.711 -9.445 17.688 1 92 179 THR B CA 1
ATOM 6071 C C . THR B 1 179 ? -10.492 -10.164 16.359 1 92 179 THR B C 1
ATOM 6073 O O . THR B 1 179 ? -10.406 -11.391 16.328 1 92 179 THR B O 1
ATOM 6076 N N . VAL B 1 180 ? -10.352 -9.469 15.328 1 93.56 180 VAL B N 1
ATOM 6077 C CA . VAL B 1 180 ? -10.148 -10.047 14 1 93.56 180 VAL B CA 1
ATOM 6078 C C . VAL B 1 180 ? -8.781 -10.727 13.945 1 93.56 180 VAL B C 1
ATOM 6080 O O . VAL B 1 180 ? -8.656 -11.844 13.438 1 93.56 180 VAL B O 1
ATOM 6083 N N . ARG B 1 181 ? -7.785 -10.062 14.477 1 91 181 ARG B N 1
ATOM 6084 C CA . ARG B 1 181 ? -6.441 -10.625 14.469 1 91 181 ARG B CA 1
ATOM 6085 C C . ARG B 1 181 ? -6.387 -11.93 15.266 1 91 181 ARG B C 1
ATOM 6087 O O . ARG B 1 181 ? -5.766 -12.898 14.828 1 91 181 ARG B O 1
ATOM 6094 N N . SER B 1 182 ? -7.086 -11.898 16.391 1 92.69 182 SER B N 1
ATOM 6095 C CA . SER B 1 182 ? -7.152 -13.109 17.188 1 92.69 182 SER B CA 1
ATOM 6096 C C . SER B 1 182 ? -7.895 -14.227 16.453 1 92.69 182 SER B C 1
ATOM 6098 O O . SER B 1 182 ? -7.48 -15.383 16.5 1 92.69 182 SER B O 1
ATOM 6100 N N . ALA B 1 183 ? -8.961 -13.875 15.828 1 94.19 183 ALA B N 1
ATOM 6101 C CA . ALA B 1 183 ? -9.727 -14.844 15.062 1 94.19 183 ALA B CA 1
ATOM 6102 C C . ALA B 1 183 ? -8.898 -15.398 13.898 1 94.19 183 ALA B C 1
ATOM 6104 O O . ALA B 1 183 ? -8.992 -16.578 13.57 1 94.19 183 ALA B O 1
ATOM 6105 N N . MET B 1 184 ? -8.109 -14.609 13.273 1 93.94 184 MET B N 1
ATOM 6106 C CA . MET B 1 184 ? -7.25 -15.055 12.188 1 93.94 184 MET B CA 1
ATOM 6107 C C . MET B 1 184 ? -6.234 -16.078 12.672 1 93.94 184 MET B C 1
ATOM 6109 O O . MET B 1 184 ? -6.012 -17.094 12.016 1 93.94 184 MET B O 1
ATOM 6113 N N . GLN B 1 185 ? -5.703 -15.781 13.852 1 92.81 185 GLN B N 1
ATOM 6114 C CA . GLN B 1 185 ? -4.738 -16.719 14.422 1 92.81 185 GLN B CA 1
ATOM 6115 C C . GLN B 1 185 ? -5.402 -18.047 14.766 1 92.81 185 GLN B C 1
ATOM 6117 O O . GLN B 1 185 ? -4.816 -19.109 14.555 1 92.81 185 GLN B O 1
ATOM 6122 N N . THR B 1 186 ? -6.59 -17.922 15.227 1 92.75 186 THR B N 1
ATOM 6123 C CA . THR B 1 186 ? -7.336 -19.141 15.539 1 92.75 186 THR B CA 1
ATOM 6124 C C . THR B 1 186 ? -7.641 -19.938 14.273 1 92.75 186 THR B C 1
ATOM 6126 O O . THR B 1 186 ? -7.457 -21.156 14.242 1 92.75 186 THR B O 1
ATOM 6129 N N . HIS B 1 187 ? -8.086 -19.266 13.258 1 92.06 187 HIS B N 1
ATOM 6130 C CA . HIS B 1 187 ? -8.359 -19.906 11.984 1 92.06 187 HIS B CA 1
ATOM 6131 C C . HIS B 1 187 ? -7.098 -20.547 11.406 1 92.06 187 HIS B C 1
ATOM 6133 O O . HIS B 1 187 ? -7.152 -21.625 10.828 1 92.06 187 HIS B O 1
ATOM 6139 N N . LEU B 1 188 ? -5.996 -19.828 11.578 1 93.06 188 LEU B N 1
ATOM 6140 C CA . LEU B 1 188 ? -4.738 -20.344 11.062 1 93.06 188 LEU B CA 1
ATOM 6141 C C . LEU B 1 188 ? -4.363 -21.656 11.758 1 93.06 188 LEU B C 1
ATOM 6143 O O . LEU B 1 188 ? -3.955 -22.609 11.102 1 93.06 188 LEU B O 1
ATOM 6147 N N . ARG B 1 189 ? -4.531 -21.672 13.055 1 93.19 189 ARG B N 1
ATOM 6148 C CA . ARG B 1 189 ? -4.227 -22.875 13.82 1 93.19 189 ARG B CA 1
ATOM 6149 C C . ARG B 1 189 ? -5.113 -24.047 13.383 1 93.19 189 ARG B C 1
ATOM 6151 O O . ARG B 1 189 ? -4.633 -25.156 13.18 1 93.19 189 ARG B O 1
ATOM 6158 N N . PHE B 1 190 ? -6.328 -23.75 13.18 1 91.5 190 PHE B N 1
ATOM 6159 C CA . PHE B 1 190 ? -7.266 -24.781 12.75 1 91.5 190 PHE B CA 1
ATOM 6160 C C . PHE B 1 190 ? -6.922 -25.281 11.352 1 91.5 190 PHE B C 1
ATOM 6162 O O . PHE B 1 190 ? -6.957 -26.484 11.086 1 91.5 190 PHE B O 1
ATOM 6169 N N . CYS B 1 191 ? -6.66 -24.344 10.508 1 89.81 191 CYS B N 1
ATOM 6170 C CA . CYS B 1 191 ? -6.312 -24.688 9.133 1 89.81 191 CYS B CA 1
ATOM 6171 C C . CYS B 1 191 ? -5.043 -25.531 9.086 1 89.81 191 CYS B C 1
ATOM 6173 O O . CYS B 1 191 ? -4.98 -26.516 8.367 1 89.81 191 CYS B O 1
ATOM 6175 N N . ALA B 1 192 ? -4.078 -25.156 9.891 1 92.5 192 ALA B N 1
ATOM 6176 C CA . ALA B 1 192 ? -2.816 -25.891 9.922 1 92.5 192 ALA B CA 1
ATOM 6177 C C . ALA B 1 192 ? -3.025 -27.312 10.445 1 92.5 192 ALA B C 1
ATOM 6179 O O . ALA B 1 192 ? -2.48 -28.266 9.898 1 92.5 192 ALA B O 1
ATOM 6180 N N . ASP B 1 193 ? -3.867 -27.422 11.422 1 93.12 193 ASP B N 1
ATOM 6181 C CA . ASP B 1 193 ? -4.152 -28.734 11.992 1 93.12 193 ASP B CA 1
ATOM 6182 C C . ASP B 1 193 ? -4.934 -29.594 11.016 1 93.12 193 ASP B C 1
ATOM 6184 O O . ASP B 1 193 ? -4.656 -30.797 10.883 1 93.12 193 ASP B O 1
ATOM 6188 N N . ASP B 1 194 ? -5.844 -29.016 10.398 1 91.25 194 ASP B N 1
ATOM 6189 C CA . ASP B 1 194 ? -6.637 -29.734 9.406 1 91.25 194 ASP B CA 1
ATOM 6190 C C . ASP B 1 194 ? -5.766 -30.219 8.242 1 91.25 194 ASP B C 1
ATOM 6192 O O . ASP B 1 194 ? -5.902 -31.344 7.781 1 91.25 194 ASP B O 1
ATOM 6196 N N . LEU B 1 195 ? -4.918 -29.391 7.816 1 92.25 195 LEU B N 1
ATOM 6197 C CA . LEU B 1 195 ? -4.023 -29.734 6.715 1 92.25 195 LEU B CA 1
ATOM 6198 C C . LEU B 1 195 ? -3.049 -30.844 7.137 1 92.25 195 LEU B C 1
ATOM 6200 O O . LEU B 1 195 ? -2.777 -31.766 6.371 1 92.25 195 LEU B O 1
ATOM 6204 N N . LYS B 1 196 ? -2.592 -30.703 8.305 1 93.88 196 LYS B N 1
ATOM 6205 C CA . LYS B 1 196 ? -1.694 -31.719 8.82 1 93.88 196 LYS B CA 1
ATOM 6206 C C . LYS B 1 196 ? -2.379 -33.094 8.852 1 93.88 196 LYS B C 1
ATOM 6208 O O . LYS B 1 196 ? -1.808 -34.094 8.406 1 93.88 196 LYS B O 1
ATOM 6213 N N . ASN B 1 197 ? -3.578 -33.062 9.297 1 93.06 197 ASN B N 1
ATOM 6214 C CA . ASN B 1 197 ? -4.344 -34.312 9.367 1 93.06 197 ASN B CA 1
ATOM 6215 C C . ASN B 1 197 ? -4.625 -34.875 7.977 1 93.06 197 ASN B C 1
ATOM 6217 O O . ASN B 1 197 ? -4.523 -36.094 7.762 1 93.06 197 ASN B O 1
ATOM 6221 N N . GLU B 1 198 ? -4.922 -34.062 7.055 1 90.88 198 GLU B N 1
ATOM 6222 C CA . GLU B 1 198 ? -5.227 -34.5 5.695 1 90.88 198 GLU B CA 1
ATOM 6223 C C . GLU B 1 198 ? -3.977 -35 4.984 1 90.88 198 GLU B C 1
ATOM 6225 O O . GLU B 1 198 ? -3.984 -36.094 4.406 1 90.88 198 GLU B O 1
ATOM 6230 N N . LEU B 1 199 ? -2.906 -34.281 5.105 1 92.19 199 LEU B N 1
ATOM 6231 C CA . LEU B 1 199 ? -1.705 -34.562 4.332 1 92.19 199 LEU B CA 1
ATOM 6232 C C . LEU B 1 199 ? -0.961 -35.781 4.918 1 92.19 199 LEU B C 1
ATOM 6234 O O . LEU B 1 199 ? -0.353 -36.562 4.184 1 92.19 199 LEU B O 1
ATOM 6238 N N . SER B 1 200 ? -1.022 -35.875 6.188 1 90.88 200 SER B N 1
ATOM 6239 C CA . SER B 1 200 ? -0.364 -37.031 6.824 1 90.88 200 SER B CA 1
ATOM 6240 C C . SER B 1 200 ? -1.065 -38.344 6.477 1 90.88 200 SER B C 1
ATOM 6242 O O . SER B 1 200 ? -0.434 -39.406 6.441 1 90.88 200 SER B O 1
ATOM 6244 N N . ARG B 1 201 ? -2.293 -38.219 6.133 1 87 201 ARG B N 1
ATOM 6245 C CA . ARG B 1 201 ? -3.078 -39.406 5.875 1 87 201 ARG B CA 1
ATOM 6246 C C . ARG B 1 201 ? -3.186 -39.688 4.379 1 87 201 ARG B C 1
ATOM 6248 O O . ARG B 1 201 ? -3.711 -40.719 3.965 1 87 201 ARG B O 1
ATOM 6255 N N . THR B 1 202 ? -2.766 -38.812 3.592 1 85.19 202 THR B N 1
ATOM 6256 C CA . THR B 1 202 ? -2.855 -39 2.146 1 85.19 202 THR B CA 1
ATOM 6257 C C . THR B 1 202 ? -1.764 -39.938 1.651 1 85.19 202 THR B C 1
ATOM 6259 O O . THR B 1 202 ? -0.6 -39.562 1.537 1 85.19 202 THR B O 1
ATOM 6262 N N . ALA B 1 203 ? -2.152 -41.125 1.311 1 78.19 203 ALA B N 1
ATOM 6263 C CA . ALA B 1 203 ? -1.223 -42.156 0.91 1 78.19 203 ALA B CA 1
ATOM 6264 C C . ALA B 1 203 ? -0.52 -41.812 -0.397 1 78.19 203 ALA B C 1
ATOM 6266 O O . ALA B 1 203 ? 0.635 -42.188 -0.61 1 78.19 203 ALA B O 1
ATOM 6267 N N . GLN B 1 204 ? -1.312 -41.125 -1.272 1 79.94 204 GLN B N 1
ATOM 6268 C CA . GLN B 1 204 ? -0.757 -40.844 -2.586 1 79.94 204 GLN B CA 1
ATOM 6269 C C . GLN B 1 204 ? 0.235 -39.688 -2.504 1 79.94 204 GLN B C 1
ATOM 6271 O O . GLN B 1 204 ? 0.967 -39.406 -3.461 1 79.94 204 GLN B O 1
ATOM 6276 N N . GLY B 1 205 ? 0.208 -39.094 -1.393 1 81.81 205 GLY B N 1
ATOM 6277 C CA . GLY B 1 205 ? 1.209 -38.062 -1.148 1 81.81 205 GLY B CA 1
ATOM 6278 C C . GLY B 1 205 ? 0.792 -36.688 -1.644 1 81.81 205 GLY B C 1
ATOM 6279 O O . GLY B 1 205 ? -0.319 -36.531 -2.148 1 81.81 205 GLY B O 1
ATOM 6280 N N . CYS B 1 206 ? 1.608 -35.688 -1.368 1 91.56 206 CYS B N 1
ATOM 6281 C CA . CYS B 1 206 ? 1.457 -34.281 -1.737 1 91.56 206 CYS B CA 1
ATOM 6282 C C . CYS B 1 206 ? 2.656 -33.812 -2.543 1 91.56 206 CYS B C 1
ATOM 6284 O O . CYS B 1 206 ? 3.783 -34.25 -2.314 1 91.56 206 CYS B O 1
ATOM 6286 N N . ARG B 1 207 ? 2.309 -33.125 -3.6 1 95.62 207 ARG B N 1
ATOM 6287 C CA . ARG B 1 207 ? 3.381 -32.562 -4.41 1 95.62 207 ARG B CA 1
ATOM 6288 C C . ARG B 1 207 ? 3.566 -31.078 -4.102 1 95.62 207 ARG B C 1
ATOM 6290 O O . ARG B 1 207 ? 2.59 -30.344 -3.916 1 95.62 207 ARG B O 1
ATOM 6297 N N . LEU B 1 208 ? 4.828 -30.688 -3.979 1 95.44 208 LEU B N 1
ATOM 6298 C CA . LEU B 1 208 ? 5.117 -29.312 -3.586 1 95.44 208 LEU B CA 1
ATOM 6299 C C . LEU B 1 208 ? 5.57 -28.484 -4.789 1 95.44 208 LEU B C 1
ATOM 6301 O O . LEU B 1 208 ? 6.094 -29.031 -5.762 1 95.44 208 LEU B O 1
ATOM 6305 N N . ALA B 1 209 ? 5.305 -27.25 -4.781 1 95.75 209 ALA B N 1
ATOM 6306 C CA . ALA B 1 209 ? 5.773 -26.281 -5.773 1 95.75 209 ALA B CA 1
ATOM 6307 C C . ALA B 1 209 ? 6.234 -25 -5.105 1 95.75 209 ALA B C 1
ATOM 6309 O O . ALA B 1 209 ? 5.609 -24.516 -4.152 1 95.75 209 ALA B O 1
ATOM 6310 N N . LEU B 1 210 ? 7.285 -24.469 -5.57 1 93.88 210 LEU B N 1
ATOM 6311 C CA . LEU B 1 210 ? 7.867 -23.266 -4.98 1 93.88 210 LEU B CA 1
ATOM 6312 C C . LEU B 1 210 ? 7.574 -22.047 -5.844 1 93.88 210 LEU B C 1
ATOM 6314 O O . LEU B 1 210 ? 7.906 -22.031 -7.031 1 93.88 210 LEU B O 1
ATOM 6318 N N . GLU B 1 211 ? 6.965 -21.062 -5.223 1 93.25 211 GLU B N 1
ATOM 6319 C CA . GLU B 1 211 ? 6.707 -19.766 -5.852 1 93.25 211 GLU B CA 1
ATOM 6320 C C . GLU B 1 211 ? 7.609 -18.688 -5.277 1 93.25 211 GLU B C 1
ATOM 6322 O O . GLU B 1 211 ? 7.859 -18.641 -4.07 1 93.25 211 GLU B O 1
ATOM 6327 N N . THR B 1 212 ? 8.086 -17.891 -6.148 1 90 212 THR B N 1
ATOM 6328 C CA . THR B 1 212 ? 8.719 -16.656 -5.695 1 90 212 THR B CA 1
ATOM 6329 C C . THR B 1 212 ? 7.75 -15.484 -5.793 1 90 212 THR B C 1
ATOM 6331 O O . THR B 1 212 ? 7.379 -15.062 -6.895 1 90 212 THR B O 1
ATOM 6334 N N . LEU B 1 213 ? 7.363 -15.016 -4.645 1 91.56 213 LEU B N 1
ATOM 6335 C CA . LEU B 1 213 ? 6.402 -13.922 -4.562 1 91.56 213 LEU B CA 1
ATOM 6336 C C . LEU B 1 213 ? 7.09 -12.625 -4.141 1 91.56 213 LEU B C 1
ATOM 6338 O O . LEU B 1 213 ? 7.832 -12.609 -3.156 1 91.56 213 LEU B O 1
ATOM 6342 N N . THR B 1 214 ? 6.891 -11.586 -4.941 1 88.19 214 THR B N 1
ATOM 6343 C CA . THR B 1 214 ? 7.379 -10.258 -4.559 1 88.19 214 THR B CA 1
ATOM 6344 C C . THR B 1 214 ? 6.258 -9.43 -3.934 1 88.19 214 THR B C 1
ATOM 6346 O O . THR B 1 214 ? 5.227 -9.203 -4.562 1 88.19 214 THR B O 1
ATOM 6349 N N . TYR B 1 215 ? 6.445 -9.07 -2.674 1 87.38 215 TYR B N 1
ATOM 6350 C CA . TYR B 1 215 ? 5.473 -8.281 -1.928 1 87.38 215 TYR B CA 1
ATOM 6351 C C . TYR B 1 215 ? 6.156 -7.152 -1.163 1 87.38 215 TYR B C 1
ATOM 6353 O O . TYR B 1 215 ? 7.113 -7.387 -0.421 1 87.38 215 TYR B O 1
ATOM 6361 N N . SER B 1 216 ? 5.668 -5.906 -1.389 1 79.88 216 SER B N 1
ATOM 6362 C CA . SER B 1 216 ? 6.188 -4.699 -0.752 1 79.88 216 SER B CA 1
ATOM 6363 C C . SER B 1 216 ? 7.695 -4.578 -0.941 1 79.88 216 SER B C 1
ATOM 6365 O O . SER B 1 216 ? 8.422 -4.293 0.011 1 79.88 216 SER B O 1
ATOM 6367 N N . GLY B 1 217 ? 8.18 -5 -2.121 1 78.12 217 GLY B N 1
ATOM 6368 C CA . GLY B 1 217 ? 9.578 -4.832 -2.49 1 78.12 217 GLY B CA 1
ATOM 6369 C C . GLY B 1 217 ? 10.469 -5.957 -1.988 1 78.12 217 GLY B C 1
ATOM 6370 O O . GLY B 1 217 ? 11.688 -5.926 -2.182 1 78.12 217 GLY B O 1
ATOM 6371 N N . ARG B 1 218 ? 9.93 -6.914 -1.342 1 84.81 218 ARG B N 1
ATOM 6372 C CA . ARG B 1 218 ? 10.695 -8.055 -0.843 1 84.81 218 ARG B CA 1
ATOM 6373 C C . ARG B 1 218 ? 10.234 -9.352 -1.494 1 84.81 218 ARG B C 1
ATOM 6375 O O . ARG B 1 218 ? 9.062 -9.484 -1.854 1 84.81 218 ARG B O 1
ATOM 6382 N N . ASP B 1 219 ? 11.195 -10.266 -1.572 1 89.56 219 ASP B N 1
ATOM 6383 C CA . ASP B 1 219 ? 10.875 -11.555 -2.172 1 89.56 219 ASP B CA 1
ATOM 6384 C C . ASP B 1 219 ? 10.57 -12.602 -1.1 1 89.56 219 ASP B C 1
ATOM 6386 O O . ASP B 1 219 ? 11.242 -12.648 -0.064 1 89.56 219 ASP B O 1
ATOM 6390 N N . TYR B 1 220 ? 9.586 -13.359 -1.382 1 92.19 220 TYR B N 1
ATOM 6391 C CA . TYR B 1 220 ? 9.18 -14.461 -0.513 1 92.19 220 TYR B CA 1
ATOM 6392 C C . TYR B 1 220 ? 9.133 -15.773 -1.282 1 92.19 220 TYR B C 1
ATOM 6394 O O . TYR B 1 220 ? 8.891 -15.789 -2.492 1 92.19 220 TYR B O 1
ATOM 6402 N N . ARG B 1 221 ? 9.516 -16.797 -0.562 1 92.62 221 ARG B N 1
ATOM 6403 C CA . ARG B 1 221 ? 9.32 -18.141 -1.097 1 92.62 221 ARG B CA 1
ATOM 6404 C C . ARG B 1 221 ? 8.055 -18.781 -0.536 1 92.62 221 ARG B C 1
ATOM 6406 O O . ARG B 1 221 ? 7.926 -18.969 0.677 1 92.62 221 ARG B O 1
ATOM 6413 N N . VAL B 1 222 ? 7.168 -19.047 -1.457 1 95.62 222 VAL B N 1
ATOM 6414 C CA . VAL B 1 222 ? 5.887 -19.625 -1.06 1 95.62 222 VAL B CA 1
ATOM 6415 C C . VAL B 1 222 ? 5.82 -21.078 -1.508 1 95.62 222 VAL B C 1
ATOM 6417 O O . VAL B 1 222 ? 6.023 -21.375 -2.686 1 95.62 222 VAL B O 1
ATOM 6420 N N . ILE B 1 223 ? 5.57 -21.969 -0.604 1 95.81 223 ILE B N 1
ATOM 6421 C CA . ILE B 1 223 ? 5.492 -23.391 -0.915 1 95.81 223 ILE B CA 1
ATOM 6422 C C . ILE B 1 223 ? 4.031 -23.812 -1.001 1 95.81 223 ILE B C 1
ATOM 6424 O O . ILE B 1 223 ? 3.281 -23.688 -0.03 1 95.81 223 ILE B O 1
ATOM 6428 N N . HIS B 1 224 ? 3.676 -24.281 -2.139 1 96.12 224 HIS B N 1
ATOM 6429 C CA . HIS B 1 224 ? 2.336 -24.797 -2.389 1 96.12 224 HIS B CA 1
ATOM 6430 C C . HIS B 1 224 ? 2.316 -26.328 -2.303 1 96.12 224 HIS B C 1
ATOM 6432 O O . HIS B 1 224 ? 3.258 -26.984 -2.742 1 96.12 224 HIS B O 1
ATOM 6438 N N . GLY B 1 225 ? 1.288 -26.859 -1.688 1 95.38 225 GLY B N 1
ATOM 6439 C CA . GLY B 1 225 ? 1.045 -28.297 -1.689 1 95.38 225 GLY B CA 1
ATOM 6440 C C . GLY B 1 225 ? -0.193 -28.688 -2.475 1 95.38 225 GLY B C 1
ATOM 6441 O O . GLY B 1 225 ? -1.307 -28.281 -2.129 1 95.38 225 GLY B O 1
ATOM 6442 N N . SER B 1 226 ? 0.029 -29.438 -3.561 1 94.19 226 SER B N 1
ATOM 6443 C CA . SER B 1 226 ? -1.08 -29.859 -4.406 1 94.19 226 SER B CA 1
ATOM 6444 C C . SER B 1 226 ? -1.361 -31.344 -4.238 1 94.19 226 SER B C 1
ATOM 6446 O O . SER B 1 226 ? -0.444 -32.125 -4 1 94.19 226 SER B O 1
ATOM 6448 N N . ARG B 1 227 ? -2.6 -31.719 -4.309 1 93.12 227 ARG B N 1
ATOM 6449 C CA . ARG B 1 227 ? -3.057 -33.094 -4.25 1 93.12 227 ARG B CA 1
ATOM 6450 C C . ARG B 1 227 ? -4.395 -33.281 -4.965 1 93.12 227 ARG B C 1
ATOM 6452 O O . ARG B 1 227 ? -5.074 -32.281 -5.258 1 93.12 227 ARG B O 1
ATOM 6459 N N . ILE B 1 228 ? -4.621 -34.438 -5.395 1 92.69 228 ILE B N 1
ATOM 6460 C CA . ILE B 1 228 ? -5.926 -34.781 -5.941 1 92.69 228 ILE B CA 1
ATOM 6461 C C . ILE B 1 228 ? -6.68 -35.656 -4.938 1 92.69 228 ILE B C 1
ATOM 6463 O O . ILE B 1 228 ? -6.184 -36.719 -4.52 1 92.69 228 ILE B O 1
ATOM 6467 N N . SER B 1 229 ? -7.836 -35.25 -4.516 1 87.94 229 SER B N 1
ATOM 6468 C CA . SER B 1 229 ? -8.648 -35.969 -3.541 1 87.94 229 SER B CA 1
ATOM 6469 C C . SER B 1 229 ? -9.148 -37.281 -4.113 1 87.94 229 SER B C 1
ATOM 6471 O O . SER B 1 229 ? -9.031 -37.531 -5.316 1 87.94 229 SER B O 1
ATOM 6473 N N . PRO B 1 230 ? -9.672 -38.156 -3.211 1 86.38 230 PRO B N 1
ATOM 6474 C CA . PRO B 1 230 ? -10.258 -39.406 -3.703 1 86.38 230 PRO B CA 1
ATOM 6475 C C . PRO B 1 230 ? -11.414 -39.188 -4.672 1 86.38 230 PRO B C 1
ATOM 6477 O O . PRO B 1 230 ? -11.688 -40.031 -5.523 1 86.38 230 PRO B O 1
ATOM 6480 N N . GLU B 1 231 ? -12.047 -37.938 -4.574 1 86.31 231 GLU B N 1
ATOM 6481 C CA . GLU B 1 231 ? -13.125 -37.562 -5.488 1 86.31 231 GLU B CA 1
ATOM 6482 C C . GLU B 1 231 ? -12.578 -36.906 -6.746 1 86.31 231 GLU B C 1
ATOM 6484 O O . GLU B 1 231 ? -13.344 -36.375 -7.562 1 86.31 231 GLU B O 1
ATOM 6489 N N . TRP B 1 232 ? -11.242 -36.938 -6.902 1 90.94 232 TRP B N 1
ATOM 6490 C CA . TRP B 1 232 ? -10.508 -36.438 -8.07 1 90.94 232 TRP B CA 1
ATOM 6491 C C . TRP B 1 232 ? -10.672 -34.938 -8.234 1 90.94 232 TRP B C 1
ATOM 6493 O O . TRP B 1 232 ? -10.789 -34.438 -9.352 1 90.94 232 TRP B O 1
ATOM 6503 N N . LYS B 1 233 ? -10.734 -34.375 -7.102 1 88.62 233 LYS B N 1
ATOM 6504 C CA . LYS B 1 233 ? -10.734 -32.906 -7.09 1 88.62 233 LYS B CA 1
ATOM 6505 C C . LYS B 1 233 ? -9.344 -32.344 -6.797 1 88.62 233 LYS B C 1
ATOM 6507 O O . LYS B 1 233 ? -8.672 -32.812 -5.871 1 88.62 233 LYS B O 1
ATOM 6512 N N . TRP B 1 234 ? -8.992 -31.438 -7.633 1 91.5 234 TRP B N 1
ATOM 6513 C CA . TRP B 1 234 ? -7.695 -30.797 -7.445 1 91.5 234 TRP B CA 1
ATOM 6514 C C . TRP B 1 234 ? -7.727 -29.844 -6.254 1 91.5 234 TRP B C 1
ATOM 6516 O O . TRP B 1 234 ? -8.633 -29.016 -6.133 1 91.5 234 TRP B O 1
ATOM 6526 N N . ARG B 1 235 ? -6.773 -29.984 -5.328 1 90.25 235 ARG B N 1
ATOM 6527 C CA . ARG B 1 235 ? -6.633 -29.078 -4.184 1 90.25 235 ARG B CA 1
ATOM 6528 C C . ARG B 1 235 ? -5.199 -28.578 -4.051 1 90.25 235 ARG B C 1
ATOM 6530 O O . ARG B 1 235 ? -4.25 -29.328 -4.281 1 90.25 235 ARG B O 1
ATOM 6537 N N . SER B 1 236 ? -5.102 -27.328 -3.83 1 93.31 236 SER B N 1
ATOM 6538 C CA . SER B 1 236 ? -3.791 -26.734 -3.609 1 93.31 236 SER B CA 1
ATOM 6539 C C . SER B 1 236 ? -3.834 -25.719 -2.475 1 93.31 236 SER B C 1
ATOM 6541 O O . SER B 1 236 ? -4.695 -24.828 -2.455 1 93.31 236 SER B O 1
ATOM 6543 N N . ASN B 1 237 ? -2.945 -25.875 -1.481 1 94.06 237 ASN B N 1
ATOM 6544 C CA . ASN B 1 237 ? -2.871 -24.953 -0.351 1 94.06 237 ASN B CA 1
ATOM 6545 C C . ASN B 1 237 ? -1.447 -24.453 -0.129 1 94.06 237 ASN B C 1
ATOM 6547 O O . ASN B 1 237 ? -0.482 -25.125 -0.478 1 94.06 237 ASN B O 1
ATOM 6551 N N . ILE B 1 238 ? -1.351 -23.312 0.355 1 95.81 238 ILE B N 1
ATOM 6552 C CA . ILE B 1 238 ? -0.053 -22.781 0.767 1 95.81 238 ILE B CA 1
ATOM 6553 C C . ILE B 1 238 ? 0.335 -23.375 2.121 1 95.81 238 ILE B C 1
ATOM 6555 O O . ILE B 1 238 ? -0.437 -23.312 3.08 1 95.81 238 ILE B O 1
ATOM 6559 N N . LEU B 1 239 ? 1.517 -23.953 2.168 1 95.75 239 LEU B N 1
ATOM 6560 C CA . LEU B 1 239 ? 1.942 -24.672 3.365 1 95.75 239 LEU B CA 1
ATOM 6561 C C . LEU B 1 239 ? 2.996 -23.875 4.129 1 95.75 239 LEU B C 1
ATOM 6563 O O . LEU B 1 239 ? 3.254 -24.141 5.301 1 95.75 239 LEU B O 1
ATOM 6567 N N . GLY B 1 240 ? 3.592 -22.938 3.42 1 94.81 240 GLY B N 1
ATOM 6568 C CA . GLY B 1 240 ? 4.609 -22.125 4.07 1 94.81 240 GLY B CA 1
ATOM 6569 C C . GLY B 1 240 ? 4.996 -20.891 3.268 1 94.81 240 GLY B C 1
ATOM 6570 O O . GLY B 1 240 ? 4.973 -20.922 2.035 1 94.81 240 GLY B O 1
ATOM 6571 N N . VAL B 1 241 ? 5.254 -19.828 3.959 1 95.19 241 VAL B N 1
ATOM 6572 C CA . VAL B 1 241 ? 5.75 -18.594 3.389 1 95.19 241 VAL B CA 1
ATOM 6573 C C . VAL B 1 241 ? 7.035 -18.172 4.098 1 95.19 241 VAL B C 1
ATOM 6575 O O . VAL B 1 241 ? 7.047 -17.984 5.32 1 95.19 241 VAL B O 1
ATOM 6578 N N . PHE B 1 242 ? 8.094 -18.047 3.303 1 92.44 242 PHE B N 1
ATOM 6579 C CA . PHE B 1 242 ? 9.398 -17.766 3.881 1 92.44 242 PHE B CA 1
ATOM 6580 C C . PHE B 1 242 ? 10 -16.5 3.262 1 92.44 242 PHE B C 1
ATOM 6582 O O . PHE B 1 242 ? 9.859 -16.266 2.061 1 92.44 242 PHE B O 1
ATOM 6589 N N . LYS B 1 243 ? 10.648 -15.695 4.07 1 88.06 243 LYS B N 1
ATOM 6590 C CA . LYS B 1 243 ? 11.398 -14.555 3.541 1 88.06 243 LYS B CA 1
ATOM 6591 C C . LYS B 1 243 ? 12.625 -15.016 2.77 1 88.06 243 LYS B C 1
ATOM 6593 O O . LYS B 1 243 ? 13.367 -15.891 3.229 1 88.06 243 LYS B O 1
ATOM 6598 N N . ALA B 1 244 ? 12.672 -14.469 1.586 1 86.31 244 ALA B N 1
ATOM 6599 C CA . ALA B 1 244 ? 13.828 -14.812 0.768 1 86.31 244 ALA B CA 1
ATOM 6600 C C . ALA B 1 244 ? 15.102 -14.164 1.312 1 86.31 244 ALA B C 1
ATOM 6602 O O . ALA B 1 244 ? 15.086 -12.992 1.696 1 86.31 244 ALA B O 1
ATOM 6603 N N . ARG B 1 245 ? 16.062 -14.969 1.645 1 77 245 ARG B N 1
ATOM 6604 C CA . ARG B 1 245 ? 17.359 -14.469 2.088 1 77 245 ARG B CA 1
ATOM 6605 C C . ARG B 1 245 ? 18.469 -14.875 1.121 1 77 245 ARG B C 1
ATOM 6607 O O . ARG B 1 245 ? 18.281 -15.773 0.293 1 77 245 ARG B O 1
ATOM 6614 N N . GLU B 1 246 ? 19.484 -14.133 1.073 1 65.81 246 GLU B N 1
ATOM 6615 C CA . GLU B 1 246 ? 20.609 -14.414 0.181 1 65.81 246 GLU B CA 1
ATOM 6616 C C . GLU B 1 246 ? 21.141 -15.828 0.387 1 65.81 246 GLU B C 1
ATOM 6618 O O . GLU B 1 246 ? 21.453 -16.516 -0.58 1 65.81 246 GLU B O 1
ATOM 6623 N N . ASN B 1 247 ? 21.234 -16.234 1.613 1 65.56 247 ASN B N 1
ATOM 6624 C CA . ASN B 1 247 ? 21.766 -17.562 1.896 1 65.56 247 ASN B CA 1
ATOM 6625 C C . ASN B 1 247 ? 20.656 -18.531 2.281 1 65.56 247 ASN B C 1
ATOM 6627 O O . ASN B 1 247 ? 20.828 -19.344 3.191 1 65.56 247 ASN B O 1
ATOM 6631 N N . GLU B 1 248 ? 19.688 -18.375 1.369 1 74.5 248 GLU B N 1
ATOM 6632 C CA . GLU B 1 248 ? 18.547 -19.188 1.751 1 74.5 248 GLU B CA 1
ATOM 6633 C C . GLU B 1 248 ? 18.719 -20.625 1.263 1 74.5 248 GLU B C 1
ATOM 6635 O O . GLU B 1 248 ? 19.281 -20.859 0.197 1 74.5 248 GLU B O 1
ATOM 6640 N N . SER B 1 249 ? 18.484 -21.578 2.139 1 82.44 249 SER B N 1
ATOM 6641 C CA . SER B 1 249 ? 18.438 -23 1.76 1 82.44 249 SER B CA 1
ATOM 6642 C C . SER B 1 249 ? 17.016 -23.453 1.489 1 82.44 249 SER B C 1
ATOM 6644 O O . SER B 1 249 ? 16.203 -23.562 2.414 1 82.44 249 SER B O 1
ATOM 6646 N N . LEU B 1 250 ? 16.75 -23.719 0.188 1 86.19 250 LEU B N 1
ATOM 6647 C CA . LEU B 1 250 ? 15.422 -24.219 -0.189 1 86.19 250 LEU B CA 1
ATOM 6648 C C . LEU B 1 250 ? 15.125 -25.547 0.5 1 86.19 250 LEU B C 1
ATOM 6650 O O . LEU B 1 250 ? 13.984 -25.797 0.883 1 86.19 250 LEU B O 1
ATOM 6654 N N . SER B 1 251 ? 16.203 -26.328 0.667 1 87.62 251 SER B N 1
ATOM 6655 C CA . SER B 1 251 ? 16.031 -27.625 1.318 1 87.62 251 SER B CA 1
ATOM 6656 C C . SER B 1 251 ? 15.547 -27.469 2.756 1 87.62 251 SER B C 1
ATOM 6658 O O . SER B 1 251 ? 14.727 -28.25 3.23 1 87.62 251 SER B O 1
ATOM 6660 N N . GLU B 1 252 ? 16.078 -26.469 3.352 1 88.19 252 GLU B N 1
ATOM 6661 C CA . GLU B 1 252 ? 15.664 -26.219 4.727 1 88.19 252 GLU B CA 1
ATOM 6662 C C . GLU B 1 252 ? 14.188 -25.828 4.793 1 88.19 252 GLU B C 1
ATOM 6664 O O . GLU B 1 252 ? 13.453 -26.281 5.672 1 88.19 252 GLU B O 1
ATOM 6669 N N . MET B 1 253 ? 13.766 -25.062 3.859 1 91 253 MET B N 1
ATOM 6670 C CA . MET B 1 253 ? 12.375 -24.625 3.826 1 91 253 MET B CA 1
ATOM 6671 C C . MET B 1 253 ? 11.438 -25.812 3.59 1 91 253 MET B C 1
ATOM 6673 O O . MET B 1 253 ? 10.414 -25.938 4.262 1 91 253 MET B O 1
ATOM 6677 N N . ILE B 1 254 ? 11.836 -26.625 2.689 1 92.31 254 ILE B N 1
ATOM 6678 C CA . ILE B 1 254 ? 11.031 -27.797 2.363 1 92.31 254 ILE B CA 1
ATOM 6679 C C . ILE B 1 254 ? 10.992 -28.75 3.561 1 92.31 254 ILE B C 1
ATOM 6681 O O . ILE B 1 254 ? 9.945 -29.297 3.889 1 92.31 254 ILE B O 1
ATOM 6685 N N . ASN B 1 255 ? 12.125 -28.891 4.23 1 92.12 255 ASN B N 1
ATOM 6686 C CA . ASN B 1 255 ? 12.18 -29.766 5.402 1 92.12 255 ASN B CA 1
ATOM 6687 C C . ASN B 1 255 ? 11.25 -29.266 6.512 1 92.12 255 ASN B C 1
ATOM 6689 O O . ASN B 1 255 ? 10.625 -30.062 7.203 1 92.12 255 ASN B O 1
ATOM 6693 N N . ILE B 1 256 ? 11.203 -27.984 6.633 1 93.38 256 ILE B N 1
ATOM 6694 C CA . ILE B 1 256 ? 10.328 -27.406 7.645 1 93.38 256 ILE B CA 1
ATOM 6695 C C . ILE B 1 256 ? 8.875 -27.75 7.332 1 93.38 256 ILE B C 1
ATOM 6697 O O . ILE B 1 256 ? 8.133 -28.172 8.219 1 93.38 256 ILE B O 1
ATOM 6701 N N . VAL B 1 257 ? 8.516 -27.625 6.07 1 94.81 257 VAL B N 1
ATOM 6702 C CA . VAL B 1 257 ? 7.145 -27.891 5.656 1 94.81 257 VAL B CA 1
ATOM 6703 C C . VAL B 1 257 ? 6.84 -29.375 5.805 1 94.81 257 VAL B C 1
ATOM 6705 O O . VAL B 1 257 ? 5.781 -29.75 6.309 1 94.81 257 VAL B O 1
ATOM 6708 N N . VAL B 1 258 ? 7.797 -30.219 5.398 1 93.81 258 VAL B N 1
ATOM 6709 C CA . VAL B 1 258 ? 7.621 -31.656 5.473 1 93.81 258 VAL B CA 1
ATOM 6710 C C . VAL B 1 258 ? 7.461 -32.094 6.93 1 93.81 258 VAL B C 1
ATOM 6712 O O . VAL B 1 258 ? 6.621 -32.938 7.246 1 93.81 258 VAL B O 1
ATOM 6715 N N . HIS B 1 259 ? 8.18 -31.469 7.785 1 94.25 259 HIS B N 1
ATOM 6716 C CA . HIS B 1 259 ? 8.109 -31.797 9.203 1 94.25 259 HIS B CA 1
ATOM 6717 C C . HIS B 1 259 ? 6.812 -31.281 9.82 1 94.25 259 HIS B C 1
ATOM 6719 O O . HIS B 1 259 ? 6.152 -32 10.578 1 94.25 259 HIS B O 1
ATOM 6725 N N . ASN B 1 260 ? 6.469 -30.078 9.523 1 94.44 260 ASN B N 1
ATOM 6726 C CA . ASN B 1 260 ? 5.281 -29.453 10.102 1 94.44 260 ASN B CA 1
ATOM 6727 C C . ASN B 1 260 ? 4.016 -30.234 9.758 1 94.44 260 ASN B C 1
ATOM 6729 O O . ASN B 1 260 ? 3.104 -30.344 10.578 1 94.44 260 ASN B O 1
ATOM 6733 N N . TYR B 1 261 ? 3.99 -30.75 8.508 1 94.69 261 TYR B N 1
ATOM 6734 C CA . TYR B 1 261 ? 2.758 -31.391 8.055 1 94.69 261 TYR B CA 1
ATOM 6735 C C . TYR B 1 261 ? 2.934 -32.906 7.949 1 94.69 261 TYR B C 1
ATOM 6737 O O . TYR B 1 261 ? 2.047 -33.594 7.453 1 94.69 261 TYR B O 1
ATOM 6745 N N . GLU B 1 262 ? 4.113 -33.438 8.328 1 93.06 262 GLU B N 1
ATOM 6746 C CA . GLU B 1 262 ? 4.418 -34.875 8.336 1 93.06 262 GLU B CA 1
ATOM 6747 C C . GLU B 1 262 ? 4.129 -35.5 6.98 1 93.06 262 GLU B C 1
ATOM 6749 O O . GLU B 1 262 ? 3.432 -36.5 6.902 1 93.06 262 GLU B O 1
ATOM 6754 N N . ILE B 1 263 ? 4.637 -34.875 5.973 1 92.25 263 ILE B N 1
ATOM 6755 C CA . ILE B 1 263 ? 4.43 -35.344 4.605 1 92.25 263 ILE B CA 1
ATOM 6756 C C . ILE B 1 263 ? 5.328 -36.562 4.336 1 92.25 263 ILE B C 1
ATOM 6758 O O . ILE B 1 263 ? 6.473 -36.594 4.785 1 92.25 263 ILE B O 1
ATOM 6762 N N . ASN B 1 264 ? 4.812 -37.469 3.58 1 88.06 264 ASN B N 1
ATOM 6763 C CA . ASN B 1 264 ? 5.582 -38.656 3.189 1 88.06 264 ASN B CA 1
ATOM 6764 C C . ASN B 1 264 ? 6.703 -38.281 2.219 1 88.06 264 ASN B C 1
ATOM 6766 O O . ASN B 1 264 ? 6.441 -37.906 1.076 1 88.06 264 ASN B O 1
ATOM 6770 N N . LYS B 1 265 ? 7.93 -38.531 2.539 1 86.12 265 LYS B N 1
ATOM 6771 C CA . LYS B 1 265 ? 9.109 -38.094 1.783 1 86.12 265 LYS B CA 1
ATOM 6772 C C . LYS B 1 265 ? 9.336 -39 0.577 1 86.12 265 LYS B C 1
ATOM 6774 O O . LYS B 1 265 ? 9.945 -38.594 -0.41 1 86.12 265 LYS B O 1
ATOM 6779 N N . THR B 1 266 ? 8.859 -40.156 0.633 1 83.5 266 THR B N 1
ATOM 6780 C CA . THR B 1 266 ? 9.141 -41.156 -0.399 1 83.5 266 THR B CA 1
ATOM 6781 C C . THR B 1 266 ? 8.469 -40.781 -1.715 1 83.5 266 THR B C 1
ATOM 6783 O O . THR B 1 266 ? 9.016 -41.031 -2.791 1 83.5 266 THR B O 1
ATOM 6786 N N . VAL B 1 267 ? 7.316 -40.25 -1.627 1 86.19 267 VAL B N 1
ATOM 6787 C CA . VAL B 1 267 ? 6.566 -39.938 -2.842 1 86.19 267 VAL B CA 1
ATOM 6788 C C . VAL B 1 267 ? 6.57 -38.438 -3.094 1 86.19 267 VAL B C 1
ATOM 6790 O O . VAL B 1 267 ? 5.875 -37.938 -3.99 1 86.19 267 VAL B O 1
ATOM 6793 N N . LEU B 1 268 ? 7.418 -37.75 -2.35 1 90.94 268 LEU B N 1
ATOM 6794 C CA . LEU B 1 268 ? 7.43 -36.312 -2.445 1 90.94 268 LEU B CA 1
ATOM 6795 C C . LEU B 1 268 ? 8.172 -35.844 -3.695 1 90.94 268 LEU B C 1
ATOM 6797 O O . LEU B 1 268 ? 9.234 -36.375 -4.027 1 90.94 268 LEU B O 1
ATOM 6801 N N . ARG B 1 269 ? 7.539 -35.062 -4.457 1 92.44 269 ARG B N 1
ATOM 6802 C CA . ARG B 1 269 ? 8.141 -34.375 -5.59 1 92.44 269 ARG B CA 1
ATOM 6803 C C . ARG B 1 269 ? 7.996 -32.844 -5.441 1 92.44 269 ARG B C 1
ATOM 6805 O O . ARG B 1 269 ? 7 -32.375 -4.902 1 92.44 269 ARG B O 1
ATOM 6812 N N . VAL B 1 270 ? 9.008 -32.125 -5.891 1 92.94 270 VAL B N 1
ATOM 6813 C CA . VAL B 1 270 ? 8.992 -30.672 -5.723 1 92.94 270 VAL B CA 1
ATOM 6814 C C . VAL B 1 270 ? 9.25 -30 -7.066 1 92.94 270 VAL B C 1
ATOM 6816 O O . VAL B 1 270 ? 10.227 -30.312 -7.746 1 92.94 270 VAL B O 1
ATOM 6819 N N . THR B 1 271 ? 8.328 -29.141 -7.457 1 93.69 271 THR B N 1
ATOM 6820 C CA . THR B 1 271 ? 8.539 -28.312 -8.633 1 93.69 271 THR B CA 1
ATOM 6821 C C . THR B 1 271 ? 9.234 -27 -8.242 1 93.69 271 THR B C 1
ATOM 6823 O O . THR B 1 271 ? 8.727 -26.25 -7.418 1 93.69 271 THR B O 1
ATOM 6826 N N . VAL B 1 272 ? 10.422 -26.703 -8.836 1 90.38 272 VAL B N 1
ATOM 6827 C CA . VAL B 1 272 ? 11.242 -25.547 -8.445 1 90.38 272 VAL B CA 1
ATOM 6828 C C . VAL B 1 272 ? 11.516 -24.672 -9.664 1 90.38 272 VAL B C 1
ATOM 6830 O O . VAL B 1 272 ? 11.57 -25.172 -10.789 1 90.38 272 VAL B O 1
ATOM 6833 N N . PRO B 1 273 ? 11.562 -23.312 -9.492 1 81.5 273 PRO B N 1
ATOM 6834 C CA . PRO B 1 273 ? 11.852 -22.422 -10.625 1 81.5 273 PRO B CA 1
ATOM 6835 C C . PRO B 1 273 ? 13.266 -22.609 -11.18 1 81.5 273 PRO B C 1
ATOM 6837 O O . PRO B 1 273 ? 13.461 -22.594 -12.391 1 81.5 273 PRO B O 1
ATOM 6840 N N . ASN B 1 274 ? 14.43 -22.406 -10.383 1 69.5 274 ASN B N 1
ATOM 6841 C CA . ASN B 1 274 ? 15.773 -22.484 -10.945 1 69.5 274 ASN B CA 1
ATOM 6842 C C . ASN B 1 274 ? 16.562 -23.641 -10.367 1 69.5 274 ASN B C 1
ATOM 6844 O O . ASN B 1 274 ? 16.25 -24.141 -9.281 1 69.5 274 ASN B O 1
ATOM 6848 N N . SER B 1 275 ? 17.234 -24.266 -11.336 1 58.56 275 SER B N 1
ATOM 6849 C CA . SER B 1 275 ? 18.062 -25.438 -11.094 1 58.56 275 SER B CA 1
ATOM 6850 C C . SER B 1 275 ? 18.984 -25.234 -9.891 1 58.56 275 SER B C 1
ATOM 6852 O O . SER B 1 275 ? 19.312 -26.203 -9.195 1 58.56 275 SER B O 1
ATOM 6854 N N . ASN B 1 276 ? 19.5 -23.984 -9.773 1 52.31 276 ASN B N 1
ATOM 6855 C CA . ASN B 1 276 ? 20.672 -23.906 -8.914 1 52.31 276 ASN B CA 1
ATOM 6856 C C . ASN B 1 276 ? 20.328 -24.25 -7.469 1 52.31 276 ASN B C 1
ATOM 6858 O O . ASN B 1 276 ? 21.203 -24.203 -6.594 1 52.31 276 ASN B O 1
ATOM 6862 N N . ASN B 1 277 ? 19.078 -24.406 -7.215 1 54.62 277 ASN B N 1
ATOM 6863 C CA . ASN B 1 277 ? 18.891 -24.438 -5.77 1 54.62 277 ASN B CA 1
ATOM 6864 C C . ASN B 1 277 ? 19.125 -25.844 -5.207 1 54.62 277 ASN B C 1
ATOM 6866 O O . ASN B 1 277 ? 18.766 -26.828 -5.84 1 54.62 277 ASN B O 1
ATOM 6870 N N . ASP B 1 278 ? 20.141 -25.969 -4.477 1 58.91 278 ASP B N 1
ATOM 6871 C CA . ASP B 1 278 ? 20.703 -27.078 -3.697 1 58.91 278 ASP B CA 1
ATOM 6872 C C . ASP B 1 278 ? 19.594 -27.875 -3.012 1 58.91 278 ASP B C 1
ATOM 6874 O O . ASP B 1 278 ? 19.344 -27.703 -1.821 1 58.91 278 ASP B O 1
ATOM 6878 N N . LEU B 1 279 ? 18.547 -28.125 -3.846 1 69.81 279 LEU B N 1
ATOM 6879 C CA . LEU B 1 279 ? 17.688 -29.062 -3.143 1 69.81 279 LEU B CA 1
ATOM 6880 C C . LEU B 1 279 ? 18.406 -30.375 -2.84 1 69.81 279 LEU B C 1
ATOM 6882 O O . LEU B 1 279 ? 19.141 -30.891 -3.686 1 69.81 279 LEU B O 1
ATOM 6886 N N . ASP B 1 280 ? 18.609 -30.641 -1.609 1 64.62 280 ASP B N 1
ATOM 6887 C CA . ASP B 1 280 ? 19.219 -31.891 -1.158 1 64.62 280 ASP B CA 1
ATOM 6888 C C . ASP B 1 280 ? 18.781 -33.062 -2.041 1 64.62 280 ASP B C 1
ATOM 6890 O O . ASP B 1 280 ? 17.656 -33.094 -2.545 1 64.62 280 ASP B O 1
ATOM 6894 N N . SER B 1 281 ? 19.641 -33.781 -2.582 1 65.31 281 SER B N 1
ATOM 6895 C CA . SER B 1 281 ? 19.484 -34.969 -3.414 1 65.31 281 SER B CA 1
ATOM 6896 C C . SER B 1 281 ? 18.422 -35.906 -2.846 1 65.31 281 SER B C 1
ATOM 6898 O O . SER B 1 281 ? 17.969 -36.812 -3.527 1 65.31 281 SER B O 1
ATOM 6900 N N . THR B 1 282 ? 17.859 -35.438 -1.737 1 71.25 282 THR B N 1
ATOM 6901 C CA . THR B 1 282 ? 16.922 -36.344 -1.1 1 71.25 282 THR B CA 1
ATOM 6902 C C . THR B 1 282 ? 15.539 -36.219 -1.746 1 71.25 282 THR B C 1
ATOM 6904 O O . THR B 1 282 ? 14.75 -37.156 -1.703 1 71.25 282 THR B O 1
ATOM 6907 N N . TYR B 1 283 ? 15.312 -35.125 -2.455 1 80 283 TYR B N 1
ATOM 6908 C CA . TYR B 1 283 ? 13.992 -34.938 -3.055 1 80 283 TYR B CA 1
ATOM 6909 C C . TYR B 1 283 ? 14.094 -34.875 -4.574 1 80 283 TYR B C 1
ATOM 6911 O O . TYR B 1 283 ? 15.023 -34.281 -5.117 1 80 283 TYR B O 1
ATOM 6919 N N . ARG B 1 284 ? 13.258 -35.656 -5.203 1 85.75 284 ARG B N 1
ATOM 6920 C CA . ARG B 1 284 ? 13.18 -35.531 -6.656 1 85.75 284 ARG B CA 1
ATOM 6921 C C . ARG B 1 284 ? 12.508 -34.219 -7.051 1 85.75 284 ARG B C 1
ATOM 6923 O O . ARG B 1 284 ? 11.453 -33.875 -6.508 1 85.75 284 ARG B O 1
ATOM 6930 N N . SER B 1 285 ? 13.133 -33.469 -7.824 1 89.69 285 SER B N 1
ATOM 6931 C CA . SER B 1 285 ? 12.609 -32.156 -8.18 1 89.69 285 SER B CA 1
ATOM 6932 C C . SER B 1 285 ? 12.352 -32.062 -9.68 1 89.69 285 SER B C 1
ATOM 6934 O O . SER B 1 285 ? 12.953 -32.781 -10.477 1 89.69 285 SER B O 1
ATOM 6936 N N . PHE B 1 286 ? 11.375 -31.344 -10.047 1 92.62 286 PHE B N 1
ATOM 6937 C CA . PHE B 1 286 ? 11.055 -30.984 -11.422 1 92.62 286 PHE B CA 1
ATOM 6938 C C . PHE B 1 286 ? 11.219 -29.484 -11.641 1 92.62 286 PHE B C 1
ATOM 6940 O O . PHE B 1 286 ? 11.086 -28.703 -10.703 1 92.62 286 PHE B O 1
ATOM 6947 N N . PHE B 1 287 ? 11.492 -29.156 -12.828 1 92.38 287 PHE B N 1
ATOM 6948 C CA . PHE B 1 287 ? 11.586 -27.734 -13.172 1 92.38 287 PHE B CA 1
ATOM 6949 C C . PHE B 1 287 ? 10.203 -27.156 -13.445 1 92.38 287 PHE B C 1
ATOM 6951 O O . PHE B 1 287 ? 9.367 -27.797 -14.078 1 92.38 287 PHE B O 1
ATOM 6958 N N . CYS B 1 288 ? 10.039 -26 -12.914 1 93.75 288 CYS B N 1
ATOM 6959 C CA . CYS B 1 288 ? 8.891 -25.219 -13.367 1 93.75 288 CYS B CA 1
ATOM 6960 C C . CYS B 1 288 ? 9.023 -24.859 -14.836 1 93.75 288 CYS B C 1
ATOM 6962 O O . CYS B 1 288 ? 9.914 -24.094 -15.211 1 93.75 288 CYS B O 1
ATOM 6964 N N . VAL B 1 289 ? 8.133 -25.328 -15.609 1 94.69 289 VAL B N 1
ATOM 6965 C CA . VAL B 1 289 ? 8.281 -25.219 -17.047 1 94.69 289 VAL B CA 1
ATOM 6966 C C . VAL B 1 289 ? 8.188 -23.75 -17.469 1 94.69 289 VAL B C 1
ATOM 6968 O O . VAL B 1 289 ? 8.875 -23.312 -18.391 1 94.69 289 VAL B O 1
ATOM 6971 N N . LYS B 1 290 ? 7.352 -22.969 -16.844 1 93.94 290 LYS B N 1
ATOM 6972 C CA . LYS B 1 290 ? 7.242 -21.547 -17.172 1 93.94 290 LYS B CA 1
ATOM 6973 C C . LYS B 1 290 ? 8.57 -20.844 -16.938 1 93.94 290 LYS B C 1
ATOM 6975 O O . LYS B 1 290 ? 9.016 -20.062 -17.781 1 93.94 290 LYS B O 1
ATOM 6980 N N . ALA B 1 291 ? 9.203 -21.094 -15.82 1 91.94 291 ALA B N 1
ATOM 6981 C CA . ALA B 1 291 ? 10.484 -20.469 -15.508 1 91.94 291 ALA B CA 1
ATOM 6982 C C . ALA B 1 291 ? 11.562 -20.891 -16.5 1 91.94 291 ALA B C 1
ATOM 6984 O O . ALA B 1 291 ? 12.375 -20.062 -16.938 1 91.94 291 ALA B O 1
ATOM 6985 N N . LYS B 1 292 ? 11.523 -22.094 -16.859 1 93.38 292 LYS B N 1
ATOM 6986 C CA . LYS B 1 292 ? 12.508 -22.609 -17.812 1 93.38 292 LYS B CA 1
ATOM 6987 C C . LYS B 1 292 ? 12.289 -22 -19.203 1 93.38 292 LYS B C 1
ATOM 6989 O O . LYS B 1 292 ? 13.242 -21.688 -19.906 1 93.38 292 LYS B O 1
ATOM 6994 N N . LEU B 1 293 ? 11.031 -21.969 -19.531 1 94.94 293 LEU B N 1
ATOM 6995 C CA . LEU B 1 293 ? 10.734 -21.375 -20.828 1 94.94 293 LEU B CA 1
ATOM 6996 C C . LEU B 1 293 ? 11.156 -19.906 -20.859 1 94.94 293 LEU B C 1
ATOM 6998 O O . LEU B 1 293 ? 11.586 -19.406 -21.891 1 94.94 293 LEU B O 1
ATOM 7002 N N . LYS B 1 294 ? 10.992 -19.25 -19.781 1 93 294 LYS B N 1
ATOM 7003 C CA . LYS B 1 294 ? 11.477 -17.859 -19.688 1 93 294 LYS B CA 1
ATOM 7004 C C . LYS B 1 294 ? 12.984 -17.797 -19.891 1 93 294 LYS B C 1
ATOM 7006 O O . LYS B 1 294 ? 13.461 -16.938 -20.641 1 93 294 LYS B O 1
ATOM 7011 N N . GLU B 1 295 ? 13.688 -18.703 -19.297 1 92.25 295 GLU B N 1
ATOM 7012 C CA . GLU B 1 295 ? 15.141 -18.766 -19.453 1 92.25 295 GLU B CA 1
ATOM 7013 C C . GLU B 1 295 ? 15.531 -19.062 -20.891 1 92.25 295 GLU B C 1
ATOM 7015 O O . GLU B 1 295 ? 16.469 -18.469 -21.438 1 92.25 295 GLU B O 1
ATOM 7020 N N . ILE B 1 296 ? 14.828 -19.984 -21.406 1 94.88 296 ILE B N 1
ATOM 7021 C CA . ILE B 1 296 ? 15.102 -20.406 -22.781 1 94.88 296 ILE B CA 1
ATOM 7022 C C . ILE B 1 296 ? 14.867 -19.234 -23.734 1 94.88 296 ILE B C 1
ATOM 7024 O O . ILE B 1 296 ? 15.711 -18.938 -24.578 1 94.88 296 ILE B O 1
ATOM 7028 N N . LEU B 1 297 ? 13.758 -18.594 -23.547 1 95 297 LEU B N 1
ATOM 7029 C CA . LEU B 1 297 ? 13.445 -17.453 -24.406 1 95 297 LEU B CA 1
ATOM 7030 C C . LEU B 1 297 ? 14.508 -16.359 -24.25 1 95 297 LEU B C 1
ATOM 7032 O O . LEU B 1 297 ? 14.945 -15.781 -25.25 1 95 297 LEU B O 1
ATOM 7036 N N . PHE B 1 298 ? 14.961 -16.141 -23.109 1 93.19 298 PHE B N 1
ATOM 7037 C CA . PHE B 1 298 ? 16 -15.148 -22.859 1 93.19 298 PHE B CA 1
ATOM 7038 C C . PHE B 1 298 ? 17.297 -15.555 -23.547 1 93.19 298 PHE B C 1
ATOM 7040 O O . PHE B 1 298 ? 17.984 -14.719 -24.156 1 93.19 298 PHE B O 1
ATOM 7047 N N . THR B 1 299 ? 17.625 -16.797 -23.453 1 94.19 299 THR B N 1
ATOM 7048 C CA . THR B 1 299 ? 18.828 -17.312 -24.078 1 94.19 299 THR B CA 1
ATOM 7049 C C . THR B 1 299 ? 18.766 -17.172 -25.594 1 94.19 299 THR B C 1
ATOM 7051 O O . THR B 1 299 ? 19.734 -16.781 -26.234 1 94.19 299 THR B O 1
ATOM 7054 N N . ILE B 1 300 ? 17.641 -17.453 -26.156 1 96 300 ILE B N 1
ATOM 7055 C CA . ILE B 1 300 ? 17.453 -17.359 -27.594 1 96 300 ILE B CA 1
ATOM 7056 C C . ILE B 1 300 ? 17.594 -15.914 -28.062 1 96 300 ILE B C 1
ATOM 7058 O O . ILE B 1 300 ? 18.344 -15.625 -29 1 96 300 ILE B O 1
ATOM 7062 N N . LEU B 1 301 ? 16.953 -15.039 -27.359 1 94.56 301 LEU B N 1
ATOM 7063 C CA . LEU B 1 301 ? 16.938 -13.633 -27.75 1 94.56 301 LEU B CA 1
ATOM 7064 C C . LEU B 1 301 ? 18.312 -13 -27.531 1 94.56 301 LEU B C 1
ATOM 7066 O O . LEU B 1 301 ? 18.719 -12.109 -28.281 1 94.56 301 LEU B O 1
ATOM 7070 N N . SER B 1 302 ? 18.984 -13.461 -26.547 1 93.31 302 SER B N 1
ATOM 7071 C CA . SER B 1 302 ? 20.297 -12.906 -26.25 1 93.31 302 SER B CA 1
ATOM 7072 C C . SER B 1 302 ? 21.344 -13.43 -27.234 1 93.31 302 SER B C 1
ATOM 7074 O O . SER B 1 302 ? 22.375 -12.781 -27.469 1 93.31 302 SER B O 1
ATOM 7076 N N . SER B 1 303 ? 21.125 -14.594 -27.797 1 93.56 303 SER B N 1
ATOM 7077 C CA . SER B 1 303 ? 22.078 -15.227 -28.688 1 93.56 303 SER B CA 1
ATOM 7078 C C . SER B 1 303 ? 21.906 -14.742 -30.125 1 93.56 303 SER B C 1
ATOM 7080 O O . SER B 1 303 ? 22.703 -15.07 -31 1 93.56 303 SER B O 1
ATOM 7082 N N . CYS B 1 304 ? 20.938 -13.984 -30.312 1 92.38 304 CYS B N 1
ATOM 7083 C CA . CYS B 1 304 ? 20.656 -13.477 -31.656 1 92.38 304 CYS B CA 1
ATOM 7084 C C . CYS B 1 304 ? 21.688 -12.422 -32.062 1 92.38 304 CYS B C 1
ATOM 7086 O O . CYS B 1 304 ? 22.172 -11.664 -31.219 1 92.38 304 CYS B O 1
ATOM 7088 N N . SER B 1 305 ? 21.984 -12.367 -33.344 1 91.56 305 SER B N 1
ATOM 7089 C CA . SER B 1 305 ? 22.969 -11.414 -33.875 1 91.56 305 SER B CA 1
ATOM 7090 C C . SER B 1 305 ? 22.422 -9.984 -33.812 1 91.56 305 SER B C 1
ATOM 7092 O O . SER B 1 305 ? 23.188 -9.047 -33.594 1 91.56 305 SER B O 1
ATOM 7094 N N . GLN B 1 306 ? 21.188 -9.883 -34.031 1 90.44 306 GLN B N 1
ATOM 7095 C CA . GLN B 1 306 ? 20.547 -8.578 -33.906 1 90.44 306 GLN B CA 1
ATOM 7096 C C . GLN B 1 306 ? 20.281 -8.203 -32.469 1 90.44 306 GLN B C 1
ATOM 7098 O O . GLN B 1 306 ? 20.031 -9.078 -31.625 1 90.44 306 GLN B O 1
ATOM 7103 N N . PRO B 1 307 ? 20.406 -6.984 -32.125 1 90.88 307 PRO B N 1
ATOM 7104 C CA . PRO B 1 307 ? 20.188 -6.562 -30.734 1 90.88 307 PRO B CA 1
ATOM 7105 C C . PRO B 1 307 ? 18.703 -6.559 -30.344 1 90.88 307 PRO B C 1
ATOM 7107 O O . PRO B 1 307 ? 18.156 -5.512 -29.984 1 90.88 307 PRO B O 1
ATOM 7110 N N . VAL B 1 308 ? 18.125 -7.699 -30.281 1 91.88 308 VAL B N 1
ATOM 7111 C CA . VAL B 1 308 ? 16.688 -7.848 -30.062 1 91.88 308 VAL B CA 1
ATOM 7112 C C . VAL B 1 308 ? 16.344 -7.504 -28.625 1 91.88 308 VAL B C 1
ATOM 7114 O O . VAL B 1 308 ? 15.312 -6.898 -28.344 1 91.88 308 VAL B O 1
ATOM 7117 N N . MET B 1 309 ? 17.203 -7.836 -27.688 1 90.75 309 MET B N 1
ATOM 7118 C CA . MET B 1 309 ? 16.969 -7.543 -26.281 1 90.75 309 MET B CA 1
ATOM 7119 C C . MET B 1 309 ? 16.938 -6.039 -26.031 1 90.75 309 MET B C 1
ATOM 7121 O O . MET B 1 309 ? 16.141 -5.547 -25.234 1 90.75 309 MET B O 1
ATOM 7125 N N . GLU B 1 310 ? 17.766 -5.383 -26.672 1 90.12 310 GLU B N 1
ATOM 7126 C CA . GLU B 1 310 ? 17.781 -3.926 -26.562 1 90.12 310 GLU B CA 1
ATOM 7127 C C . GLU B 1 310 ? 16.516 -3.305 -27.109 1 90.12 310 GLU B C 1
ATOM 7129 O O . GLU B 1 310 ? 16 -2.32 -26.578 1 90.12 310 GLU B O 1
ATOM 7134 N N . MET B 1 311 ? 16.078 -3.916 -28.234 1 91.31 311 MET B N 1
ATOM 7135 C CA . MET B 1 311 ? 14.828 -3.43 -28.812 1 91.31 311 MET B CA 1
ATOM 7136 C C . MET B 1 311 ? 13.664 -3.6 -27.844 1 91.31 311 MET B C 1
ATOM 7138 O O . MET B 1 311 ? 12.859 -2.684 -27.672 1 91.31 311 MET B O 1
ATOM 7142 N N . LEU B 1 312 ? 13.602 -4.75 -27.219 1 91.56 312 LEU B N 1
ATOM 7143 C CA . LEU B 1 312 ? 12.523 -5.035 -26.266 1 91.56 312 LEU B CA 1
ATOM 7144 C C . LEU B 1 312 ? 12.609 -4.105 -25.062 1 91.56 312 LEU B C 1
ATOM 7146 O O . LEU B 1 312 ? 11.594 -3.594 -24.594 1 91.56 312 LEU B O 1
ATOM 7150 N N . ASN B 1 313 ? 13.758 -3.891 -24.594 1 89.88 313 ASN B N 1
ATOM 7151 C CA . ASN B 1 313 ? 13.961 -2.971 -23.484 1 89.88 313 ASN B CA 1
ATOM 7152 C C . ASN B 1 313 ? 13.578 -1.543 -23.859 1 89.88 313 ASN B C 1
ATOM 7154 O O . ASN B 1 313 ? 13.031 -0.806 -23.031 1 89.88 313 ASN B O 1
ATOM 7158 N N . ALA B 1 314 ? 13.93 -1.162 -25.078 1 90.44 314 ALA B N 1
ATOM 7159 C CA . ALA B 1 314 ? 13.602 0.179 -25.562 1 90.44 314 ALA B CA 1
ATOM 7160 C C . ALA B 1 314 ? 12.094 0.4 -25.578 1 90.44 314 ALA B C 1
ATOM 7162 O O . ALA B 1 314 ? 11.609 1.472 -25.203 1 90.44 314 ALA B O 1
ATOM 7163 N N . VAL B 1 315 ? 11.383 -0.586 -26 1 91.19 315 VAL B N 1
ATOM 7164 C CA . VAL B 1 315 ? 9.922 -0.485 -26.062 1 91.19 315 VAL B CA 1
ATOM 7165 C C . VAL B 1 315 ? 9.359 -0.33 -24.641 1 91.19 315 VAL B C 1
ATOM 7167 O O . VAL B 1 315 ? 8.461 0.483 -24.422 1 91.19 315 VAL B O 1
ATOM 7170 N N . ASP B 1 316 ? 9.859 -1.104 -23.75 1 89.38 316 ASP B N 1
ATOM 7171 C CA . ASP B 1 316 ? 9.422 -1.041 -22.359 1 89.38 316 ASP B CA 1
ATOM 7172 C C . ASP B 1 316 ? 9.742 0.318 -21.75 1 89.38 316 ASP B C 1
ATOM 7174 O O . ASP B 1 316 ? 8.898 0.913 -21.078 1 89.38 316 ASP B O 1
ATOM 7178 N N . GLN B 1 317 ? 10.883 0.808 -22 1 88.31 317 GLN B N 1
ATOM 7179 C CA . GLN B 1 317 ? 11.312 2.092 -21.469 1 88.31 317 GLN B CA 1
ATOM 7180 C C . GLN B 1 317 ? 10.508 3.24 -22.062 1 88.31 317 GLN B C 1
ATOM 7182 O O . GLN B 1 317 ? 10.148 4.188 -21.359 1 88.31 317 GLN B O 1
ATOM 7187 N N . LEU B 1 318 ? 10.32 3.15 -23.344 1 90.44 318 LEU B N 1
ATOM 7188 C CA . LEU B 1 318 ? 9.516 4.172 -24.016 1 90.44 318 LEU B CA 1
ATOM 7189 C C . LEU B 1 318 ? 8.102 4.215 -23.438 1 90.44 318 LEU B C 1
ATOM 7191 O O . LEU B 1 318 ? 7.555 5.297 -23.203 1 90.44 318 LEU B O 1
ATOM 7195 N N . THR B 1 319 ? 7.578 3.07 -23.219 1 90.31 319 THR B N 1
ATOM 7196 C CA . THR B 1 319 ? 6.23 2.986 -22.656 1 90.31 319 THR B CA 1
ATOM 7197 C C . THR B 1 319 ? 6.188 3.602 -21.266 1 90.31 319 THR B C 1
ATOM 7199 O O . THR B 1 319 ? 5.277 4.375 -20.953 1 90.31 319 THR B O 1
ATOM 7202 N N . LYS B 1 320 ? 7.102 3.234 -20.438 1 86.81 320 LYS B N 1
ATOM 7203 C CA . LYS B 1 320 ? 7.18 3.777 -19.078 1 86.81 320 LYS B CA 1
ATOM 7204 C C . LYS B 1 320 ? 7.348 5.293 -19.109 1 86.81 320 LYS B C 1
ATOM 7206 O O . LYS B 1 320 ? 6.727 6.008 -18.312 1 86.81 320 LYS B O 1
ATOM 7211 N N . ALA B 1 321 ? 8.219 5.773 -20 1 86.5 321 ALA B N 1
ATOM 7212 C CA . ALA B 1 321 ? 8.461 7.207 -20.125 1 86.5 321 ALA B CA 1
ATOM 7213 C C . ALA B 1 321 ? 7.188 7.945 -20.531 1 86.5 321 ALA B C 1
ATOM 7215 O O . ALA B 1 321 ? 6.902 9.031 -20.016 1 86.5 321 ALA B O 1
ATOM 7216 N N . LEU B 1 322 ? 6.5 7.344 -21.422 1 87.81 322 LEU B N 1
ATOM 7217 C CA . LEU B 1 322 ? 5.258 7.961 -21.875 1 87.81 322 LEU B CA 1
ATOM 7218 C C . LEU B 1 322 ? 4.238 8.031 -20.75 1 87.81 322 LEU B C 1
ATOM 7220 O O . LEU B 1 322 ? 3.539 9.031 -20.594 1 87.81 322 LEU B O 1
ATOM 7224 N N . VAL B 1 323 ? 4.188 7.02 -19.906 1 82.56 323 VAL B N 1
ATOM 7225 C CA . VAL B 1 323 ? 3.268 6.98 -18.781 1 82.56 323 VAL B CA 1
ATOM 7226 C C . VAL B 1 323 ? 3.682 8.016 -17.734 1 82.56 323 VAL B C 1
ATOM 7228 O O . VAL B 1 323 ? 2.832 8.711 -17.172 1 82.56 323 VAL B O 1
ATOM 7231 N N . GLU B 1 324 ? 4.906 8.156 -17.484 1 77.69 324 GLU B N 1
ATOM 7232 C CA . GLU B 1 324 ? 5.43 9.109 -16.516 1 77.69 324 GLU B CA 1
ATOM 7233 C C . GLU B 1 324 ? 5.145 10.547 -16.938 1 77.69 324 GLU B C 1
ATOM 7235 O O . GLU B 1 324 ? 4.977 11.422 -16.094 1 77.69 324 GLU B O 1
ATOM 7240 N N . MET B 1 325 ? 5.098 10.758 -18.266 1 77.88 325 MET B N 1
ATOM 7241 C CA . MET B 1 325 ? 4.812 12.078 -18.812 1 77.88 325 MET B CA 1
ATOM 7242 C C . MET B 1 325 ? 3.311 12.32 -18.906 1 77.88 325 MET B C 1
ATOM 7244 O O . MET B 1 325 ? 2.873 13.344 -19.438 1 77.88 325 MET B O 1
ATOM 7248 N N . ASP B 1 326 ? 2.504 11.34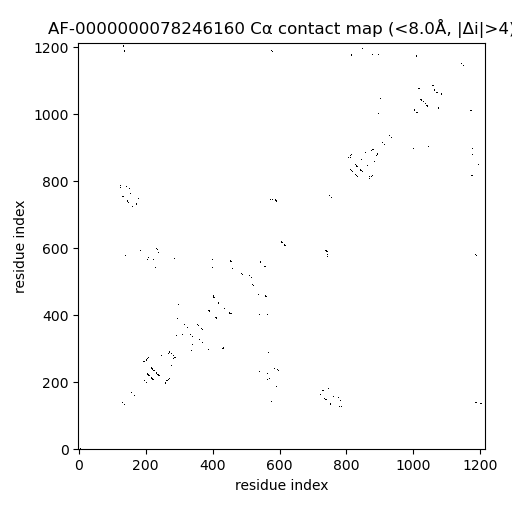4 -18.422 1 75.19 326 ASP B N 1
ATOM 7249 C CA . ASP B 1 326 ? 1.045 11.406 -18.406 1 75.19 326 ASP B CA 1
ATOM 7250 C C . ASP B 1 326 ? 0.482 11.492 -19.828 1 75.19 326 ASP B C 1
ATOM 7252 O O . ASP B 1 326 ? -0.463 12.234 -20.078 1 75.19 326 ASP B O 1
ATOM 7256 N N . VAL B 1 327 ? 1.219 10.898 -20.703 1 81.81 327 VAL B N 1
ATOM 7257 C CA . VAL B 1 327 ? 0.708 10.805 -22.062 1 81.81 327 VAL B CA 1
ATOM 7258 C C . VAL B 1 327 ? -0.308 9.672 -22.172 1 81.81 327 VAL B C 1
ATOM 7260 O O . VAL B 1 327 ? -0.044 8.555 -21.719 1 81.81 327 VAL B O 1
ATOM 7263 N N . ARG B 1 328 ? -1.452 10.023 -22.688 1 82.12 328 ARG B N 1
ATOM 7264 C CA . ARG B 1 328 ? -2.477 9 -22.875 1 82.12 328 ARG B CA 1
ATOM 7265 C C . ARG B 1 328 ? -2.137 8.078 -24.031 1 82.12 328 ARG B C 1
ATOM 7267 O O . ARG B 1 328 ? -2.059 8.523 -25.188 1 82.12 328 ARG B O 1
ATOM 7274 N N . LEU B 1 329 ? -1.972 6.871 -23.797 1 87.5 329 LEU B N 1
ATOM 7275 C CA . LEU B 1 329 ? -1.671 5.875 -24.828 1 87.5 329 LEU B CA 1
ATOM 7276 C C . LEU B 1 329 ? -2.953 5.301 -25.422 1 87.5 329 LEU B C 1
ATOM 7278 O O . LEU B 1 329 ? -4 5.305 -24.766 1 87.5 329 LEU B O 1
ATOM 7282 N N . PRO B 1 330 ? -2.854 4.906 -26.594 1 87.56 330 PRO B N 1
ATOM 7283 C CA . PRO B 1 330 ? -4.043 4.383 -27.266 1 87.56 330 PRO B CA 1
ATOM 7284 C C . PRO B 1 330 ? -4.449 3.002 -26.766 1 87.56 330 PRO B C 1
ATOM 7286 O O . PRO B 1 330 ? -5.402 2.408 -27.266 1 87.56 330 PRO B O 1
ATOM 7289 N N . PHE B 1 331 ? -3.732 2.396 -25.859 1 85.94 331 PHE B N 1
ATOM 7290 C CA . PHE B 1 331 ? -4.047 1.097 -25.266 1 85.94 331 PHE B CA 1
ATOM 7291 C C . PHE B 1 331 ? -3.844 1.115 -23.766 1 85.94 331 PHE B C 1
ATOM 7293 O O . PHE B 1 331 ? -3.184 2.01 -23.234 1 85.94 331 PHE B O 1
ATOM 7300 N N . ALA B 1 332 ? -4.551 0.177 -23.125 1 79.88 332 ALA B N 1
ATOM 7301 C CA . ALA B 1 332 ? -4.418 0.065 -21.672 1 79.88 332 ALA B CA 1
ATOM 7302 C C . ALA B 1 332 ? -3.109 -0.62 -21.281 1 79.88 332 ALA B C 1
ATOM 7304 O O . ALA B 1 332 ? -2.691 -1.579 -21.938 1 79.88 332 ALA B O 1
ATOM 7305 N N . ILE B 1 333 ? -2.445 -0.01 -20.375 1 77.94 333 ILE B N 1
ATOM 7306 C CA . ILE B 1 333 ? -1.188 -0.591 -19.906 1 77.94 333 ILE B CA 1
ATOM 7307 C C . ILE B 1 333 ? -1.464 -1.596 -18.797 1 77.94 333 ILE B C 1
ATOM 7309 O O . ILE B 1 333 ? -2.016 -1.238 -17.75 1 77.94 333 ILE B O 1
ATOM 7313 N N . GLU B 1 334 ? -1.194 -2.795 -19.109 1 73.69 334 GLU B N 1
ATOM 7314 C CA . GLU B 1 334 ? -1.336 -3.848 -18.109 1 73.69 334 GLU B CA 1
ATOM 7315 C C . GLU B 1 334 ? -0.02 -4.094 -17.375 1 73.69 334 GLU B C 1
ATOM 7317 O O . GLU B 1 334 ? 1.058 -3.859 -17.922 1 73.69 334 GLU B O 1
ATOM 7322 N N . PRO B 1 335 ? -0.189 -4.457 -16.109 1 71.75 335 PRO B N 1
ATOM 7323 C CA . PRO B 1 335 ? 1.042 -4.785 -15.383 1 71.75 335 PRO B CA 1
ATOM 7324 C C . PRO B 1 335 ? 1.81 -5.941 -16.016 1 71.75 335 PRO B C 1
ATOM 7326 O O . PRO B 1 335 ? 1.201 -6.895 -16.516 1 71.75 335 PRO B O 1
ATOM 7329 N N . ARG B 1 336 ? 3.08 -5.723 -16.203 1 74.69 336 ARG B N 1
ATOM 7330 C CA . ARG B 1 336 ? 3.953 -6.723 -16.812 1 74.69 336 ARG B CA 1
ATOM 7331 C C . ARG B 1 336 ? 4.805 -7.422 -15.758 1 74.69 336 ARG B C 1
ATOM 7333 O O . ARG B 1 336 ? 5.559 -6.773 -15.031 1 74.69 336 ARG B O 1
ATOM 7340 N N . GLU B 1 337 ? 4.57 -8.703 -15.641 1 69.44 337 GLU B N 1
ATOM 7341 C CA . GLU B 1 337 ? 5.32 -9.453 -14.633 1 69.44 337 GLU B CA 1
ATOM 7342 C C . GLU B 1 337 ? 6.52 -10.164 -15.25 1 69.44 337 GLU B C 1
ATOM 7344 O O . GLU B 1 337 ? 7.543 -10.352 -14.594 1 69.44 337 GLU B O 1
ATOM 7349 N N . ASP B 1 338 ? 6.246 -10.578 -16.562 1 77.44 338 ASP B N 1
ATOM 7350 C CA . ASP B 1 338 ? 7.336 -11.328 -17.172 1 77.44 338 ASP B CA 1
ATOM 7351 C C . ASP B 1 338 ? 7.402 -11.078 -18.688 1 77.44 338 ASP B C 1
ATOM 7353 O O . ASP B 1 338 ? 6.68 -10.234 -19.203 1 77.44 338 ASP B O 1
ATOM 7357 N N . ILE B 1 339 ? 8.344 -11.703 -19.328 1 78.56 339 ILE B N 1
ATOM 7358 C CA . ILE B 1 339 ? 8.656 -11.492 -20.75 1 78.56 339 ILE B CA 1
ATOM 7359 C C . ILE B 1 339 ? 7.48 -11.93 -21.609 1 78.56 339 ILE B C 1
ATOM 7361 O O . ILE B 1 339 ? 7.336 -11.469 -22.75 1 78.56 339 ILE B O 1
ATOM 7365 N N . PHE B 1 340 ? 6.68 -12.812 -21.109 1 86.38 340 PHE B N 1
ATOM 7366 C CA . PHE B 1 340 ? 5.543 -13.281 -21.891 1 86.38 340 PHE B CA 1
ATOM 7367 C C . PHE B 1 340 ? 4.477 -12.203 -22.016 1 86.38 340 PHE B C 1
ATOM 7369 O O . PHE B 1 340 ? 3.736 -12.156 -23 1 86.38 340 PHE B O 1
ATOM 7376 N N . ASP B 1 341 ? 4.562 -11.32 -21.047 1 82.5 341 ASP B N 1
ATOM 7377 C CA . ASP B 1 341 ? 3.619 -10.211 -21.062 1 82.5 341 ASP B CA 1
ATOM 7378 C C . ASP B 1 341 ? 4.059 -9.125 -22.047 1 82.5 341 ASP B C 1
ATOM 7380 O O . ASP B 1 341 ? 3.248 -8.297 -22.453 1 82.5 341 ASP B O 1
ATOM 7384 N N . VAL B 1 342 ? 5.312 -9.188 -22.359 1 85.38 342 VAL B N 1
ATOM 7385 C CA . VAL B 1 342 ? 5.832 -8.211 -23.312 1 85.38 342 VAL B CA 1
ATOM 7386 C C . VAL B 1 342 ? 5.203 -8.438 -24.688 1 85.38 342 VAL B C 1
ATOM 7388 O O . VAL B 1 342 ? 5.117 -7.508 -25.5 1 85.38 342 VAL B O 1
ATOM 7391 N N . HIS B 1 343 ? 4.797 -9.688 -24.891 1 89.5 343 HIS B N 1
ATOM 7392 C CA . HIS B 1 343 ? 4.145 -9.992 -26.156 1 89.5 343 HIS B CA 1
ATOM 7393 C C . HIS B 1 343 ? 2.932 -9.094 -26.375 1 89.5 343 HIS B C 1
ATOM 7395 O O . HIS B 1 343 ? 2.723 -8.586 -27.484 1 89.5 343 HIS B O 1
ATOM 7401 N N . GLN B 1 344 ? 2.191 -8.922 -25.375 1 87.69 344 GLN B N 1
ATOM 7402 C CA . GLN B 1 344 ? 1.005 -8.078 -25.5 1 87.69 344 GLN B CA 1
ATOM 7403 C C . GLN B 1 344 ? 1.386 -6.633 -25.828 1 87.69 344 GLN B C 1
ATOM 7405 O O . GLN B 1 344 ? 0.718 -5.973 -26.625 1 87.69 344 GLN B O 1
ATOM 7410 N N . LEU B 1 345 ? 2.395 -6.207 -25.141 1 90.56 345 LEU B N 1
ATOM 7411 C CA . LEU B 1 345 ? 2.887 -4.859 -25.406 1 90.56 345 LEU B CA 1
ATOM 7412 C C . LEU B 1 345 ? 3.352 -4.73 -26.859 1 90.56 345 LEU B C 1
ATOM 7414 O O . LEU B 1 345 ? 3.043 -3.742 -27.531 1 90.56 345 LEU B O 1
ATOM 7418 N N . LEU B 1 346 ? 4.07 -5.75 -27.328 1 91.69 346 LEU B N 1
ATOM 7419 C CA . LEU B 1 346 ? 4.551 -5.758 -28.719 1 91.69 346 LEU B CA 1
ATOM 7420 C C . LEU B 1 346 ? 3.383 -5.746 -29.688 1 91.69 346 LEU B C 1
ATOM 7422 O O . LEU B 1 346 ? 3.418 -5.031 -30.703 1 91.69 346 LEU B O 1
ATOM 7426 N N . ALA B 1 347 ? 2.393 -6.465 -29.344 1 92.5 347 ALA B N 1
ATOM 7427 C CA . ALA B 1 347 ? 1.212 -6.535 -30.203 1 92.5 347 ALA B CA 1
ATOM 7428 C C . ALA B 1 347 ? 0.521 -5.176 -30.297 1 92.5 347 ALA B C 1
ATOM 7430 O O . ALA B 1 347 ? 0.134 -4.742 -31.375 1 92.5 347 ALA B O 1
ATOM 7431 N N . GLU B 1 348 ? 0.397 -4.52 -29.203 1 91.88 348 GLU B N 1
ATOM 7432 C CA . GLU B 1 348 ? -0.236 -3.205 -29.172 1 91.88 348 GLU B CA 1
ATOM 7433 C C . GLU B 1 348 ? 0.596 -2.168 -29.922 1 91.88 348 GLU B C 1
ATOM 7435 O O . GLU B 1 348 ? 0.052 -1.339 -30.656 1 91.88 348 GLU B O 1
ATOM 7440 N N . TRP B 1 349 ? 1.875 -2.242 -29.703 1 92.88 349 TRP B N 1
ATOM 7441 C CA . TRP B 1 349 ? 2.781 -1.326 -30.391 1 92.88 349 TRP B CA 1
ATOM 7442 C C . TRP B 1 349 ? 2.721 -1.523 -31.906 1 92.88 349 TRP B C 1
ATOM 7444 O O . TRP B 1 349 ? 2.668 -0.552 -32.656 1 92.88 349 TRP B O 1
ATOM 7454 N N . ASN B 1 350 ? 2.717 -2.785 -32.312 1 93.75 350 ASN B N 1
ATOM 7455 C CA . ASN B 1 350 ? 2.672 -3.098 -33.75 1 93.75 350 ASN B CA 1
ATOM 7456 C C . ASN B 1 350 ? 1.348 -2.672 -34.375 1 93.75 350 ASN B C 1
ATOM 7458 O O . ASN B 1 350 ? 1.325 -2.129 -35.469 1 93.75 350 ASN B O 1
ATOM 7462 N N . ASP B 1 351 ? 0.299 -2.832 -33.656 1 93.44 351 ASP B N 1
ATOM 7463 C CA . ASP B 1 351 ? -1.029 -2.502 -34.156 1 93.44 351 ASP B CA 1
ATOM 7464 C C . ASP B 1 351 ? -1.224 -0.991 -34.25 1 93.44 351 ASP B C 1
ATOM 7466 O O . ASP B 1 351 ? -1.918 -0.5 -35.156 1 93.44 351 ASP B O 1
ATOM 7470 N N . GLN B 1 352 ? -0.591 -0.287 -33.375 1 93.62 352 GLN B N 1
ATOM 7471 C CA . GLN B 1 352 ? -0.818 1.152 -33.281 1 93.62 352 GLN B CA 1
ATOM 7472 C C . GLN B 1 352 ? 0.455 1.929 -33.594 1 93.62 352 GLN B C 1
ATOM 7474 O O . GLN B 1 352 ? 0.709 2.986 -33.031 1 93.62 352 GLN B O 1
ATOM 7479 N N . TRP B 1 353 ? 1.26 1.381 -34.469 1 92.75 353 TRP B N 1
ATOM 7480 C CA . TRP B 1 353 ? 2.566 1.957 -34.781 1 92.75 353 TRP B CA 1
ATOM 7481 C C . TRP B 1 353 ? 2.428 3.391 -35.25 1 92.75 353 TRP B C 1
ATOM 7483 O O . TRP B 1 353 ? 3.121 4.293 -34.781 1 92.75 353 TRP B O 1
ATOM 7493 N N . GLY B 1 354 ? 1.533 3.621 -36.156 1 91.19 354 GLY B N 1
ATOM 7494 C CA . GLY B 1 354 ? 1.326 4.938 -36.719 1 91.19 354 GLY B CA 1
ATOM 7495 C C . GLY B 1 354 ? 0.861 5.969 -35.719 1 91.19 354 GLY B C 1
ATOM 7496 O O . GLY B 1 354 ? 1.357 7.098 -35.688 1 91.19 354 GLY B O 1
ATOM 7497 N N . GLN B 1 355 ? -0.055 5.605 -34.938 1 92.81 355 GLN B N 1
ATOM 7498 C CA . GLN B 1 355 ? -0.576 6.512 -33.906 1 92.81 355 GLN B CA 1
ATOM 7499 C C . GLN B 1 355 ? 0.496 6.859 -32.875 1 92.81 355 GLN B C 1
ATOM 7501 O O . GLN B 1 355 ? 0.577 8 -32.438 1 92.81 355 GLN B O 1
ATOM 7506 N N . LEU B 1 356 ? 1.305 5.883 -32.531 1 93.06 356 LEU B N 1
ATOM 7507 C CA . LEU B 1 356 ? 2.371 6.105 -31.547 1 93.06 356 LEU B CA 1
ATOM 7508 C C . LEU B 1 356 ? 3.426 7.055 -32.094 1 93.06 356 LEU B C 1
ATOM 7510 O O . LEU B 1 356 ? 3.93 7.922 -31.391 1 93.06 356 LEU B O 1
ATOM 7514 N N . GLU B 1 357 ? 3.691 6.867 -33.375 1 90.5 357 GLU B N 1
ATOM 7515 C CA . GLU B 1 357 ? 4.648 7.762 -34 1 90.5 357 GLU B CA 1
ATOM 7516 C C . GLU B 1 357 ? 4.168 9.211 -33.969 1 90.5 357 GLU B C 1
ATOM 7518 O O . GLU B 1 357 ? 4.949 10.125 -33.688 1 90.5 357 GLU B O 1
ATOM 7523 N N . GLN B 1 358 ? 2.941 9.398 -34.125 1 90.75 358 GLN B N 1
ATOM 7524 C CA . GLN B 1 358 ? 2.354 10.734 -34.094 1 90.75 358 GLN B CA 1
ATOM 7525 C C . GLN B 1 358 ? 2.391 11.328 -32.688 1 90.75 358 GLN B C 1
ATOM 7527 O O . GLN B 1 358 ? 2.734 12.5 -32.531 1 90.75 358 GLN B O 1
ATOM 7532 N N . ILE B 1 359 ? 2.027 10.508 -31.734 1 91.06 359 ILE B N 1
ATOM 7533 C CA . ILE B 1 359 ? 1.989 10.953 -30.344 1 91.06 359 ILE B CA 1
ATOM 7534 C C . ILE B 1 359 ? 3.395 11.352 -29.891 1 91.06 359 ILE B C 1
ATOM 7536 O O . ILE B 1 359 ? 3.584 12.406 -29.281 1 91.06 359 ILE B O 1
ATOM 7540 N N . ILE B 1 360 ? 4.375 10.539 -30.234 1 90.38 360 ILE B N 1
ATOM 7541 C CA . ILE B 1 360 ? 5.742 10.758 -29.766 1 90.38 360 ILE B CA 1
ATOM 7542 C C . ILE B 1 360 ? 6.344 11.961 -30.5 1 90.38 360 ILE B C 1
ATOM 7544 O O . ILE B 1 360 ? 7.07 12.75 -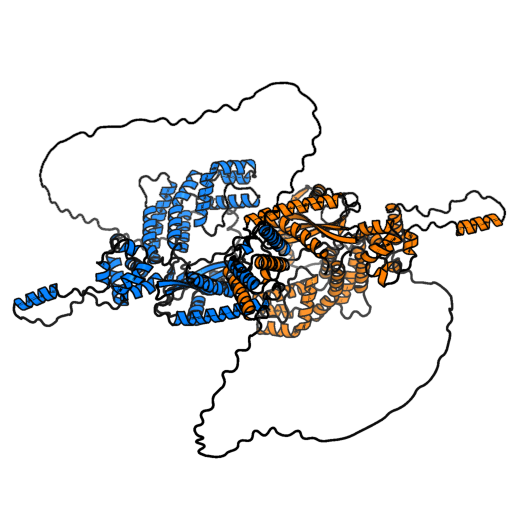29.891 1 90.38 360 ILE B O 1
ATOM 7548 N N . SER B 1 361 ? 5.984 12.18 -31.703 1 88.19 361 SER B N 1
ATOM 7549 C CA . SER B 1 361 ? 6.508 13.289 -32.5 1 88.19 361 SER B CA 1
ATOM 7550 C C . SER B 1 361 ? 5.914 14.617 -32.031 1 88.19 361 SER B C 1
ATOM 7552 O O . SER B 1 361 ? 6.594 15.641 -32.062 1 88.19 361 SER B O 1
ATOM 7554 N N . THR B 1 362 ? 4.723 14.586 -31.547 1 86.69 362 THR B N 1
ATOM 7555 C CA . THR B 1 362 ? 4.027 15.828 -31.234 1 86.69 362 THR B CA 1
ATOM 7556 C C . THR B 1 362 ? 4.207 16.188 -29.766 1 86.69 362 THR B C 1
ATOM 7558 O O . THR B 1 362 ? 4.387 17.359 -29.422 1 86.69 362 THR B O 1
ATOM 7561 N N . LYS B 1 363 ? 4.121 15.234 -28.938 1 80.06 363 LYS B N 1
ATOM 7562 C CA . LYS B 1 363 ? 3.967 15.539 -27.516 1 80.06 363 LYS B CA 1
ATOM 7563 C C . LYS B 1 363 ? 5.281 15.336 -26.766 1 80.06 363 LYS B C 1
ATOM 7565 O O . LYS B 1 363 ? 5.438 15.812 -25.641 1 80.06 363 LYS B O 1
ATOM 7570 N N . CYS B 1 364 ? 6.125 14.57 -27.391 1 77.56 364 CYS B N 1
ATOM 7571 C CA . CYS B 1 364 ? 7.262 14.164 -26.562 1 77.56 364 CYS B CA 1
ATOM 7572 C C . CYS B 1 364 ? 8.547 14.828 -27.047 1 77.56 364 CYS B C 1
ATOM 7574 O O . CYS B 1 364 ? 8.594 15.359 -28.156 1 77.56 364 CYS B O 1
ATOM 7576 N N . ALA B 1 365 ? 9.562 14.891 -26.125 1 73.75 365 ALA B N 1
ATOM 7577 C CA . ALA B 1 365 ? 10.875 15.469 -26.375 1 73.75 365 ALA B CA 1
ATOM 7578 C C . ALA B 1 365 ? 11.578 14.75 -27.531 1 73.75 365 ALA B C 1
ATOM 7580 O O . ALA B 1 365 ? 11.25 13.602 -27.844 1 73.75 365 ALA B O 1
ATOM 7581 N N . ASP B 1 366 ? 12.508 15.359 -28.125 1 79.62 366 ASP B N 1
ATOM 7582 C CA . ASP B 1 366 ? 13.281 14.859 -29.25 1 79.62 366 ASP B CA 1
ATOM 7583 C C . ASP B 1 366 ? 14.047 13.594 -28.875 1 79.62 366 ASP B C 1
ATOM 7585 O O . ASP B 1 366 ? 14.219 12.695 -29.703 1 79.62 366 ASP B O 1
ATOM 7589 N N . THR B 1 367 ? 14.297 13.375 -27.594 1 82.5 367 THR B N 1
ATOM 7590 C CA . THR B 1 367 ? 15.062 12.203 -27.156 1 82.5 367 THR B CA 1
ATOM 7591 C C . THR B 1 367 ? 14.219 10.938 -27.281 1 82.5 367 THR B C 1
ATOM 7593 O O . THR B 1 367 ? 14.727 9.891 -27.703 1 82.5 367 THR B O 1
ATOM 7596 N N . LEU B 1 368 ? 12.961 11.07 -27.016 1 87.25 368 LEU B N 1
ATOM 7597 C CA . LEU B 1 368 ? 12.078 9.914 -27.094 1 87.25 368 LEU B CA 1
ATOM 7598 C C . LEU B 1 368 ? 11.781 9.562 -28.562 1 87.25 368 LEU B C 1
ATOM 7600 O O . LEU B 1 368 ? 11.672 8.391 -28.906 1 87.25 368 LEU B O 1
ATOM 7604 N N . LEU B 1 369 ? 11.852 10.641 -29.359 1 88.19 369 LEU B N 1
ATOM 7605 C CA . LEU B 1 369 ? 11.609 10.422 -30.781 1 88.19 369 LEU B CA 1
ATOM 7606 C C . LEU B 1 369 ? 12.797 9.703 -31.422 1 88.19 369 LEU B C 1
ATOM 7608 O O . LEU B 1 369 ? 12.609 8.828 -32.281 1 88.19 369 LEU B O 1
ATOM 7612 N N . ASP B 1 370 ? 13.938 10.07 -31 1 89 370 ASP B N 1
ATOM 7613 C CA . ASP B 1 370 ? 15.133 9.414 -31.516 1 89 370 ASP B CA 1
ATOM 7614 C C . ASP B 1 370 ? 15.156 7.938 -31.141 1 89 370 ASP B C 1
ATOM 7616 O O . ASP B 1 370 ? 15.539 7.09 -31.953 1 89 370 ASP B O 1
ATOM 7620 N N . SER B 1 371 ? 14.781 7.652 -29.891 1 89.88 371 SER B N 1
ATOM 7621 C CA . SER B 1 371 ? 14.734 6.27 -29.438 1 89.88 371 SER B CA 1
ATOM 7622 C C . SER B 1 371 ? 13.688 5.469 -30.203 1 89.88 371 SER B C 1
ATOM 7624 O O . SER B 1 371 ? 13.891 4.289 -30.484 1 89.88 371 SER B O 1
ATOM 7626 N N . PHE B 1 372 ? 12.633 6.102 -30.562 1 92.44 372 PHE B N 1
ATOM 7627 C CA . PHE B 1 372 ? 11.555 5.457 -31.297 1 92.44 372 PHE B CA 1
ATOM 7628 C C . PHE B 1 372 ? 11.992 5.141 -32.719 1 92.44 372 PHE B C 1
ATOM 7630 O O . PHE B 1 372 ? 11.688 4.066 -33.25 1 92.44 372 PHE B O 1
ATOM 7637 N N . LYS B 1 373 ? 12.734 6.047 -33.312 1 89.38 373 LYS B N 1
ATOM 7638 C CA . LYS B 1 373 ? 13.156 5.887 -34.688 1 89.38 373 LYS B CA 1
ATOM 7639 C C . LYS B 1 373 ? 14.188 4.77 -34.844 1 89.38 373 LYS B C 1
ATOM 7641 O O . LYS B 1 373 ? 14.375 4.219 -35.906 1 89.38 373 LYS B O 1
ATOM 7646 N N . LYS B 1 374 ? 14.766 4.383 -33.75 1 89.75 374 LYS B N 1
ATOM 7647 C CA . LYS B 1 374 ? 15.75 3.309 -33.75 1 89.75 374 LYS B CA 1
ATOM 7648 C C . LYS B 1 374 ? 15.078 1.94 -33.781 1 89.75 374 LYS B C 1
ATOM 7650 O O . LYS B 1 374 ? 15.719 0.934 -34.094 1 89.75 374 LYS B O 1
ATOM 7655 N N . LEU B 1 375 ? 13.805 1.922 -33.531 1 92.44 375 LEU B N 1
ATOM 7656 C CA . LEU B 1 375 ? 13.07 0.659 -33.531 1 92.44 375 LEU B CA 1
ATOM 7657 C C . LEU B 1 375 ? 12.664 0.252 -34.938 1 92.44 375 LEU B C 1
ATOM 7659 O O . LEU B 1 375 ? 12.125 1.065 -35.688 1 92.44 375 LEU B O 1
ATOM 7663 N N . ASP B 1 376 ? 13.07 -0.91 -35.344 1 91.38 376 ASP B N 1
ATOM 7664 C CA . ASP B 1 376 ? 12.688 -1.446 -36.656 1 91.38 376 ASP B CA 1
ATOM 7665 C C . ASP B 1 376 ? 11.32 -2.121 -36.594 1 91.38 376 ASP B C 1
ATOM 7667 O O . ASP B 1 376 ? 11.164 -3.158 -35.938 1 91.38 376 ASP B O 1
ATOM 7671 N N . PRO B 1 377 ? 10.32 -1.619 -37.312 1 91.5 377 PRO B N 1
ATOM 7672 C CA . PRO B 1 377 ? 8.969 -2.184 -37.25 1 91.5 377 PRO B CA 1
ATOM 7673 C C . PRO B 1 377 ? 8.914 -3.637 -37.719 1 91.5 377 PRO B C 1
ATOM 7675 O O . PRO B 1 377 ? 8.086 -4.414 -37.25 1 91.5 377 PRO B O 1
ATOM 7678 N N . VAL B 1 378 ? 9.75 -3.994 -38.688 1 92.62 378 VAL B N 1
ATOM 7679 C CA . VAL B 1 378 ? 9.758 -5.363 -39.188 1 92.62 378 VAL B CA 1
ATOM 7680 C C . VAL B 1 378 ? 10.273 -6.309 -38.125 1 92.62 378 VAL B C 1
ATOM 7682 O O . VAL B 1 378 ? 9.703 -7.379 -37.875 1 92.62 378 VAL B O 1
ATOM 7685 N N . HIS B 1 379 ? 11.305 -5.883 -37.469 1 94.19 379 HIS B N 1
ATOM 7686 C CA . HIS B 1 379 ? 11.844 -6.695 -36.375 1 94.19 379 HIS B CA 1
ATOM 7687 C C . HIS B 1 379 ? 10.852 -6.816 -35.219 1 94.19 379 HIS B C 1
ATOM 7689 O O . HIS B 1 379 ? 10.766 -7.863 -34.562 1 94.19 379 HIS B O 1
ATOM 7695 N N . MET B 1 380 ? 10.109 -5.785 -35.062 1 93.56 380 MET B N 1
ATOM 7696 C CA . MET B 1 380 ? 9.102 -5.805 -34 1 93.56 380 MET B CA 1
ATOM 7697 C C . MET B 1 380 ? 8.008 -6.824 -34.312 1 93.56 380 MET B C 1
ATOM 7699 O O . MET B 1 380 ? 7.559 -7.539 -33.406 1 93.56 380 MET B O 1
ATOM 7703 N N . ARG B 1 381 ? 7.664 -6.891 -35.469 1 94.06 381 ARG B N 1
ATOM 7704 C CA . ARG B 1 381 ? 6.652 -7.859 -35.875 1 94.06 381 ARG B CA 1
ATOM 7705 C C . ARG B 1 381 ? 7.191 -9.281 -35.812 1 94.06 381 ARG B C 1
ATOM 7707 O O . ARG B 1 381 ? 6.48 -10.195 -35.375 1 94.06 381 ARG B O 1
ATOM 7714 N N . ASP B 1 382 ? 8.422 -9.453 -36.219 1 94.62 382 ASP B N 1
ATOM 7715 C CA . ASP B 1 382 ? 9.062 -10.766 -36.156 1 94.62 382 ASP B CA 1
ATOM 7716 C C . ASP B 1 382 ? 9.117 -11.258 -34.719 1 94.62 382 ASP B C 1
ATOM 7718 O O . ASP B 1 382 ? 8.875 -12.438 -34.438 1 94.62 382 ASP B O 1
ATOM 7722 N N . LEU B 1 383 ? 9.406 -10.328 -33.875 1 94.56 383 LEU B N 1
ATOM 7723 C CA . LEU B 1 383 ? 9.516 -10.688 -32.469 1 94.56 383 LEU B CA 1
ATOM 7724 C C . LEU B 1 383 ? 8.156 -11.078 -31.906 1 94.56 383 LEU B C 1
ATOM 7726 O O . LEU B 1 383 ? 8.055 -12.016 -31.109 1 94.56 383 LEU B O 1
ATOM 7730 N N . GLU B 1 384 ? 7.148 -10.406 -32.281 1 94.25 384 GLU B N 1
ATOM 7731 C CA . GLU B 1 384 ? 5.793 -10.75 -31.875 1 94.25 384 GLU B CA 1
ATOM 7732 C C . GLU B 1 384 ? 5.422 -12.164 -32.312 1 94.25 384 GLU B C 1
ATOM 7734 O O . GLU B 1 384 ? 4.895 -12.953 -31.531 1 94.25 384 GLU B O 1
ATOM 7739 N N . ILE B 1 385 ? 5.766 -12.461 -33.531 1 93.56 385 ILE B N 1
ATOM 7740 C CA . ILE B 1 385 ? 5.434 -13.758 -34.125 1 93.56 385 ILE B CA 1
ATOM 7741 C C . ILE B 1 385 ? 6.238 -14.859 -33.406 1 93.56 385 ILE B C 1
ATOM 7743 O O . ILE B 1 385 ? 5.707 -15.93 -33.125 1 93.56 385 ILE B O 1
ATOM 7747 N N . PHE B 1 386 ? 7.441 -14.531 -33.156 1 95 386 PHE B N 1
ATOM 7748 C CA . PHE B 1 386 ? 8.336 -15.531 -32.594 1 95 386 PHE B CA 1
ATOM 7749 C C . PHE B 1 386 ? 7.949 -15.844 -31.156 1 95 386 PHE B C 1
ATOM 7751 O O . PHE B 1 386 ? 8.039 -17 -30.719 1 95 386 PHE B O 1
ATOM 7758 N N . ILE B 1 387 ? 7.488 -14.859 -30.359 1 95.5 387 ILE B N 1
ATOM 7759 C CA . ILE B 1 387 ? 7.234 -15.016 -28.938 1 95.5 387 ILE B CA 1
ATOM 7760 C C . ILE B 1 387 ? 5.852 -15.633 -28.719 1 95.5 387 ILE B C 1
ATOM 7762 O O . ILE B 1 387 ? 5.602 -16.266 -27.688 1 95.5 387 ILE B O 1
ATOM 7766 N N . LEU B 1 388 ? 4.996 -15.617 -29.625 1 94.88 388 LEU B N 1
ATOM 7767 C CA . LEU B 1 388 ? 3.602 -16.031 -29.5 1 94.88 388 LEU B CA 1
ATOM 7768 C C . LEU B 1 388 ? 3.498 -17.5 -29.109 1 94.88 388 LEU B C 1
ATOM 7770 O O . LEU B 1 388 ? 2.777 -17.859 -28.172 1 94.88 388 LEU B O 1
ATOM 7774 N N . PRO B 1 389 ? 4.266 -18.375 -29.812 1 95.81 389 PRO B N 1
ATOM 7775 C CA . PRO B 1 389 ? 4.148 -19.797 -29.438 1 95.81 389 PRO B CA 1
ATOM 7776 C C . PRO B 1 389 ? 4.574 -20.062 -28 1 95.81 389 PRO B C 1
ATOM 7778 O O . PRO B 1 389 ? 4.016 -20.938 -27.344 1 95.81 389 PRO B O 1
ATOM 7781 N N . PHE B 1 390 ? 5.562 -19.328 -27.562 1 96.69 390 PHE B N 1
ATOM 7782 C CA . PHE B 1 390 ? 6 -19.484 -26.188 1 96.69 390 PHE B CA 1
ATOM 7783 C C . PHE B 1 390 ? 4.902 -19.062 -25.219 1 96.69 390 PHE B C 1
ATOM 7785 O O . PHE B 1 390 ? 4.629 -19.75 -24.234 1 96.69 390 PHE B O 1
ATOM 7792 N N . ARG B 1 391 ? 4.266 -17.969 -25.5 1 94.69 391 ARG B N 1
ATOM 7793 C CA . ARG B 1 391 ? 3.178 -17.453 -24.672 1 94.69 391 ARG B CA 1
ATOM 7794 C C . ARG B 1 391 ? 2.01 -18.438 -24.641 1 94.69 391 ARG B C 1
ATOM 7796 O O . ARG B 1 391 ? 1.453 -18.719 -23.578 1 94.69 391 ARG B O 1
ATOM 7803 N N . GLU B 1 392 ? 1.674 -18.969 -25.75 1 94.69 392 GLU B N 1
ATOM 7804 C CA . GLU B 1 392 ? 0.565 -19.922 -25.859 1 94.69 392 GLU B CA 1
ATOM 7805 C C . GLU B 1 392 ? 0.854 -21.203 -25.078 1 94.69 392 GLU B C 1
ATOM 7807 O O . GLU B 1 392 ? -0.048 -21.781 -24.469 1 94.69 392 GLU B O 1
ATOM 7812 N N . THR B 1 393 ? 2.066 -21.625 -25.156 1 96.12 393 THR B N 1
ATOM 7813 C CA . THR B 1 393 ? 2.461 -22.812 -24.406 1 96.12 393 THR B CA 1
ATOM 7814 C C . THR B 1 393 ? 2.295 -22.594 -22.906 1 96.12 393 THR B C 1
ATOM 7816 O O . THR B 1 393 ? 1.726 -23.438 -22.203 1 96.12 393 THR B O 1
ATOM 7819 N N . VAL B 1 394 ? 2.734 -21.453 -22.453 1 94.19 394 VAL B N 1
ATOM 7820 C CA . VAL B 1 394 ? 2.635 -21.141 -21.031 1 94.19 394 VAL B CA 1
ATOM 7821 C C . VAL B 1 394 ? 1.167 -21.016 -20.625 1 94.19 394 VAL B C 1
ATOM 7823 O O . VAL B 1 394 ? 0.763 -21.5 -19.578 1 94.19 394 VAL B O 1
ATOM 7826 N N . GLU B 1 395 ? 0.362 -20.406 -21.469 1 92.81 395 GLU B N 1
ATOM 7827 C CA . GLU B 1 395 ? -1.062 -20.25 -21.188 1 92.81 395 GLU B CA 1
ATOM 7828 C C . GLU B 1 395 ? -1.753 -21.609 -21.094 1 92.81 395 GLU B C 1
ATOM 7830 O O . GLU B 1 395 ? -2.596 -21.828 -20.219 1 92.81 395 GLU B O 1
ATOM 7835 N N . SER B 1 396 ? -1.348 -22.5 -21.938 1 93.31 396 SER B N 1
ATOM 7836 C CA . SER B 1 396 ? -1.917 -23.844 -21.938 1 93.31 396 SER B CA 1
ATOM 7837 C C . SER B 1 396 ? -1.558 -24.594 -20.656 1 93.31 396 SER B C 1
ATOM 7839 O O . SER B 1 396 ? -2.369 -25.359 -20.125 1 93.31 396 SER B O 1
ATOM 7841 N N . LEU B 1 397 ? -0.368 -24.359 -20.203 1 94.5 397 LEU B N 1
ATOM 7842 C CA . LEU B 1 397 ? 0.119 -25.094 -19.031 1 94.5 397 LEU B CA 1
ATOM 7843 C C . LEU B 1 397 ? -0.373 -24.438 -17.75 1 94.5 397 LEU B C 1
ATOM 7845 O O . LEU B 1 397 ? -0.249 -25.016 -16.672 1 94.5 397 LEU B O 1
ATOM 7849 N N . THR B 1 398 ? -0.956 -23.25 -17.781 1 89.88 398 THR B N 1
ATOM 7850 C CA . THR B 1 398 ? -1.403 -22.547 -16.578 1 89.88 398 THR B CA 1
ATOM 7851 C C . THR B 1 398 ? -2.926 -22.547 -16.5 1 89.88 398 THR B C 1
ATOM 7853 O O . THR B 1 398 ? -3.494 -22.203 -15.453 1 89.88 398 THR B O 1
ATOM 7856 N N . SER B 1 399 ? -3.684 -22.844 -17.438 1 81.19 399 SER B N 1
ATOM 7857 C CA . SER B 1 399 ? -5.129 -22.672 -17.547 1 81.19 399 SER B CA 1
ATOM 7858 C C . SER B 1 399 ? -5.875 -23.641 -16.625 1 81.19 399 SER B C 1
ATOM 7860 O O . SER B 1 399 ? -6.734 -23.219 -15.852 1 81.19 399 SER B O 1
ATOM 7862 N N . GLU B 1 400 ? -5.645 -24.938 -16.781 1 84.81 400 GLU B N 1
ATOM 7863 C CA . GLU B 1 400 ? -6.43 -25.922 -16.047 1 84.81 400 GLU B CA 1
ATOM 7864 C C . GLU B 1 400 ? -5.527 -26.984 -15.398 1 84.81 400 GLU B C 1
ATOM 7866 O O . GLU B 1 400 ? -4.457 -27.297 -15.93 1 84.81 400 GLU B O 1
ATOM 7871 N N . GLN B 1 401 ? -6.004 -27.375 -14.164 1 89.62 401 GLN B N 1
ATOM 7872 C CA . GLN B 1 401 ? -5.332 -28.484 -13.5 1 89.62 401 GLN B CA 1
ATOM 7873 C C . GLN B 1 401 ? -6.172 -29.75 -13.57 1 89.62 401 GLN B C 1
ATOM 7875 O O . GLN B 1 401 ? -7.402 -29.688 -13.617 1 89.62 401 GLN B O 1
ATOM 7880 N N . PRO B 1 402 ? -5.492 -30.844 -13.664 1 94 402 PRO B N 1
ATOM 7881 C CA . PRO B 1 402 ? -4.051 -31.109 -13.688 1 94 402 PRO B CA 1
ATOM 7882 C C . PRO B 1 402 ? -3.416 -30.812 -15.047 1 94 402 PRO B C 1
ATOM 7884 O O . PRO B 1 402 ? -4.07 -30.953 -16.078 1 94 402 PRO B O 1
ATOM 7887 N N . ASN B 1 403 ? -2.107 -30.453 -15.078 1 95.56 403 ASN B N 1
ATOM 7888 C CA . ASN B 1 403 ? -1.479 -30.031 -16.328 1 95.56 403 ASN B CA 1
ATOM 7889 C C . ASN B 1 403 ? -0.131 -30.719 -16.531 1 95.56 403 ASN B C 1
ATOM 7891 O O . ASN B 1 403 ? 0.566 -30.438 -17.516 1 95.56 403 ASN B O 1
ATOM 7895 N N . PHE B 1 404 ? 0.23 -31.609 -15.711 1 96.62 404 PHE B N 1
ATOM 7896 C CA . PHE B 1 404 ? 1.54 -32.25 -15.797 1 96.62 404 PHE B CA 1
ATOM 7897 C C . PHE B 1 404 ? 1.653 -33.094 -17.062 1 96.62 404 PHE B C 1
ATOM 7899 O O . PHE B 1 404 ? 2.715 -33.156 -17.688 1 96.62 404 PHE B O 1
ATOM 7906 N N . HIS B 1 405 ? 0.538 -33.75 -17.438 1 95.5 405 HIS B N 1
ATOM 7907 C CA . HIS B 1 405 ? 0.512 -34.656 -18.609 1 95.5 405 HIS B CA 1
ATOM 7908 C C . HIS B 1 405 ? 0.607 -33.844 -19.906 1 95.5 405 HIS B C 1
ATOM 7910 O O . HIS B 1 405 ? 0.854 -34.438 -20.969 1 95.5 405 HIS B O 1
ATOM 7916 N N . LYS B 1 406 ? 0.471 -32.562 -19.828 1 95.56 406 LYS B N 1
ATOM 7917 C CA . LYS B 1 406 ? 0.479 -31.703 -21.016 1 95.56 406 LYS B CA 1
ATOM 7918 C C . LYS B 1 406 ? 1.889 -31.203 -21.328 1 95.56 406 LYS B C 1
ATOM 7920 O O . LYS B 1 406 ? 2.139 -30.672 -22.406 1 95.56 406 LYS B O 1
ATOM 7925 N N . ILE B 1 407 ? 2.83 -31.375 -20.438 1 96.62 407 ILE B N 1
ATOM 7926 C CA . ILE B 1 407 ? 4.141 -30.75 -20.547 1 96.62 407 ILE B CA 1
ATOM 7927 C C . ILE B 1 407 ? 4.84 -31.234 -21.812 1 96.62 407 ILE B C 1
ATOM 7929 O O . ILE B 1 407 ? 5.238 -30.422 -22.656 1 96.62 407 ILE B O 1
ATOM 7933 N N . LEU B 1 408 ? 4.938 -32.531 -21.984 1 95.75 408 LEU B N 1
ATOM 7934 C CA . LEU B 1 408 ? 5.703 -33.062 -23.109 1 95.75 408 LEU B CA 1
ATOM 7935 C C . LEU B 1 408 ? 5.02 -32.781 -24.438 1 95.75 408 LEU B C 1
ATOM 7937 O O . LEU B 1 408 ? 5.66 -32.281 -25.375 1 95.75 408 LEU B O 1
ATOM 7941 N N . PRO B 1 409 ? 3.717 -33 -24.531 1 94.5 409 PRO B N 1
ATOM 7942 C CA . PRO B 1 409 ? 3.051 -32.656 -25.781 1 94.5 409 PRO B CA 1
ATOM 7943 C C . PRO B 1 409 ? 3.186 -31.172 -26.125 1 94.5 409 PRO B C 1
ATOM 7945 O O . PRO B 1 409 ? 3.408 -30.812 -27.297 1 94.5 409 PRO B O 1
ATOM 7948 N N . GLU B 1 410 ? 3.02 -30.297 -25.156 1 96.12 410 GLU B N 1
ATOM 7949 C CA . GLU B 1 410 ? 3.145 -28.875 -25.406 1 96.12 410 GLU B CA 1
ATOM 7950 C C . GLU B 1 410 ? 4.574 -28.5 -25.781 1 96.12 410 GLU B C 1
ATOM 7952 O O . GLU B 1 410 ? 4.793 -27.594 -26.594 1 96.12 410 GLU B O 1
ATOM 7957 N N . TRP B 1 411 ? 5.527 -29.141 -25.156 1 96.31 411 TRP B N 1
ATOM 7958 C CA . TRP B 1 411 ? 6.93 -28.906 -25.5 1 96.31 411 TRP B CA 1
ATOM 7959 C C . TRP B 1 411 ? 7.215 -29.281 -26.953 1 96.31 411 TRP B C 1
ATOM 7961 O O . TRP B 1 411 ? 7.867 -28.531 -27.672 1 96.31 411 TRP B O 1
ATOM 7971 N N . LEU B 1 412 ? 6.742 -30.438 -27.391 1 94.75 412 LEU B N 1
ATOM 7972 C CA . LEU B 1 412 ? 6.949 -30.906 -28.766 1 94.75 412 LEU B CA 1
ATOM 7973 C C . LEU B 1 412 ? 6.238 -29.984 -29.766 1 94.75 412 LEU B C 1
ATOM 7975 O O . LEU B 1 412 ? 6.75 -29.734 -30.844 1 94.75 412 LEU B O 1
ATOM 7979 N N . ALA B 1 413 ? 5.047 -29.578 -29.375 1 95.38 413 ALA B N 1
ATOM 7980 C CA . ALA B 1 413 ? 4.336 -28.609 -30.219 1 95.38 413 ALA B CA 1
ATOM 7981 C C . ALA B 1 413 ? 5.145 -27.328 -30.391 1 95.38 413 ALA B C 1
ATOM 7983 O O . ALA B 1 413 ? 5.215 -26.781 -31.484 1 95.38 413 ALA B O 1
ATOM 7984 N N . LEU B 1 414 ? 5.723 -26.875 -29.312 1 96.81 414 LEU B N 1
ATOM 7985 C CA . LEU B 1 414 ? 6.555 -25.672 -29.359 1 96.81 414 LEU B CA 1
ATOM 7986 C C . LEU B 1 414 ? 7.77 -25.891 -30.25 1 96.81 414 LEU B C 1
ATOM 7988 O O . LEU B 1 414 ? 8.125 -25.016 -31.062 1 96.81 414 LEU B O 1
ATOM 7992 N N . GLN B 1 415 ? 8.383 -27.047 -30.156 1 94.75 415 GLN B N 1
ATOM 7993 C CA . GLN B 1 415 ? 9.523 -27.391 -31 1 94.75 415 GLN B CA 1
ATOM 7994 C C . GLN B 1 415 ? 9.125 -27.406 -32.469 1 94.75 415 GLN B C 1
ATOM 7996 O O . GLN B 1 415 ? 9.883 -26.938 -33.312 1 94.75 415 GLN B O 1
ATOM 8001 N N . HIS B 1 416 ? 7.965 -27.859 -32.719 1 94 416 HIS B N 1
ATOM 8002 C CA . HIS B 1 416 ? 7.473 -27.922 -34.062 1 94 416 HIS B CA 1
ATOM 8003 C C . HIS B 1 416 ? 7.246 -26.531 -34.656 1 94 416 HIS B C 1
ATOM 8005 O O . HIS B 1 416 ? 7.57 -26.281 -35.812 1 94 416 HIS B O 1
ATOM 8011 N N . GLU B 1 417 ? 6.68 -25.688 -33.844 1 94.25 417 GLU B N 1
ATOM 8012 C CA . GLU B 1 417 ? 6.414 -24.328 -34.25 1 94.25 417 GLU B CA 1
ATOM 8013 C C . GLU B 1 417 ? 7.711 -23.562 -34.531 1 94.25 417 GLU B C 1
ATOM 8015 O O . GLU B 1 417 ? 7.746 -22.656 -35.344 1 94.25 417 GLU B O 1
ATOM 8020 N N . CYS B 1 418 ? 8.797 -23.984 -33.875 1 93.81 418 CYS B N 1
ATOM 8021 C CA . CYS B 1 418 ? 10.078 -23.281 -34 1 93.81 418 CYS B CA 1
ATOM 8022 C C . CYS B 1 418 ? 10.938 -23.938 -35.094 1 93.81 418 CYS B C 1
ATOM 8024 O O . CYS B 1 418 ? 12.055 -23.484 -35.344 1 93.81 418 CYS B O 1
ATOM 8026 N N . GLN B 1 419 ? 10.398 -24.891 -35.719 1 91 419 GLN B N 1
ATOM 8027 C CA . GLN B 1 419 ? 11.172 -25.547 -36.75 1 91 419 GLN B CA 1
ATOM 8028 C C . GLN B 1 419 ? 11.289 -24.656 -38 1 91 419 GLN B C 1
ATOM 8030 O O . GLN B 1 419 ? 10.336 -23.969 -38.375 1 91 419 GLN B O 1
ATOM 8035 N N . LEU B 1 420 ? 12.445 -24.703 -38.562 1 89 420 LEU B N 1
ATOM 8036 C CA . LEU B 1 420 ? 12.734 -23.859 -39.719 1 89 420 LEU B CA 1
ATOM 8037 C C . LEU B 1 420 ? 11.93 -24.328 -40.906 1 89 420 LEU B C 1
ATOM 8039 O O . LEU B 1 420 ? 11.914 -25.516 -41.25 1 89 420 LEU B O 1
ATOM 8043 N N . GLN B 1 421 ? 11.172 -23.359 -41.344 1 84.38 421 GLN B N 1
ATOM 8044 C CA . GLN B 1 421 ? 10.477 -23.625 -42.625 1 84.38 421 GLN B CA 1
ATOM 8045 C C . GLN B 1 421 ? 11.211 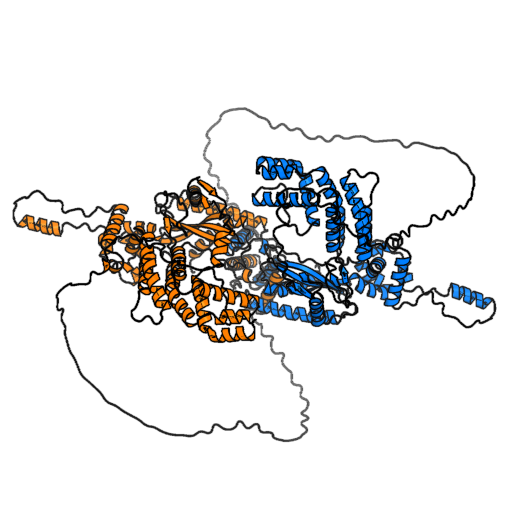-23 -43.781 1 84.38 421 GLN B C 1
ATOM 8047 O O . GLN B 1 421 ? 11.938 -22.016 -43.625 1 84.38 421 GLN B O 1
ATOM 8052 N N . ASN B 1 422 ? 11.109 -23.578 -44.906 1 78.56 422 ASN B N 1
ATOM 8053 C CA . ASN B 1 422 ? 11.82 -23.125 -46.094 1 78.56 422 ASN B CA 1
ATOM 8054 C C . ASN B 1 422 ? 11.398 -21.703 -46.5 1 78.56 422 ASN B C 1
ATOM 8056 O O . ASN B 1 422 ? 12.203 -20.938 -47.031 1 78.56 422 ASN B O 1
ATOM 8060 N N . ASP B 1 423 ? 10.266 -21.312 -46.188 1 79.38 423 ASP B N 1
ATOM 8061 C CA . ASP B 1 423 ? 9.766 -20.016 -46.656 1 79.38 423 ASP B CA 1
ATOM 8062 C C . ASP B 1 423 ? 9.656 -19.031 -45.5 1 79.38 423 ASP B C 1
ATOM 8064 O O . ASP B 1 423 ? 8.648 -18.328 -45.375 1 79.38 423 ASP B O 1
ATOM 8068 N N . GLU B 1 424 ? 10.75 -18.922 -44.719 1 82.31 424 GLU B N 1
ATOM 8069 C CA . GLU B 1 424 ? 10.68 -17.906 -43.656 1 82.31 424 GLU B CA 1
ATOM 8070 C C . GLU B 1 424 ? 10.805 -16.5 -44.25 1 82.31 424 GLU B C 1
ATOM 8072 O O . GLU B 1 424 ? 11.734 -16.219 -45 1 82.31 424 GLU B O 1
ATOM 8077 N N . PRO B 1 425 ? 9.898 -15.664 -43.938 1 82.75 425 PRO B N 1
ATOM 8078 C CA . PRO B 1 425 ? 9.805 -14.367 -44.594 1 82.75 425 PRO B CA 1
ATOM 8079 C C . PRO B 1 425 ? 10.977 -13.445 -44.281 1 82.75 425 PRO B C 1
ATOM 8081 O O . PRO B 1 425 ? 11.375 -12.633 -45.125 1 82.75 425 PRO B O 1
ATOM 8084 N N . THR B 1 426 ? 11.539 -13.562 -43.094 1 91.12 426 THR B N 1
ATOM 8085 C CA . THR B 1 426 ? 12.562 -12.594 -42.688 1 91.12 426 THR B CA 1
ATOM 8086 C C . THR B 1 426 ? 13.805 -13.297 -42.156 1 91.12 426 THR B C 1
ATOM 8088 O O . THR B 1 426 ? 13.719 -14.422 -41.688 1 91.12 426 THR B O 1
ATOM 8091 N N . ALA B 1 427 ? 14.93 -12.602 -42.25 1 91.12 427 ALA B N 1
ATOM 8092 C CA . ALA B 1 427 ? 16.203 -13.141 -41.781 1 91.12 427 ALA B CA 1
ATOM 8093 C C . ALA B 1 427 ? 16.234 -13.266 -40.25 1 91.12 427 ALA B C 1
ATOM 8095 O O . ALA B 1 427 ? 16.812 -14.211 -39.719 1 91.12 427 ALA B O 1
ATOM 8096 N N . LEU B 1 428 ? 15.594 -12.43 -39.625 1 94.31 428 LEU B N 1
ATOM 8097 C CA . LEU B 1 428 ? 15.578 -12.461 -38.188 1 94.31 428 LEU B CA 1
ATOM 8098 C C . LEU B 1 428 ? 14.781 -13.664 -37.656 1 94.31 428 LEU B C 1
ATOM 8100 O O . LEU B 1 428 ? 15.234 -14.375 -36.781 1 94.31 428 LEU B O 1
ATOM 8104 N N . LEU B 1 429 ? 13.695 -13.891 -38.25 1 94.06 429 LEU B N 1
ATOM 8105 C CA . LEU B 1 429 ? 12.867 -15.023 -37.844 1 94.06 429 LEU B CA 1
ATOM 8106 C C . LEU B 1 429 ? 13.586 -16.344 -38.094 1 94.06 429 LEU B C 1
ATOM 8108 O O . LEU B 1 429 ? 13.469 -17.281 -37.312 1 94.06 429 LEU B O 1
ATOM 8112 N N . ARG B 1 430 ? 14.305 -16.344 -39.188 1 94.38 430 ARG B N 1
ATOM 8113 C CA . ARG B 1 430 ? 15.07 -17.531 -39.531 1 94.38 430 ARG B CA 1
ATOM 8114 C C . ARG B 1 430 ? 16.141 -17.812 -38.5 1 94.38 430 ARG B C 1
ATOM 8116 O O . ARG B 1 430 ? 16.312 -18.938 -38.031 1 94.38 430 ARG B O 1
ATOM 8123 N N . GLU B 1 431 ? 16.766 -16.797 -38.125 1 95.06 431 GLU B N 1
ATOM 8124 C CA . GLU B 1 431 ? 17.812 -16.953 -37.125 1 95.06 431 GLU B CA 1
ATOM 8125 C C . GLU B 1 431 ? 17.25 -17.359 -35.781 1 95.06 431 GLU B C 1
ATOM 8127 O O . GLU B 1 431 ? 17.781 -18.234 -35.094 1 95.06 431 GLU B O 1
ATOM 8132 N N . LEU B 1 432 ? 16.219 -16.719 -35.406 1 95.81 432 LEU B N 1
ATOM 8133 C CA . LEU B 1 432 ? 15.594 -17 -34.125 1 95.81 432 LEU B CA 1
ATOM 8134 C C . LEU B 1 432 ? 15.109 -18.438 -34.062 1 95.81 432 LEU B C 1
ATOM 8136 O O . LEU B 1 432 ? 15.328 -19.141 -33.062 1 95.81 432 LEU B O 1
ATOM 8140 N N . LYS B 1 433 ? 14.531 -18.891 -35.062 1 95.62 433 LYS B N 1
ATOM 8141 C CA . LYS B 1 433 ? 14.016 -20.25 -35.094 1 95.62 433 LYS B CA 1
ATOM 8142 C C . LYS B 1 433 ? 15.148 -21.266 -35.125 1 95.62 433 LYS B C 1
ATOM 8144 O O . LYS B 1 433 ? 15.031 -22.344 -34.5 1 95.62 433 LYS B O 1
ATOM 8149 N N . GLN B 1 434 ? 16.203 -20.938 -35.781 1 95.06 434 GLN B N 1
ATOM 8150 C CA . GLN B 1 434 ? 17.359 -21.828 -35.781 1 95.06 434 GLN B CA 1
ATOM 8151 C C . GLN B 1 434 ? 17.938 -21.969 -34.375 1 95.06 434 GLN B C 1
ATOM 8153 O O . GLN B 1 434 ? 18.234 -23.094 -33.938 1 95.06 434 GLN B O 1
ATOM 8158 N N . ILE B 1 435 ? 18.062 -20.922 -33.75 1 96.25 435 ILE B N 1
ATOM 8159 C CA . ILE B 1 435 ? 18.594 -20.938 -32.406 1 96.25 435 ILE B CA 1
ATOM 8160 C C . ILE B 1 435 ? 17.625 -21.656 -31.484 1 96.25 435 ILE B C 1
ATOM 8162 O O . ILE B 1 435 ? 18.031 -22.469 -30.641 1 96.25 435 ILE B O 1
ATOM 8166 N N . ALA B 1 436 ? 16.359 -21.391 -31.656 1 97.31 436 ALA B N 1
ATOM 8167 C CA . ALA B 1 436 ? 15.328 -21.984 -30.812 1 97.31 436 ALA B CA 1
ATOM 8168 C C . ALA B 1 436 ? 15.328 -23.5 -30.938 1 97.31 436 ALA B C 1
ATOM 8170 O O . ALA B 1 436 ? 15.188 -24.219 -29.938 1 97.31 436 ALA B O 1
ATOM 8171 N N . THR B 1 437 ? 15.469 -23.953 -32.156 1 95.56 437 THR B N 1
ATOM 8172 C CA . THR B 1 437 ? 15.469 -25.391 -32.375 1 95.56 437 THR B CA 1
ATOM 8173 C C . THR B 1 437 ? 16.625 -26.062 -31.641 1 95.56 437 THR B C 1
ATOM 8175 O O . THR B 1 437 ? 16.438 -27.094 -31 1 95.56 437 THR B O 1
ATOM 8178 N N . ARG B 1 438 ? 17.656 -25.453 -31.672 1 95.56 438 ARG B N 1
ATOM 8179 C CA . ARG B 1 438 ? 18.828 -25.984 -31.016 1 95.56 438 ARG B CA 1
ATOM 8180 C C . ARG B 1 438 ? 18.688 -25.953 -29.5 1 95.56 438 ARG B C 1
ATOM 8182 O O . ARG B 1 438 ? 18.938 -26.953 -28.812 1 95.56 438 ARG B O 1
ATOM 8189 N N . VAL B 1 439 ? 18.266 -24.859 -28.984 1 96.56 439 VAL B N 1
ATOM 8190 C CA . VAL B 1 439 ? 18.188 -24.656 -27.547 1 96.56 439 VAL B CA 1
ATOM 8191 C C . VAL B 1 439 ? 17.078 -25.531 -26.953 1 96.56 439 VAL B C 1
ATOM 8193 O O . VAL B 1 439 ? 17.266 -26.156 -25.906 1 96.56 439 VAL B O 1
ATOM 8196 N N . LEU B 1 440 ? 15.977 -25.641 -27.594 1 97 440 LEU B N 1
ATOM 8197 C CA . LEU B 1 440 ? 14.852 -26.422 -27.109 1 97 440 LEU B CA 1
ATOM 8198 C C . LEU B 1 440 ? 15.195 -27.906 -27.078 1 97 440 LEU B C 1
ATOM 8200 O O . LEU B 1 440 ? 14.781 -28.625 -26.156 1 97 440 LEU B O 1
ATOM 8204 N N . GLU B 1 441 ? 15.93 -28.312 -28.031 1 94.75 441 GLU B N 1
ATOM 8205 C CA . GLU B 1 441 ? 16.344 -29.719 -28.078 1 94.75 441 GLU B CA 1
ATOM 8206 C C . GLU B 1 441 ? 17.312 -30.031 -26.938 1 94.75 441 GLU B C 1
ATOM 8208 O O . GLU B 1 441 ? 17.203 -31.078 -26.297 1 94.75 441 GLU B O 1
ATOM 8213 N N . ALA B 1 442 ? 18.172 -29.188 -26.734 1 95.25 442 ALA B N 1
ATOM 8214 C CA . ALA B 1 442 ? 19.156 -29.391 -25.672 1 95.25 442 ALA B CA 1
ATOM 8215 C C . ALA B 1 442 ? 18.484 -29.359 -24.297 1 95.25 442 ALA B C 1
ATOM 8217 O O . ALA B 1 442 ? 18.812 -30.172 -23.438 1 95.25 442 ALA B O 1
ATOM 8218 N N . GLU B 1 443 ? 17.609 -28.469 -24.141 1 95.25 443 GLU B N 1
ATOM 8219 C CA . GLU B 1 443 ? 16.953 -28.297 -22.844 1 95.25 443 GLU B CA 1
ATOM 8220 C C . GLU B 1 443 ? 15.953 -29.422 -22.578 1 95.25 443 GLU B C 1
ATOM 8222 O O . GLU B 1 443 ? 15.688 -29.766 -21.422 1 95.25 443 GLU B O 1
ATOM 8227 N N . LYS B 1 444 ? 15.383 -29.984 -23.562 1 94.62 444 LYS B N 1
ATOM 8228 C CA . LYS B 1 444 ? 14.461 -31.094 -23.406 1 94.62 444 LYS B CA 1
ATOM 8229 C C . LYS B 1 444 ? 15.125 -32.25 -22.672 1 94.62 444 LYS B C 1
ATOM 8231 O O . LYS B 1 444 ? 14.508 -32.875 -21.797 1 94.62 444 LYS B O 1
ATOM 8236 N N . GLU B 1 445 ? 16.344 -32.531 -22.938 1 91.25 445 GLU B N 1
ATOM 8237 C CA . GLU B 1 445 ? 17.078 -33.625 -22.328 1 91.25 445 GLU B CA 1
ATOM 8238 C C . GLU B 1 445 ? 17.312 -33.406 -20.844 1 91.25 445 GLU B C 1
ATOM 8240 O O . GLU B 1 445 ? 17.375 -34.344 -20.062 1 91.25 445 GLU B O 1
ATOM 8245 N N . VAL B 1 446 ? 17.359 -32.156 -20.531 1 89.38 446 VAL B N 1
ATOM 8246 C CA . VAL B 1 446 ? 17.641 -31.812 -19.141 1 89.38 446 VAL B CA 1
ATOM 8247 C C . VAL B 1 446 ? 16.328 -31.75 -18.359 1 89.38 446 VAL B C 1
ATOM 8249 O O . VAL B 1 446 ? 16.281 -32.188 -17.203 1 89.38 446 VAL B O 1
ATOM 8252 N N . ILE B 1 447 ? 15.289 -31.312 -18.953 1 92.5 447 ILE B N 1
ATOM 8253 C CA . ILE B 1 447 ? 14.039 -31 -18.266 1 92.5 447 ILE B CA 1
ATOM 8254 C C . ILE B 1 447 ? 13.164 -32.25 -18.188 1 92.5 447 ILE B C 1
ATOM 8256 O O . ILE B 1 447 ? 12.531 -32.5 -17.156 1 92.5 447 ILE B O 1
ATOM 8260 N N . MET B 1 448 ? 13.148 -33.031 -19.219 1 93.56 448 MET B N 1
ATOM 8261 C CA . MET B 1 448 ? 12.219 -34.156 -19.297 1 93.56 448 MET B CA 1
ATOM 8262 C C . MET B 1 448 ? 12.773 -35.375 -18.578 1 93.56 448 MET B C 1
ATOM 8264 O O . MET B 1 448 ? 13.93 -35.781 -18.797 1 93.56 448 MET B O 1
ATOM 8268 N N . THR B 1 449 ? 11.953 -35.875 -17.703 1 92.31 449 THR B N 1
ATOM 8269 C CA . THR B 1 449 ? 12.289 -37.062 -16.953 1 92.31 449 THR B CA 1
ATOM 8270 C C . THR B 1 449 ? 11.32 -38.188 -17.266 1 92.31 449 THR B C 1
ATOM 8272 O O . THR B 1 449 ? 10.383 -38.031 -18.047 1 92.31 449 THR B O 1
ATOM 8275 N N . ASP B 1 450 ? 11.531 -39.375 -16.672 1 92.94 450 ASP B N 1
ATOM 8276 C CA . ASP B 1 450 ? 10.68 -40.531 -16.875 1 92.94 450 ASP B CA 1
ATOM 8277 C C . ASP B 1 450 ? 9.258 -40.25 -16.375 1 92.94 450 ASP B C 1
ATOM 8279 O O . ASP B 1 450 ? 8.289 -40.781 -16.938 1 92.94 450 ASP B O 1
ATOM 8283 N N . GLU B 1 451 ? 9.188 -39.469 -15.391 1 94.31 451 GLU B N 1
ATOM 8284 C CA . GLU B 1 451 ? 7.863 -39.156 -14.852 1 94.31 451 GLU B CA 1
ATOM 8285 C C . GLU B 1 451 ? 7.027 -38.375 -15.836 1 94.31 451 GLU B C 1
ATOM 8287 O O . GLU B 1 451 ? 5.801 -38.5 -15.875 1 94.31 451 GLU B O 1
ATOM 8292 N N . HIS B 1 452 ? 7.684 -37.562 -16.609 1 96.38 452 HIS B N 1
ATOM 8293 C CA . HIS B 1 452 ? 6.961 -36.844 -17.656 1 96.38 452 HIS B CA 1
ATOM 8294 C C . HIS B 1 452 ? 6.398 -37.812 -18.703 1 96.38 452 HIS B C 1
ATOM 8296 O O . HIS B 1 452 ? 5.277 -37.656 -19.172 1 96.38 452 HIS B O 1
ATOM 8302 N N . MET B 1 453 ? 7.18 -38.844 -19.016 1 95.75 453 MET B N 1
ATOM 8303 C CA . MET B 1 453 ? 6.742 -39.875 -19.969 1 95.75 453 MET B CA 1
ATOM 8304 C C . MET B 1 453 ? 5.57 -40.688 -19.406 1 95.75 453 MET B C 1
ATOM 8306 O O . MET B 1 453 ? 4.625 -40.969 -20.141 1 95.75 453 MET B O 1
ATOM 8310 N N . ILE B 1 454 ? 5.699 -40.969 -18.141 1 95.94 454 ILE B N 1
ATOM 8311 C CA . ILE B 1 454 ? 4.621 -41.688 -17.469 1 95.94 454 ILE B CA 1
ATOM 8312 C C . ILE B 1 454 ? 3.344 -40.844 -17.516 1 95.94 454 ILE B C 1
ATOM 8314 O O . ILE B 1 454 ? 2.26 -41.375 -17.781 1 95.94 454 ILE B O 1
ATOM 8318 N N . ALA B 1 455 ? 3.482 -39.562 -17.297 1 96.81 455 ALA B N 1
ATOM 8319 C CA . ALA B 1 455 ? 2.328 -38.656 -17.281 1 96.81 455 ALA B CA 1
ATOM 8320 C C . ALA B 1 455 ? 1.635 -38.656 -18.641 1 96.81 455 ALA B C 1
ATOM 8322 O O . ALA B 1 455 ? 0.405 -38.625 -18.719 1 96.81 455 ALA B O 1
ATOM 8323 N N . VAL B 1 456 ? 2.389 -38.656 -19.641 1 95.62 456 VAL B N 1
ATOM 8324 C CA . VAL B 1 456 ? 1.829 -38.656 -20.984 1 95.62 456 VAL B CA 1
ATOM 8325 C C . VAL B 1 456 ? 1.058 -39.969 -21.219 1 95.62 456 VAL B C 1
ATOM 8327 O O . VAL B 1 456 ? -0.014 -39.969 -21.828 1 95.62 456 VAL B O 1
ATOM 8330 N N . LEU B 1 457 ? 1.635 -41.094 -20.75 1 95.06 457 LEU B N 1
ATOM 8331 C CA . LEU B 1 457 ? 1 -42.375 -20.906 1 95.06 457 LEU B CA 1
ATOM 8332 C C . LEU B 1 457 ? -0.336 -42.438 -20.172 1 95.06 457 LEU B C 1
ATOM 8334 O O . LEU B 1 457 ? -1.244 -43.156 -20.562 1 95.06 457 LEU B O 1
ATOM 8338 N N . LEU B 1 458 ? -0.407 -41.656 -19.172 1 95.19 458 LEU B N 1
ATOM 8339 C CA . LEU B 1 458 ? -1.612 -41.688 -18.344 1 95.19 458 LEU B CA 1
ATOM 8340 C C . LEU B 1 458 ? -2.654 -40.719 -18.906 1 95.19 458 LEU B C 1
ATOM 8342 O O . LEU B 1 458 ? -3.705 -40.5 -18.297 1 95.19 458 LEU B O 1
ATOM 8346 N N . ASN B 1 459 ? -2.383 -40.031 -20 1 94.62 459 ASN B N 1
ATOM 8347 C CA . ASN B 1 459 ? -3.365 -39.25 -20.734 1 94.62 459 ASN B CA 1
ATOM 8348 C C . ASN B 1 459 ? -4.105 -40.094 -21.781 1 94.62 459 ASN B C 1
ATOM 8350 O O . ASN B 1 459 ? -3.551 -40.406 -22.828 1 94.62 459 ASN B O 1
ATOM 8354 N N . PRO B 1 460 ? -5.359 -40.344 -21.5 1 92.94 460 PRO B N 1
ATOM 8355 C CA . PRO B 1 460 ? -6.094 -41.281 -22.391 1 92.94 460 PRO B CA 1
ATOM 8356 C C . PRO B 1 460 ? -6.285 -40.688 -23.797 1 92.94 460 PRO B C 1
ATOM 8358 O O . PRO B 1 460 ? -6.465 -41.438 -24.75 1 92.94 460 PRO B O 1
ATOM 8361 N N . ARG B 1 461 ? -6.215 -39.438 -23.938 1 90.62 461 ARG B N 1
ATOM 8362 C CA . ARG B 1 461 ? -6.395 -38.812 -25.25 1 90.62 461 ARG B CA 1
ATOM 8363 C C . ARG B 1 461 ? -5.188 -39.062 -26.141 1 90.62 461 ARG B C 1
ATOM 8365 O O . ARG B 1 461 ? -5.305 -39.031 -27.375 1 90.62 461 ARG B O 1
ATOM 8372 N N . LEU B 1 462 ? -4.062 -39.406 -25.562 1 90.81 462 LEU B N 1
ATOM 8373 C CA . LEU B 1 462 ? -2.818 -39.469 -26.312 1 90.81 462 LEU B CA 1
ATOM 8374 C C . LEU B 1 462 ? -2.385 -40.938 -26.531 1 90.81 462 LEU B C 1
ATOM 8376 O O . LEU B 1 462 ? -1.333 -41.188 -27.125 1 90.81 462 LEU B O 1
ATOM 8380 N N . ILE B 1 463 ? -3.135 -41.844 -26.141 1 88 463 ILE B N 1
ATOM 8381 C CA . ILE B 1 463 ? -2.756 -43.25 -26.203 1 88 463 ILE B CA 1
ATOM 8382 C C . ILE B 1 463 ? -2.465 -43.656 -27.641 1 88 463 ILE B C 1
ATOM 8384 O O . ILE B 1 463 ? -1.497 -44.344 -27.922 1 88 463 ILE B O 1
ATOM 8388 N N . ARG B 1 464 ? -3.217 -43.062 -28.609 1 83.19 464 ARG B N 1
ATOM 8389 C CA . ARG B 1 464 ? -3.074 -43.438 -30 1 83.19 464 ARG B CA 1
ATOM 8390 C C . ARG B 1 464 ? -1.912 -42.688 -30.656 1 83.19 464 ARG B C 1
ATOM 8392 O O . ARG B 1 464 ? -1.423 -43.094 -31.719 1 83.19 464 ARG B O 1
ATOM 8399 N N . LYS B 1 465 ? -1.525 -41.719 -30.016 1 86 465 LYS B N 1
ATOM 8400 C CA . LYS B 1 465 ? -0.489 -40.875 -30.609 1 86 465 LYS B CA 1
ATOM 8401 C C . LYS B 1 465 ? 0.826 -41 -29.844 1 86 465 LYS B C 1
ATOM 8403 O O . LYS B 1 465 ? 1.714 -40.156 -29.969 1 86 465 LYS B O 1
ATOM 8408 N N . LEU B 1 466 ? 0.962 -42.031 -29.047 1 89.56 466 LEU B N 1
ATOM 8409 C CA . LEU B 1 466 ? 2.133 -42.188 -28.188 1 89.56 466 LEU B CA 1
ATOM 8410 C C . LEU B 1 466 ? 3.395 -42.375 -29.031 1 89.56 466 LEU B C 1
ATOM 8412 O O . LEU B 1 466 ? 4.477 -41.938 -28.641 1 89.56 466 LEU B O 1
ATOM 8416 N N . ASN B 1 467 ? 3.178 -42.969 -30.203 1 85.75 467 ASN B N 1
ATOM 8417 C CA . ASN B 1 467 ? 4.332 -43.219 -31.062 1 85.75 467 ASN B CA 1
ATOM 8418 C C . ASN B 1 467 ? 4.891 -41.938 -31.672 1 85.75 467 ASN B C 1
ATOM 8420 O O . ASN B 1 467 ? 6.047 -41.906 -32.094 1 85.75 467 ASN B O 1
ATOM 8424 N N . MET B 1 468 ? 4.098 -40.969 -31.641 1 87 468 MET B N 1
ATOM 8425 C CA . MET B 1 468 ? 4.531 -39.656 -32.156 1 87 468 MET B CA 1
ATOM 8426 C C . MET B 1 468 ? 5.219 -38.844 -31.078 1 87 468 MET B C 1
ATOM 8428 O O . MET B 1 468 ? 6.02 -37.969 -31.375 1 87 468 MET B O 1
ATOM 8432 N N . ILE B 1 469 ? 4.938 -39.156 -29.875 1 90 469 ILE B N 1
ATOM 8433 C CA . ILE B 1 469 ? 5.395 -38.344 -28.75 1 90 469 ILE B CA 1
ATOM 8434 C C . ILE B 1 469 ? 6.625 -38.969 -28.109 1 90 469 ILE B C 1
ATOM 8436 O O . ILE B 1 469 ? 7.578 -38.281 -27.75 1 90 469 ILE B O 1
ATOM 8440 N N . LEU B 1 470 ? 6.566 -40.312 -28.031 1 92.31 470 LEU B N 1
ATOM 8441 C CA . LEU B 1 470 ? 7.645 -41.031 -27.359 1 92.31 470 LEU B CA 1
ATOM 8442 C C . LEU B 1 470 ? 8.344 -41.969 -28.328 1 92.31 470 LEU B C 1
ATOM 8444 O O . LEU B 1 470 ? 7.703 -42.594 -29.188 1 92.31 470 LEU B O 1
ATOM 8448 N N . THR B 1 471 ? 9.641 -42.094 -28.172 1 90.12 471 THR B N 1
ATOM 8449 C CA . THR B 1 471 ? 10.375 -43.156 -28.891 1 90.12 471 THR B CA 1
ATOM 8450 C C . THR B 1 471 ? 10.078 -44.531 -28.297 1 90.12 471 THR B C 1
ATOM 8452 O O . THR B 1 471 ? 9.562 -44.625 -27.188 1 90.12 471 THR B O 1
ATOM 8455 N N . ASP B 1 472 ? 10.383 -45.562 -28.984 1 90.12 472 ASP B N 1
ATOM 8456 C CA . ASP B 1 472 ? 10.141 -46.938 -28.531 1 90.12 472 ASP B CA 1
ATOM 8457 C C . ASP B 1 472 ? 10.883 -47.219 -27.219 1 90.12 472 ASP B C 1
ATOM 8459 O O . ASP B 1 472 ? 10.352 -47.875 -26.328 1 90.12 472 ASP B O 1
ATOM 8463 N N . GLN B 1 473 ? 12.031 -46.688 -27.172 1 91.06 473 GLN B N 1
ATOM 8464 C CA . GLN B 1 473 ? 12.836 -46.875 -25.969 1 91.06 473 GLN B CA 1
ATOM 8465 C C . GLN B 1 473 ? 12.219 -46.188 -24.766 1 91.06 473 GLN B C 1
ATOM 8467 O O . GLN B 1 473 ? 12.117 -46.75 -23.688 1 91.06 473 GLN B O 1
ATOM 8472 N N . GLU B 1 474 ? 11.812 -44.969 -25.031 1 91.75 474 GLU B N 1
ATOM 8473 C CA . GLU B 1 474 ? 11.195 -44.188 -23.953 1 91.75 474 GLU B CA 1
ATOM 8474 C C . GLU B 1 474 ? 9.898 -44.844 -23.484 1 91.75 474 GLU B C 1
ATOM 8476 O O . GLU B 1 474 ? 9.617 -44.875 -22.281 1 91.75 474 GLU B O 1
ATOM 8481 N N . ARG B 1 475 ? 9.125 -45.344 -24.359 1 92.56 475 ARG B N 1
ATOM 8482 C CA . ARG B 1 475 ? 7.867 -46 -24.031 1 92.56 475 ARG B CA 1
ATOM 8483 C C . ARG B 1 475 ? 8.102 -47.25 -23.203 1 92.56 475 ARG B C 1
ATOM 8485 O O . ARG B 1 475 ? 7.395 -47.5 -22.219 1 92.56 475 ARG B O 1
ATOM 8492 N N . GLN B 1 476 ? 9.07 -48.031 -23.594 1 90.44 476 GLN B N 1
ATOM 8493 C CA . GLN B 1 476 ? 9.383 -49.25 -22.875 1 90.44 476 GLN B CA 1
ATOM 8494 C C . GLN B 1 476 ? 9.828 -48.969 -21.453 1 90.44 476 GLN B C 1
ATOM 8496 O O . GLN B 1 476 ? 9.398 -49.625 -20.516 1 90.44 476 GLN B O 1
ATOM 8501 N N . ILE B 1 477 ? 10.609 -47.969 -21.375 1 92.25 477 ILE B N 1
ATOM 8502 C CA . ILE B 1 477 ? 11.117 -47.594 -20.047 1 92.25 477 ILE B CA 1
ATOM 8503 C C . ILE B 1 477 ? 9.961 -47.156 -19.172 1 92.25 477 ILE B C 1
ATOM 8505 O O . ILE B 1 477 ? 9.859 -47.562 -18.016 1 92.25 477 ILE B O 1
ATOM 8509 N N . ALA B 1 478 ? 9.117 -46.312 -19.688 1 94 478 ALA B N 1
ATOM 8510 C CA . ALA B 1 478 ? 7.973 -45.781 -18.938 1 94 478 ALA B CA 1
ATOM 8511 C C . ALA B 1 478 ? 7.02 -46.906 -18.531 1 94 478 ALA B C 1
ATOM 8513 O O . ALA B 1 478 ? 6.531 -46.938 -17.406 1 94 478 ALA B O 1
ATOM 8514 N N . CYS B 1 479 ? 6.801 -47.844 -19.422 1 93.19 479 CYS B N 1
ATOM 8515 C CA . CYS B 1 479 ? 5.906 -48.969 -19.156 1 93.19 479 CYS B CA 1
ATOM 8516 C C . CYS B 1 479 ? 6.484 -49.875 -18.062 1 93.19 479 CYS B C 1
ATOM 8518 O O . CYS B 1 479 ? 5.754 -50.344 -17.188 1 93.19 479 CYS B O 1
ATOM 8520 N N . GLU B 1 480 ? 7.75 -50.062 -18.156 1 92.56 480 GLU B N 1
ATOM 8521 C CA . GLU B 1 480 ? 8.398 -50.906 -17.141 1 92.56 480 GLU B CA 1
ATOM 8522 C C . GLU B 1 480 ? 8.305 -50.25 -15.758 1 92.56 480 GLU B C 1
ATOM 8524 O O . GLU B 1 480 ? 8.086 -50.938 -14.758 1 92.56 480 GLU B O 1
ATOM 8529 N N . LYS B 1 481 ? 8.492 -49.031 -15.789 1 93.88 481 LYS B N 1
ATOM 8530 C CA . LYS B 1 481 ? 8.414 -48.312 -14.516 1 93.88 481 LYS B CA 1
ATOM 8531 C C . LYS B 1 481 ? 7 -48.344 -13.953 1 93.88 481 LYS B C 1
ATOM 8533 O O . LYS B 1 481 ? 6.809 -48.5 -12.742 1 93.88 481 LYS B O 1
ATOM 8538 N N . ILE B 1 482 ? 6 -48.156 -14.773 1 94.62 482 ILE B N 1
ATOM 8539 C CA . ILE B 1 482 ? 4.605 -48.25 -14.344 1 94.62 482 ILE B CA 1
ATOM 8540 C C . ILE B 1 482 ? 4.32 -49.625 -13.773 1 94.62 482 ILE B C 1
ATOM 8542 O O . ILE B 1 482 ? 3.709 -49.75 -12.711 1 94.62 482 ILE B O 1
ATOM 8546 N N . ARG B 1 483 ? 4.816 -50.656 -14.461 1 93.44 483 ARG B N 1
ATOM 8547 C CA . ARG B 1 483 ? 4.598 -52 -14.016 1 93.44 483 ARG B CA 1
ATOM 8548 C C . ARG B 1 483 ? 5.262 -52.25 -12.664 1 93.44 483 ARG B C 1
ATOM 8550 O O . ARG B 1 483 ? 4.676 -52.906 -11.781 1 93.44 483 ARG B O 1
ATOM 8557 N N . SER B 1 484 ? 6.418 -51.75 -12.562 1 91.25 484 SER B N 1
ATOM 8558 C CA . SER B 1 484 ? 7.141 -51.938 -11.305 1 91.25 484 SER B CA 1
ATOM 8559 C C . SER B 1 484 ? 6.422 -51.219 -10.156 1 91.25 484 SER B C 1
ATOM 8561 O O . SER B 1 484 ? 6.32 -51.75 -9.055 1 91.25 484 SER B O 1
ATOM 8563 N N . GLN B 1 485 ? 5.906 -50.094 -10.375 1 89.44 485 GLN B N 1
ATOM 8564 C CA . GLN B 1 485 ? 5.273 -49.281 -9.336 1 89.44 485 GLN B CA 1
ATOM 8565 C C . GLN B 1 485 ? 3.881 -49.812 -9 1 89.44 485 GLN B C 1
ATOM 8567 O O . GLN B 1 485 ? 3.42 -49.688 -7.867 1 89.44 485 GLN B O 1
ATOM 8572 N N . CYS B 1 486 ? 3.197 -50.281 -9.977 1 90.81 486 CYS B N 1
ATOM 8573 C CA . CYS B 1 486 ? 1.852 -50.812 -9.766 1 90.81 486 CYS B CA 1
ATOM 8574 C C . CYS B 1 486 ? 1.895 -52.281 -9.359 1 90.81 486 CYS B C 1
ATOM 8576 O O . CYS B 1 486 ? 0.867 -52.875 -9.008 1 90.81 486 CYS B O 1
ATOM 8578 N N . GLY B 1 487 ? 3.02 -52.906 -9.43 1 83.31 487 GLY B N 1
ATOM 8579 C CA . GLY B 1 487 ? 3.166 -54.312 -9.039 1 83.31 487 GLY B CA 1
ATOM 8580 C C . GLY B 1 487 ? 2.654 -55.281 -10.094 1 83.31 487 GLY B C 1
ATOM 8581 O O . GLY B 1 487 ? 2.125 -56.344 -9.766 1 83.31 487 GLY B O 1
ATOM 8582 N N . PHE B 1 488 ? 2.725 -54.781 -11.344 1 81.06 488 PHE B N 1
ATOM 8583 C CA . PHE B 1 488 ? 2.285 -55.688 -12.414 1 81.06 488 PHE B CA 1
ATOM 8584 C C . PHE B 1 488 ? 3.367 -56.688 -12.75 1 81.06 488 PHE B C 1
ATOM 8586 O O . PHE B 1 488 ? 4.559 -56.406 -12.664 1 81.06 488 PHE B O 1
ATOM 8593 N N . ARG B 1 489 ? 3.127 -57.906 -12.797 1 64.5 489 ARG B N 1
ATOM 8594 C CA . ARG B 1 489 ? 4.078 -58.969 -13.164 1 64.5 489 ARG B CA 1
ATOM 8595 C C . ARG B 1 489 ? 4.523 -58.812 -14.617 1 64.5 489 ARG B C 1
ATOM 8597 O O . ARG B 1 489 ? 3.729 -58.438 -15.477 1 64.5 489 ARG B O 1
ATOM 8604 N N . ASN B 1 490 ? 5.883 -58.531 -14.828 1 57.16 490 ASN B N 1
ATOM 8605 C CA . ASN B 1 490 ? 6.453 -58.438 -16.172 1 57.16 490 ASN B CA 1
ATOM 8606 C C . ASN B 1 490 ? 5.988 -59.562 -17.062 1 57.16 490 ASN B C 1
ATOM 8608 O O . ASN B 1 490 ? 5.93 -60.719 -16.641 1 57.16 490 ASN B O 1
ATOM 8612 N N . PRO B 1 491 ? 5.391 -59.25 -18.141 1 51.56 491 PRO B N 1
ATOM 8613 C CA . PRO B 1 491 ? 5.105 -60.375 -19.047 1 51.56 491 PRO B CA 1
ATOM 8614 C C . PRO B 1 491 ? 6.348 -61.219 -19.359 1 51.56 491 PRO B C 1
ATOM 8616 O O . PRO B 1 491 ? 7.203 -60.781 -20.141 1 51.56 491 PRO B O 1
ATOM 8619 N N . LYS B 1 492 ? 7.277 -61.469 -18.484 1 46.84 492 LYS B N 1
ATOM 8620 C CA . LYS B 1 492 ? 8.453 -62.281 -18.828 1 46.84 492 LYS B CA 1
ATOM 8621 C C . LYS B 1 492 ? 8.18 -63.188 -20.016 1 46.84 492 LYS B C 1
ATOM 8623 O O . LYS B 1 492 ? 7.02 -63.469 -20.344 1 46.84 492 LYS B O 1
ATOM 8628 N N . GLU B 1 493 ? 9.445 -63.688 -20.406 1 43.38 493 GLU B N 1
ATOM 8629 C CA . GLU B 1 493 ? 9.961 -64.625 -21.422 1 43.38 493 GLU B CA 1
ATOM 8630 C C . GLU B 1 493 ? 9.109 -65.875 -21.516 1 43.38 493 GLU B C 1
ATOM 8632 O O . GLU B 1 493 ? 8.594 -66.375 -20.5 1 43.38 493 GLU B O 1
ATOM 8637 N N . PRO B 1 494 ? 8.711 -66.188 -22.656 1 39.44 494 PRO B N 1
ATOM 8638 C CA . PRO B 1 494 ? 8.195 -67.5 -22.781 1 39.44 494 PRO B CA 1
ATOM 8639 C C . PRO B 1 494 ? 8.93 -68.5 -21.875 1 39.44 494 PRO B C 1
ATOM 8641 O O . PRO B 1 494 ? 10.125 -68.312 -21.609 1 39.44 494 PRO B O 1
ATOM 8644 N N . LEU B 1 495 ? 8.352 -68.875 -20.719 1 36.16 495 LEU B N 1
ATOM 8645 C CA . LEU B 1 495 ? 8.977 -70 -20.094 1 36.16 495 LEU B CA 1
ATOM 8646 C C . LEU B 1 495 ? 9.734 -70.812 -21.109 1 36.16 495 LEU B C 1
ATOM 8648 O O . LEU B 1 495 ? 9.18 -71.188 -22.156 1 36.16 495 LEU B O 1
ATOM 8652 N N . SER B 1 496 ? 11.039 -70.5 -21.281 1 35.38 496 SER B N 1
ATOM 8653 C CA . SER B 1 496 ? 11.844 -71.5 -22 1 35.38 496 SER B CA 1
ATOM 8654 C C . SER B 1 496 ? 11.398 -72.938 -21.656 1 35.38 496 SER B C 1
ATOM 8656 O O . SER B 1 496 ? 11.641 -73.438 -20.547 1 35.38 496 SER B O 1
ATOM 8658 N N . ARG B 1 497 ? 10.195 -73.312 -22.109 1 36.5 497 ARG B N 1
ATOM 8659 C CA . ARG B 1 497 ? 9.984 -74.75 -22.062 1 36.5 497 ARG B CA 1
ATOM 8660 C C . ARG B 1 497 ? 11.195 -75.5 -22.609 1 36.5 497 ARG B C 1
ATOM 8662 O O . ARG B 1 497 ? 11.469 -75.438 -23.797 1 36.5 497 ARG B O 1
ATOM 8669 N N . GLY B 1 498 ? 12.367 -75.375 -21.984 1 34.75 498 GLY B N 1
ATOM 8670 C CA . GLY B 1 498 ? 13.383 -76.375 -22.281 1 34.75 498 GLY B CA 1
ATOM 8671 C C . GLY B 1 498 ? 12.805 -77.75 -22.641 1 34.75 498 GLY B C 1
ATOM 8672 O O . GLY B 1 498 ? 13.539 -78.688 -23.031 1 34.75 498 GLY B O 1
ATOM 8673 N N . SER B 1 499 ? 11.82 -78.25 -21.875 1 35.16 499 SER B N 1
ATOM 8674 C CA . SER B 1 499 ? 11.758 -79.688 -22.125 1 35.16 499 SER B CA 1
ATOM 8675 C C . SER B 1 499 ? 11.156 -80 -23.5 1 35.16 499 SER B C 1
ATOM 8677 O O . SER B 1 499 ? 10.109 -79.438 -23.859 1 35.16 499 SER B O 1
ATOM 8679 N N . SER B 1 500 ? 11.969 -80.125 -24.594 1 36.44 500 SER B N 1
ATOM 8680 C CA . SER B 1 500 ? 11.766 -80.812 -25.859 1 36.44 500 SER B CA 1
ATOM 8681 C C . SER B 1 500 ? 10.75 -81.938 -25.719 1 36.44 500 SER B C 1
ATOM 8683 O O . SER B 1 500 ? 11.117 -83.125 -25.516 1 36.44 500 SER B O 1
ATOM 8685 N N . CYS B 1 501 ? 9.695 -81.875 -24.844 1 33.75 501 CYS B N 1
ATOM 8686 C CA . CYS B 1 501 ? 8.906 -83.062 -24.938 1 33.75 501 CYS B CA 1
ATOM 8687 C C . CYS B 1 501 ? 8.383 -83.312 -26.359 1 33.75 501 CYS B C 1
ATOM 8689 O O . CYS B 1 501 ? 7.832 -82.375 -26.969 1 33.75 501 CYS B O 1
ATOM 8691 N N . ASP B 1 502 ? 8.961 -84.188 -27.188 1 37.5 502 ASP B N 1
ATOM 8692 C CA . ASP B 1 502 ? 8.664 -84.938 -28.438 1 37.5 502 ASP B CA 1
ATOM 8693 C C . ASP B 1 502 ? 7.176 -85.25 -28.531 1 37.5 502 ASP B C 1
ATOM 8695 O O . ASP B 1 502 ? 6.777 -86.125 -29.312 1 37.5 502 ASP B O 1
ATOM 8699 N N . GLY B 1 503 ? 6.324 -84.938 -27.469 1 37.22 503 GLY B N 1
ATOM 8700 C CA . GLY B 1 503 ? 5.059 -85.625 -27.641 1 37.22 503 GLY B CA 1
ATOM 8701 C C . GLY B 1 503 ? 4.277 -85.125 -28.844 1 37.22 503 GLY B C 1
ATOM 8702 O O . GLY B 1 503 ? 4.719 -84.25 -29.562 1 37.22 503 GLY B O 1
ATOM 8703 N N . GLU B 1 504 ? 2.924 -85.75 -29.078 1 44.34 504 GLU B N 1
ATOM 8704 C CA . GLU B 1 504 ? 2.035 -85.812 -30.234 1 44.34 504 GLU B CA 1
ATOM 8705 C C . GLU B 1 504 ? 1.585 -84.438 -30.656 1 44.34 504 GLU B C 1
ATOM 8707 O O . GLU B 1 504 ? 1.526 -83.5 -29.828 1 44.34 504 GLU B O 1
ATOM 8712 N N . PRO B 1 505 ? 1.367 -84.125 -32 1 47.28 505 PRO B N 1
ATOM 8713 C CA . PRO B 1 505 ? 0.958 -82.938 -32.688 1 47.28 505 PRO B CA 1
ATOM 8714 C C . PRO B 1 505 ? -0.172 -82.188 -31.984 1 47.28 505 PRO B C 1
ATOM 8716 O O . PRO B 1 505 ? -0.206 -80.938 -31.984 1 47.28 505 PRO B O 1
ATOM 8719 N N . HIS B 1 506 ? -1.11 -82.938 -31.391 1 47.91 506 HIS B N 1
ATOM 8720 C CA . HIS B 1 506 ? -2.291 -82.312 -30.812 1 47.91 506 HIS B CA 1
ATOM 8721 C C . HIS B 1 506 ? -1.924 -81.5 -29.578 1 47.91 506 HIS B C 1
ATOM 8723 O O . HIS B 1 506 ? -2.502 -80.438 -29.359 1 47.91 506 HIS B O 1
ATOM 8729 N N . ARG B 1 507 ? -1.051 -82 -28.734 1 48.97 507 ARG B N 1
ATOM 8730 C CA . ARG B 1 507 ? -0.674 -81.25 -27.531 1 48.97 507 ARG B CA 1
ATOM 8731 C C . ARG B 1 507 ? 0.086 -79.938 -27.891 1 48.97 507 ARG B C 1
ATOM 8733 O O . ARG B 1 507 ? -0.077 -78.938 -27.234 1 48.97 507 ARG B O 1
ATOM 8740 N N . LYS B 1 508 ? 0.932 -80.062 -28.953 1 49.91 508 LYS B N 1
ATOM 8741 C CA . LYS B 1 508 ? 1.632 -78.875 -29.391 1 49.91 508 LYS B CA 1
ATOM 8742 C C . LYS B 1 508 ? 0.646 -77.75 -29.797 1 49.91 508 LYS B C 1
ATOM 8744 O O . LYS B 1 508 ? 0.839 -76.625 -29.469 1 49.91 508 LYS B O 1
ATOM 8749 N N . ARG B 1 509 ? -0.424 -78.25 -30.547 1 48.84 509 ARG B N 1
ATOM 8750 C CA . ARG B 1 509 ? -1.416 -77.25 -30.938 1 48.84 509 ARG B CA 1
ATOM 8751 C C . ARG B 1 509 ? -2.123 -76.688 -29.719 1 48.84 509 ARG B C 1
ATOM 8753 O O . ARG B 1 509 ? -2.342 -75.5 -29.641 1 48.84 509 ARG B O 1
ATOM 8760 N N . ARG B 1 510 ? -2.635 -77.562 -28.781 1 48.47 510 ARG B N 1
ATOM 8761 C CA . ARG B 1 510 ? -3.275 -77.062 -27.578 1 48.47 510 ARG B CA 1
ATOM 8762 C C . ARG B 1 510 ? -2.307 -76.188 -26.781 1 48.47 510 ARG B C 1
ATOM 8764 O O . ARG B 1 510 ? -2.686 -75.125 -26.281 1 48.47 510 ARG B O 1
ATOM 8771 N N . MET B 1 511 ? -1.091 -76.625 -26.688 1 49.59 511 MET B N 1
ATOM 8772 C CA . MET B 1 511 ? -0.113 -75.812 -25.984 1 49.59 511 MET B CA 1
ATOM 8773 C C . MET B 1 511 ? 0.17 -74.562 -26.75 1 49.59 511 MET B C 1
ATOM 8775 O O . MET B 1 511 ? 0.354 -73.5 -26.156 1 49.59 511 MET B O 1
ATOM 8779 N N . PHE B 1 512 ? 0.292 -74.75 -28.141 1 48.69 512 PHE B N 1
ATOM 8780 C CA . PHE B 1 512 ? 0.389 -73.562 -28.953 1 48.69 512 PHE B CA 1
ATOM 8781 C C . PHE B 1 512 ? -0.845 -72.688 -28.781 1 48.69 512 PHE B C 1
ATOM 8783 O O . PHE B 1 512 ? -0.729 -71.438 -28.578 1 48.69 512 PHE B O 1
ATOM 8790 N N . LEU B 1 513 ? -2.055 -73.312 -29 1 49.25 513 LEU B N 1
ATOM 8791 C CA . LEU B 1 513 ? -3.258 -72.5 -28.781 1 49.25 513 LEU B CA 1
ATOM 8792 C C . LEU B 1 513 ? -3.357 -72.062 -27.344 1 49.25 513 LEU B C 1
ATOM 8794 O O . LEU B 1 513 ? -3.77 -70.938 -27.062 1 49.25 513 LEU B O 1
ATOM 8798 N N . SER B 1 514 ? -3.16 -73 -26.375 1 47.5 514 SER B N 1
ATOM 8799 C CA . SER B 1 514 ? -3.061 -72.562 -24.984 1 47.5 514 SER B CA 1
ATOM 8800 C C . SER B 1 514 ? -1.931 -71.562 -24.781 1 47.5 514 SER B C 1
ATOM 8802 O O . SER B 1 514 ? -2.047 -70.625 -23.984 1 47.5 514 SER B O 1
ATOM 8804 N N . SER B 1 515 ? -0.806 -71.812 -25.391 1 46.09 515 SER B N 1
ATOM 8805 C CA . SER B 1 515 ? 0.233 -70.812 -25.422 1 46.09 515 SER B CA 1
ATOM 8806 C C . SER B 1 515 ? -0.246 -69.562 -26.156 1 46.09 515 SER B C 1
ATOM 8808 O O . SER B 1 515 ? 0.178 -68.438 -25.828 1 46.09 515 SER B O 1
ATOM 8810 N N . LEU B 1 516 ? -0.886 -69.75 -27.297 1 42.97 516 LEU B N 1
ATOM 8811 C CA . LEU B 1 516 ? -1.609 -68.625 -27.891 1 42.97 516 LEU B CA 1
ATOM 8812 C C . LEU B 1 516 ? -2.689 -68.125 -26.938 1 42.97 516 LEU B C 1
ATOM 8814 O O . LEU B 1 516 ? -2.984 -66.938 -26.922 1 42.97 516 LEU B O 1
ATOM 8818 N N . GLU B 1 517 ? -3.664 -69.062 -26.516 1 39.09 517 GLU B N 1
ATOM 8819 C CA . GLU B 1 517 ? -4.598 -68.688 -25.453 1 39.09 517 GLU B CA 1
ATOM 8820 C C . GLU B 1 517 ? -3.863 -68.438 -24.141 1 39.09 517 GLU B C 1
ATOM 8822 O O . GLU B 1 517 ? -4.488 -68.125 -23.125 1 39.09 517 GLU B O 1
ATOM 8827 N N . ASP B 1 518 ? -2.822 -69.188 -23.781 1 39.97 518 ASP B N 1
ATOM 8828 C CA . ASP B 1 518 ? -2.053 -68.688 -22.672 1 39.97 518 ASP B CA 1
ATOM 8829 C C . ASP B 1 518 ? -2.111 -67.125 -22.672 1 39.97 518 ASP B C 1
ATOM 8831 O O . ASP B 1 518 ? -1.73 -66.5 -23.656 1 39.97 518 ASP B O 1
ATOM 8835 N N . ASP B 1 519 ? -3.043 -66.75 -22.031 1 40.78 519 ASP B N 1
ATOM 8836 C CA . ASP B 1 519 ? -3.533 -65.438 -21.578 1 40.78 519 ASP B CA 1
ATOM 8837 C C . ASP B 1 519 ? -2.385 -64.438 -21.406 1 40.78 519 ASP B C 1
ATOM 8839 O O . ASP B 1 519 ? -1.539 -64.625 -20.531 1 40.78 519 ASP B O 1
ATOM 8843 N N . GLN B 1 520 ? -1.535 -64.188 -22.328 1 42.59 520 GLN B N 1
ATOM 8844 C CA . GLN B 1 520 ? -0.86 -62.906 -22.156 1 42.59 520 GLN B CA 1
ATOM 8845 C C . GLN B 1 520 ? -1.57 -62.031 -21.094 1 42.59 520 GLN B C 1
ATOM 8847 O O . GLN B 1 520 ? -2.656 -61.5 -21.344 1 42.59 520 GLN B O 1
ATOM 8852 N N . VAL B 1 521 ? -1.771 -62.594 -19.984 1 48.31 521 VAL B N 1
ATOM 8853 C CA . VAL B 1 521 ? -2.264 -61.875 -18.812 1 48.31 521 VAL B CA 1
ATOM 8854 C C . VAL B 1 521 ? -1.97 -60.375 -18.953 1 48.31 521 VAL B C 1
ATOM 8856 O O . VAL B 1 521 ? -0.808 -59.969 -18.938 1 48.31 521 VAL B O 1
ATOM 8859 N N . THR B 1 522 ? -2.604 -59.812 -19.891 1 64.12 522 THR B N 1
ATOM 8860 C CA . THR B 1 522 ? -2.561 -58.375 -20.188 1 64.12 522 THR B CA 1
ATOM 8861 C C . THR B 1 522 ? -2.754 -57.562 -18.922 1 64.12 522 THR B C 1
ATOM 8863 O O . THR B 1 522 ? -3.74 -57.719 -18.203 1 64.12 522 THR B O 1
ATOM 8866 N N . ASP B 1 523 ? -1.686 -57.25 -18.266 1 82.62 523 ASP B N 1
ATOM 8867 C CA . ASP B 1 523 ? -1.799 -56.406 -17.094 1 82.62 523 ASP B CA 1
ATOM 8868 C C . ASP B 1 523 ? -2.658 -55.188 -17.375 1 82.62 523 ASP B C 1
ATOM 8870 O O . ASP B 1 523 ? -3.139 -55 -18.5 1 82.62 523 ASP B O 1
ATOM 8874 N N . GLU B 1 524 ? -3.061 -54.656 -16.375 1 90.12 524 GLU B N 1
ATOM 8875 C CA . GLU B 1 524 ? -3.938 -53.5 -16.453 1 90.12 524 GLU B CA 1
ATOM 8876 C C . GLU B 1 524 ? -3.402 -52.469 -17.438 1 90.12 524 GLU B C 1
ATOM 8878 O O . GLU B 1 524 ? -4.176 -51.812 -18.156 1 90.12 524 GLU B O 1
ATOM 8883 N N . LEU B 1 525 ? -2.105 -52.438 -17.516 1 92.44 525 LEU B N 1
ATOM 8884 C CA . LEU B 1 525 ? -1.48 -51.438 -18.391 1 92.44 525 LEU B CA 1
ATOM 8885 C C . LEU B 1 525 ? -1.687 -51.812 -19.859 1 92.44 525 LEU B C 1
ATOM 8887 O O . LEU B 1 525 ? -2.035 -50.969 -20.672 1 92.44 525 LEU B O 1
ATOM 8891 N N . GLU B 1 526 ? -1.457 -53.062 -20.203 1 88.75 526 GLU B N 1
ATOM 8892 C CA . GLU B 1 526 ? -1.629 -53.5 -21.578 1 88.75 526 GLU B CA 1
ATOM 8893 C C . GLU B 1 526 ? -3.076 -53.344 -22.031 1 88.75 526 GLU B C 1
ATOM 8895 O O . GLU B 1 526 ? -3.336 -52.938 -23.172 1 88.75 526 GLU B O 1
ATOM 8900 N N . CYS B 1 527 ? -3.938 -53.688 -21.125 1 89.62 527 CYS B N 1
ATOM 8901 C CA . CYS B 1 527 ? -5.352 -53.531 -21.438 1 89.62 527 CYS B CA 1
ATOM 8902 C C . CYS B 1 527 ? -5.688 -52.062 -21.703 1 89.62 527 CYS B C 1
ATOM 8904 O O . CYS B 1 527 ? -6.398 -51.75 -22.656 1 89.62 527 CYS B O 1
ATOM 8906 N N . TYR B 1 528 ? -5.188 -51.219 -20.828 1 92.75 528 TYR B N 1
ATOM 8907 C CA . TYR B 1 528 ? -5.398 -49.781 -20.953 1 92.75 528 TYR B CA 1
ATOM 8908 C C . TYR B 1 528 ? -4.855 -49.25 -22.281 1 92.75 528 TYR B C 1
ATOM 8910 O O . TYR B 1 528 ? -5.531 -48.5 -22.984 1 92.75 528 TYR B O 1
ATOM 8918 N N . LEU B 1 529 ? -3.668 -49.656 -22.688 1 90.88 529 LEU B N 1
ATOM 8919 C CA . LEU B 1 529 ? -2.998 -49.156 -23.875 1 90.88 529 LEU B CA 1
ATOM 8920 C C . LEU B 1 529 ? -3.705 -49.656 -25.141 1 90.88 529 LEU B C 1
ATOM 8922 O O . LEU B 1 529 ? -3.646 -49 -26.188 1 90.88 529 LEU B O 1
ATOM 8926 N N . ARG B 1 530 ? -4.414 -50.781 -24.984 1 87.25 530 ARG B N 1
ATOM 8927 C CA . ARG B 1 530 ? -5.082 -51.344 -26.141 1 87.25 530 ARG B CA 1
ATOM 8928 C C . ARG B 1 530 ? -6.527 -50.875 -26.234 1 87.25 530 ARG B C 1
ATOM 8930 O O . ARG B 1 530 ? -7.172 -51.062 -27.281 1 87.25 530 ARG B O 1
ATOM 8937 N N . SER B 1 531 ? -6.977 -50.281 -25.234 1 86.81 531 SER B N 1
ATOM 8938 C CA . SER B 1 531 ? -8.375 -49.844 -25.188 1 86.81 531 SER B CA 1
ATOM 8939 C C . SER B 1 531 ? -8.602 -48.562 -25.984 1 86.81 531 SER B C 1
ATOM 8941 O O . SER B 1 531 ? -7.684 -47.781 -26.156 1 86.81 531 SER B O 1
ATOM 8943 N N . GLN B 1 532 ? -9.852 -48.562 -26.547 1 84.88 532 GLN B N 1
ATOM 8944 C CA . GLN B 1 532 ? -10.258 -47.375 -27.297 1 84.88 532 GLN B CA 1
ATOM 8945 C C . GLN B 1 532 ? -11.453 -46.688 -26.625 1 84.88 532 GLN B C 1
ATOM 8947 O O . GLN B 1 532 ? -12.398 -47.344 -26.219 1 84.88 532 GLN B O 1
ATOM 8952 N N . TYR B 1 533 ? -11.258 -45.375 -26.453 1 87.5 533 TYR B N 1
ATOM 8953 C CA . TYR B 1 533 ? -12.328 -44.625 -25.828 1 87.5 533 TYR B CA 1
ATOM 8954 C C . TYR B 1 533 ? -12.805 -43.469 -26.734 1 87.5 533 TYR B C 1
ATOM 8956 O O . TYR B 1 533 ? -12.008 -42.875 -27.453 1 87.5 533 TYR B O 1
ATOM 8964 N N . PRO B 1 534 ? -14.039 -43.188 -26.641 1 86.06 534 PRO B N 1
ATOM 8965 C CA . PRO B 1 534 ? -14.539 -42.031 -27.391 1 86.06 534 PRO B CA 1
ATOM 8966 C C . PRO B 1 534 ? -13.961 -40.719 -26.875 1 86.06 534 PRO B C 1
ATOM 8968 O O . PRO B 1 534 ? -13.617 -40.594 -25.703 1 86.06 534 PRO B O 1
ATOM 8971 N N . PRO B 1 535 ? -13.969 -39.781 -27.75 1 84.31 535 PRO B N 1
ATOM 8972 C CA . PRO B 1 535 ? -13.359 -38.469 -27.422 1 84.31 535 PRO B CA 1
ATOM 8973 C C . PRO B 1 535 ? -14.062 -37.781 -26.266 1 84.31 535 PRO B C 1
ATOM 8975 O O . PRO B 1 535 ? -13.422 -37.062 -25.484 1 84.31 535 PRO B O 1
ATOM 8978 N N . HIS B 1 536 ? -15.25 -37.938 -26.141 1 84.62 536 HIS B N 1
ATOM 8979 C CA . HIS B 1 536 ? -15.992 -37.219 -25.094 1 84.62 536 HIS B CA 1
ATOM 8980 C C . HIS B 1 536 ? -15.617 -37.75 -23.719 1 84.62 536 HIS B C 1
ATOM 8982 O O . HIS B 1 536 ? -15.719 -37.031 -22.734 1 84.62 536 HIS B O 1
ATOM 8988 N N . GLN B 1 537 ? -15.094 -38.938 -23.688 1 85 537 GLN B N 1
ATOM 8989 C CA . GLN B 1 537 ? -14.719 -39.562 -22.406 1 85 537 GLN B CA 1
ATOM 8990 C C . GLN B 1 537 ? -13.281 -39.188 -22.031 1 85 537 GLN B C 1
ATOM 8992 O O . GLN B 1 537 ? -12.898 -39.312 -20.875 1 85 537 GLN B O 1
ATOM 8997 N N . THR B 1 538 ? -12.523 -38.719 -23.047 1 86.88 538 THR B N 1
ATOM 8998 C CA . THR B 1 538 ? -11.102 -38.531 -22.766 1 86.88 538 THR B CA 1
ATOM 8999 C C . THR B 1 538 ? -10.75 -37.062 -22.781 1 86.88 538 THR B C 1
ATOM 9001 O O . THR B 1 538 ? -9.57 -36.688 -22.688 1 86.88 538 THR B O 1
ATOM 9004 N N . LYS B 1 539 ? -11.758 -36.219 -22.859 1 82.69 539 LYS B N 1
ATOM 9005 C CA . LYS B 1 539 ? -11.516 -34.781 -22.938 1 82.69 539 LYS B CA 1
ATOM 9006 C C . LYS B 1 539 ? -10.844 -34.25 -21.672 1 82.69 539 LYS B C 1
ATOM 9008 O O . LYS B 1 539 ? -9.93 -33.438 -21.734 1 82.69 539 LYS B O 1
ATOM 9013 N N . ASP B 1 540 ? -11.344 -34.75 -20.594 1 89.38 540 ASP B N 1
ATOM 9014 C CA . ASP B 1 540 ? -10.805 -34.375 -19.297 1 89.38 540 ASP B CA 1
ATOM 9015 C C . ASP B 1 540 ? -10.172 -35.562 -18.578 1 89.38 540 ASP B C 1
ATOM 9017 O O . ASP B 1 540 ? -10.852 -36.531 -18.281 1 89.38 540 ASP B O 1
ATOM 9021 N N . VAL B 1 541 ? -8.875 -35.406 -18.344 1 93.38 541 VAL B N 1
ATOM 9022 C CA . VAL B 1 541 ? -8.109 -36.5 -17.781 1 93.38 541 VAL B CA 1
ATOM 9023 C C . VAL B 1 541 ? -8.664 -36.875 -16.391 1 93.38 541 VAL B C 1
ATOM 9025 O O . VAL B 1 541 ? -8.75 -38.031 -16.031 1 93.38 541 VAL B O 1
ATOM 9028 N N . ALA B 1 542 ? -9.078 -35.875 -15.633 1 92.06 542 ALA B N 1
ATOM 9029 C CA . ALA B 1 542 ? -9.602 -36.125 -14.297 1 92.06 542 ALA B CA 1
ATOM 9030 C C . ALA B 1 542 ? -10.93 -36.875 -14.352 1 92.06 542 ALA B C 1
ATOM 9032 O O . ALA B 1 542 ? -11.172 -37.781 -13.57 1 92.06 542 ALA B O 1
ATOM 9033 N N . THR B 1 543 ? -11.781 -36.5 -15.266 1 91.62 543 THR B N 1
ATOM 9034 C CA . THR B 1 543 ? -13.078 -37.156 -15.414 1 91.62 543 THR B CA 1
ATOM 9035 C C . THR B 1 543 ? -12.914 -38.594 -15.844 1 91.62 543 THR B C 1
ATOM 9037 O O . THR B 1 543 ? -13.641 -39.5 -15.375 1 91.62 543 THR B O 1
ATOM 9040 N N . PHE B 1 544 ? -11.969 -38.906 -16.734 1 95.06 544 PHE B N 1
ATOM 9041 C CA . PHE B 1 544 ? -11.727 -40.25 -17.203 1 95.06 544 PHE B CA 1
ATOM 9042 C C . PHE B 1 544 ? -11.297 -41.156 -16.047 1 95.06 544 PHE B C 1
ATOM 9044 O O . PHE B 1 544 ? -11.852 -42.25 -15.867 1 95.06 544 PHE B O 1
ATOM 9051 N N . TRP B 1 545 ? -10.344 -40.688 -15.297 1 94.94 545 TRP B N 1
ATOM 9052 C CA . TRP B 1 545 ? -9.766 -41.531 -14.258 1 94.94 545 TRP B CA 1
ATOM 9053 C C . TRP B 1 545 ? -10.703 -41.656 -13.062 1 94.94 545 TRP B C 1
ATOM 9055 O O . TRP B 1 545 ? -10.633 -42.594 -12.297 1 94.94 545 TRP B O 1
ATOM 9065 N N . SER B 1 546 ? -11.609 -40.656 -12.898 1 92.38 546 SER B N 1
ATOM 9066 C CA . SER B 1 546 ? -12.57 -40.688 -11.805 1 92.38 546 SER B CA 1
ATOM 9067 C C . SER B 1 546 ? -13.703 -41.656 -12.102 1 92.38 546 SER B C 1
ATOM 9069 O O . SER B 1 546 ? -14.344 -42.188 -11.188 1 92.38 546 SER B O 1
ATOM 9071 N N . ALA B 1 547 ? -13.969 -42 -13.305 1 92.75 547 ALA B N 1
ATOM 9072 C CA . ALA B 1 547 ? -15.117 -42.812 -13.688 1 92.75 547 ALA B CA 1
ATOM 9073 C C . ALA B 1 547 ? -14.664 -44.094 -14.375 1 92.75 547 ALA B C 1
ATOM 9075 O O . ALA B 1 547 ? -14.398 -45.094 -13.711 1 92.75 547 ALA B O 1
ATOM 9076 N N . THR B 1 548 ? -14.383 -43.969 -15.68 1 91.06 548 THR B N 1
ATOM 9077 C CA . THR B 1 548 ? -14.031 -45.125 -16.5 1 91.06 548 THR B CA 1
ATOM 9078 C C . THR B 1 548 ? -12.711 -45.75 -16.016 1 91.06 548 THR B C 1
ATOM 9080 O O . THR B 1 548 ? -12.586 -46.969 -15.914 1 91.06 548 THR B O 1
ATOM 9083 N N . GLY B 1 549 ? -11.781 -44.938 -15.766 1 92.12 549 GLY B N 1
ATOM 9084 C CA . GLY B 1 549 ? -10.461 -45.406 -15.359 1 92.12 549 GLY B CA 1
ATOM 9085 C C . GLY B 1 549 ? -10.461 -46.094 -14.016 1 92.12 549 GLY B C 1
ATOM 9086 O O . GLY B 1 549 ? -9.781 -47.125 -13.852 1 92.12 549 GLY B O 1
ATOM 9087 N N . GLN B 1 550 ? -11.211 -45.562 -13.164 1 92.19 550 GLN B N 1
ATOM 9088 C CA . GLN B 1 550 ? -11.273 -46.156 -11.836 1 92.19 550 GLN B CA 1
ATOM 9089 C C . GLN B 1 550 ? -11.938 -47.531 -11.883 1 92.19 550 GLN B C 1
ATOM 9091 O O . GLN B 1 550 ? -11.523 -48.469 -11.172 1 92.19 550 GLN B O 1
ATOM 9096 N N . SER B 1 551 ? -12.938 -47.719 -12.664 1 91.88 551 SER B N 1
ATOM 9097 C CA . SER B 1 551 ? -13.695 -48.969 -12.766 1 91.88 551 SER B CA 1
ATOM 9098 C C . SER B 1 551 ? -12.906 -50.031 -13.516 1 91.88 551 SER B C 1
ATOM 9100 O O . SER B 1 551 ? -12.883 -51.188 -13.102 1 91.88 551 SER B O 1
ATOM 9102 N N . GLN B 1 552 ? -12.211 -49.625 -14.523 1 92.06 552 GLN B N 1
ATOM 9103 C CA . GLN B 1 552 ? -11.555 -50.594 -15.406 1 92.06 552 GLN B CA 1
ATOM 9104 C C . GLN B 1 552 ? -10.102 -50.812 -14.992 1 92.06 552 GLN B C 1
ATOM 9106 O O . GLN B 1 552 ? -9.562 -51.906 -15.18 1 92.06 552 GLN B O 1
ATOM 9111 N N . PHE B 1 553 ? -9.492 -49.75 -14.539 1 93.88 553 PHE B N 1
ATOM 9112 C CA . PHE B 1 553 ? -8.07 -49.812 -14.234 1 93.88 553 PHE B CA 1
ATOM 9113 C C . PHE B 1 553 ? -7.789 -49.188 -12.867 1 93.88 553 PHE B C 1
ATOM 9115 O O . PHE B 1 553 ? -7.141 -48.156 -12.766 1 93.88 553 PHE B O 1
ATOM 9122 N N . PRO B 1 554 ? -8.07 -49.781 -11.766 1 93.12 554 PRO B N 1
ATOM 9123 C CA . PRO B 1 554 ? -7.973 -49.188 -10.422 1 93.12 554 PRO B CA 1
ATOM 9124 C C . PRO B 1 554 ? -6.531 -48.906 -10.016 1 93.12 554 PRO B C 1
ATOM 9126 O O . PRO B 1 554 ? -6.27 -47.875 -9.383 1 93.12 554 PRO B O 1
ATOM 9129 N N . MET B 1 555 ? -5.582 -49.75 -10.328 1 92.88 555 MET B N 1
ATOM 9130 C CA . MET B 1 555 ? -4.191 -49.531 -9.938 1 92.88 555 MET B CA 1
ATOM 9131 C C . MET B 1 555 ? -3.58 -48.375 -10.719 1 92.88 555 MET B C 1
ATOM 9133 O O . MET B 1 555 ? -2.836 -47.594 -10.164 1 92.88 555 MET B O 1
ATOM 9137 N N . LEU B 1 556 ? -3.936 -48.312 -11.984 1 94.56 556 LEU B N 1
ATOM 9138 C CA . LEU B 1 556 ? -3.451 -47.219 -12.805 1 94.56 556 LEU B CA 1
ATOM 9139 C C . LEU B 1 556 ? -4.078 -45.875 -12.359 1 94.56 556 LEU B C 1
ATOM 9141 O O . LEU B 1 556 ? -3.43 -44.844 -12.406 1 94.56 556 LEU B O 1
ATOM 9145 N N . SER B 1 557 ? -5.312 -46 -11.938 1 94.5 557 SER B N 1
ATOM 9146 C CA . SER B 1 557 ? -6.004 -44.781 -11.461 1 94.5 557 SER B CA 1
ATOM 9147 C C . SER B 1 557 ? -5.332 -44.219 -10.211 1 94.5 557 SER B C 1
ATOM 9149 O O . SER B 1 557 ? -5.188 -43 -10.07 1 94.5 557 SER B O 1
ATOM 9151 N N . THR B 1 558 ? -4.914 -45.094 -9.367 1 92.56 558 THR B N 1
ATOM 9152 C CA . THR B 1 558 ? -4.207 -44.656 -8.164 1 92.56 558 THR B CA 1
ATOM 9153 C C . THR B 1 558 ? -2.867 -44.031 -8.516 1 92.56 558 THR B C 1
ATOM 9155 O O . THR B 1 558 ? -2.488 -43 -7.934 1 92.56 558 THR B O 1
ATOM 9158 N N . MET B 1 559 ? -2.229 -44.594 -9.422 1 93.25 559 MET B N 1
ATOM 9159 C CA . MET B 1 559 ? -0.96 -44.031 -9.875 1 93.25 559 MET B CA 1
ATOM 9160 C C . MET B 1 559 ? -1.177 -42.688 -10.547 1 93.25 559 MET B C 1
ATOM 9162 O O . MET B 1 559 ? -0.401 -41.75 -10.344 1 93.25 559 MET B O 1
ATOM 9166 N N . ALA B 1 560 ? -2.225 -42.625 -11.414 1 95.38 560 ALA B N 1
ATOM 9167 C CA . ALA B 1 560 ? -2.541 -41.375 -12.102 1 95.38 560 ALA B CA 1
ATOM 9168 C C . ALA B 1 560 ? -2.785 -40.25 -11.102 1 95.38 560 ALA B C 1
ATOM 9170 O O . ALA B 1 560 ? -2.354 -39.125 -11.32 1 95.38 560 ALA B O 1
ATOM 9171 N N . ARG B 1 561 ? -3.426 -40.562 -10.047 1 94.06 561 ARG B N 1
ATOM 9172 C CA . ARG B 1 561 ? -3.697 -39.562 -9.016 1 94.06 561 ARG B CA 1
ATOM 9173 C C . ARG B 1 561 ? -2.4 -39.031 -8.414 1 94.06 561 ARG B C 1
ATOM 9175 O O . ARG B 1 561 ? -2.273 -37.812 -8.164 1 94.06 561 ARG B O 1
ATOM 9182 N N . ARG B 1 562 ? -1.431 -39.844 -8.242 1 93.25 562 ARG B N 1
ATOM 9183 C CA . ARG B 1 562 ? -0.148 -39.469 -7.648 1 93.25 562 ARG B CA 1
ATOM 9184 C C . ARG B 1 562 ? 0.693 -38.656 -8.625 1 93.25 562 ARG B C 1
ATOM 9186 O O . ARG B 1 562 ? 1.288 -37.656 -8.242 1 93.25 562 ARG B O 1
ATOM 9193 N N . VAL B 1 563 ? 0.694 -39.031 -9.812 1 95.06 563 VAL B N 1
ATOM 9194 C CA . VAL B 1 563 ? 1.586 -38.438 -10.797 1 95.06 563 VAL B CA 1
ATOM 9195 C C . VAL B 1 563 ? 0.989 -37.125 -11.305 1 95.06 563 VAL B C 1
ATOM 9197 O O . VAL B 1 563 ? 1.694 -36.094 -11.422 1 95.06 563 VAL B O 1
ATOM 9200 N N . LEU B 1 564 ? -0.308 -37.094 -11.539 1 95.69 564 LEU B N 1
ATOM 9201 C CA . LEU B 1 564 ? -0.957 -35.969 -12.195 1 95.69 564 LEU B CA 1
ATOM 9202 C C . LEU B 1 564 ? -1.143 -34.812 -11.227 1 95.69 564 LEU B C 1
ATOM 9204 O O . LEU B 1 564 ? -1.448 -33.688 -11.641 1 95.69 564 LEU B O 1
ATOM 9208 N N . CYS B 1 565 ? -0.92 -35.031 -9.922 1 94.94 565 CYS B N 1
ATOM 9209 C CA . CYS B 1 565 ? -1.052 -33.938 -8.953 1 94.94 565 CYS B CA 1
ATOM 9210 C C . CYS B 1 565 ? 0.183 -33.062 -8.969 1 94.94 565 CYS B C 1
ATOM 9212 O O . CYS B 1 565 ? 0.192 -31.984 -8.336 1 94.94 565 CYS B O 1
ATOM 9214 N N . THR B 1 566 ? 1.219 -33.375 -9.758 1 95.44 566 THR B N 1
ATOM 9215 C CA . THR B 1 566 ? 2.41 -32.531 -9.906 1 95.44 566 THR B CA 1
ATOM 9216 C C . THR B 1 566 ? 2.119 -31.328 -10.797 1 95.44 566 THR B C 1
ATOM 9218 O O . THR B 1 566 ? 1.664 -31.484 -11.93 1 95.44 566 THR B O 1
ATOM 9221 N N . PRO B 1 567 ? 2.371 -30.172 -10.266 1 95.31 567 PRO B N 1
ATOM 9222 C CA . PRO B 1 567 ? 2.135 -29 -11.102 1 95.31 567 PRO B CA 1
ATOM 9223 C C . PRO B 1 567 ? 3.234 -28.781 -12.141 1 95.31 567 PRO B C 1
ATOM 9225 O O . PRO B 1 567 ? 4.422 -28.875 -11.82 1 95.31 567 PRO B O 1
ATOM 9228 N N . ALA B 1 568 ? 2.777 -28.531 -13.367 1 95.25 568 ALA B N 1
ATOM 9229 C CA . ALA B 1 568 ? 3.734 -28.219 -14.422 1 95.25 568 ALA B CA 1
ATOM 9230 C C . ALA B 1 568 ? 4.41 -26.875 -14.164 1 95.25 568 ALA B C 1
ATOM 9232 O O . ALA B 1 568 ? 5.578 -26.672 -14.516 1 95.25 568 ALA B O 1
ATOM 9233 N N . VAL B 1 569 ? 3.572 -25.984 -13.656 1 94.12 569 VAL B N 1
ATOM 9234 C CA . VAL B 1 569 ? 4.012 -24.625 -13.375 1 94.12 569 VAL B CA 1
ATOM 9235 C C . VAL B 1 569 ? 3.713 -24.281 -11.914 1 94.12 569 VAL B C 1
ATOM 9237 O O . VAL B 1 569 ? 2.66 -24.641 -11.391 1 94.12 569 VAL B O 1
ATOM 9240 N N . ALA B 1 570 ? 4.73 -23.609 -11.359 1 91.06 570 ALA B N 1
ATOM 9241 C CA . ALA B 1 570 ? 4.48 -23.156 -9.992 1 91.06 570 ALA B CA 1
ATOM 9242 C C . ALA B 1 570 ? 3.303 -22.188 -9.938 1 91.06 570 ALA B C 1
ATOM 9244 O O . ALA B 1 570 ? 3.176 -21.312 -10.797 1 91.06 570 ALA B O 1
ATOM 9245 N N . PRO B 1 571 ? 2.42 -22.422 -8.984 1 89.31 571 PRO B N 1
ATOM 9246 C CA . PRO B 1 571 ? 1.303 -21.484 -8.828 1 89.31 571 PRO B CA 1
ATOM 9247 C C . PRO B 1 571 ? 1.763 -20.062 -8.539 1 89.31 571 PRO B C 1
ATOM 9249 O O . PRO B 1 571 ? 2.859 -19.859 -8.008 1 89.31 571 PRO B O 1
ATOM 9252 N N . THR B 1 572 ? 0.968 -19.125 -9.023 1 87.19 572 THR B N 1
ATOM 9253 C CA . THR B 1 572 ? 1.267 -17.719 -8.773 1 87.19 572 THR B CA 1
ATOM 9254 C C . THR B 1 572 ? 0.145 -17.062 -7.969 1 87.19 572 THR B C 1
ATOM 9256 O O . THR B 1 572 ? -1.031 -17.203 -8.312 1 87.19 572 THR B O 1
ATOM 9259 N N . THR B 1 573 ? 0.566 -16.531 -6.914 1 88.5 573 THR B N 1
ATOM 9260 C CA . THR B 1 573 ? -0.394 -15.758 -6.125 1 88.5 573 THR B CA 1
ATOM 9261 C C . THR B 1 573 ? -0.697 -14.422 -6.789 1 88.5 573 THR B C 1
ATOM 9263 O O . THR B 1 573 ? 0.203 -13.602 -6.988 1 88.5 573 THR B O 1
ATOM 9266 N N . ARG B 1 574 ? -1.973 -14.258 -7.164 1 82.38 574 ARG B N 1
ATOM 9267 C CA . ARG B 1 574 ? -2.373 -13.023 -7.824 1 82.38 574 ARG B CA 1
ATOM 9268 C C . ARG B 1 574 ? -3.113 -12.102 -6.859 1 82.38 574 ARG B C 1
ATOM 9270 O O . ARG B 1 574 ? -3.943 -12.562 -6.07 1 82.38 574 ARG B O 1
ATOM 9277 N N . PHE B 1 575 ? -2.699 -10.898 -6.836 1 82.62 575 PHE B N 1
ATOM 9278 C CA . PHE B 1 575 ? -3.395 -9.875 -6.059 1 82.62 575 PHE B CA 1
ATOM 9279 C C . PHE B 1 575 ? -3.17 -8.492 -6.66 1 82.62 575 PHE B C 1
ATOM 9281 O O . PHE B 1 575 ? -2.27 -8.305 -7.48 1 82.62 575 PHE B O 1
ATOM 9288 N N . ASP B 1 576 ? -4.109 -7.594 -6.402 1 75.94 576 ASP B N 1
ATOM 9289 C CA . ASP B 1 576 ? -3.965 -6.195 -6.801 1 75.94 576 ASP B CA 1
ATOM 9290 C C . ASP B 1 576 ? -3.148 -5.414 -5.773 1 75.94 576 ASP B C 1
ATOM 9292 O O . ASP B 1 576 ? -3.545 -5.297 -4.613 1 75.94 576 ASP B O 1
ATOM 9296 N N . ALA B 1 577 ? -2.029 -4.895 -6.215 1 73.81 577 ALA B N 1
ATOM 9297 C CA . ALA B 1 577 ? -1.102 -4.203 -5.328 1 73.81 577 ALA B CA 1
ATOM 9298 C C . ALA B 1 577 ? -1.759 -2.979 -4.695 1 73.81 577 ALA B C 1
ATOM 9300 O O . ALA B 1 577 ? -1.349 -2.531 -3.621 1 73.81 577 ALA B O 1
ATOM 9301 N N . ARG B 1 578 ? -2.816 -2.496 -5.316 1 72.25 578 ARG B N 1
ATOM 9302 C CA . ARG B 1 578 ? -3.502 -1.323 -4.785 1 72.25 578 ARG B CA 1
ATOM 9303 C C . ARG B 1 578 ? -4.398 -1.698 -3.609 1 72.25 578 ARG B C 1
ATOM 9305 O O . ARG B 1 578 ? -4.734 -0.849 -2.781 1 72.25 578 ARG B O 1
ATOM 9312 N N . CYS B 1 579 ? -4.781 -2.91 -3.615 1 77.06 579 CYS B N 1
ATOM 9313 C CA . CYS B 1 579 ? -5.715 -3.383 -2.602 1 77.06 579 CYS B CA 1
ATOM 9314 C C . CYS B 1 579 ? -4.977 -4.031 -1.437 1 77.06 579 CYS B C 1
ATOM 9316 O O . CYS B 1 579 ? -5.363 -3.863 -0.28 1 77.06 579 CYS B O 1
ATOM 9318 N N . ALA B 1 580 ? -3.885 -4.672 -1.788 1 80.88 580 ALA B N 1
ATOM 9319 C CA . ALA B 1 580 ? -3.162 -5.441 -0.78 1 80.88 580 ALA B CA 1
ATOM 9320 C C . ALA B 1 580 ? -2.51 -4.523 0.25 1 80.88 580 ALA B C 1
ATOM 9322 O O . ALA B 1 580 ? -1.74 -3.629 -0.107 1 80.88 580 ALA B O 1
ATOM 9323 N N . SER B 1 581 ? -2.896 -4.68 1.477 1 83.38 581 SER B N 1
ATOM 9324 C CA . SER B 1 581 ? -2.406 -3.807 2.539 1 83.38 581 SER B CA 1
ATOM 9325 C C . SER B 1 581 ? -1.892 -4.617 3.725 1 83.38 581 SER B C 1
ATOM 9327 O O . SER B 1 581 ? -1.776 -4.094 4.836 1 83.38 581 SER B O 1
ATOM 9329 N N . VAL B 1 582 ? -1.505 -5.848 3.494 1 86.06 582 VAL B N 1
ATOM 9330 C CA . VAL B 1 582 ? -1.065 -6.73 4.57 1 86.06 582 VAL B CA 1
ATOM 9331 C C . VAL B 1 582 ? 0.385 -6.422 4.934 1 86.06 582 VAL B C 1
ATOM 9333 O O . VAL B 1 582 ? 1.22 -6.207 4.051 1 86.06 582 VAL B O 1
ATOM 9336 N N . SER B 1 583 ? 0.598 -6.352 6.18 1 83.25 583 SER B N 1
ATOM 9337 C CA . SER B 1 583 ? 1.977 -6.188 6.629 1 83.25 583 SER B CA 1
ATOM 9338 C C . SER B 1 583 ? 2.816 -7.418 6.301 1 83.25 583 SER B C 1
ATOM 9340 O O . SER B 1 583 ? 2.332 -8.547 6.391 1 83.25 583 SER B O 1
ATOM 9342 N N . PRO B 1 584 ? 4.051 -7.215 5.969 1 82.81 584 PRO B N 1
ATOM 9343 C CA . PRO B 1 584 ? 4.926 -8.328 5.598 1 82.81 584 PRO B CA 1
ATOM 9344 C C . PRO B 1 584 ? 5.008 -9.398 6.68 1 82.81 584 PRO B C 1
ATOM 9346 O O . PRO B 1 584 ? 5.082 -10.594 6.371 1 82.81 584 PRO B O 1
ATOM 9349 N N . ASP B 1 585 ? 4.859 -9.016 7.945 1 82 585 ASP B N 1
ATOM 9350 C CA . ASP B 1 585 ? 4.98 -9.953 9.055 1 82 585 ASP B CA 1
ATOM 9351 C C . ASP B 1 585 ? 3.752 -10.852 9.148 1 82 585 ASP B C 1
ATOM 9353 O O . ASP B 1 585 ? 3.803 -11.922 9.766 1 82 585 ASP B O 1
ATOM 9357 N N . GLN B 1 586 ? 2.689 -10.461 8.492 1 88.31 586 GLN B N 1
ATOM 9358 C CA . GLN B 1 586 ? 1.447 -11.219 8.57 1 88.31 586 GLN B CA 1
ATOM 9359 C C . GLN B 1 586 ? 1.153 -11.93 7.25 1 88.31 586 GLN B C 1
ATOM 9361 O O . GLN B 1 586 ? 0.151 -12.641 7.129 1 88.31 586 GLN B O 1
ATOM 9366 N N . LEU B 1 587 ? 2.016 -11.805 6.32 1 91.38 587 LEU B N 1
ATOM 9367 C CA . LEU B 1 587 ? 1.777 -12.336 4.98 1 91.38 587 LEU B CA 1
ATOM 9368 C C . LEU B 1 587 ? 1.541 -13.844 5.027 1 91.38 587 LEU B C 1
ATOM 9370 O O . LEU B 1 587 ? 0.678 -14.367 4.316 1 91.38 587 LEU B O 1
ATOM 9374 N N . HIS B 1 588 ? 2.242 -14.477 5.887 1 92.69 588 HIS B N 1
ATOM 9375 C CA . HIS B 1 588 ? 2.104 -15.922 6.051 1 92.69 588 HIS B CA 1
ATOM 9376 C C . HIS B 1 588 ? 0.676 -16.297 6.426 1 92.69 588 HIS B C 1
ATOM 9378 O O . HIS B 1 588 ? 0.067 -17.156 5.789 1 92.69 588 HIS B O 1
ATOM 9384 N N . THR B 1 589 ? 0.155 -15.617 7.375 1 92.69 589 THR B N 1
ATOM 9385 C CA . THR B 1 589 ? -1.187 -15.898 7.875 1 92.69 589 THR B CA 1
ATOM 9386 C C . THR B 1 589 ? -2.23 -15.648 6.789 1 92.69 589 THR B C 1
ATOM 9388 O O . THR B 1 589 ? -3.096 -16.5 6.547 1 92.69 589 THR B O 1
ATOM 9391 N N . PHE B 1 590 ? -2.072 -14.625 6.07 1 94.06 590 PHE B N 1
ATOM 9392 C CA . PHE B 1 590 ? -3.066 -14.227 5.082 1 94.06 590 PHE B CA 1
ATOM 9393 C C . PHE B 1 590 ? -3.045 -15.164 3.883 1 94.06 590 PHE B C 1
ATOM 9395 O O . PHE B 1 590 ? -4.098 -15.602 3.412 1 94.06 590 PHE B O 1
ATOM 9402 N N . LEU B 1 591 ? -1.903 -15.523 3.488 1 94.5 591 LEU B N 1
ATOM 9403 C CA . LEU B 1 591 ? -1.799 -16.375 2.307 1 94.5 591 LEU B CA 1
ATOM 9404 C C . LEU B 1 591 ? -2.271 -17.781 2.611 1 94.5 591 LEU B C 1
ATOM 9406 O O . LEU B 1 591 ? -2.928 -18.422 1.779 1 94.5 591 LEU B O 1
ATOM 9410 N N . MET B 1 592 ? -1.93 -18.281 3.773 1 94.06 592 MET B N 1
ATOM 9411 C CA . MET B 1 592 ? -2.387 -19.609 4.156 1 94.06 592 MET B CA 1
ATOM 9412 C C . MET B 1 592 ? -3.906 -19.656 4.27 1 94.06 592 MET B C 1
ATOM 9414 O O . MET B 1 592 ? -4.547 -20.562 3.734 1 94.06 592 MET B O 1
ATOM 9418 N N . LEU B 1 593 ? -4.449 -18.672 4.871 1 93.56 593 LEU B N 1
ATOM 9419 C CA . LEU B 1 593 ? -5.902 -18.609 5.023 1 93.56 593 LEU B CA 1
ATOM 9420 C C . LEU B 1 593 ? -6.582 -18.453 3.672 1 93.56 593 LEU B C 1
ATOM 9422 O O . LEU B 1 593 ? -7.617 -19.062 3.414 1 93.56 593 LEU B O 1
ATOM 9426 N N . ARG B 1 594 ? -5.988 -17.609 2.854 1 92.56 594 ARG B N 1
ATOM 9427 C CA . ARG B 1 594 ? -6.543 -17.391 1.521 1 92.56 594 ARG B CA 1
ATOM 9428 C C . ARG B 1 594 ? -6.629 -18.703 0.746 1 92.56 594 ARG B C 1
ATOM 9430 O O . ARG B 1 594 ? -7.652 -19 0.127 1 92.56 594 ARG B O 1
ATOM 9437 N N . SER B 1 595 ? -5.539 -19.391 0.792 1 91.12 595 SER B N 1
ATOM 9438 C CA . SER B 1 595 ? -5.492 -20.641 0.061 1 91.12 595 SER B CA 1
ATOM 9439 C C . SER B 1 595 ? -6.523 -21.641 0.6 1 91.12 595 SER B C 1
ATOM 9441 O O . SER B 1 595 ? -7.047 -22.469 -0.149 1 91.12 595 SER B O 1
ATOM 9443 N N . MET B 1 596 ? -6.871 -21.547 1.846 1 88.69 596 MET B N 1
ATOM 9444 C CA . MET B 1 596 ? -7.84 -22.438 2.465 1 88.69 596 MET B CA 1
ATOM 9445 C C . MET B 1 596 ? -9.266 -22.031 2.102 1 88.69 596 MET B C 1
ATOM 9447 O O . MET B 1 596 ? -10.102 -22.891 1.811 1 88.69 596 MET B O 1
ATOM 9451 N N . PHE B 1 597 ? -9.492 -20.766 2.117 1 86.62 597 PHE B N 1
ATOM 9452 C CA . PHE B 1 597 ? -10.844 -20.281 1.846 1 86.62 597 PHE B CA 1
ATOM 9453 C C . PHE B 1 597 ? -11.18 -20.406 0.364 1 86.62 597 PHE B C 1
ATOM 9455 O O . PHE B 1 597 ? -12.344 -20.562 -0.005 1 86.62 597 PHE B O 1
ATOM 9462 N N . ASP B 1 598 ? -10.258 -20.219 -0.505 1 75.81 598 ASP B N 1
ATOM 9463 C CA . ASP B 1 598 ? -10.484 -20.359 -1.941 1 75.81 598 ASP B CA 1
ATOM 9464 C C . ASP B 1 598 ? -10.844 -21.797 -2.305 1 75.81 598 ASP B C 1
ATOM 9466 O O . ASP B 1 598 ? -11.617 -22.031 -3.236 1 75.81 598 ASP B O 1
ATOM 9470 N N . CYS B 1 599 ? -10.312 -22.75 -1.579 1 62.56 599 CYS B N 1
ATOM 9471 C CA . CYS B 1 599 ? -10.586 -24.156 -1.834 1 62.56 599 CYS B CA 1
ATOM 9472 C C . CYS B 1 599 ? -11.984 -24.531 -1.376 1 62.56 599 CYS B C 1
ATOM 9474 O O . CYS B 1 599 ? -12.594 -25.453 -1.926 1 62.56 599 CYS B O 1
ATOM 9476 N N . GLU B 1 600 ? -12.586 -23.828 -0.343 1 52.94 600 GLU B N 1
ATOM 9477 C CA . GLU B 1 600 ? -13.914 -24.156 0.167 1 52.94 600 GLU B CA 1
ATOM 9478 C C . GLU B 1 600 ? -14.992 -23.844 -0.866 1 52.94 600 GLU B C 1
ATOM 9480 O O . GLU B 1 600 ? -16.016 -24.516 -0.916 1 52.94 600 GLU B O 1
ATOM 9485 N N . LYS B 1 601 ? -15.023 -22.734 -1.621 1 51.16 601 LYS B N 1
ATOM 9486 C CA . LYS B 1 601 ? -16.094 -22.266 -2.502 1 51.16 601 LYS B CA 1
ATOM 9487 C C . LYS B 1 601 ? -16.406 -23.312 -3.57 1 51.16 601 LYS B C 1
ATOM 9489 O O . LYS B 1 601 ? -17.562 -23.438 -3.998 1 51.16 601 LYS B O 1
ATOM 9494 N N . GLU B 1 602 ? -15.43 -24.016 -4.047 1 45.06 602 GLU B N 1
ATOM 9495 C CA . GLU B 1 602 ? -15.836 -24.953 -5.086 1 45.06 602 GLU B CA 1
ATOM 9496 C C . GLU B 1 602 ? -16.797 -26 -4.539 1 45.06 602 GLU B C 1
ATOM 9498 O O . GLU B 1 602 ? -17.5 -26.672 -5.305 1 45.06 602 GLU B O 1
ATOM 9503 N N . GLU B 1 603 ? -16.953 -25.969 -3.227 1 41.66 603 GLU B N 1
ATOM 9504 C CA . GLU B 1 603 ? -17.859 -27 -2.699 1 41.66 603 GLU B CA 1
ATOM 9505 C C . GLU B 1 603 ? -19.266 -26.453 -2.539 1 41.66 603 GLU B C 1
ATOM 9507 O O . GLU B 1 603 ? -20.188 -27.203 -2.195 1 41.66 603 GLU B O 1
ATOM 9512 N N . GLU B 1 604 ? -19.516 -25.203 -2.486 1 40.44 604 GLU B N 1
ATOM 9513 C CA . GLU B 1 604 ? -20.922 -24.844 -2.342 1 40.44 604 GLU B CA 1
ATOM 9514 C C . GLU B 1 604 ? -21.703 -25.141 -3.623 1 40.44 604 GLU B C 1
ATOM 9516 O O . GLU B 1 604 ? -21.297 -24.719 -4.711 1 40.44 604 GLU B O 1
ATOM 9521 N N . PRO B 1 605 ? -22.688 -26.062 -3.551 1 36.31 605 PRO B N 1
ATOM 9522 C CA . PRO B 1 605 ? -23.484 -26.453 -4.719 1 36.31 605 PRO B CA 1
ATOM 9523 C C . PRO B 1 605 ? -24.062 -25.25 -5.469 1 36.31 605 PRO B C 1
ATOM 9525 O O . PRO B 1 605 ? -24.391 -24.234 -4.852 1 36.31 605 PRO B O 1
ATOM 9528 N N . ARG B 1 606 ? -23.688 -24.969 -6.676 1 34.25 606 ARG B N 1
ATOM 9529 C CA . ARG B 1 606 ? -24.562 -24.203 -7.562 1 34.25 606 ARG B CA 1
ATOM 9530 C C . ARG B 1 606 ? -26.031 -24.531 -7.285 1 34.25 606 ARG B C 1
ATOM 9532 O O . ARG B 1 606 ? -26.531 -25.578 -7.688 1 34.25 606 ARG B O 1
ATOM 9539 N N . ASP B 1 607 ? -26.625 -24.203 -6.129 1 29.27 607 ASP B N 1
ATOM 9540 C CA . ASP B 1 607 ? -28.078 -24.234 -6.156 1 29.27 607 ASP B CA 1
ATOM 9541 C C . ASP B 1 607 ? -28.641 -23.094 -6.992 1 29.27 607 ASP B C 1
ATOM 9543 O O . ASP B 1 607 ? -28.219 -21.938 -6.844 1 29.27 607 ASP B O 1
#

Foldseek 3Di:
DQPVPVSRPDPDPDDDVVCCCCVDDDDDPDDPDPDDPDPPDPVPDDDDDDDDDDDDDDDDDDDDYDDDDDYDDDDDDDDPDDDDPDPDDDDDDDDDDDDDDDDPDPPDPPPPPCPVPCDPVNVVVVVVVLVCVCVVVVADSVLCVDPVNVVVVVVLVVVVVVVDDPDDRPPVVDDDPVVVVVVLVVVLVVLLVVLLVVQQPDPLFWEKEWDWDAAPNFTKIWIKTWFQDLLRDIAIFTQDIGTDDPPDQPLVVVVVSCVSSVTDQVLYEYEYADPPHCNDPSHHYAYQVLSVLQVLLVVLQVPAPDVLVVLLVLLVVLVVVCVVVVHDDPDDDDDDDGPLVSLVSLVSCLVCVPVVLVSCVPPHDPVSNVSSVPHDSVSSVLVSLLSVLSSVLVCQQAPDPLRLLVNQVSLVVNLVSLDDDPPDPDPRSNSSSVSSNVSSVVVCVVRDDLLNLLSVLLQLVCLVVNVVRDPPVSNVVNVVVLCVVLVNDDLPPDPCPVPPPPDDPVVVVCVVVCVVVVPSVCPLSNCSSPDDDDPVLRVDSSSNLSPVVCVSPVSSSSVNSSSSRHRSHRDDDDDDSSNDDDDPVCVGSVRRVVSVVVSCVVPDDPD/DQDVPVSRPDPPPPDCVVVCVVPDDDDDPPDPDPPPDDDDDPPPPPDDDDDDDDPDPDDDDDDDDDDDDDDDDDDDDDDPDDPDPDDDDDDDDDCPDDDDDDDPDDPDPPPPPCPVPCDPVNVVVVVVVLVCVCVVVVADSVLCVDPVNVVVVVVLVVVVVVVDPPDDRPPVPDDDPVVVVVVLVVVLVVLLVVLLVVQQPDPLFWEKEWDWDAAPNFTKIWIKTWFQDLLRDIAIFTQDIGGDDPPDQPLVVVVVSCVSSVTDQVLYEYEYADPPHCNDPSHHYAYQVLSVLQVLLVVLQVPAPDVNVVLLVLLVVLVVVCVVVVHDDPDDDDDDDGPLVSLVSLVSCLVCVPVVLVSCVPPHDPVSNVSSVPHDSVSSVLVSLLSVLSSVLVCQQAPDPLRLLVNQVSLVVNLVSLDDDPPDPDPRSNSSSVSSNVSSVVVCVVRDDLLNLLSVLLQLVCLVVNVVRDPPVSNVVNVVVLCVVLVPDPLDDDPPPPPPPPDDPVVCVCCVVCVVVVCSVCPLSNCSSPDDDDPVLRVDSSSNLSPVVCVSPVSSSSVNSSSSRHRSHRDDDDDDSSNDDDDPVCVGSVRRVVSVVVSCVVPDDPD